Protein AF-A0A7C7JY50-F1 (afdb_monomer)

pLDDT: mean 88.73, std 8.67, range [44.34, 98.62]

Radius of gyration: 47.13 Å; Cα contacts (8 Å, |Δi|>4): 1187; chains: 1; bounding box: 114×63×137 Å

Nearest PDB structures (foldseek):
  8dgf-assembly1_D  TM=2.463E-01  e=2.086E-10  Escherichia coli
  5xoj-assembly1_C  TM=2.099E-01  e=2.415E-03  Saccharomyces cerevisiae S288C
  3wyg-assembly1_C  TM=1.915E-01  e=5.150E-03  Saccharomyces cerevisiae S288C
  3nc0-assembly2_D  TM=1.927E-01  e=1.395E-02  Mus musculus
  9b62-assembly1_A  TM=1.937E-01  e=1.341E-02  Homo sapiens

Foldseek 3Di:
DPLLVLLLVLLLVADQLLQLVLVVVVVCVVDVQFPDKDQQQDDPPDSDGDDAAQRMWTQGPVRAIEGEHGDADPPDPCVLLVSLVQNCDCVRHVDHPVRHAEYEYHYSADDDPVVVVVSLVSNCVSPVNYYYHYNYNSNVSVCCVQPNVVSCCPRSVDPQAPPQKAAPVVVLVCVCVVQVVQFDRLPDDDADPPVVLVVVLVCQVPFQAEEEEEAPQLCSVSSVSVSVVVNCVVPVQEGEIEGPDDPDDCLSNLVNPDDLAGAYEYEYEQLVPDPVSLSVVVSCPDHGNYGHHYYYYHYNQCCVVVVVSCVVGPYHYDYGYFADLVRLLVVCCDPPQNDDDVLLSVLLCVLCVRRNSSSSLSSVVCVVVVDSVVSLQVLVSVVCCCVNRFPDPCLCVDLLLLQLLLLQLLVQKDLLVPCVRNCVSQVLLVHHSVNSVVSQVVCVVRLQWDDHPSMIGGRDNSSSLNSNCVDCQVVNSGDPLSCCVPPCVPRVVSCLSNLVSNCVRRNVVSRLVRCLVSLVVVCVVCVVPLVVNLSSCQSQCVNVVVVLLVSLLVVLVPFDADPDDDADQDDDPCRPVPDHDSLLSSLLVCLQDLDPSLLSSLVSVLSSCSRVRVCNNVNLVSCLQRLADDPVCVVSLSSSLLSLQVQLLVCLVVVPPSSVLSLLSVLLVRLDQKRWDWAQDPPRDIDTDIGGDDPDPSSLVVVVSSLVSLQVCCVVPVPSSVVSLQSNLDDDPDDDLSSVVSCVVSNLVSLVPPAALVDLVSLVSLCSSLVNCVVVVDDDPVSVVSNVRNDDPLNVLLVLQDDDPVVCVVVDDDDDDVVVVVVSLVSLLVPQADDDDVSLVVSVVSLVVSCVVDPDNPCNLVSLLSNLLSNCVVPVVVSLSNVLVCVVVLVPVVHAHASNLLRQLADPVSLVSVVCSLPVDDGPCSVSNVVSNVVRHDPD

Sequence (940 aa):
MSRLQTIENRLKEINGTVFQELCDSYLTIRDNNYLAIYRSGSQTGKQKTTKGTPDTFFQLPNGNFLYSEITTDTSTKNKLANDIKACFDPDKTKIPVEKIQEIILCFNWNIDQDKITELNTLAQSYKADIRVRYLMLQELALELHLNHRDLAHHYLGLPLDTGQIVSIKNFIKEYDRASKGIATPLNNTFLHRETELKELSNAIDSQDFIILTGAPGVGKTKLALEAINNYLSKNNSFQAYCVSYKSHTLLDDLYQYFDVDKDYILFVDDANRIDAFEQITGFFKANRNGKLKIIITVRDYAFQEIGRKCQEFSTQRIDLFKLSDEQIIDIIKSEPFEILNPDYHKEIVRISDGNPRLAIMTSLLAKQEQNLYALHNVSDLFEKYFSTFIKDDGEFESPLNIKCLGLIAFFYTIPYKNREVSESILKEFDISYNDFIDTIDTLDKLELVEIQFEHVKVPEQNLATFFFYKAFIKDNLLSFSTLLNSYFENYKNRFTDSIIPANNTFGPQNVMDKIKPDLVNYWKHISSDSNKSFDFLNSFWFYLQDQTLEFTYQQIEAFPKVEDSTYDTSYETNQFNYDKDEIIELLGNFFRLNNKNLKDSIELLFEYVSRKPEKLPELIHKIRELLIFDKDDEYSNFYRQRTLFDILIKGVEKNDELLSTSFYELAKTFLSHKFQQFKGGRKNSFIHYQYPIPNNKTIQEFRTKIWNTLESSFDSRPILAFSLLKNYSRVHPDVNKEIMSFDIPFVLNIIDKHLTNENFEHCKYVQNQIRWFRRHDFDLPEFSNLTNRFVNETYLAFLKIDWDRFRDKEMYEFDDFREYERLKEAEIRSSFILTNEDEINDFYDTFILLKNSADNNWNYNNALDFVIDENCTKNLTIGLDLLTKIIENDNLVNYVPRVTFRNQLKSENAVNQIWELIQQSQFENKELWELSFYDHIDDT

Mean predicted aligned error: 14.88 Å

Solvent-accessible surface area (backbone atoms only — not comparable to full-atom values): 52620 Å² total; per-residue (Å²): 128,56,73,53,57,53,44,43,52,44,50,59,70,50,54,56,54,60,49,43,54,49,51,54,51,51,58,48,72,72,50,83,68,57,76,46,78,47,53,51,20,47,41,89,98,48,100,44,70,42,96,38,42,40,28,27,40,35,32,40,81,88,74,32,30,38,36,32,42,68,48,70,69,84,81,54,84,62,45,72,59,50,52,55,55,42,61,65,31,47,90,64,45,74,49,64,67,88,39,50,54,33,41,36,40,38,32,51,52,82,82,55,71,68,57,52,52,54,47,49,53,55,50,32,73,78,39,78,83,55,44,77,44,77,45,27,30,68,58,49,28,49,44,29,64,75,78,32,33,65,56,35,23,74,75,60,72,38,92,70,52,87,70,33,72,34,45,58,73,52,45,49,53,51,55,20,54,73,28,76,60,72,44,78,48,76,83,58,79,88,74,79,63,63,66,59,43,50,52,48,42,54,42,61,76,76,41,44,33,37,40,39,32,24,59,86,55,52,47,64,69,55,52,51,54,53,36,50,53,58,48,42,78,76,36,82,74,46,47,61,37,27,52,51,84,76,92,64,90,54,53,68,52,50,64,67,75,49,64,48,74,45,33,34,36,41,37,33,67,52,46,78,74,44,91,64,47,67,41,57,56,51,58,69,70,50,90,53,79,25,54,66,31,39,42,32,28,31,41,51,82,46,37,67,62,55,46,60,76,44,64,94,49,77,62,48,78,45,82,50,67,67,46,50,66,65,58,48,46,52,59,41,43,31,79,95,57,57,54,78,56,65,72,58,44,54,52,36,44,61,70,19,67,25,28,54,46,49,33,54,50,49,46,53,49,44,66,73,67,73,38,72,67,59,64,53,40,41,62,61,50,50,50,52,42,50,73,71,50,42,95,50,97,54,56,70,76,32,68,68,46,36,39,52,44,16,51,25,28,49,63,51,53,40,45,66,71,47,51,70,65,39,40,59,58,32,51,79,70,79,42,55,61,67,60,51,54,61,40,51,60,51,35,38,76,70,67,60,33,42,79,48,97,57,26,33,26,44,82,45,69,68,55,22,33,47,30,29,37,43,14,43,51,73,69,52,75,36,62,53,54,56,51,48,77,75,38,40,92,86,39,53,68,43,51,51,69,38,49,53,55,30,25,76,50,56,39,48,66,70,47,46,76,59,46,45,65,42,53,57,54,52,44,71,75,40,63,86,40,67,68,61,35,49,58,48,36,68,72,38,33,90,78,38,48,69,60,41,54,52,52,50,50,57,57,46,66,71,50,62,82,57,92,83,79,77,78,58,68,77,75,63,92,73,64,68,75,83,66,70,57,67,67,59,56,55,42,52,60,36,52,78,44,91,53,76,64,30,56,55,35,54,53,49,52,54,57,40,26,57,46,36,41,89,47,35,26,59,52,55,49,51,44,64,71,57,48,59,77,50,80,76,33,61,84,57,70,40,47,57,51,50,52,53,48,59,52,22,50,53,21,44,78,67,68,34,66,67,35,30,54,48,37,45,59,47,46,49,62,74,69,49,44,56,33,84,43,82,41,87,45,74,94,88,38,70,46,75,50,75,40,68,66,69,88,43,72,66,51,52,54,53,50,49,51,54,50,53,51,45,54,78,41,24,88,84,36,49,71,55,41,50,50,33,53,55,54,69,57,53,90,65,99,65,72,44,63,69,53,50,64,66,46,46,67,56,54,51,51,43,47,70,75,73,55,52,39,88,40,52,68,46,18,52,46,54,47,50,40,50,51,51,41,41,76,70,78,47,86,59,81,64,51,61,56,49,56,65,57,33,56,40,71,67,44,55,49,42,64,57,51,54,89,48,71,80,65,45,55,82,80,43,93,66,93,50,71,68,57,45,52,53,53,48,52,52,50,35,40,71,69,50,74,69,88,52,70,67,54,46,50,55,49,51,56,50,48,52,54,51,51,74,70,41,97,74,50,84,57,46,54,57,44,52,28,43,29,39,32,47,28,30,73,77,38,53,67,62,20,48,51,52,54,46,54,38,50,77,52,41,29,79,79,74,65,68,58,52,66,27,34,57,66,50,27,75,42,72,69,50,39,50,54,53,50,50,57,63,67,74,58,86,41,58,62,48,70,56,39,54,50,37,43,67,76,29,50,58,97,120

Secondary structure (DSSP, 8-state):
--HHHHHHHHHHH--HHHHHHHHHHHHHHH----SEEE-TTB-TTSS-B---SSSEEEE-TTS-EEEEEEE---SSTTHHHHHHHHHT-HHHH-S-GGGEEEEEEEESS---HHHHHHHHHHHHHH-TT-EEEEE-HHHHHHHHHHT-HHHHHHHH---S--S-EEEHHHHHHHHHHHTTTTS--TTSPP-S-HHHHHHHHHHHHH-SEEEEEESTTSSHHHHHHHHHHHHHHH-TTEEEEEE---SS--HHHHHHH--SSSEEEEEETTGGG-TTHHHHHHHHTS--SS-EEEEEEEETTTHHHHHHHTTTS-EEEEEEPPPPHHHHHHHHHSTTT----HHHHHHHHHHHTT-HHHHHHHHHHHHHH--HHHHH-HHHHHHHHHHHHS--SSSTT-HHHHHHHHHHHHHSEE-TT-HHHHHHHHHTTT--HHHHHHHHHHHHHTTSSEEETTEEE-SSHHHHHHHHIIIIIIS--S-HHHHHHHHHHHHHHHHHHHHHHHHHHH-HHHHHHHHHHHHHHHHHHHTT-HHHHHHHHHHHTTT-HHHHHHHHHHHHHTSPPPSS--------TTTTSS---HHHHHHHGGGG--SHHHHHHHHHHHHHHHH-GGGHHHHHHHHHHHSS--GGGGGGTSHHHHHHHHHHHHHHHTT-HHHHHHHHHHHHHHT-SEEEEEEE-STT-EEEEEEEPP--HHHHHHHHHHHHHHHHTTTTSHHHHHHHHHHHTS--TT--HHHHHHHHHHHHHHHHHH--TTSHHHHHHHHHHHHHHHHTT---HHHHHHHHHS--HHHHHHHHH---HHHHTTT---SSHHHHHHHHHHHHHHH----SHHHHHHHHHHHHHHHHT-S--TTHHHHHHHHHHHHHHH-HHHHHHHHHHHHHTTTTT----SHHHHHHTTSHHHHHHHHHHHHHS--TTHHHHHHHHHHH----

Structure (mmCIF, N/CA/C/O backbone):
data_AF-A0A7C7JY50-F1
#
_entry.id   AF-A0A7C7JY50-F1
#
loop_
_atom_site.group_PDB
_atom_site.id
_atom_site.type_symbol
_atom_site.label_atom_id
_atom_site.label_alt_id
_atom_site.label_comp_id
_atom_site.label_asym_id
_atom_site.label_entity_id
_atom_site.label_seq_id
_atom_site.pdbx_PDB_ins_code
_atom_site.Cartn_x
_atom_site.Cartn_y
_atom_site.Cartn_z
_atom_site.occupancy
_atom_site.B_iso_or_equiv
_atom_site.auth_seq_id
_atom_site.auth_comp_id
_atom_site.auth_asym_id
_atom_site.auth_atom_id
_atom_site.pdbx_PDB_model_num
ATOM 1 N N . MET A 1 1 ? -37.082 -15.231 57.485 1.00 50.19 1 MET A N 1
ATOM 2 C CA . MET A 1 1 ? -38.292 -14.426 57.199 1.00 50.19 1 MET A CA 1
ATOM 3 C C . MET A 1 1 ? -38.572 -14.518 55.717 1.00 50.19 1 MET A C 1
ATOM 5 O O . MET A 1 1 ? -37.617 -14.529 54.948 1.00 50.19 1 MET A O 1
ATOM 9 N N . SER A 1 2 ? -39.837 -14.632 55.319 1.00 69.25 2 SER A N 1
ATOM 10 C CA . SER A 1 2 ? -40.188 -14.520 53.900 1.00 69.25 2 SER A CA 1
ATOM 11 C C . SER A 1 2 ? -39.903 -13.093 53.404 1.00 69.25 2 SER A C 1
ATOM 13 O O . SER A 1 2 ? -39.938 -12.147 54.191 1.00 69.25 2 SER A O 1
ATOM 15 N N . ARG A 1 3 ? -39.626 -12.923 52.102 1.00 73.69 3 ARG A N 1
ATOM 16 C CA . ARG A 1 3 ? -39.381 -11.600 51.487 1.00 73.69 3 ARG A CA 1
ATOM 17 C C . ARG A 1 3 ? -40.526 -10.619 51.787 1.00 73.69 3 ARG A C 1
ATOM 19 O O . ARG A 1 3 ? -40.270 -9.468 52.126 1.00 73.69 3 ARG A O 1
ATOM 26 N N . LEU A 1 4 ? -41.767 -11.109 51.757 1.00 82.62 4 LEU A N 1
ATOM 27 C CA . LEU A 1 4 ? -42.960 -10.339 52.108 1.00 82.62 4 LEU A CA 1
ATOM 28 C C . LEU A 1 4 ? -42.932 -9.845 53.566 1.00 82.62 4 LEU A C 1
ATOM 30 O O . LEU A 1 4 ? -43.144 -8.662 53.803 1.00 82.62 4 LEU A O 1
ATOM 34 N N . GLN A 1 5 ? -42.583 -10.703 54.533 1.00 83.56 5 GLN A N 1
ATOM 35 C CA . GLN A 1 5 ? -42.472 -10.305 55.948 1.00 83.56 5 GLN A CA 1
ATOM 36 C C . GLN A 1 5 ? -41.402 -9.227 56.167 1.00 83.56 5 GLN A C 1
ATOM 38 O O . GLN A 1 5 ? -41.557 -8.342 57.006 1.00 83.56 5 GLN A O 1
ATOM 43 N N . THR A 1 6 ? -40.302 -9.286 55.414 1.00 84.00 6 THR A N 1
ATOM 44 C CA . THR A 1 6 ? -39.253 -8.264 55.477 1.00 84.00 6 THR A CA 1
ATOM 45 C C . THR A 1 6 ? -39.745 -6.917 54.944 1.00 84.00 6 THR A C 1
ATOM 47 O O . THR A 1 6 ? -39.468 -5.891 55.566 1.00 84.00 6 THR A O 1
ATOM 50 N N . ILE A 1 7 ? -40.511 -6.913 53.848 1.00 88.25 7 ILE A N 1
ATOM 51 C CA . ILE A 1 7 ? -41.154 -5.704 53.310 1.00 88.25 7 ILE A CA 1
ATOM 52 C C . ILE A 1 7 ? -42.150 -5.132 54.326 1.00 88.25 7 ILE A C 1
ATOM 54 O O . ILE A 1 7 ? -42.077 -3.946 54.638 1.00 88.25 7 ILE A O 1
ATOM 58 N N . GLU A 1 8 ? -43.021 -5.965 54.904 1.00 91.69 8 GLU A N 1
ATOM 59 C CA . GLU A 1 8 ? -43.984 -5.536 55.928 1.00 91.69 8 GLU A CA 1
ATOM 60 C C . GLU A 1 8 ? -43.294 -4.874 57.130 1.00 91.69 8 GLU A C 1
ATOM 62 O O . GLU A 1 8 ? -43.740 -3.830 57.604 1.00 91.69 8 GLU A O 1
ATOM 67 N N . ASN A 1 9 ? -42.193 -5.448 57.621 1.00 89.75 9 ASN A N 1
ATOM 68 C CA . ASN A 1 9 ? -41.458 -4.882 58.752 1.00 89.75 9 ASN A CA 1
ATOM 69 C C . ASN A 1 9 ? -40.796 -3.544 58.394 1.00 89.75 9 ASN A C 1
ATOM 71 O O . ASN A 1 9 ? -40.903 -2.591 59.163 1.00 89.75 9 ASN A O 1
ATOM 75 N N . ARG A 1 10 ? -40.191 -3.425 57.203 1.00 90.88 10 ARG A N 1
ATOM 76 C CA . ARG A 1 10 ? -39.610 -2.153 56.743 1.00 90.88 10 ARG A CA 1
ATOM 77 C C . ARG A 1 10 ? -40.661 -1.069 56.529 1.00 90.88 10 ARG A C 1
ATOM 79 O O . ARG A 1 10 ? -40.413 0.079 56.876 1.00 90.88 10 ARG A O 1
ATOM 86 N N . LEU A 1 11 ? -41.836 -1.423 56.012 1.00 93.38 11 LEU A N 1
ATOM 87 C CA . LEU A 1 11 ? -42.959 -0.494 55.876 1.00 93.38 11 LEU A CA 1
ATOM 88 C C . LEU A 1 11 ? -43.519 -0.049 57.233 1.00 93.38 11 LEU A C 1
ATOM 90 O O . LEU A 1 11 ? -43.979 1.080 57.348 1.00 93.38 11 LEU A O 1
ATOM 94 N N . LYS A 1 12 ? -43.473 -0.878 58.282 1.00 91.56 12 LYS A N 1
ATOM 95 C CA . LYS A 1 12 ? -43.858 -0.442 59.639 1.00 91.56 12 LYS A CA 1
ATOM 96 C C . LYS A 1 12 ? -42.871 0.567 60.232 1.00 91.56 12 LYS A C 1
ATOM 98 O O . LYS A 1 12 ? -43.286 1.467 60.953 1.00 91.56 12 LYS A O 1
ATOM 103 N N . GLU A 1 13 ? -41.584 0.417 59.927 1.00 89.69 13 GLU A N 1
ATOM 104 C CA . GLU A 1 13 ? -40.492 1.254 60.451 1.00 89.69 13 GLU A CA 1
ATOM 105 C C . GLU A 1 13 ? -40.192 2.495 59.591 1.00 89.69 13 GLU A C 1
ATOM 107 O O . GLU A 1 13 ? -39.375 3.336 59.972 1.00 89.69 13 GLU A O 1
ATOM 112 N N . ILE A 1 14 ? -40.826 2.615 58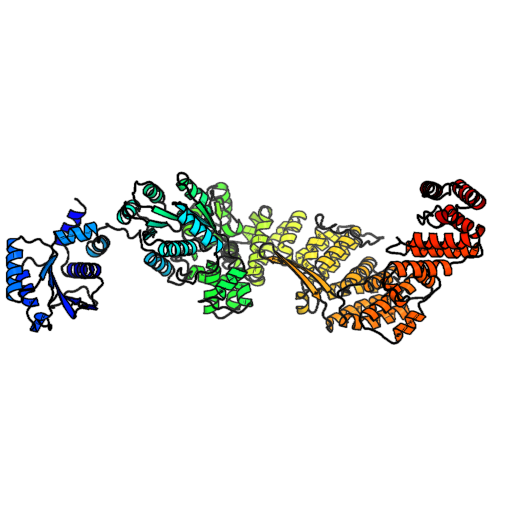.423 1.00 92.19 14 ILE A N 1
ATOM 113 C CA . ILE A 1 14 ? -40.552 3.678 57.455 1.00 92.19 14 ILE A CA 1
ATOM 114 C C . ILE A 1 14 ? -40.838 5.075 58.027 1.00 92.19 14 ILE A C 1
ATOM 116 O O . ILE A 1 14 ? -41.821 5.316 58.730 1.00 92.19 14 ILE A O 1
ATOM 120 N N . ASN A 1 15 ? -39.985 6.036 57.674 1.00 89.81 15 ASN A N 1
ATOM 121 C CA . ASN A 1 15 ? -40.213 7.443 57.986 1.00 89.81 15 ASN A CA 1
ATOM 122 C C . ASN A 1 15 ? -41.403 7.990 57.179 1.00 89.81 15 ASN A C 1
ATOM 124 O O . ASN A 1 15 ? -41.462 7.783 55.970 1.00 89.81 15 ASN A O 1
ATOM 128 N N . GLY A 1 16 ? -42.293 8.763 57.811 1.00 85.88 16 GLY A N 1
ATOM 129 C CA . GLY A 1 16 ? -43.494 9.300 57.155 1.00 85.88 16 GLY A CA 1
ATOM 130 C C . GLY A 1 16 ? -43.234 10.105 55.872 1.00 85.88 16 GLY A C 1
ATOM 131 O O . GLY A 1 16 ? -44.017 10.012 54.934 1.00 85.88 16 GLY A O 1
ATOM 132 N N . THR A 1 17 ? -42.105 10.815 55.771 1.00 86.38 17 THR A N 1
ATOM 133 C CA . THR A 1 17 ? -41.734 11.544 54.542 1.00 86.38 17 THR A CA 1
ATOM 134 C C . THR A 1 17 ? -41.375 10.588 53.405 1.00 86.38 17 THR A C 1
ATOM 136 O O . THR A 1 17 ? -41.824 10.760 52.275 1.00 86.38 17 THR A O 1
ATOM 139 N N . VAL A 1 18 ? -40.587 9.553 53.713 1.00 88.56 18 VAL A N 1
ATOM 140 C CA . VAL A 1 18 ? -40.176 8.517 52.751 1.00 88.56 18 VAL A CA 1
ATOM 141 C C . VAL A 1 18 ? -41.387 7.680 52.332 1.00 88.56 18 VAL A C 1
ATOM 143 O O . VAL A 1 18 ? -41.529 7.327 51.167 1.00 88.56 18 VAL A O 1
ATOM 146 N N . PHE A 1 19 ? -42.305 7.414 53.264 1.00 93.75 19 PHE A N 1
ATOM 147 C CA . PHE A 1 19 ? -43.562 6.724 52.983 1.00 93.75 19 PHE A CA 1
ATOM 148 C C . PHE A 1 19 ? -44.455 7.510 52.025 1.00 93.75 19 PHE A C 1
ATOM 150 O O . PHE A 1 19 ? -45.055 6.919 51.128 1.00 93.75 19 PHE A O 1
ATOM 157 N N . GLN A 1 20 ? -44.502 8.836 52.177 1.00 90.50 20 GLN A N 1
ATOM 158 C CA . GLN A 1 20 ? -45.214 9.710 51.251 1.00 90.50 20 GLN A CA 1
ATOM 159 C C . GLN A 1 20 ? -44.633 9.619 49.836 1.00 90.50 20 GLN A C 1
ATOM 161 O O . GLN A 1 20 ? -45.376 9.401 48.886 1.00 90.50 20 GLN A O 1
ATOM 166 N N . GLU A 1 21 ? -43.308 9.706 49.690 1.00 90.50 21 GLU A N 1
ATOM 167 C CA . GLU A 1 21 ? -42.631 9.566 48.391 1.00 90.50 21 GLU A CA 1
ATOM 168 C C . GLU A 1 21 ? -42.849 8.191 47.746 1.00 90.50 21 GLU A C 1
ATOM 170 O O . GLU A 1 21 ? -43.089 8.112 46.539 1.00 90.50 21 GLU A O 1
ATOM 175 N N . LEU A 1 22 ? -42.816 7.123 48.546 1.00 93.25 22 LEU A N 1
ATOM 176 C CA . LEU A 1 22 ? -43.109 5.763 48.100 1.00 93.25 22 LEU A CA 1
ATOM 177 C C . LEU A 1 22 ? -44.546 5.640 47.570 1.00 93.25 22 LEU A C 1
ATOM 179 O O . LEU A 1 22 ? -44.751 5.117 46.475 1.00 93.25 22 LEU A O 1
ATOM 183 N N . CYS A 1 23 ? -45.534 6.131 48.325 1.00 93.19 23 CYS A N 1
ATOM 184 C CA . CYS A 1 23 ? -46.942 6.060 47.934 1.00 93.19 23 CYS A CA 1
ATOM 185 C C . CYS A 1 23 ? -47.234 6.923 46.702 1.00 93.19 23 CYS A C 1
ATOM 187 O O . CYS A 1 23 ? -47.905 6.454 45.787 1.00 93.19 23 CYS A O 1
ATOM 189 N N . ASP A 1 24 ? -46.694 8.144 46.637 1.00 91.12 24 ASP A N 1
ATOM 190 C CA . ASP A 1 24 ? -46.835 9.023 45.471 1.00 91.12 24 ASP A CA 1
ATOM 191 C C . ASP A 1 24 ? -46.255 8.364 44.207 1.00 91.12 24 ASP A C 1
ATOM 193 O O . ASP A 1 24 ? -46.885 8.380 43.145 1.00 91.12 24 ASP A O 1
ATOM 197 N N . SER A 1 25 ? -45.077 7.740 44.323 1.00 89.31 25 SER A N 1
ATOM 198 C CA . SER A 1 25 ? -44.423 7.038 43.210 1.00 89.31 25 SER A CA 1
ATOM 199 C C . SER A 1 25 ? -45.228 5.824 42.763 1.00 89.31 25 SER A C 1
ATOM 201 O O . SER A 1 25 ? -45.499 5.671 41.573 1.00 89.31 25 SER A O 1
ATOM 203 N N . TYR A 1 26 ? -45.685 5.002 43.711 1.00 92.38 26 TYR A N 1
ATOM 204 C CA . TYR A 1 26 ? -46.540 3.854 43.423 1.00 92.38 26 TYR A CA 1
ATOM 205 C C . TYR A 1 26 ? -47.849 4.268 42.732 1.00 92.38 26 TYR A C 1
ATOM 207 O O . TYR A 1 26 ? -48.205 3.705 41.698 1.00 92.38 26 TYR A O 1
ATOM 215 N N . LEU A 1 27 ? -48.549 5.285 43.247 1.00 91.56 27 LEU A N 1
ATOM 216 C CA . LEU A 1 27 ? -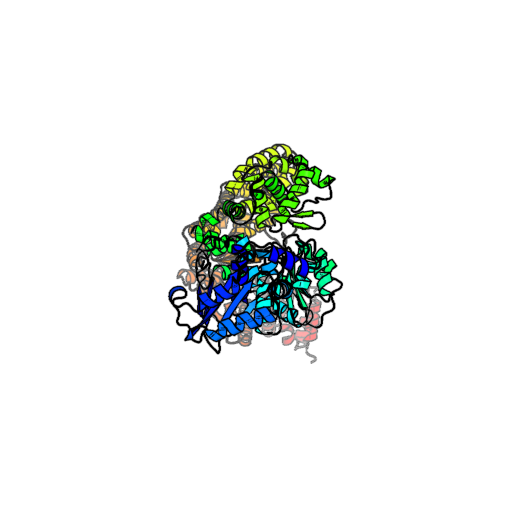49.810 5.763 42.669 1.00 91.56 27 LEU A CA 1
ATOM 217 C C . LEU A 1 27 ? -49.629 6.363 41.271 1.00 91.56 27 LEU A C 1
ATOM 219 O O . LEU A 1 27 ? -50.518 6.207 40.435 1.00 91.56 27 LEU A O 1
ATOM 223 N N . THR A 1 28 ? -48.486 7.000 41.010 1.00 88.00 28 THR A N 1
ATOM 224 C CA . THR A 1 28 ? -48.136 7.527 39.683 1.00 88.00 28 THR A CA 1
ATOM 225 C C . THR A 1 28 ? -47.846 6.402 38.689 1.00 88.00 28 THR A C 1
ATOM 227 O O . THR A 1 28 ? -48.298 6.465 37.555 1.00 88.00 28 THR A O 1
ATOM 230 N N . ILE A 1 29 ? -47.125 5.353 39.105 1.00 82.56 29 ILE A N 1
ATOM 231 C CA . ILE A 1 29 ? -46.816 4.194 38.246 1.00 82.56 29 ILE A CA 1
ATOM 232 C C . ILE A 1 29 ? -48.077 3.381 37.931 1.00 82.56 29 ILE A C 1
ATOM 234 O O . ILE A 1 29 ? -48.204 2.801 36.853 1.00 82.56 29 ILE A O 1
ATOM 238 N N . ARG A 1 30 ? -49.017 3.333 38.876 1.00 81.81 30 ARG A N 1
ATOM 239 C CA . ARG A 1 30 ? -50.251 2.561 38.756 1.00 81.81 30 ARG A CA 1
ATOM 240 C C . ARG A 1 30 ? -51.160 3.030 37.614 1.00 81.81 30 ARG A C 1
ATOM 242 O O . ARG A 1 30 ? -51.841 2.199 37.015 1.00 81.81 30 ARG A O 1
ATOM 249 N N . ASP A 1 31 ? -51.220 4.332 37.349 1.00 78.50 31 ASP A N 1
ATOM 250 C CA . ASP A 1 31 ? -52.041 4.900 36.278 1.00 78.50 31 ASP A CA 1
ATOM 251 C C . ASP A 1 31 ? -51.314 6.082 35.628 1.00 78.50 31 ASP A C 1
ATOM 253 O O . ASP A 1 31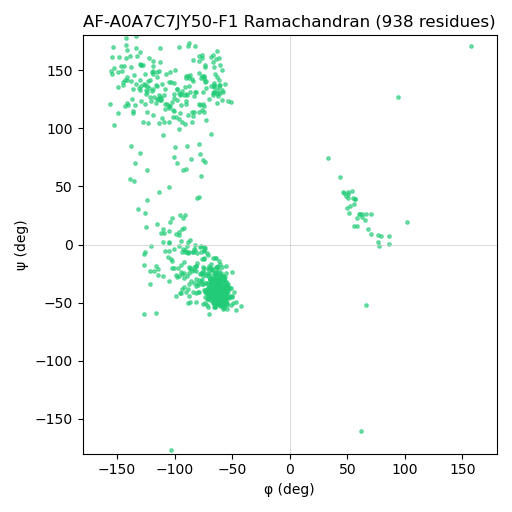 ? -51.025 7.092 36.264 1.00 78.50 31 ASP A O 1
ATOM 257 N N . ASN A 1 32 ? -51.036 5.955 34.332 1.00 71.25 32 ASN A N 1
ATOM 258 C CA . ASN A 1 32 ? -50.292 6.953 33.567 1.00 71.25 32 ASN A CA 1
ATOM 259 C C . ASN A 1 32 ? -51.192 8.044 32.955 1.00 71.25 32 ASN A C 1
ATOM 261 O O . ASN A 1 32 ? -50.689 8.908 32.239 1.00 71.25 32 ASN A O 1
ATOM 265 N N . ASN A 1 33 ? -52.508 8.016 33.193 1.00 82.38 33 ASN A N 1
ATOM 266 C CA . ASN A 1 33 ? -53.466 8.907 32.529 1.00 82.38 33 ASN A CA 1
ATOM 267 C C . ASN A 1 33 ? -53.787 10.197 33.305 1.00 82.38 33 ASN A C 1
ATOM 269 O O . ASN A 1 33 ? -54.750 10.889 32.970 1.00 82.38 33 ASN A O 1
ATOM 273 N N . TYR A 1 34 ? -53.017 10.554 34.333 1.00 89.19 34 TYR A N 1
ATOM 274 C CA . TYR A 1 34 ? -53.229 11.809 35.060 1.00 89.19 34 TYR A CA 1
ATOM 275 C C . TYR A 1 34 ? -52.797 13.030 34.230 1.00 89.19 34 TYR A C 1
ATOM 277 O O . TYR A 1 34 ? -51.705 13.059 33.668 1.00 89.19 34 TYR A O 1
ATOM 285 N N . LEU A 1 35 ? -53.632 14.075 34.196 1.00 88.56 35 LEU A N 1
ATOM 286 C CA . LEU A 1 35 ? -53.313 15.354 33.547 1.00 88.56 35 LEU A CA 1
ATOM 287 C C . LEU A 1 35 ? -52.341 16.205 34.375 1.00 88.56 35 LEU A C 1
ATOM 289 O O . LEU A 1 35 ? -51.536 16.948 33.817 1.00 88.56 35 LEU A O 1
ATOM 293 N N . ALA A 1 36 ? -52.441 16.132 35.703 1.00 87.81 36 ALA A N 1
ATOM 294 C CA . ALA A 1 36 ? -51.600 16.887 36.625 1.00 87.81 36 ALA A CA 1
ATOM 295 C C . ALA A 1 36 ? -51.496 16.184 37.983 1.00 87.81 36 ALA A C 1
ATOM 297 O O . ALA A 1 36 ? -52.445 15.534 38.424 1.00 87.81 36 ALA A O 1
ATOM 298 N N . ILE A 1 37 ? -50.357 16.367 38.655 1.00 89.56 37 ILE A N 1
ATOM 299 C CA . ILE A 1 37 ? -50.078 15.858 40.004 1.00 89.56 37 ILE A CA 1
ATOM 300 C C . ILE A 1 37 ? -49.555 17.018 40.850 1.00 89.56 37 ILE A C 1
ATOM 302 O O . ILE A 1 37 ? -48.664 17.751 40.414 1.00 89.56 37 ILE A O 1
ATOM 306 N N . TYR A 1 38 ? -50.082 17.183 42.062 1.00 87.44 38 TYR A N 1
ATOM 307 C CA . TYR A 1 38 ? -49.605 18.198 42.999 1.00 87.44 38 TYR A CA 1
ATOM 308 C C . TYR A 1 38 ? -49.498 17.642 44.417 1.00 87.44 38 TYR A C 1
ATOM 310 O O . TYR A 1 38 ? -50.471 17.135 44.969 1.00 87.44 38 TYR A O 1
ATOM 318 N N . ARG A 1 39 ? -48.306 17.770 45.006 1.00 86.19 39 ARG A N 1
ATOM 319 C CA . ARG A 1 39 ? -47.944 17.235 46.327 1.00 86.19 39 ARG A CA 1
ATOM 320 C C . ARG A 1 39 ? -48.068 18.321 47.402 1.00 86.19 39 ARG A C 1
ATOM 322 O O . ARG A 1 39 ? -47.061 18.831 47.890 1.00 86.19 39 ARG A O 1
ATOM 329 N N . SER A 1 40 ? -49.291 18.728 47.738 1.00 79.75 40 SER A N 1
ATOM 330 C CA . SER A 1 40 ? -49.582 19.801 48.711 1.00 79.75 40 SER A CA 1
ATOM 331 C C . SER A 1 40 ? -48.979 19.562 50.104 1.00 79.75 40 SER A C 1
ATOM 333 O O . SER A 1 40 ? -48.665 20.520 50.815 1.00 79.75 40 SER A O 1
ATOM 335 N N . GLY A 1 41 ? -48.802 18.300 50.491 1.00 73.06 41 GLY A N 1
ATOM 336 C CA . GLY A 1 41 ? -48.198 17.870 51.752 1.00 73.06 41 GLY A CA 1
ATOM 337 C C . GLY A 1 41 ? -46.668 17.747 51.726 1.00 73.06 41 GLY A C 1
ATOM 338 O O . GLY A 1 41 ? -46.088 17.313 52.718 1.00 73.06 41 GLY A O 1
ATOM 339 N N . SER A 1 42 ? -45.986 18.108 50.630 1.00 76.38 42 SER A N 1
ATOM 340 C CA . SER A 1 42 ? -44.529 17.958 50.478 1.00 76.38 42 SER A CA 1
ATOM 341 C C . SER A 1 42 ? -43.825 19.283 50.162 1.00 76.38 42 SER A C 1
ATOM 343 O O . SER A 1 42 ? -44.305 20.097 49.372 1.00 76.38 42 SER A O 1
ATOM 345 N N . GLN A 1 43 ? -42.644 19.507 50.749 1.00 76.56 43 GLN A N 1
ATOM 346 C CA . GLN A 1 43 ? -41.818 20.671 50.436 1.00 76.56 43 GLN A CA 1
ATOM 347 C C . GLN A 1 43 ? -41.060 20.478 49.113 1.00 76.56 43 GLN A C 1
ATOM 349 O O . GLN A 1 43 ? -40.194 19.614 49.002 1.00 76.56 43 GLN A O 1
ATOM 354 N N . THR A 1 44 ? -41.286 21.354 48.129 1.00 73.06 44 THR A N 1
ATOM 355 C CA . THR A 1 44 ? -40.543 21.325 46.859 1.00 73.06 44 THR A CA 1
ATOM 356 C C . THR A 1 44 ? -39.025 21.355 47.085 1.00 73.06 44 THR A C 1
ATOM 358 O O . THR A 1 44 ? -38.496 22.274 47.714 1.00 73.06 44 THR A O 1
ATOM 361 N N . GLY A 1 45 ? -38.320 20.352 46.551 1.00 60.62 45 GLY A N 1
ATOM 362 C CA . GLY A 1 45 ? -36.855 20.267 46.569 1.00 60.62 45 GLY A CA 1
ATOM 363 C C . GLY A 1 45 ? -36.221 19.853 47.904 1.00 60.62 45 GLY A C 1
ATOM 364 O O . GLY A 1 45 ? -34.999 19.920 48.022 1.00 60.62 45 GLY A O 1
ATOM 365 N N . LYS A 1 46 ? -37.004 19.443 48.915 1.00 65.81 46 LYS A N 1
ATOM 366 C CA . LYS A 1 46 ? -36.489 18.920 50.194 1.00 65.81 46 LYS A CA 1
ATOM 367 C C . LYS A 1 46 ? -37.304 17.711 50.646 1.00 65.81 46 LYS A C 1
ATOM 369 O O . LYS A 1 46 ? -38.524 17.739 50.572 1.00 65.81 46 LYS A O 1
ATOM 374 N N . GLN A 1 47 ? -36.645 16.698 51.208 1.00 69.38 47 GLN A N 1
ATOM 375 C CA . GLN A 1 47 ? -37.315 15.545 51.818 1.00 69.38 47 GLN A CA 1
ATOM 376 C C . GLN A 1 47 ? -37.914 15.945 53.180 1.00 69.38 47 GLN A C 1
ATOM 378 O O . GLN A 1 47 ? -37.374 15.634 54.242 1.00 69.38 47 GLN A O 1
ATOM 383 N N . LYS A 1 48 ? -39.005 16.723 53.154 1.00 68.38 48 LYS A N 1
ATOM 384 C CA . LYS A 1 48 ? -39.725 17.208 54.339 1.00 68.38 48 LYS A CA 1
ATOM 385 C C . LYS A 1 48 ? -41.219 17.372 54.049 1.00 68.38 48 LYS A C 1
ATOM 387 O O . LYS A 1 48 ? -41.590 17.969 53.040 1.00 68.38 48 LYS A O 1
ATOM 392 N N . THR A 1 49 ? -42.069 16.913 54.965 1.00 71.75 49 THR A N 1
ATOM 393 C CA . THR A 1 49 ? -43.526 17.106 54.891 1.00 71.75 49 THR A CA 1
ATOM 394 C C . THR A 1 49 ? -43.935 18.540 55.270 1.00 71.75 49 THR A C 1
ATOM 396 O O . THR A 1 49 ? -43.345 19.168 56.158 1.00 71.75 49 THR A O 1
ATOM 399 N N . THR A 1 50 ? -44.970 19.072 54.619 1.00 75.81 50 THR A N 1
ATOM 400 C CA . THR A 1 50 ? -45.608 20.371 54.902 1.00 75.81 50 THR A CA 1
ATOM 401 C C . THR A 1 50 ? -47.092 20.189 55.198 1.00 75.81 50 THR A C 1
ATOM 403 O O . THR A 1 50 ? -47.679 19.172 54.862 1.00 75.81 50 THR A O 1
ATOM 406 N N . LYS A 1 51 ? -47.731 21.172 55.846 1.00 72.12 51 LYS A N 1
ATOM 407 C CA . LYS A 1 51 ? -49.183 21.123 56.068 1.00 72.12 51 LYS A CA 1
ATOM 408 C C . LYS A 1 51 ? -49.913 21.391 54.749 1.00 72.12 51 LYS A C 1
ATOM 410 O O . LYS A 1 51 ? -49.949 22.540 54.314 1.00 72.12 51 LYS A O 1
ATOM 415 N N . GLY A 1 52 ? -50.502 20.356 54.163 1.00 74.06 52 GLY A N 1
ATOM 416 C CA . GLY A 1 52 ? -51.381 20.431 52.998 1.00 74.06 52 GLY A CA 1
ATOM 417 C C . GLY A 1 52 ? -52.472 19.368 53.093 1.00 74.06 52 GLY A C 1
ATOM 418 O O . GLY A 1 52 ? -52.260 18.338 53.715 1.00 74.06 52 GLY A O 1
ATOM 419 N N . THR A 1 53 ? -53.649 19.651 52.539 1.00 81.44 53 THR A N 1
ATOM 420 C CA . THR A 1 53 ? -54.774 18.707 52.466 1.00 81.44 53 THR A CA 1
ATOM 421 C C . THR A 1 53 ? -55.446 18.901 51.099 1.00 81.44 53 THR A C 1
ATOM 423 O O . THR A 1 53 ? -55.872 20.025 50.816 1.00 81.44 53 THR A O 1
ATOM 426 N N . PRO A 1 54 ? -55.543 17.866 50.247 1.00 86.44 54 PRO A N 1
ATOM 427 C CA . PRO A 1 54 ? -54.969 16.532 50.449 1.00 86.44 54 PRO A CA 1
ATOM 428 C C . PRO A 1 54 ? -53.433 16.553 50.514 1.00 86.44 54 PRO A C 1
ATOM 430 O O . PRO A 1 54 ? -52.823 17.556 50.134 1.00 86.44 54 PRO A O 1
ATOM 433 N N . ASP A 1 55 ? -52.787 15.476 50.960 1.00 86.94 55 ASP A N 1
ATOM 434 C CA . ASP A 1 55 ? -51.320 15.375 50.882 1.00 86.94 55 ASP A CA 1
ATOM 435 C C . ASP A 1 55 ? -50.842 15.405 49.423 1.00 86.94 55 ASP A C 1
ATOM 437 O O . ASP A 1 55 ? -49.886 16.114 49.096 1.00 86.94 55 ASP A O 1
ATOM 441 N N . THR A 1 56 ? -51.561 14.715 48.534 1.00 90.88 56 THR A N 1
ATOM 442 C CA . THR A 1 56 ? -51.356 14.762 47.080 1.00 90.88 56 THR A CA 1
ATOM 443 C C . THR A 1 56 ? -52.709 14.736 46.360 1.00 90.88 56 THR A C 1
ATOM 445 O O . THR A 1 56 ? -53.614 14.012 46.773 1.00 90.88 56 THR A O 1
ATOM 448 N N . PHE A 1 57 ? -52.867 15.491 45.268 1.00 92.31 57 PHE A N 1
ATOM 449 C CA . PHE A 1 57 ? -53.996 15.319 44.345 1.00 92.31 57 PHE A CA 1
ATOM 450 C C . PHE A 1 57 ? -53.538 14.969 42.929 1.00 92.31 57 PHE A C 1
ATOM 452 O O . PHE A 1 57 ? -52.499 15.441 42.461 1.00 92.31 57 PHE A O 1
ATOM 459 N N . PHE A 1 58 ? -54.371 14.196 42.235 1.00 93.12 58 PHE A N 1
ATOM 460 C CA . PHE A 1 58 ? -54.209 13.821 40.833 1.00 93.12 58 PHE A CA 1
ATOM 461 C C . PHE A 1 58 ? -55.430 14.297 40.044 1.00 93.12 58 PHE A C 1
ATOM 463 O O . PHE A 1 58 ? -56.568 14.006 40.421 1.00 93.12 58 PHE A O 1
ATOM 470 N N . GLN A 1 59 ? -55.213 15.038 38.958 1.00 92.88 59 GLN A N 1
ATOM 471 C CA . GLN A 1 59 ? -56.284 15.476 38.064 1.00 92.88 59 GLN A CA 1
ATOM 472 C C . GLN A 1 59 ? -56.503 14.443 36.955 1.00 92.88 59 GLN A C 1
ATOM 474 O O . GLN A 1 59 ? -55.581 14.123 36.206 1.00 92.88 59 GLN A O 1
ATOM 479 N N . LEU A 1 60 ? -57.731 13.948 36.830 1.00 91.44 60 LEU A N 1
ATOM 480 C CA . LEU A 1 60 ? -58.132 12.973 35.818 1.00 91.44 60 LEU A CA 1
ATOM 481 C C . LEU A 1 60 ? -58.491 13.650 34.479 1.00 91.44 60 LEU A C 1
ATOM 483 O O . LEU A 1 60 ? -58.885 14.821 34.474 1.00 91.44 60 LEU A O 1
ATOM 487 N N . PRO A 1 61 ? -58.462 12.923 33.340 1.00 89.00 61 PRO A N 1
ATOM 488 C CA . PRO A 1 61 ? -58.844 13.457 32.025 1.00 89.00 61 PRO A CA 1
ATOM 489 C C . PRO A 1 61 ? -60.271 14.008 31.943 1.00 89.00 61 PRO A C 1
ATOM 491 O O . PRO A 1 61 ? -60.551 14.902 31.150 1.00 89.00 61 PRO A O 1
ATOM 494 N N . ASN A 1 62 ? -61.176 13.496 32.781 1.00 90.12 62 ASN A N 1
ATOM 495 C CA . ASN A 1 62 ? -62.559 13.967 32.881 1.00 90.12 62 ASN A CA 1
ATOM 496 C C . ASN A 1 62 ? -62.710 15.276 33.691 1.00 90.12 62 ASN A C 1
ATOM 498 O O . ASN A 1 62 ? -63.821 15.784 33.820 1.00 90.12 62 ASN A O 1
ATOM 502 N N . GLY A 1 63 ? -61.618 15.822 34.240 1.00 88.69 63 GLY A N 1
ATOM 503 C CA . GLY A 1 63 ? -61.603 17.060 35.020 1.00 88.69 63 GLY A CA 1
ATOM 504 C C . GLY A 1 63 ? -61.910 16.902 36.515 1.00 88.69 63 GLY A C 1
ATOM 505 O O . GLY A 1 63 ? -61.904 17.913 37.224 1.00 88.69 63 GLY A O 1
ATOM 506 N N . ASN A 1 64 ? -62.153 15.676 36.993 1.00 93.69 64 ASN A N 1
ATOM 507 C CA . ASN A 1 64 ? -62.309 15.356 38.415 1.00 93.69 64 ASN A CA 1
ATOM 508 C C . ASN A 1 64 ? -60.959 15.034 39.080 1.00 93.69 64 ASN A C 1
ATOM 510 O O . ASN A 1 64 ? -59.935 14.897 38.407 1.00 93.69 64 ASN A O 1
ATOM 514 N N . PHE A 1 65 ? -60.959 14.910 40.409 1.00 93.44 65 PHE A N 1
ATOM 515 C CA . PHE A 1 65 ? -59.750 14.737 41.213 1.00 93.44 65 PHE A CA 1
ATOM 516 C C . PHE A 1 65 ? -59.763 13.446 42.034 1.00 93.44 65 PHE A C 1
ATOM 518 O O . PHE A 1 65 ? -60.789 13.074 42.610 1.00 93.44 65 PHE A O 1
ATOM 525 N N . LEU A 1 66 ? -58.593 12.810 42.120 1.00 93.25 66 LEU A N 1
ATOM 526 C CA . LEU A 1 66 ? -58.270 11.800 43.125 1.00 93.25 66 LEU A CA 1
ATOM 527 C C . LEU A 1 66 ? -57.440 12.448 44.224 1.00 93.25 66 LEU A C 1
ATOM 529 O O . LEU A 1 66 ? -56.437 13.104 43.933 1.00 93.25 66 LEU A O 1
ATOM 533 N N . TYR A 1 67 ? -57.836 12.254 45.473 1.00 94.88 67 TYR A N 1
ATOM 534 C CA . TYR A 1 67 ? -57.076 12.723 46.629 1.00 94.88 67 TYR A CA 1
ATOM 535 C C . TYR A 1 67 ? -56.335 11.570 47.271 1.00 94.88 67 TYR A C 1
ATOM 537 O O . TYR A 1 67 ? -56.887 10.485 47.398 1.00 94.88 67 TYR A O 1
ATOM 545 N N . SER A 1 68 ? -55.103 11.815 47.696 1.00 93.69 68 SER A N 1
ATOM 546 C CA . SER A 1 68 ? -54.309 10.883 48.482 1.00 93.69 68 SER A CA 1
ATOM 547 C C . SER A 1 68 ? -53.950 11.536 49.811 1.00 93.69 68 SER A C 1
ATOM 549 O O . SER A 1 68 ? -53.348 12.608 49.827 1.00 93.69 68 SER A O 1
ATOM 551 N N . GLU A 1 69 ? -54.314 10.881 50.909 1.00 94.31 69 GLU A N 1
ATOM 552 C CA . GLU A 1 69 ? -53.912 11.218 52.280 1.00 94.31 69 GLU A CA 1
ATOM 553 C C . GLU A 1 69 ? -53.000 10.105 52.789 1.00 94.31 69 GLU A C 1
ATOM 555 O O . GLU A 1 69 ? -53.349 8.921 52.708 1.00 94.31 69 GLU A O 1
ATOM 560 N N . ILE A 1 70 ? -51.810 10.468 53.262 1.00 92.75 70 ILE A N 1
ATOM 561 C CA . ILE A 1 70 ? -50.728 9.528 53.536 1.00 92.75 70 ILE A CA 1
ATOM 562 C C . ILE A 1 70 ? -50.268 9.700 54.981 1.00 92.75 70 ILE A C 1
ATOM 564 O O . ILE A 1 70 ? -49.812 10.761 55.400 1.00 92.75 70 ILE A O 1
ATOM 568 N N . THR A 1 71 ? -50.353 8.636 55.778 1.00 90.38 71 THR A N 1
ATOM 569 C CA . THR A 1 71 ? -50.005 8.729 57.197 1.00 90.38 71 THR A CA 1
ATOM 570 C C . THR A 1 71 ? -49.315 7.485 57.742 1.00 90.38 71 THR A C 1
ATOM 572 O O . THR A 1 71 ? -49.667 6.350 57.437 1.00 90.38 71 THR A O 1
ATOM 575 N N . THR A 1 72 ? -48.329 7.716 58.607 1.00 89.81 72 THR A N 1
ATOM 576 C CA . THR A 1 72 ? -47.711 6.698 59.469 1.00 89.81 72 THR A CA 1
ATOM 577 C C . THR A 1 72 ? -48.040 6.941 60.949 1.00 89.81 72 THR A C 1
ATOM 579 O O . THR A 1 72 ? -47.423 6.346 61.828 1.00 89.81 72 THR A O 1
ATOM 582 N N . ASP A 1 73 ? -48.965 7.866 61.252 1.00 86.12 73 ASP A N 1
ATOM 583 C CA . ASP A 1 73 ? -49.300 8.274 62.619 1.00 86.12 73 ASP A CA 1
ATOM 584 C C . ASP A 1 73 ? -50.437 7.425 63.198 1.00 86.12 73 ASP A C 1
ATOM 586 O O . ASP A 1 73 ? -51.617 7.643 62.919 1.00 86.12 73 ASP A O 1
ATOM 590 N N . THR A 1 74 ? -50.073 6.490 64.072 1.00 82.56 74 THR A N 1
ATOM 591 C CA . THR A 1 74 ? -51.021 5.677 64.846 1.00 82.56 74 THR A CA 1
ATOM 592 C C . THR A 1 74 ? -51.357 6.274 66.217 1.00 82.56 74 THR A C 1
ATOM 594 O O . THR A 1 74 ? -52.163 5.703 66.950 1.00 82.56 74 THR A O 1
ATOM 597 N N . SER A 1 75 ? -50.733 7.391 66.607 1.00 82.38 75 SER A N 1
ATOM 598 C CA . SER A 1 75 ? -50.904 8.009 67.929 1.00 82.38 75 SER A CA 1
ATOM 599 C C . SER A 1 75 ? -52.113 8.948 67.992 1.00 82.38 75 SER A C 1
ATOM 601 O O . SER A 1 75 ? -52.777 9.048 69.029 1.00 82.38 75 SER A O 1
ATOM 603 N N . THR A 1 76 ? -52.454 9.598 66.875 1.00 84.25 76 THR A N 1
ATOM 604 C CA . THR A 1 76 ? -53.610 10.495 66.790 1.00 84.25 76 THR A CA 1
ATOM 605 C C . THR A 1 76 ? -54.919 9.707 66.705 1.00 84.25 76 THR A C 1
ATOM 607 O O . THR A 1 76 ? -55.218 9.027 65.720 1.00 84.25 76 THR A O 1
ATOM 610 N N . LYS A 1 77 ? -55.773 9.849 67.726 1.00 80.19 77 LYS A N 1
ATOM 611 C CA . LYS A 1 77 ? -57.102 9.220 67.741 1.00 80.19 77 LYS A CA 1
ATOM 612 C C . LYS A 1 77 ? -57.949 9.721 66.563 1.00 80.19 77 LYS A C 1
ATOM 614 O O . LYS A 1 77 ? -58.097 10.924 66.367 1.00 80.19 77 LYS A O 1
ATOM 619 N N . ASN A 1 78 ? -58.555 8.790 65.823 1.00 85.94 78 ASN A N 1
ATOM 620 C CA . ASN A 1 78 ? -59.401 9.062 64.652 1.00 85.94 78 ASN A CA 1
ATOM 621 C C . ASN A 1 78 ? -58.695 9.798 63.494 1.00 85.94 78 ASN A C 1
ATOM 623 O O . ASN A 1 78 ? -59.373 10.451 62.705 1.00 85.94 78 ASN A O 1
ATOM 627 N N . LYS A 1 79 ? -57.366 9.672 63.359 1.00 90.44 79 LYS A N 1
ATOM 628 C CA . LYS A 1 79 ? -56.576 10.298 62.282 1.00 90.44 79 LYS A CA 1
ATOM 629 C C . LYS A 1 79 ? -57.192 10.116 60.887 1.00 90.44 79 LYS A C 1
ATOM 631 O O . LYS A 1 79 ? -57.576 11.109 60.284 1.00 90.44 79 LYS A O 1
ATOM 636 N N . LEU A 1 80 ? -57.430 8.872 60.454 1.00 92.38 80 LEU A N 1
ATOM 637 C CA . LEU A 1 80 ? -58.027 8.574 59.139 1.00 92.38 80 LEU A CA 1
ATOM 638 C C . LEU A 1 80 ? -59.395 9.250 58.927 1.00 92.38 80 LEU A C 1
ATOM 640 O O . LEU A 1 80 ? -59.682 9.762 57.852 1.00 92.38 80 LEU A O 1
ATOM 644 N N . ALA A 1 81 ? -60.241 9.296 59.961 1.00 91.38 81 ALA A N 1
ATOM 645 C CA . ALA A 1 81 ? -61.539 9.967 59.881 1.00 91.38 81 ALA A CA 1
ATOM 646 C C . ALA A 1 81 ? -61.391 11.494 59.778 1.00 91.38 81 ALA A C 1
ATOM 648 O O . ALA A 1 81 ? -62.182 12.147 59.101 1.00 91.38 81 ALA A O 1
ATOM 649 N N . ASN A 1 82 ? -60.391 12.074 60.447 1.00 91.25 82 ASN A N 1
ATOM 650 C CA . ASN A 1 82 ? -60.093 13.501 60.350 1.00 91.25 82 ASN A CA 1
ATOM 651 C C . ASN A 1 82 ? -59.546 13.870 58.965 1.00 91.25 82 ASN A C 1
ATOM 653 O O . ASN A 1 82 ? -59.918 14.922 58.450 1.00 91.25 82 ASN A O 1
ATOM 657 N N . ASP A 1 83 ? -58.737 13.001 58.358 1.00 91.88 83 ASP A N 1
ATOM 658 C CA . ASP A 1 83 ? -58.174 13.204 57.017 1.00 91.88 83 ASP A CA 1
ATOM 659 C C . ASP A 1 83 ? -59.272 13.140 55.942 1.00 91.88 83 ASP A C 1
ATOM 661 O O . ASP A 1 83 ? -59.375 14.045 55.113 1.00 91.88 83 ASP A O 1
ATOM 665 N N . ILE A 1 84 ? -60.208 12.181 56.042 1.00 93.50 84 ILE A N 1
ATOM 666 C CA . ILE A 1 84 ? -61.419 12.157 55.196 1.00 93.50 84 ILE A CA 1
ATOM 667 C C . ILE A 1 84 ? -62.214 13.460 55.342 1.00 93.50 84 ILE A C 1
ATOM 669 O O . ILE A 1 84 ? -62.588 14.071 54.346 1.00 93.50 84 ILE A O 1
ATOM 673 N N . LYS A 1 85 ? -62.479 13.917 56.574 1.00 92.25 85 LYS A N 1
ATOM 674 C CA . LYS A 1 85 ? -63.226 15.169 56.798 1.00 92.25 85 LYS A CA 1
ATOM 675 C C . LYS A 1 85 ? -62.515 16.371 56.185 1.00 92.25 85 LYS A C 1
ATOM 677 O O . LYS A 1 85 ? -63.170 17.246 55.630 1.00 92.25 85 LYS A O 1
ATOM 682 N N . ALA A 1 86 ? -61.189 16.418 56.291 1.00 90.44 86 ALA A N 1
ATOM 683 C CA . ALA A 1 86 ? -60.387 17.500 55.743 1.00 90.44 86 ALA A CA 1
ATOM 684 C C . ALA A 1 86 ? -60.404 17.505 54.203 1.00 90.44 86 ALA A C 1
ATOM 686 O O . ALA A 1 86 ? -60.431 18.582 53.614 1.00 90.44 86 ALA A O 1
ATOM 687 N N . CYS A 1 87 ? -60.484 16.338 53.556 1.00 92.25 87 CYS A N 1
ATOM 688 C CA . CYS A 1 87 ? -60.668 16.229 52.104 1.00 92.25 87 CYS A CA 1
ATOM 689 C C . CYS A 1 87 ? -61.980 16.862 51.606 1.00 92.25 87 CYS A C 1
ATOM 691 O O . CYS A 1 87 ? -62.051 17.295 50.460 1.00 92.25 87 CYS A O 1
ATOM 693 N N . PHE A 1 88 ? -63.009 16.945 52.451 1.00 91.88 88 PHE A N 1
ATOM 694 C CA . PHE A 1 88 ? -64.293 17.568 52.112 1.00 91.88 88 PHE A CA 1
ATOM 695 C C . PHE A 1 88 ? -64.412 19.030 52.557 1.00 91.88 88 PHE A C 1
ATOM 697 O O . PHE A 1 88 ? -65.490 19.607 52.448 1.00 91.88 88 PHE A O 1
ATOM 704 N N . ASP A 1 89 ? -63.326 19.634 53.045 1.00 89.81 89 ASP A N 1
ATOM 705 C CA . ASP A 1 89 ? -63.265 21.034 53.461 1.00 89.81 89 ASP A CA 1
ATOM 706 C C . ASP A 1 89 ? -62.771 21.910 52.285 1.00 89.81 89 ASP A C 1
ATOM 708 O O . ASP A 1 89 ? -61.578 21.869 51.943 1.00 89.81 89 ASP A O 1
ATOM 712 N N . PRO A 1 90 ? -63.648 22.694 51.622 1.00 84.44 90 PRO A N 1
ATOM 713 C CA . PRO A 1 90 ? -63.260 23.502 50.466 1.00 84.44 90 PRO A CA 1
ATOM 714 C C . PRO A 1 90 ? -62.258 24.606 50.815 1.00 84.44 90 PRO A C 1
ATOM 716 O O . PRO A 1 90 ? -61.481 25.005 49.947 1.00 84.44 90 PRO A O 1
ATOM 719 N N . ASP A 1 91 ? -62.220 25.065 52.072 1.00 84.44 91 ASP A N 1
ATOM 720 C CA . ASP A 1 91 ? -61.271 26.091 52.518 1.00 84.44 91 ASP A CA 1
ATOM 721 C C . ASP A 1 91 ? -59.839 25.540 52.580 1.00 84.44 91 ASP A C 1
ATOM 723 O O . ASP A 1 91 ? -58.866 26.276 52.387 1.00 84.44 91 ASP A O 1
ATOM 727 N N . LYS A 1 92 ? -59.696 24.226 52.799 1.00 83.62 92 LYS A N 1
ATOM 728 C CA . LYS A 1 92 ? -58.401 23.530 52.787 1.00 83.62 92 LYS A CA 1
ATOM 729 C C . LYS A 1 92 ? -57.996 23.078 51.392 1.00 83.62 92 LYS A C 1
ATOM 731 O O . LYS A 1 92 ? -56.875 23.350 50.967 1.00 83.62 92 LYS A O 1
ATOM 736 N N . THR A 1 93 ? -58.906 22.409 50.687 1.00 85.88 93 THR A N 1
ATOM 737 C CA . THR A 1 93 ? -58.607 21.746 49.407 1.00 85.88 93 THR A CA 1
ATOM 738 C C . THR A 1 93 ? -58.661 22.687 48.209 1.00 85.88 93 THR A C 1
ATOM 740 O O . THR A 1 93 ? -58.049 22.408 47.181 1.00 85.88 93 THR A O 1
ATOM 743 N N . LYS A 1 94 ? -59.372 23.818 48.334 1.00 85.44 94 LYS A N 1
ATOM 744 C CA . LYS A 1 94 ? -59.607 24.810 47.268 1.00 85.44 94 LYS A CA 1
ATOM 745 C C . LYS A 1 94 ? -60.304 24.243 46.023 1.00 85.44 94 LYS A C 1
ATOM 747 O O . LYS A 1 94 ? -60.305 24.885 44.973 1.00 85.44 94 LYS A O 1
ATOM 752 N N . ILE A 1 95 ? -60.906 23.060 46.127 1.00 85.44 95 ILE A N 1
ATOM 753 C CA . ILE A 1 95 ? -61.590 22.354 45.039 1.00 85.44 95 ILE A CA 1
ATOM 754 C C . ILE A 1 95 ? -63.016 22.018 45.509 1.00 85.44 95 ILE A C 1
ATOM 756 O O . ILE A 1 95 ? -63.196 21.582 46.647 1.00 85.44 95 ILE A O 1
ATOM 760 N N . PRO A 1 96 ? -64.050 22.199 44.663 1.00 88.75 96 PRO A N 1
ATOM 761 C CA . PRO A 1 96 ? -65.421 21.838 45.018 1.00 88.75 96 PRO A CA 1
ATOM 762 C C . PRO A 1 96 ? -65.580 20.339 45.301 1.00 88.75 96 PRO A C 1
ATOM 764 O O . PRO A 1 96 ? -65.111 19.516 44.513 1.00 88.75 96 PRO A O 1
ATOM 767 N N . VAL A 1 97 ? -66.329 19.996 46.355 1.00 89.75 97 VAL A N 1
ATOM 768 C CA . VAL A 1 97 ? -66.615 18.605 46.766 1.00 89.75 97 VAL A CA 1
ATOM 769 C C . VAL A 1 97 ? -67.162 17.751 45.615 1.00 89.75 97 VAL A C 1
ATOM 771 O O . VAL A 1 97 ? -66.775 16.596 45.455 1.00 89.75 97 VAL A O 1
ATOM 774 N N . GLU A 1 98 ? -67.988 18.345 44.751 1.00 89.81 98 GLU A N 1
ATOM 775 C CA . GLU A 1 98 ? -68.579 17.694 43.574 1.00 89.81 98 GLU A CA 1
ATOM 776 C C . GLU A 1 98 ? -67.523 17.061 42.651 1.00 89.81 98 GLU A C 1
ATOM 778 O O . GLU A 1 98 ? -67.754 15.995 42.078 1.00 89.81 98 GLU A O 1
ATOM 783 N N . LYS A 1 99 ? -66.342 17.690 42.540 1.00 92.62 99 LYS A N 1
ATOM 784 C CA . LYS A 1 99 ? -65.247 17.262 41.656 1.00 92.62 99 LYS A CA 1
ATOM 785 C C . LYS A 1 99 ? -64.347 16.184 42.258 1.00 92.62 99 LYS A C 1
ATOM 787 O O . LYS A 1 99 ? -63.466 15.682 41.560 1.00 92.62 99 LYS A O 1
ATOM 792 N N . ILE A 1 100 ? -64.533 15.829 43.527 1.00 93.19 100 ILE A N 1
ATOM 793 C CA . ILE A 1 100 ? -63.761 14.769 44.180 1.00 93.19 100 ILE A CA 1
ATOM 794 C C . ILE A 1 100 ? -64.348 13.428 43.742 1.00 93.19 100 ILE A C 1
ATOM 796 O O . ILE A 1 100 ? -65.498 13.125 44.055 1.00 93.19 100 ILE A O 1
ATOM 800 N N . GLN A 1 101 ? -63.592 12.633 42.991 1.00 93.62 101 GLN A N 1
ATOM 801 C CA . GLN A 1 101 ? -64.061 11.342 42.482 1.00 93.62 101 GLN A CA 1
ATOM 802 C C . GLN A 1 101 ? -63.748 10.196 43.448 1.00 93.62 101 GLN A C 1
ATOM 804 O O . GLN A 1 101 ? -64.584 9.319 43.655 1.00 93.62 101 GLN A O 1
ATOM 809 N N . GLU A 1 102 ? -62.559 10.201 44.047 1.00 94.62 102 GLU A N 1
ATOM 810 C CA . GLU A 1 102 ? -62.124 9.150 44.965 1.00 94.62 102 GLU A CA 1
ATOM 811 C C . GLU A 1 102 ? -61.068 9.682 45.941 1.00 94.62 102 GLU A C 1
ATOM 813 O O . GLU A 1 102 ? -60.272 10.564 45.608 1.00 94.62 102 GLU A O 1
ATOM 818 N N . ILE A 1 103 ? -61.095 9.149 47.164 1.00 95.56 103 ILE A N 1
ATOM 819 C CA . ILE A 1 103 ? -60.114 9.418 48.218 1.00 95.56 103 ILE A CA 1
ATOM 820 C C . ILE A 1 103 ? -59.332 8.131 48.470 1.00 95.56 103 ILE A C 1
ATOM 822 O O . ILE A 1 103 ? -59.911 7.094 48.786 1.00 95.56 103 ILE A O 1
ATOM 826 N N . ILE A 1 104 ? -58.015 8.200 48.361 1.00 95.19 104 ILE A N 1
ATOM 827 C CA . ILE A 1 104 ? -57.079 7.117 48.626 1.00 95.19 104 ILE A CA 1
ATOM 828 C C . ILE A 1 104 ? -56.416 7.402 49.971 1.00 95.19 104 ILE A C 1
ATOM 830 O O . ILE A 1 104 ? -55.759 8.423 50.155 1.00 95.19 104 ILE A O 1
ATOM 834 N N . LEU A 1 105 ? -56.598 6.500 50.926 1.00 95.56 105 LEU A N 1
ATOM 835 C CA . LEU A 1 105 ? -55.932 6.549 52.219 1.00 95.56 105 LEU A CA 1
ATOM 836 C C . LEU A 1 105 ? -54.765 5.570 52.209 1.00 95.56 105 LEU A C 1
ATOM 838 O O . LEU A 1 105 ? -54.980 4.359 52.138 1.00 95.56 105 LEU A O 1
ATOM 842 N N . CYS A 1 106 ? -53.547 6.089 52.311 1.00 95.06 106 CYS A N 1
ATOM 843 C CA . CYS A 1 106 ? -52.323 5.299 52.370 1.00 95.06 106 CYS A CA 1
ATOM 844 C C . CYS A 1 106 ? -51.793 5.287 53.803 1.00 95.06 106 CYS A C 1
ATOM 846 O O . CYS A 1 106 ? -51.460 6.335 54.360 1.00 95.06 106 CYS A O 1
ATOM 848 N N . PHE A 1 107 ? -51.697 4.108 54.414 1.00 94.94 107 PHE A N 1
ATOM 849 C CA . PHE A 1 107 ? -51.202 3.983 55.784 1.00 94.94 107 PHE A CA 1
ATOM 850 C C . PHE A 1 107 ? -50.485 2.657 56.023 1.00 94.94 107 PHE A C 1
ATOM 852 O O . PHE A 1 107 ? -50.810 1.630 55.432 1.00 94.94 107 PHE A O 1
ATOM 859 N N . ASN A 1 108 ? -49.485 2.672 56.906 1.00 93.69 108 ASN A N 1
ATOM 860 C CA . ASN A 1 108 ? -48.567 1.547 57.109 1.00 93.69 108 ASN A CA 1
ATOM 861 C C . ASN A 1 108 ? -49.011 0.544 58.195 1.00 93.69 108 ASN A C 1
ATOM 863 O O . ASN A 1 108 ? -48.194 -0.189 58.755 1.00 93.69 108 ASN A O 1
ATOM 867 N N . TRP A 1 109 ? -50.316 0.460 58.459 1.00 93.38 109 TRP A N 1
ATOM 868 C CA . TRP A 1 109 ? -50.950 -0.578 59.282 1.00 93.38 109 TRP A CA 1
ATOM 869 C C . TRP A 1 109 ? -52.198 -1.133 58.577 1.00 93.38 109 TRP A C 1
ATOM 871 O O . TRP A 1 109 ? -52.519 -0.717 57.467 1.00 93.38 109 TRP A O 1
ATOM 881 N N . ASN A 1 110 ? -52.895 -2.093 59.191 1.00 93.12 110 ASN A N 1
ATOM 882 C CA . ASN A 1 110 ? -54.152 -2.640 58.664 1.00 93.12 110 ASN A CA 1
ATOM 883 C C . ASN A 1 110 ? -55.321 -2.281 59.589 1.00 93.12 110 ASN A C 1
ATOM 885 O O . ASN A 1 110 ? -55.141 -2.173 60.803 1.00 93.12 110 ASN A O 1
ATOM 889 N N . ILE A 1 111 ? -56.511 -2.120 59.014 1.00 92.75 111 ILE A N 1
ATOM 890 C CA . ILE A 1 111 ? -57.771 -1.892 59.736 1.00 92.75 111 ILE A CA 1
ATOM 891 C C . ILE A 1 111 ? -58.761 -3.024 59.440 1.00 92.75 111 ILE A C 1
ATOM 893 O O . ILE A 1 111 ? -58.626 -3.720 58.436 1.00 92.75 111 ILE A O 1
ATOM 897 N N . ASP A 1 112 ? -59.740 -3.220 60.321 1.00 92.19 112 ASP A N 1
ATOM 898 C CA . ASP A 1 112 ? -60.775 -4.242 60.166 1.00 92.19 112 ASP A CA 1
ATOM 899 C C . ASP A 1 112 ? -61.988 -3.748 59.355 1.00 92.19 112 ASP A C 1
ATOM 901 O O . ASP A 1 112 ? -62.105 -2.578 58.975 1.00 92.19 112 ASP A O 1
ATOM 905 N N . GLN A 1 113 ? -62.904 -4.676 59.071 1.00 91.62 113 GLN A N 1
ATOM 906 C CA . GLN A 1 113 ? -64.113 -4.409 58.293 1.00 91.62 113 GLN A CA 1
ATOM 907 C C . GLN A 1 113 ? -65.035 -3.378 58.963 1.00 91.62 113 GLN A C 1
ATOM 909 O O . GLN A 1 113 ? -65.648 -2.563 58.267 1.00 91.62 113 GLN A O 1
ATOM 914 N N . ASP A 1 114 ? -65.115 -3.378 60.294 1.00 91.38 114 ASP A N 1
ATOM 915 C CA . ASP A 1 114 ? -65.945 -2.435 61.044 1.00 91.38 114 ASP A CA 1
ATOM 916 C C . ASP A 1 114 ? -65.426 -1.005 60.863 1.00 91.38 114 ASP A C 1
ATOM 918 O O . ASP A 1 114 ? -66.198 -0.096 60.542 1.00 91.38 114 ASP A O 1
ATOM 922 N N . LYS A 1 115 ? -64.105 -0.802 60.953 1.00 92.00 115 LYS A N 1
ATOM 923 C CA . LYS A 1 115 ? -63.495 0.513 60.738 1.00 92.00 115 LYS A CA 1
ATOM 924 C C . LYS A 1 115 ? -63.604 0.987 59.291 1.00 92.00 115 LYS A C 1
ATOM 926 O O . LYS A 1 115 ? -63.836 2.174 59.060 1.00 92.00 115 LYS A O 1
ATOM 931 N N . ILE A 1 116 ? -63.477 0.087 58.315 1.00 92.56 116 ILE A N 1
ATOM 932 C CA . ILE A 1 116 ? -63.721 0.405 56.896 1.00 92.56 116 ILE A CA 1
ATOM 933 C C . ILE A 1 116 ? -65.165 0.879 56.703 1.00 92.56 116 ILE A C 1
ATOM 935 O O . ILE A 1 116 ? -65.401 1.902 56.063 1.00 92.56 116 ILE A O 1
ATOM 939 N N . THR A 1 117 ? -66.131 0.173 57.295 1.00 92.50 117 THR A N 1
ATOM 940 C CA . THR A 1 117 ? -67.555 0.530 57.214 1.00 92.50 117 THR A CA 1
ATOM 941 C C . THR A 1 117 ? -67.824 1.892 57.858 1.00 92.50 117 THR A C 1
ATOM 943 O O . THR A 1 117 ? -68.526 2.718 57.272 1.00 92.50 117 THR A O 1
ATOM 946 N N . GLU A 1 118 ? -67.212 2.172 59.013 1.00 94.62 118 GLU A N 1
ATOM 947 C CA . GLU A 1 118 ? -67.272 3.476 59.686 1.00 94.62 118 GLU A CA 1
ATOM 948 C C . GLU A 1 118 ? -66.746 4.611 58.786 1.00 94.62 118 GLU A C 1
ATOM 950 O O . GLU A 1 118 ? -67.417 5.628 58.609 1.00 94.62 118 GLU A O 1
ATOM 955 N N . LEU A 1 119 ? -65.561 4.437 58.188 1.00 95.38 119 LEU A N 1
ATOM 956 C CA . LEU A 1 119 ? -64.918 5.450 57.344 1.00 95.38 119 LEU A CA 1
ATOM 957 C C . LEU A 1 119 ? -65.662 5.672 56.018 1.00 95.38 119 LEU A C 1
ATOM 959 O O . LEU A 1 119 ? -65.809 6.818 55.592 1.00 95.38 119 LEU A O 1
ATOM 963 N N . ASN A 1 120 ? -66.174 4.607 55.396 1.00 94.38 120 ASN A N 1
ATOM 964 C CA . ASN A 1 120 ? -67.010 4.705 54.197 1.00 94.38 120 ASN A CA 1
ATOM 965 C C . ASN A 1 120 ? -68.314 5.452 54.488 1.00 94.38 120 ASN A C 1
ATOM 967 O O . ASN A 1 120 ? -68.655 6.385 53.764 1.00 94.38 120 ASN A O 1
ATOM 971 N N . THR A 1 121 ? -69.003 5.103 55.581 1.00 93.50 121 THR A N 1
ATOM 972 C CA . THR A 1 121 ? -70.236 5.790 56.002 1.00 93.50 121 THR A CA 1
ATOM 973 C C . THR A 1 121 ? -69.967 7.273 56.275 1.00 93.50 121 THR A C 1
ATOM 975 O O . THR A 1 121 ? -70.756 8.135 55.888 1.00 93.50 121 THR A O 1
ATOM 978 N N . LEU A 1 122 ? -68.826 7.592 56.898 1.00 94.56 122 LEU A N 1
ATOM 979 C CA . LEU A 1 122 ? -68.406 8.972 57.127 1.00 94.56 122 LEU A CA 1
ATOM 980 C C . LEU A 1 122 ? -68.197 9.726 55.807 1.00 94.56 122 LEU A C 1
ATOM 982 O O . LEU A 1 122 ? -68.737 10.818 55.656 1.00 94.56 122 LEU A O 1
ATOM 986 N N . ALA A 1 123 ? -67.447 9.170 54.854 1.00 93.44 123 ALA A N 1
ATOM 987 C CA . ALA A 1 123 ? -67.215 9.806 53.555 1.00 93.44 123 ALA A CA 1
ATOM 988 C C . ALA A 1 123 ? -68.532 10.007 52.779 1.00 93.44 123 ALA A C 1
ATOM 990 O O . ALA A 1 123 ? -68.798 11.096 52.272 1.00 93.44 123 ALA A O 1
ATOM 991 N N . GLN A 1 124 ? -69.402 8.994 52.779 1.00 93.00 124 GLN A N 1
ATOM 992 C CA . GLN A 1 124 ? -70.714 9.028 52.124 1.00 93.00 124 GLN A CA 1
ATOM 993 C C . GLN A 1 124 ? -71.677 10.055 52.732 1.00 93.00 124 GLN A C 1
ATOM 995 O O . GLN A 1 124 ? -72.571 10.540 52.041 1.00 93.00 124 GLN A O 1
ATOM 1000 N N . SER A 1 125 ? -71.471 10.438 53.998 1.00 93.25 125 SER A N 1
ATOM 1001 C CA . SER A 1 125 ? -72.225 11.527 54.633 1.00 93.25 125 SER A CA 1
ATOM 1002 C C . SER A 1 125 ? -71.906 12.908 54.041 1.00 93.25 125 SER A C 1
ATOM 1004 O O . SER A 1 125 ? -72.742 13.805 54.127 1.00 93.25 125 SER A O 1
ATOM 1006 N N . TYR A 1 126 ? -70.739 13.067 53.401 1.00 92.50 126 TYR A N 1
ATOM 1007 C CA . TYR A 1 126 ? -70.353 14.283 52.677 1.00 92.50 126 TYR A CA 1
ATOM 1008 C C . TYR A 1 126 ? -70.690 14.212 51.184 1.00 92.50 126 TYR A C 1
ATOM 1010 O O . TYR A 1 126 ? -71.099 15.217 50.606 1.00 92.50 126 TYR A O 1
ATOM 1018 N N . LYS A 1 127 ? -70.527 13.041 50.556 1.00 91.56 127 LYS A N 1
ATOM 1019 C CA . LYS A 1 127 ? -70.840 12.814 49.139 1.00 91.56 127 LYS A CA 1
ATOM 1020 C C . LYS A 1 127 ? -71.281 11.365 48.921 1.00 91.56 127 LYS A C 1
ATOM 1022 O O . LYS A 1 127 ? -70.474 10.454 49.062 1.00 91.56 127 LYS A O 1
ATOM 1027 N N . ALA A 1 128 ? -72.547 11.150 48.564 1.00 88.19 128 ALA A N 1
ATOM 1028 C CA . ALA A 1 128 ? -73.168 9.819 48.566 1.00 88.19 128 ALA A CA 1
ATOM 1029 C C . ALA A 1 128 ? -72.490 8.790 47.636 1.00 88.19 128 ALA A C 1
ATOM 1031 O O . ALA A 1 128 ? -72.467 7.604 47.952 1.00 88.19 128 ALA A O 1
ATOM 1032 N N . ASP A 1 129 ? -71.932 9.233 46.509 1.00 90.12 129 ASP A N 1
ATOM 1033 C CA . ASP A 1 129 ? -71.279 8.411 45.483 1.00 90.12 129 ASP A CA 1
ATOM 1034 C C . ASP A 1 129 ? -69.741 8.386 45.593 1.00 90.12 129 ASP A C 1
ATOM 1036 O O . ASP A 1 129 ? -69.073 7.863 44.700 1.00 90.12 129 ASP A O 1
ATOM 1040 N N . ILE A 1 130 ? -69.151 8.932 46.668 1.00 94.94 130 ILE A N 1
ATOM 1041 C CA . ILE A 1 130 ? -67.692 8.921 46.835 1.00 94.94 130 ILE A CA 1
ATOM 1042 C C . ILE A 1 130 ? -67.156 7.498 47.021 1.00 94.94 130 ILE A C 1
ATOM 1044 O O . ILE A 1 130 ? -67.671 6.704 47.814 1.00 94.94 130 ILE A O 1
ATOM 1048 N N . ARG A 1 131 ? -66.049 7.196 46.338 1.00 93.50 131 ARG A N 1
ATOM 1049 C CA . ARG A 1 131 ? -65.257 5.990 46.578 1.00 93.50 131 ARG A CA 1
ATOM 1050 C C . ARG A 1 131 ? -64.089 6.294 47.515 1.00 93.50 131 ARG A C 1
ATOM 1052 O O . ARG A 1 131 ? -63.327 7.226 47.268 1.00 93.50 131 ARG A O 1
ATOM 1059 N N . VAL A 1 132 ? -63.917 5.479 48.555 1.00 95.25 132 VAL A N 1
ATOM 1060 C CA . VAL A 1 132 ? -62.707 5.485 49.388 1.00 95.25 132 VAL A CA 1
ATOM 1061 C C . VAL A 1 132 ? -61.914 4.211 49.126 1.00 95.25 132 VAL A C 1
ATOM 1063 O O . VAL A 1 132 ? -62.460 3.106 49.172 1.00 95.25 132 VAL A O 1
ATOM 1066 N N . ARG A 1 133 ? -60.623 4.361 48.841 1.00 94.25 133 ARG A N 1
ATOM 1067 C CA . ARG A 1 133 ? -59.674 3.263 48.674 1.00 94.25 133 ARG A CA 1
ATOM 1068 C C . ARG A 1 133 ? -58.686 3.250 49.828 1.00 94.25 133 ARG A C 1
ATOM 1070 O O . ARG A 1 133 ? -58.174 4.291 50.219 1.00 94.25 133 ARG A O 1
ATOM 1077 N N . TYR A 1 134 ? -58.380 2.062 50.331 1.00 94.44 134 TYR A N 1
ATOM 1078 C CA . TYR A 1 134 ? -57.474 1.874 51.458 1.00 94.44 134 TYR A CA 1
ATOM 1079 C C . TYR A 1 134 ? -56.227 1.147 50.980 1.00 94.44 134 TYR A C 1
ATOM 1081 O O . TYR A 1 134 ? -56.283 -0.053 50.758 1.00 94.44 134 TYR A O 1
ATOM 1089 N N . LEU A 1 135 ? -55.114 1.857 50.833 1.00 94.19 135 LEU A N 1
ATOM 1090 C CA . LEU A 1 135 ? -53.817 1.246 50.572 1.00 94.19 135 LEU A CA 1
ATOM 1091 C C . LEU A 1 135 ? -53.152 0.938 51.919 1.00 94.19 135 LEU A C 1
ATOM 1093 O O . LEU A 1 135 ? -52.409 1.752 52.471 1.00 94.19 135 LEU A O 1
ATOM 1097 N N . MET A 1 136 ? -53.506 -0.220 52.473 1.00 94.88 136 MET A N 1
ATOM 1098 C CA . MET A 1 136 ? -53.031 -0.679 53.782 1.00 94.88 136 MET A CA 1
ATOM 1099 C C . MET A 1 136 ? -51.648 -1.329 53.686 1.00 94.88 136 MET A C 1
ATOM 1101 O O . MET A 1 136 ? -51.173 -1.654 52.595 1.00 94.88 136 MET A O 1
ATOM 1105 N N . LEU A 1 137 ? -51.043 -1.614 54.843 1.00 94.31 137 LEU A N 1
ATOM 1106 C CA . LEU A 1 137 ? -49.747 -2.288 54.931 1.00 94.31 137 LEU A CA 1
ATOM 1107 C C . LEU A 1 137 ? -49.670 -3.559 54.077 1.00 94.31 137 LEU A C 1
ATOM 1109 O O . LEU A 1 137 ? -48.707 -3.728 53.337 1.00 94.31 137 LEU A O 1
ATOM 1113 N N . GLN A 1 138 ? -50.650 -4.460 54.199 1.00 92.19 138 GLN A N 1
ATOM 1114 C CA . GLN A 1 138 ? -50.607 -5.752 53.505 1.00 92.19 138 GLN A CA 1
ATOM 1115 C C . GLN A 1 138 ? -50.777 -5.611 51.989 1.00 92.19 138 GLN A C 1
ATOM 1117 O O . GLN A 1 138 ? -50.061 -6.276 51.244 1.00 92.19 138 GLN A O 1
ATOM 1122 N N . GLU A 1 139 ? -51.673 -4.730 51.528 1.00 92.06 139 GLU A N 1
ATOM 1123 C CA . GLU A 1 139 ? -51.857 -4.463 50.092 1.00 92.06 139 GLU A CA 1
ATOM 1124 C C . GLU A 1 139 ? -50.575 -3.877 49.497 1.00 92.06 139 GLU A C 1
ATOM 1126 O O . GLU A 1 139 ? -50.052 -4.406 48.519 1.00 92.06 139 GLU A O 1
ATOM 1131 N N . LEU A 1 140 ? -50.009 -2.847 50.133 1.00 93.50 140 LEU A N 1
ATOM 1132 C CA . LEU A 1 140 ? -48.779 -2.223 49.656 1.00 93.50 140 LEU A CA 1
ATOM 1133 C C . LEU A 1 140 ? -47.585 -3.186 49.718 1.00 93.50 140 LEU A C 1
ATOM 1135 O O . LEU A 1 140 ? -46.791 -3.234 48.784 1.00 93.50 140 LEU A O 1
ATOM 1139 N N . ALA A 1 141 ? -47.457 -3.989 50.778 1.00 92.00 141 ALA A N 1
ATOM 1140 C CA . ALA A 1 141 ? -46.382 -4.971 50.887 1.00 92.00 141 ALA A CA 1
ATOM 1141 C C . ALA A 1 141 ? -46.446 -6.026 49.774 1.00 92.00 141 ALA A C 1
ATOM 1143 O O . ALA A 1 141 ? -45.407 -6.392 49.223 1.00 92.00 141 ALA A O 1
ATOM 1144 N N . LEU A 1 142 ? -47.647 -6.491 49.419 1.00 89.44 142 LEU A N 1
ATOM 1145 C CA . LEU A 1 142 ? -47.848 -7.427 48.313 1.00 89.44 142 LEU A CA 1
ATOM 1146 C C . LEU A 1 142 ? -47.522 -6.787 46.962 1.00 89.44 142 LEU A C 1
ATOM 1148 O O . LEU A 1 142 ? -46.824 -7.404 46.163 1.00 89.44 142 LEU A O 1
ATOM 1152 N N . GLU A 1 143 ? -47.948 -5.547 46.729 1.00 88.75 143 GLU A N 1
ATOM 1153 C CA . GLU A 1 143 ? -47.652 -4.824 45.485 1.00 88.75 143 GLU A CA 1
ATOM 1154 C C . GLU A 1 143 ? -46.148 -4.584 45.302 1.00 88.75 143 GLU A C 1
ATOM 1156 O O . GLU A 1 143 ? -45.589 -4.874 44.244 1.00 88.75 143 GLU A O 1
ATOM 1161 N N . LEU A 1 144 ? -45.448 -4.156 46.355 1.00 87.19 144 LEU A N 1
ATOM 1162 C CA . LEU A 1 144 ? -43.988 -4.010 46.335 1.00 87.19 144 LEU A CA 1
ATOM 1163 C C . LEU A 1 144 ? -43.272 -5.355 46.169 1.00 87.19 144 LEU A C 1
ATOM 1165 O O . LEU A 1 144 ? -42.228 -5.436 45.525 1.00 87.19 144 LEU A O 1
ATOM 1169 N N . HIS A 1 145 ? -43.824 -6.428 46.737 1.00 82.75 145 HIS A N 1
ATOM 1170 C CA . HIS A 1 145 ? -43.241 -7.758 46.622 1.00 82.75 145 HIS A CA 1
ATOM 1171 C C . HIS A 1 145 ? -43.405 -8.358 45.222 1.00 82.75 145 HIS A C 1
ATOM 1173 O O . HIS A 1 145 ? -42.496 -9.034 44.737 1.00 82.75 145 HIS A O 1
ATOM 1179 N N . LEU A 1 146 ? -44.558 -8.155 44.588 1.00 76.81 146 LEU A N 1
ATOM 1180 C CA . LEU A 1 146 ? -44.915 -8.821 43.338 1.00 76.81 146 LEU A CA 1
ATOM 1181 C C . LEU A 1 146 ? -44.576 -7.976 42.110 1.00 76.81 146 LEU A C 1
ATOM 1183 O O . LEU A 1 146 ? -44.024 -8.520 41.159 1.00 76.81 146 LEU A O 1
ATOM 1187 N N . ASN A 1 147 ? -44.845 -6.670 42.161 1.00 75.94 147 ASN A N 1
ATOM 1188 C CA . ASN A 1 147 ? -44.900 -5.814 40.974 1.00 75.94 147 ASN A CA 1
ATOM 1189 C C . ASN A 1 147 ? -43.914 -4.634 41.007 1.00 75.94 147 ASN A C 1
ATOM 1191 O O . ASN A 1 147 ? -43.548 -4.128 39.950 1.00 75.94 147 ASN A O 1
ATOM 1195 N N . HIS A 1 148 ? -43.467 -4.204 42.193 1.00 81.19 148 HIS A N 1
ATOM 1196 C CA . HIS A 1 148 ? -42.680 -2.973 42.366 1.00 81.19 148 HIS A CA 1
ATOM 1197 C C . HIS A 1 148 ? -41.469 -3.161 43.295 1.00 81.19 148 HIS A C 1
ATOM 1199 O O . HIS A 1 148 ? -41.293 -2.468 44.304 1.00 81.19 148 HIS A O 1
ATOM 1205 N N . ARG A 1 149 ? -40.630 -4.150 42.971 1.00 75.19 149 ARG A N 1
ATOM 1206 C CA . ARG A 1 149 ? -39.423 -4.482 43.752 1.00 75.19 149 ARG A CA 1
ATOM 1207 C C . ARG A 1 149 ? -38.335 -3.412 43.639 1.00 75.19 149 ARG A C 1
ATOM 1209 O O . ARG A 1 149 ? -37.557 -3.249 44.574 1.00 75.19 149 ARG A O 1
ATOM 1216 N N . ASP A 1 150 ? -38.337 -2.650 42.550 1.00 68.25 150 ASP A N 1
ATOM 1217 C CA . ASP A 1 150 ? -37.547 -1.435 42.351 1.00 68.25 150 ASP A CA 1
ATOM 1218 C C . ASP A 1 150 ? -37.860 -0.383 43.429 1.00 68.25 150 ASP A C 1
ATOM 1220 O O . ASP A 1 150 ? -36.947 0.158 44.056 1.00 68.25 150 ASP A O 1
ATOM 1224 N N . LEU A 1 151 ? -39.146 -0.164 43.736 1.00 83.50 151 LEU A N 1
ATOM 1225 C CA . LEU A 1 151 ? -39.571 0.723 44.821 1.00 83.50 151 LEU A CA 1
ATOM 1226 C C . LEU A 1 151 ? -39.179 0.157 46.193 1.00 83.50 151 LEU A C 1
ATOM 1228 O O . LEU A 1 151 ? -38.762 0.911 47.074 1.00 83.50 151 LEU A O 1
ATOM 1232 N N . ALA A 1 152 ? -39.257 -1.166 46.381 1.00 83.69 152 ALA A N 1
ATOM 1233 C CA . ALA A 1 152 ? -38.785 -1.815 47.606 1.00 83.69 152 ALA A CA 1
ATOM 1234 C C . ALA A 1 152 ? -37.266 -1.644 47.797 1.00 83.69 152 ALA A C 1
ATOM 1236 O O . ALA A 1 152 ? -36.805 -1.413 48.916 1.00 83.69 152 ALA A O 1
ATOM 1237 N N . HIS A 1 153 ? -36.484 -1.706 46.720 1.00 77.69 153 HIS A N 1
ATOM 1238 C CA . HIS A 1 153 ? -35.058 -1.413 46.768 1.00 77.69 153 HIS A CA 1
ATOM 1239 C C . HIS A 1 153 ? -34.797 0.056 47.102 1.00 77.69 153 HIS A C 1
ATOM 1241 O O . HIS A 1 153 ? -34.116 0.352 48.085 1.00 77.69 153 HIS A O 1
ATOM 1247 N N . HIS A 1 154 ? -35.403 0.971 46.342 1.00 77.62 154 HIS A N 1
ATOM 1248 C CA . HIS A 1 154 ? -35.154 2.404 46.457 1.00 77.62 154 HIS A CA 1
ATOM 1249 C C . HIS A 1 154 ? -35.591 2.989 47.808 1.00 77.62 154 HIS A C 1
ATOM 1251 O O . HIS A 1 154 ? -34.833 3.729 48.432 1.00 77.62 154 HIS A O 1
ATOM 1257 N N . TYR A 1 155 ? -36.792 2.645 48.284 1.00 85.62 155 TYR A N 1
ATOM 1258 C CA . TYR A 1 155 ? -37.382 3.258 49.479 1.00 85.62 155 TYR A CA 1
ATOM 1259 C C . TYR A 1 155 ? -37.213 2.432 50.759 1.00 85.62 155 TYR A C 1
ATOM 1261 O O . TYR A 1 155 ? -37.209 3.008 51.847 1.00 85.62 155 TYR A O 1
ATOM 1269 N N . LEU A 1 156 ? -37.078 1.101 50.668 1.00 86.06 156 LEU A N 1
ATOM 1270 C CA . LEU A 1 156 ? -36.930 0.226 51.846 1.00 86.06 156 LEU A CA 1
ATOM 1271 C C . LEU A 1 156 ? -35.496 -0.285 52.045 1.00 86.06 156 LEU A C 1
ATOM 1273 O O . LEU A 1 156 ? -35.221 -0.934 53.059 1.00 86.06 156 LEU A O 1
ATOM 1277 N N . GLY A 1 157 ? -34.583 -0.002 51.107 1.00 71.69 157 GLY A N 1
ATOM 1278 C CA . GLY A 1 157 ? -33.190 -0.451 51.162 1.00 71.69 157 GLY A CA 1
ATOM 1279 C C . GLY A 1 157 ? -33.055 -1.973 51.120 1.00 71.69 157 GLY A C 1
ATOM 1280 O O . GLY A 1 157 ? -32.114 -2.530 51.687 1.00 71.69 157 GLY A O 1
ATOM 1281 N N . LEU A 1 158 ? -34.031 -2.663 50.526 1.00 77.38 158 LEU A N 1
ATOM 1282 C CA . LEU A 1 158 ? -34.020 -4.116 50.416 1.00 77.38 158 LEU A CA 1
ATOM 1283 C C . LEU A 1 158 ? -33.301 -4.520 49.118 1.00 77.38 158 LEU A C 1
ATOM 1285 O O . LEU A 1 158 ? -33.657 -4.014 48.057 1.00 77.38 158 LEU A O 1
ATOM 1289 N N . PRO A 1 159 ? -32.303 -5.421 49.149 1.00 63.09 159 PRO A N 1
ATOM 1290 C CA . PRO A 1 159 ? -31.574 -5.860 47.956 1.00 63.09 159 PRO A CA 1
ATOM 1291 C C . PRO A 1 159 ? -32.421 -6.865 47.159 1.00 63.09 159 PRO A C 1
ATOM 1293 O O . PRO A 1 159 ? -32.073 -8.031 47.022 1.00 63.09 159 PRO A O 1
ATOM 1296 N N . LEU A 1 160 ? -33.605 -6.432 46.731 1.00 66.00 160 LEU A N 1
ATOM 1297 C CA . LEU A 1 160 ? -34.564 -7.234 45.978 1.00 66.00 160 LEU A CA 1
ATOM 1298 C C . LEU A 1 160 ? -34.439 -7.011 44.469 1.00 66.00 160 LEU A C 1
ATOM 1300 O O . LEU A 1 160 ? -35.186 -7.631 43.731 1.00 66.00 160 LEU A O 1
ATOM 1304 N N . ASP A 1 161 ? -33.541 -6.135 44.025 1.00 67.88 161 ASP A N 1
ATOM 1305 C CA . ASP A 1 161 ? -33.168 -5.901 42.630 1.00 67.88 161 ASP A CA 1
ATOM 1306 C C . ASP A 1 161 ? -31.757 -5.296 42.634 1.00 67.88 161 ASP A C 1
ATOM 1308 O O . ASP A 1 161 ? -31.540 -4.271 43.286 1.00 67.88 161 ASP A O 1
ATOM 1312 N N . THR A 1 162 ? -30.778 -5.935 41.984 1.00 73.31 162 THR A N 1
ATOM 1313 C CA . THR A 1 162 ? -29.408 -5.385 41.920 1.00 73.31 162 THR A CA 1
ATOM 1314 C C . THR A 1 162 ? -29.248 -4.346 40.804 1.00 73.31 162 THR A C 1
ATOM 1316 O O . THR A 1 162 ? -28.197 -3.711 40.666 1.00 73.31 162 THR A O 1
ATOM 1319 N N . GLY A 1 163 ? -30.301 -4.133 40.008 1.00 75.88 163 GLY A N 1
ATOM 1320 C CA . GLY A 1 163 ? -30.314 -3.222 38.873 1.00 75.88 163 GLY A CA 1
ATOM 1321 C C . GLY A 1 163 ? -29.380 -3.675 37.755 1.00 75.88 163 GLY A C 1
ATOM 1322 O O . GLY A 1 163 ? -28.842 -2.822 37.047 1.00 75.88 163 GLY A O 1
ATOM 1323 N N . GLN A 1 164 ? -29.114 -4.981 37.646 1.00 85.62 164 GLN A N 1
ATOM 1324 C CA . GLN A 1 164 ? -28.269 -5.558 36.596 1.00 85.62 164 GLN A CA 1
ATOM 1325 C C . GLN A 1 164 ? -29.053 -5.895 35.325 1.00 85.62 164 GLN A C 1
ATOM 1327 O O . GLN A 1 164 ? -28.457 -6.012 34.258 1.00 85.62 164 GLN A O 1
ATOM 1332 N N . ILE A 1 165 ? -30.378 -6.018 35.418 1.00 88.81 165 ILE A N 1
ATOM 1333 C CA . ILE A 1 165 ? -31.265 -6.213 34.271 1.00 88.81 165 ILE A CA 1
ATOM 1334 C C . ILE A 1 165 ? -31.988 -4.900 33.997 1.00 88.81 165 ILE A C 1
ATOM 1336 O O . ILE A 1 165 ? -32.720 -4.385 34.838 1.00 88.81 165 ILE A O 1
ATOM 1340 N N . VAL A 1 166 ? -31.764 -4.332 32.815 1.00 88.88 166 VAL A N 1
ATOM 1341 C CA . VAL A 1 166 ? -32.277 -3.008 32.446 1.00 88.88 166 VAL A CA 1
ATOM 1342 C C . VAL A 1 166 ? -32.980 -3.053 31.092 1.00 88.88 166 VAL A C 1
ATOM 1344 O O . VAL A 1 166 ? -32.711 -3.910 30.255 1.00 88.88 166 VAL A O 1
ATOM 1347 N N . SER A 1 167 ? -33.901 -2.120 30.845 1.00 88.69 167 SER A N 1
ATOM 1348 C CA . SER A 1 167 ? -34.490 -1.955 29.507 1.00 88.69 167 SER A CA 1
ATOM 1349 C C . SER A 1 167 ? -33.446 -1.468 28.494 1.00 88.69 167 SER A C 1
ATOM 1351 O O . SER A 1 167 ? -32.498 -0.783 28.877 1.00 88.69 167 SER A O 1
ATOM 1353 N N . ILE A 1 168 ? -33.668 -1.705 27.194 1.00 88.75 168 ILE A N 1
ATOM 1354 C CA . ILE A 1 168 ? -32.802 -1.189 26.108 1.00 88.75 168 ILE A CA 1
ATOM 1355 C C . ILE A 1 168 ? -32.549 0.320 26.250 1.00 88.75 168 ILE A C 1
ATOM 1357 O O . ILE A 1 168 ? -31.419 0.792 26.140 1.00 88.75 168 ILE A O 1
ATOM 1361 N N . LYS A 1 169 ? -33.599 1.096 26.541 1.00 85.88 169 LYS A N 1
ATOM 1362 C CA . LYS A 1 169 ? -33.496 2.553 26.695 1.00 85.88 169 LYS A CA 1
ATOM 1363 C C . LYS A 1 169 ? -32.608 2.947 27.876 1.00 85.88 169 LYS A C 1
ATOM 1365 O O . LYS A 1 169 ? -31.882 3.935 27.781 1.00 85.88 169 LYS A O 1
ATOM 1370 N N . ASN A 1 170 ? -32.687 2.218 28.988 1.00 84.62 170 ASN A N 1
ATOM 1371 C CA . ASN A 1 170 ? -31.836 2.473 30.148 1.00 84.62 170 ASN A CA 1
ATOM 1372 C C . ASN A 1 170 ? -30.402 2.007 29.894 1.00 84.62 170 ASN A C 1
ATOM 1374 O O . ASN A 1 170 ? -29.493 2.760 30.216 1.00 84.62 170 ASN A O 1
ATOM 1378 N N . PHE A 1 171 ? -30.205 0.869 29.225 1.00 87.88 171 PHE A N 1
ATOM 1379 C CA . PHE A 1 171 ? -28.888 0.395 28.801 1.00 87.88 171 PHE A CA 1
ATOM 1380 C C . PHE A 1 171 ? -28.155 1.436 27.945 1.00 87.88 171 PHE A C 1
ATOM 1382 O O . PHE A 1 171 ? -27.038 1.818 28.273 1.00 87.88 171 PHE A O 1
ATOM 1389 N N . ILE A 1 172 ? -28.810 1.982 26.910 1.00 85.12 172 ILE A N 1
ATOM 1390 C CA . ILE A 1 172 ? -28.232 3.043 26.063 1.00 85.12 172 ILE A CA 1
ATOM 1391 C C . ILE A 1 172 ? -27.884 4.281 26.899 1.00 85.12 172 ILE A C 1
ATOM 1393 O O . ILE A 1 172 ? -26.795 4.829 26.766 1.00 85.12 172 ILE A O 1
ATOM 1397 N N . LYS A 1 173 ? -28.771 4.711 27.809 1.00 82.31 173 LYS A N 1
ATOM 1398 C CA . LYS A 1 173 ? -28.499 5.855 28.697 1.00 82.31 173 LYS A CA 1
ATOM 1399 C C . LYS A 1 173 ? -27.324 5.607 29.639 1.00 82.31 173 LYS A C 1
ATOM 1401 O O . LYS A 1 173 ? -26.578 6.541 29.911 1.00 82.31 173 LYS A O 1
ATOM 1406 N N . GLU A 1 174 ? -27.206 4.408 30.200 1.00 78.62 174 GLU A N 1
ATOM 1407 C CA . GLU A 1 174 ? -26.111 4.037 31.098 1.00 78.62 174 GLU A CA 1
ATOM 1408 C C . GLU A 1 174 ? -24.790 3.952 30.338 1.00 78.62 174 GLU A C 1
ATOM 1410 O O . GLU A 1 174 ? -23.809 4.522 30.806 1.00 78.62 174 GLU A O 1
ATOM 1415 N N . TYR A 1 175 ? -24.791 3.359 29.142 1.00 76.88 175 TYR A N 1
ATOM 1416 C CA . TYR A 1 175 ? -23.636 3.302 28.246 1.00 76.88 175 TYR A CA 1
ATOM 1417 C C . TYR A 1 175 ? -23.162 4.707 27.848 1.00 76.88 175 TYR A C 1
ATOM 1419 O O . TYR A 1 175 ? -22.007 5.065 28.079 1.00 76.88 175 TYR A O 1
ATOM 1427 N N . ASP A 1 176 ? -24.078 5.548 27.354 1.00 71.81 176 ASP A N 1
ATOM 1428 C CA . ASP A 1 176 ? -23.780 6.928 26.961 1.00 71.81 176 ASP A CA 1
ATOM 1429 C C . ASP A 1 176 ? -23.318 7.761 28.174 1.00 71.81 176 ASP A C 1
ATOM 1431 O O . ASP A 1 176 ? -22.401 8.567 28.067 1.00 71.81 176 ASP A O 1
ATOM 1435 N N . ARG A 1 177 ? -23.893 7.576 29.372 1.00 69.25 177 ARG A N 1
ATOM 1436 C CA . ARG A 1 177 ? -23.413 8.254 30.597 1.00 69.25 177 ARG A CA 1
ATOM 1437 C C . ARG A 1 177 ? -22.055 7.743 31.059 1.00 69.25 177 ARG A C 1
ATOM 1439 O O . ARG A 1 177 ? -21.256 8.534 31.566 1.00 69.25 177 ARG A O 1
ATOM 1446 N N . ALA A 1 178 ? -21.793 6.444 30.932 1.00 59.88 178 ALA A N 1
ATOM 1447 C CA . ALA A 1 178 ? -20.531 5.844 31.337 1.00 59.88 178 ALA A CA 1
ATOM 1448 C C . ALA A 1 178 ? -19.358 6.421 30.536 1.00 59.88 178 ALA A C 1
ATOM 1450 O O . ALA A 1 178 ? -18.282 6.574 31.106 1.00 59.88 178 ALA A O 1
ATOM 1451 N N . SER A 1 179 ? -19.595 6.851 29.296 1.00 50.47 179 SER A N 1
ATOM 1452 C CA . SER A 1 179 ? -18.638 7.571 28.450 1.00 50.47 179 SER A CA 1
ATOM 1453 C C . SER A 1 179 ? -18.708 9.108 28.555 1.00 50.47 179 SER A C 1
ATOM 1455 O O . SER A 1 179 ? -18.178 9.807 27.688 1.00 50.47 179 SER A O 1
ATOM 1457 N N . LYS A 1 180 ? -19.393 9.664 29.574 1.00 49.16 180 LYS A N 1
ATOM 1458 C CA . LYS A 1 180 ? -19.721 11.106 29.718 1.00 49.16 180 LYS A CA 1
ATOM 1459 C C . LYS A 1 180 ? -20.482 11.703 28.514 1.00 49.16 180 LYS A C 1
ATOM 1461 O O . LYS A 1 180 ? -20.562 12.920 28.384 1.00 49.16 180 LYS A O 1
ATOM 1466 N N . GLY A 1 181 ? -21.048 10.869 27.644 1.00 44.34 181 GLY A N 1
ATOM 1467 C CA . GLY A 1 181 ? -21.705 11.256 26.397 1.00 44.34 181 GLY A CA 1
ATOM 1468 C C . GLY A 1 181 ? -20.740 11.562 25.249 1.00 44.34 181 GLY A C 1
ATOM 1469 O O . GLY A 1 181 ? -21.191 12.058 24.221 1.00 44.34 181 GLY A O 1
ATOM 1470 N N . ILE A 1 182 ? -19.433 11.312 25.417 1.00 45.12 182 ILE A N 1
ATOM 1471 C CA . ILE A 1 182 ? -18.390 11.805 24.500 1.00 45.12 182 ILE A CA 1
ATOM 1472 C C . ILE A 1 182 ? -17.680 10.667 23.743 1.00 45.12 182 ILE A C 1
ATOM 1474 O O . ILE A 1 182 ? -17.241 10.880 22.615 1.00 45.12 182 ILE A O 1
ATOM 1478 N N . ALA A 1 183 ? -17.621 9.442 24.288 1.00 52.88 183 ALA A N 1
ATOM 1479 C CA . ALA A 1 183 ? -17.106 8.275 23.557 1.00 52.88 183 ALA A CA 1
ATOM 1480 C C . ALA A 1 183 ? -18.262 7.490 22.909 1.00 52.88 183 ALA A C 1
ATOM 1482 O O . ALA A 1 183 ? -19.111 6.946 23.615 1.00 52.88 183 ALA A O 1
ATOM 1483 N N . THR A 1 184 ? -18.298 7.485 21.570 1.00 62.84 184 THR A N 1
ATOM 1484 C CA . THR A 1 184 ? -19.206 6.712 20.691 1.00 62.84 184 THR A CA 1
ATOM 1485 C C . THR A 1 184 ? -20.618 6.483 21.245 1.00 62.84 184 THR A C 1
ATOM 1487 O O . THR A 1 184 ? -20.924 5.364 21.669 1.00 62.84 184 THR A O 1
ATOM 1490 N N . PRO A 1 185 ? -21.486 7.509 21.256 1.00 67.94 185 PRO A N 1
ATOM 1491 C CA . PRO A 1 185 ? -22.844 7.337 21.749 1.00 67.94 185 PRO A CA 1
ATOM 1492 C C . PRO A 1 185 ? -23.587 6.297 20.905 1.00 67.94 185 PRO A C 1
ATOM 1494 O O . PRO A 1 185 ? -23.539 6.336 19.675 1.00 67.94 185 PRO A O 1
ATOM 1497 N N . LEU A 1 186 ? -24.306 5.382 21.555 1.00 76.25 186 LEU A N 1
ATOM 1498 C CA . LEU A 1 186 ? -25.068 4.331 20.865 1.00 76.25 186 LEU A CA 1
ATOM 1499 C C . LEU A 1 186 ? -26.346 4.871 20.208 1.00 76.25 186 LEU A C 1
ATOM 1501 O O . LEU A 1 186 ? -27.037 4.139 19.499 1.00 76.25 186 LEU A O 1
ATOM 1505 N N . ASN A 1 187 ? -26.670 6.145 20.431 1.00 71.31 187 ASN A N 1
ATOM 1506 C CA . ASN A 1 187 ? -27.833 6.830 19.875 1.00 71.31 187 ASN A CA 1
ATOM 1507 C C . ASN A 1 187 ? -27.588 7.497 18.505 1.00 71.31 187 ASN A C 1
ATOM 1509 O O . ASN A 1 187 ? -28.525 8.057 17.941 1.00 71.31 187 ASN A O 1
ATOM 1513 N N . ASN A 1 188 ? -26.367 7.429 17.964 1.00 73.06 188 ASN A N 1
ATOM 1514 C CA . ASN A 1 188 ? -26.046 7.964 16.641 1.00 73.06 188 ASN A CA 1
ATOM 1515 C C . ASN A 1 188 ? -26.755 7.197 15.507 1.00 73.06 188 ASN A C 1
ATOM 1517 O O . ASN A 1 188 ? -27.231 6.071 15.693 1.00 73.06 188 ASN A O 1
ATOM 1521 N N . THR A 1 189 ? -26.809 7.797 14.317 1.00 80.88 189 THR A N 1
ATOM 1522 C CA . THR A 1 189 ? -27.376 7.163 13.119 1.00 80.88 189 THR A CA 1
ATOM 1523 C C . THR A 1 189 ? -26.645 5.858 12.804 1.00 80.88 189 THR A C 1
ATOM 1525 O O . THR A 1 189 ? -25.415 5.811 12.787 1.00 80.88 189 THR A O 1
ATOM 1528 N N . PHE A 1 190 ? -27.402 4.784 12.570 1.00 86.25 190 PHE A N 1
ATOM 1529 C CA . PHE A 1 190 ? -26.851 3.513 12.110 1.00 86.25 190 PHE A CA 1
ATOM 1530 C C . PHE A 1 190 ? -26.569 3.595 10.606 1.00 86.25 190 PHE A C 1
ATOM 1532 O O . PHE A 1 190 ? -27.480 3.870 9.828 1.00 86.25 190 PHE A O 1
ATOM 1539 N N . LEU A 1 191 ? -25.314 3.385 10.203 1.00 85.44 191 LEU A N 1
ATOM 1540 C CA . LEU A 1 191 ? -24.870 3.461 8.810 1.00 85.44 191 LEU A CA 1
ATOM 1541 C C . LEU A 1 191 ? -24.070 2.213 8.440 1.00 85.44 191 LEU A C 1
ATOM 1543 O O . LEU A 1 191 ? -23.255 1.740 9.238 1.00 85.44 191 LEU A O 1
ATOM 1547 N N . HIS A 1 192 ? -24.267 1.742 7.208 1.00 89.25 192 HIS A N 1
ATOM 1548 C CA . HIS A 1 192 ? -23.679 0.517 6.663 1.00 89.25 192 HIS A CA 1
ATOM 1549 C C . HIS A 1 192 ? -24.108 -0.751 7.423 1.00 89.25 192 HIS A C 1
ATOM 1551 O O . HIS A 1 192 ? -25.117 -0.755 8.130 1.00 89.25 192 HIS A O 1
ATOM 1557 N N . ARG A 1 193 ? -23.344 -1.846 7.274 1.00 90.81 193 ARG A N 1
ATOM 1558 C CA . ARG A 1 193 ? -23.584 -3.155 7.915 1.00 90.81 193 ARG A CA 1
ATOM 1559 C C . ARG A 1 193 ? -24.919 -3.801 7.529 1.00 90.81 193 ARG A C 1
ATOM 1561 O O . ARG A 1 193 ? -25.479 -4.575 8.300 1.00 90.81 193 ARG A O 1
ATOM 1568 N N . GLU A 1 194 ? -25.460 -3.488 6.354 1.00 91.19 194 GLU A N 1
ATOM 1569 C CA . GLU A 1 194 ? -26.762 -3.989 5.902 1.00 91.19 194 GLU A CA 1
ATOM 1570 C C . GLU A 1 194 ? -26.760 -5.516 5.761 1.00 91.19 194 GLU A C 1
ATOM 1572 O O . GLU A 1 194 ? -27.750 -6.176 6.086 1.00 91.19 194 GLU A O 1
ATOM 1577 N N . THR A 1 195 ? -25.635 -6.079 5.312 1.00 92.38 195 THR A N 1
ATOM 1578 C CA . THR A 1 195 ? -25.436 -7.527 5.199 1.00 92.38 195 THR A CA 1
ATOM 1579 C C . THR A 1 195 ? -25.451 -8.177 6.579 1.00 92.38 195 THR A C 1
ATOM 1581 O O . THR A 1 195 ? -26.276 -9.056 6.823 1.00 92.38 195 THR A O 1
ATOM 1584 N N . GLU A 1 196 ? -24.624 -7.697 7.510 1.00 95.00 196 GLU A N 1
ATOM 1585 C CA . GLU A 1 196 ? -24.536 -8.236 8.870 1.00 95.00 196 GLU A CA 1
ATOM 1586 C C . GLU A 1 196 ? -25.845 -8.043 9.651 1.00 95.00 196 GLU A C 1
ATOM 1588 O O . GLU A 1 196 ? -26.260 -8.924 10.403 1.00 95.00 196 GLU A O 1
ATOM 1593 N N . LEU A 1 197 ? -26.549 -6.923 9.448 1.00 95.12 197 LEU A N 1
ATOM 1594 C CA . LEU A 1 197 ? -27.858 -6.665 10.053 1.00 95.12 197 LEU A CA 1
ATOM 1595 C C . LEU A 1 197 ? -28.910 -7.653 9.545 1.00 95.12 197 LEU A C 1
ATOM 1597 O O . LEU A 1 197 ? -29.734 -8.139 10.326 1.00 95.12 197 LEU A O 1
ATOM 1601 N N . LYS A 1 198 ? -28.886 -7.973 8.248 1.00 94.19 198 LYS A N 1
ATOM 1602 C CA . LYS A 1 198 ? -29.772 -8.974 7.649 1.00 94.19 198 LYS A CA 1
ATOM 1603 C C . LYS A 1 198 ? -29.448 -10.379 8.155 1.00 94.19 198 LYS A C 1
ATOM 1605 O O . LYS A 1 198 ? -30.367 -11.118 8.497 1.00 94.19 198 LYS A O 1
ATOM 1610 N N . GLU A 1 199 ? -28.170 -10.737 8.236 1.00 95.81 199 GLU A N 1
ATOM 1611 C CA . GLU A 1 199 ? -27.721 -12.017 8.794 1.00 95.81 199 GLU A CA 1
ATOM 1612 C C . GLU A 1 199 ? -28.147 -12.180 10.252 1.00 95.81 199 GLU A C 1
ATOM 1614 O O . GLU A 1 199 ? -28.734 -13.203 10.604 1.00 95.81 199 GLU A O 1
ATOM 1619 N N . LEU A 1 200 ? -27.935 -11.153 11.080 1.00 96.19 200 LEU A N 1
ATOM 1620 C CA . LEU A 1 200 ? -28.359 -11.157 12.476 1.00 96.19 200 LEU A CA 1
ATOM 1621 C C . LEU A 1 200 ? -29.880 -11.211 12.607 1.00 96.19 200 LEU A C 1
ATOM 1623 O O . LEU A 1 200 ? -30.385 -11.969 13.425 1.00 96.19 200 LEU A O 1
ATOM 1627 N N . SER A 1 201 ? -30.625 -10.485 11.774 1.00 94.38 201 SER A N 1
ATOM 1628 C CA . SER A 1 201 ? -32.092 -10.563 11.779 1.00 94.38 201 SER A CA 1
ATOM 1629 C C . SER A 1 201 ? -32.579 -11.987 11.483 1.00 94.38 201 SER A C 1
ATOM 1631 O O . SER A 1 201 ? -33.382 -12.530 12.239 1.00 94.38 201 SER A O 1
ATOM 1633 N N . ASN A 1 202 ? -32.024 -12.634 10.452 1.00 94.31 202 ASN A N 1
ATOM 1634 C CA . ASN A 1 202 ? -32.348 -14.025 10.115 1.00 94.31 202 ASN A CA 1
ATOM 1635 C C . ASN A 1 202 ? -31.938 -15.007 11.229 1.00 94.31 202 ASN A C 1
ATOM 1637 O O . ASN A 1 202 ? -32.611 -16.015 11.462 1.00 94.31 202 ASN A O 1
ATOM 1641 N N . ALA A 1 203 ? -30.829 -14.730 11.919 1.00 95.31 203 ALA A N 1
ATOM 1642 C CA . ALA A 1 203 ? -30.384 -15.517 13.062 1.00 95.31 203 ALA A CA 1
ATOM 1643 C C . ALA A 1 203 ? -31.377 -15.421 14.223 1.00 95.31 203 ALA A C 1
ATOM 1645 O O . ALA A 1 203 ? -31.743 -16.444 14.794 1.00 95.31 203 ALA A O 1
ATOM 1646 N N . ILE A 1 204 ? -31.867 -14.214 14.533 1.00 95.06 204 ILE A N 1
ATOM 1647 C CA . ILE A 1 204 ? -32.869 -13.996 15.589 1.00 95.06 204 ILE A CA 1
ATOM 1648 C C . ILE A 1 204 ? -34.159 -14.756 15.267 1.00 95.06 204 ILE A C 1
ATOM 1650 O O . ILE A 1 204 ? -34.748 -15.345 16.170 1.00 95.06 204 ILE A O 1
ATOM 1654 N N . ASP A 1 205 ? -34.570 -14.827 14.001 1.00 92.12 205 ASP A N 1
ATOM 1655 C CA . ASP A 1 205 ? -35.758 -15.591 13.601 1.00 92.12 205 ASP A CA 1
ATOM 1656 C C . ASP A 1 205 ? -35.579 -17.113 13.767 1.00 92.12 205 ASP A C 1
ATOM 1658 O O . ASP A 1 205 ? -36.521 -17.813 14.147 1.00 92.12 205 ASP A O 1
ATOM 1662 N N . SER A 1 206 ? -34.380 -17.638 13.497 1.00 91.56 206 SER A N 1
ATOM 1663 C CA . SER A 1 206 ? -34.132 -19.085 13.371 1.00 91.56 206 SER A CA 1
ATOM 1664 C C . SER A 1 206 ? -33.466 -19.748 14.579 1.00 91.56 206 SER A C 1
ATOM 1666 O O . SER A 1 206 ? -33.573 -20.964 14.728 1.00 91.56 206 SER A O 1
ATOM 1668 N N . GLN A 1 207 ? -32.796 -18.981 15.438 1.00 94.06 207 GLN A N 1
ATOM 1669 C CA . GLN A 1 207 ? -32.028 -19.479 16.579 1.00 94.06 207 GLN A CA 1
ATOM 1670 C C . GLN A 1 207 ? -32.411 -18.749 17.865 1.00 94.06 207 GLN A C 1
ATOM 1672 O O . GLN A 1 207 ? -32.873 -17.605 17.854 1.00 94.06 207 GLN A O 1
ATOM 1677 N N . ASP A 1 208 ? -32.196 -19.425 18.991 1.00 93.94 208 ASP A N 1
ATOM 1678 C CA . ASP A 1 208 ? -32.476 -18.885 20.323 1.00 93.94 208 ASP A CA 1
ATOM 1679 C C . ASP A 1 208 ? -31.210 -18.425 21.053 1.00 93.94 208 ASP A C 1
ATOM 1681 O O . ASP A 1 208 ? -31.308 -17.712 22.045 1.00 93.94 208 ASP A O 1
ATOM 1685 N N . PHE A 1 209 ? -30.018 -18.769 20.556 1.00 95.31 209 PHE A N 1
ATOM 1686 C CA . PHE A 1 209 ? -28.752 -18.301 21.117 1.00 95.31 209 PHE A CA 1
ATOM 1687 C C . PHE A 1 209 ? -27.807 -17.840 20.002 1.00 95.31 209 PHE A C 1
ATOM 1689 O O . PHE A 1 209 ? -27.450 -18.609 19.110 1.00 95.31 209 PHE A O 1
ATOM 1696 N N . ILE A 1 210 ? -27.394 -16.574 20.034 1.00 96.94 210 ILE A N 1
ATOM 1697 C CA . ILE A 1 210 ? -26.615 -15.940 18.962 1.00 96.94 210 ILE A CA 1
ATOM 1698 C C . ILE A 1 210 ? -25.383 -15.271 19.556 1.00 96.94 210 ILE A C 1
ATOM 1700 O O . ILE A 1 210 ? -25.466 -14.592 20.579 1.00 96.94 210 ILE A O 1
ATOM 1704 N N . ILE A 1 211 ? -24.241 -15.453 18.896 1.00 96.56 211 ILE A N 1
ATOM 1705 C CA . ILE A 1 211 ? -22.945 -14.925 19.314 1.00 96.56 211 ILE A CA 1
ATOM 1706 C C . ILE A 1 211 ? -22.422 -13.984 18.229 1.00 96.56 211 ILE A C 1
ATOM 1708 O O . ILE A 1 211 ? -22.035 -14.423 17.147 1.00 96.56 211 ILE A O 1
ATOM 1712 N N . LEU A 1 212 ? -22.373 -12.691 18.537 1.00 96.94 212 LEU A N 1
ATOM 1713 C CA . LEU A 1 212 ? -21.719 -11.677 17.714 1.00 96.94 212 LEU A CA 1
ATOM 1714 C C . LEU A 1 212 ? -20.266 -11.544 18.150 1.00 96.94 212 LEU A C 1
ATOM 1716 O O . LEU A 1 212 ? -20.001 -11.207 19.302 1.00 96.94 212 LEU A O 1
ATOM 1720 N N . THR A 1 213 ? -19.324 -11.770 17.243 1.00 94.25 213 THR A N 1
ATOM 1721 C CA . THR A 1 213 ? -17.894 -11.719 17.559 1.00 94.25 213 THR A CA 1
ATOM 1722 C C . THR A 1 213 ? -17.121 -10.798 16.622 1.00 94.25 213 THR A C 1
ATOM 1724 O O . THR A 1 213 ? -17.562 -10.519 15.513 1.00 94.25 213 THR A O 1
ATOM 1727 N N . GLY A 1 214 ? -15.994 -10.258 17.083 1.00 89.44 214 GLY A N 1
ATOM 1728 C CA . GLY A 1 214 ? -15.162 -9.317 16.327 1.00 89.44 214 GLY A CA 1
ATOM 1729 C C . GLY A 1 214 ? -14.287 -8.451 17.229 1.00 89.44 214 GLY A C 1
ATOM 1730 O O . GLY A 1 214 ? -14.481 -8.424 18.452 1.00 89.44 214 GLY A O 1
ATOM 1731 N N . ALA A 1 215 ? -13.360 -7.707 16.627 1.00 83.56 215 ALA A N 1
ATOM 1732 C CA . ALA A 1 215 ? -12.378 -6.902 17.353 1.00 83.56 215 ALA A CA 1
ATOM 1733 C C . ALA A 1 215 ? -13.028 -5.805 18.238 1.00 83.56 215 ALA A C 1
ATOM 1735 O O . ALA A 1 215 ? -14.205 -5.444 18.057 1.00 83.56 215 ALA A O 1
ATOM 1736 N N . PRO A 1 216 ? -12.318 -5.260 19.240 1.00 78.81 216 PRO A N 1
ATOM 1737 C CA . PRO A 1 216 ? -12.809 -4.134 20.036 1.00 78.81 216 PRO A CA 1
ATOM 1738 C C . PRO A 1 216 ? -13.167 -2.912 19.169 1.00 78.81 216 PRO A C 1
ATOM 1740 O O . PRO A 1 216 ? -12.465 -2.560 18.229 1.00 78.81 216 PRO A O 1
ATOM 1743 N N . GLY A 1 217 ? -14.286 -2.244 19.464 1.00 80.19 217 GLY A N 1
ATOM 1744 C CA . GLY A 1 217 ? -14.676 -1.008 18.766 1.00 80.19 217 GLY A CA 1
ATOM 1745 C C . GLY A 1 217 ? -15.287 -1.159 17.364 1.00 80.19 217 GLY A C 1
ATOM 1746 O O . GLY A 1 217 ? -15.730 -0.156 16.819 1.00 80.19 217 GLY A O 1
ATOM 1747 N N . VAL A 1 218 ? -15.421 -2.370 16.800 1.00 88.31 218 VAL A N 1
ATOM 1748 C CA . VAL A 1 218 ? -15.987 -2.587 15.439 1.00 88.31 218 VAL A CA 1
ATOM 1749 C C . VAL A 1 218 ? -17.503 -2.361 15.301 1.00 88.31 218 VAL A C 1
ATOM 1751 O O . VAL A 1 218 ? -18.023 -2.386 14.185 1.00 88.31 218 VAL A O 1
ATOM 1754 N N . GLY A 1 219 ? -18.220 -2.136 16.410 1.00 89.19 219 GLY A N 1
ATOM 1755 C CA . GLY A 1 219 ? -19.656 -1.811 16.406 1.00 89.19 219 GLY A CA 1
ATOM 1756 C C . GLY A 1 219 ? -20.623 -2.952 16.759 1.00 89.19 219 GLY A C 1
ATOM 1757 O O . GLY A 1 219 ? -21.809 -2.836 16.463 1.00 89.19 219 GLY A O 1
ATOM 1758 N N . LYS A 1 220 ? -20.157 -4.028 17.416 1.00 93.00 220 LYS A N 1
ATOM 1759 C CA . LYS A 1 220 ? -20.985 -5.189 17.823 1.00 93.00 220 LYS A CA 1
ATOM 1760 C C . LYS A 1 220 ? -22.252 -4.794 18.594 1.00 93.00 220 LYS A C 1
ATOM 1762 O O . LYS A 1 220 ? -23.351 -5.178 18.207 1.00 93.00 220 LYS A O 1
ATOM 1767 N N . THR A 1 221 ? -22.100 -3.989 19.647 1.00 92.00 221 THR A N 1
ATOM 1768 C CA . THR A 1 221 ? -23.200 -3.530 20.512 1.00 92.00 221 THR A CA 1
ATOM 1769 C C . THR A 1 221 ? -24.256 -2.764 19.720 1.00 92.00 221 THR A C 1
ATOM 1771 O O . THR A 1 221 ? -25.449 -3.027 19.843 1.00 92.00 221 THR A O 1
ATOM 1774 N N . LYS A 1 222 ? -23.821 -1.848 18.847 1.00 91.56 222 LYS A N 1
ATOM 1775 C CA . LYS A 1 222 ? -24.715 -1.032 18.021 1.00 91.56 222 LYS A CA 1
ATOM 1776 C C . LYS A 1 222 ? -25.501 -1.891 17.023 1.00 91.56 222 LYS A C 1
ATOM 1778 O O . LYS A 1 222 ? -26.710 -1.711 16.918 1.00 91.56 222 LYS A O 1
ATOM 1783 N N . LEU A 1 223 ? -24.850 -2.854 16.361 1.00 95.06 223 LEU A N 1
ATOM 1784 C CA . LEU A 1 223 ? -25.518 -3.806 15.463 1.00 95.06 223 LEU A CA 1
ATOM 1785 C C . LEU A 1 223 ? -26.569 -4.650 16.203 1.00 95.06 223 LEU A C 1
ATOM 1787 O O . LEU A 1 223 ? -27.682 -4.815 15.706 1.00 95.06 223 LEU A O 1
ATOM 1791 N N . ALA A 1 224 ? -26.233 -5.156 17.394 1.00 96.00 224 ALA A N 1
ATOM 1792 C CA . ALA A 1 224 ? -27.145 -5.965 18.198 1.00 96.00 224 ALA A CA 1
ATOM 1793 C C . ALA A 1 224 ? -28.409 -5.189 18.586 1.00 96.00 224 ALA A C 1
ATOM 1795 O O . ALA A 1 224 ? -29.520 -5.670 18.376 1.00 96.00 224 ALA A O 1
ATOM 1796 N N . LEU A 1 225 ? -28.245 -3.969 19.103 1.00 94.94 225 LEU A N 1
ATOM 1797 C CA . LEU A 1 225 ? -29.367 -3.119 19.498 1.00 94.94 225 LEU A CA 1
ATOM 1798 C C . LEU A 1 225 ? -30.262 -2.757 18.304 1.00 94.94 225 LEU A C 1
ATOM 1800 O O . LEU A 1 225 ? -31.485 -2.789 18.435 1.00 94.94 225 LEU A O 1
ATOM 1804 N N . GLU A 1 226 ? -29.672 -2.465 17.142 1.00 94.56 226 GLU A N 1
ATOM 1805 C CA . GLU A 1 226 ? -30.421 -2.169 15.917 1.00 94.56 226 GLU A CA 1
ATOM 1806 C C . GLU A 1 226 ? -31.252 -3.379 15.459 1.00 94.56 226 GLU A C 1
ATOM 1808 O O . GLU A 1 226 ? -32.448 -3.259 15.187 1.00 94.56 226 GLU A O 1
ATOM 1813 N N . ALA A 1 227 ? -30.655 -4.575 15.452 1.00 95.44 227 ALA A N 1
ATOM 1814 C CA . ALA A 1 227 ? -31.351 -5.807 15.092 1.00 95.44 227 ALA A CA 1
ATOM 1815 C C . ALA A 1 227 ? -32.480 -6.155 16.073 1.00 95.44 227 ALA A C 1
ATOM 1817 O O . ALA A 1 227 ? -33.572 -6.532 15.643 1.00 95.44 227 ALA A O 1
ATOM 1818 N N . ILE A 1 228 ? -32.251 -5.984 17.380 1.00 95.94 228 ILE A N 1
ATOM 1819 C CA . ILE A 1 228 ? -33.270 -6.224 18.409 1.00 95.94 228 ILE A CA 1
ATOM 1820 C C . ILE A 1 228 ? -34.446 -5.263 18.226 1.00 95.94 228 ILE A C 1
ATOM 1822 O O . ILE A 1 228 ? -35.591 -5.709 18.195 1.00 95.94 228 ILE A O 1
ATOM 1826 N N . ASN A 1 229 ? -34.192 -3.964 18.048 1.00 93.81 229 ASN A N 1
ATOM 1827 C CA . ASN A 1 229 ? -35.255 -2.983 17.817 1.00 93.81 229 ASN A CA 1
ATOM 1828 C C . ASN A 1 229 ? -36.061 -3.313 16.548 1.00 93.81 229 ASN A C 1
ATOM 1830 O O . ASN A 1 229 ? -37.295 -3.294 16.577 1.00 93.81 229 ASN A O 1
ATOM 1834 N N . ASN A 1 230 ? -35.380 -3.698 15.463 1.00 93.19 230 ASN A N 1
ATOM 1835 C CA . ASN A 1 230 ? -36.028 -4.135 14.227 1.00 93.19 230 ASN A CA 1
ATOM 1836 C C . ASN A 1 230 ? -36.902 -5.376 14.438 1.00 93.19 230 ASN A C 1
ATOM 1838 O O . ASN A 1 230 ? -38.021 -5.429 13.924 1.00 93.19 230 ASN A O 1
ATOM 1842 N N . TYR A 1 231 ? -36.434 -6.352 15.214 1.00 94.62 231 TYR A N 1
ATOM 1843 C CA . TYR A 1 231 ? -37.197 -7.557 15.526 1.00 94.62 231 TYR A CA 1
ATOM 1844 C C . TYR A 1 231 ? -38.428 -7.256 16.393 1.00 94.62 231 TYR A C 1
ATOM 1846 O O . TYR A 1 231 ? -39.523 -7.719 16.072 1.00 94.62 231 TYR A O 1
ATOM 1854 N N . LEU A 1 232 ? -38.280 -6.442 17.445 1.00 93.12 232 LEU A N 1
ATOM 1855 C CA . LEU A 1 232 ? -39.384 -6.048 18.332 1.00 93.12 232 LEU A CA 1
ATOM 1856 C C . LEU A 1 232 ? -40.474 -5.275 17.583 1.00 93.12 232 LEU A C 1
ATOM 1858 O O . LEU A 1 232 ? -41.653 -5.477 17.852 1.00 93.12 232 LEU A O 1
ATOM 1862 N N . SER A 1 233 ? -40.099 -4.446 16.600 1.00 92.06 233 SER A N 1
ATOM 1863 C CA . SER A 1 233 ? -41.062 -3.704 15.771 1.00 92.06 233 SER A CA 1
ATOM 1864 C C . SER A 1 233 ? -41.972 -4.607 14.924 1.00 92.06 233 SER A C 1
ATOM 1866 O O . SER A 1 233 ? -43.068 -4.201 14.539 1.00 92.06 233 SER A O 1
ATOM 1868 N N . LYS A 1 234 ? -41.523 -5.838 14.645 1.00 91.75 234 LYS A N 1
ATOM 1869 C CA . LYS A 1 234 ? -42.247 -6.852 13.866 1.00 91.75 234 LYS A CA 1
ATOM 1870 C C . LYS A 1 234 ? -42.926 -7.906 14.749 1.00 91.75 234 LYS A C 1
ATOM 1872 O O . LYS A 1 234 ? -43.853 -8.564 14.286 1.00 91.75 234 LYS A O 1
ATOM 1877 N N . ASN A 1 235 ? -42.488 -8.060 16.001 1.00 90.69 235 ASN A N 1
ATOM 1878 C CA . ASN A 1 235 ? -42.896 -9.131 16.912 1.00 90.69 235 ASN A CA 1
ATOM 1879 C C . ASN A 1 235 ? -43.334 -8.577 18.277 1.00 90.69 235 ASN A C 1
ATOM 1881 O O . ASN A 1 235 ? -42.610 -8.668 19.266 1.00 90.69 235 ASN A O 1
ATOM 1885 N N . ASN A 1 236 ? -44.562 -8.058 18.346 1.00 86.12 236 ASN A N 1
ATOM 1886 C CA . ASN A 1 236 ? -45.109 -7.405 19.545 1.00 86.12 236 ASN A CA 1
ATOM 1887 C C . ASN A 1 236 ? -45.266 -8.325 20.777 1.00 86.12 236 ASN A C 1
ATOM 1889 O O . ASN A 1 236 ? -45.553 -7.820 21.861 1.00 86.12 236 ASN A O 1
ATOM 1893 N N . SER A 1 237 ? -45.135 -9.653 20.633 1.00 89.19 237 SER A N 1
ATOM 1894 C CA . SER A 1 237 ? -45.173 -10.583 21.776 1.00 89.19 237 SER A CA 1
ATOM 1895 C C . SER A 1 237 ? -43.886 -10.565 22.599 1.00 89.19 237 SER A C 1
ATOM 1897 O O . SER A 1 237 ? -43.922 -10.916 23.776 1.00 89.19 237 SER A O 1
ATOM 1899 N N . PHE A 1 238 ? -42.769 -10.140 22.000 1.00 93.38 238 PHE A N 1
ATOM 1900 C CA . PHE A 1 238 ? -41.463 -10.139 22.643 1.00 93.38 238 PHE A CA 1
ATOM 1901 C C . PHE A 1 238 ? -41.210 -8.854 23.433 1.00 93.38 238 PHE A C 1
ATOM 1903 O O . PHE A 1 238 ? -41.544 -7.749 23.004 1.00 93.38 238 PHE A O 1
ATOM 1910 N N . GLN A 1 239 ? -40.529 -9.000 24.566 1.00 92.50 239 GLN A N 1
ATOM 1911 C CA . GLN A 1 239 ? -39.929 -7.897 25.319 1.00 92.50 239 GLN A CA 1
ATOM 1912 C C . GLN A 1 239 ? -38.414 -8.083 25.397 1.00 92.50 239 GLN A C 1
ATOM 1914 O O . GLN A 1 239 ? -37.934 -9.212 25.418 1.00 92.50 239 GLN A O 1
ATOM 1919 N N . ALA A 1 240 ? -37.644 -6.996 25.452 1.00 94.38 240 ALA A N 1
ATOM 1920 C CA . ALA A 1 240 ? -36.188 -7.083 25.488 1.00 94.38 240 ALA A CA 1
ATOM 1921 C C . ALA A 1 240 ? -35.570 -6.375 26.692 1.00 94.38 240 ALA A C 1
ATOM 1923 O O . ALA A 1 240 ? -35.915 -5.232 27.008 1.00 94.38 240 ALA A O 1
ATOM 1924 N N . TYR A 1 241 ? -34.596 -7.048 27.296 1.00 94.94 241 TYR A N 1
ATOM 1925 C CA . TYR A 1 241 ? -33.781 -6.535 28.389 1.00 94.94 241 TYR A CA 1
ATOM 1926 C C . TYR A 1 241 ? -32.299 -6.731 28.086 1.00 94.94 241 TYR A C 1
ATOM 1928 O O . TYR A 1 241 ? -31.914 -7.641 27.352 1.00 94.94 241 TYR A O 1
ATOM 1936 N N . CYS A 1 242 ? -31.470 -5.882 28.680 1.00 94.75 242 CYS A N 1
ATOM 1937 C CA . CYS A 1 242 ? -30.021 -5.941 28.584 1.00 94.75 242 CYS A CA 1
ATOM 1938 C C . CYS A 1 242 ? -29.412 -6.229 29.958 1.00 94.75 242 CYS A C 1
ATOM 1940 O O . CYS A 1 242 ? -29.932 -5.772 30.980 1.00 94.75 242 CYS A O 1
ATOM 1942 N N . VAL A 1 243 ? -28.276 -6.923 29.973 1.00 92.19 243 VAL A N 1
ATOM 1943 C CA . VAL A 1 243 ? -27.441 -7.064 31.169 1.00 92.19 243 VAL A CA 1
ATOM 1944 C C . VAL A 1 243 ? -26.508 -5.859 31.277 1.00 92.19 243 VAL A C 1
ATOM 1946 O O . VAL A 1 243 ? -25.607 -5.692 30.459 1.00 92.19 243 VAL A O 1
ATOM 1949 N N . SER A 1 244 ? -26.697 -5.037 32.307 1.00 87.00 244 SER A N 1
ATOM 1950 C CA . SER A 1 244 ? -25.706 -4.066 32.774 1.00 87.00 244 SER A CA 1
ATOM 1951 C C . SER A 1 244 ? -24.984 -4.660 33.982 1.00 87.00 244 SER A C 1
ATOM 1953 O O . SER A 1 244 ? -25.369 -4.413 35.127 1.00 87.00 244 SER A O 1
ATOM 1955 N N . TYR A 1 245 ? -23.960 -5.475 33.730 1.00 83.38 245 TYR A N 1
ATOM 1956 C CA . TYR A 1 245 ? -23.277 -6.232 34.778 1.00 83.38 245 TYR A CA 1
ATOM 1957 C C . TYR A 1 245 ? -22.585 -5.318 35.803 1.00 83.38 245 TYR A C 1
ATOM 1959 O O . TYR A 1 245 ? -21.891 -4.372 35.432 1.00 83.38 245 TYR A O 1
ATOM 1967 N N . LYS A 1 246 ? -22.776 -5.600 37.098 1.00 78.94 246 LYS A N 1
ATOM 1968 C CA . LYS A 1 246 ? -22.253 -4.804 38.229 1.00 78.94 246 LYS A CA 1
ATOM 1969 C C . LYS A 1 246 ? -21.438 -5.659 39.207 1.00 78.94 246 LYS A C 1
ATOM 1971 O O . LYS A 1 246 ? -21.385 -5.348 40.394 1.00 78.94 246 LYS A O 1
ATOM 1976 N N . SER A 1 247 ? -20.833 -6.746 38.717 1.00 78.00 247 SER A N 1
ATOM 1977 C CA . SER A 1 247 ? -20.023 -7.680 39.519 1.00 78.00 247 SER A CA 1
ATOM 1978 C C . SER A 1 247 ? -20.780 -8.276 40.717 1.00 78.00 247 SER A C 1
ATOM 1980 O O . SER A 1 247 ? -20.226 -8.418 41.806 1.00 78.00 247 SER A O 1
ATOM 1982 N N . HIS A 1 248 ? -22.065 -8.601 40.536 1.00 77.00 248 HIS A N 1
ATOM 1983 C CA . HIS A 1 248 ? -22.917 -9.199 41.567 1.00 77.00 248 HIS A CA 1
ATOM 1984 C C . HIS A 1 248 ? -23.685 -10.404 41.001 1.00 77.00 248 HIS A C 1
ATOM 1986 O O . HIS A 1 248 ? -23.834 -10.551 39.790 1.00 77.00 248 HIS A O 1
ATOM 1992 N N . THR A 1 249 ? -24.217 -11.271 41.867 1.00 79.06 249 THR A N 1
ATOM 1993 C CA . THR A 1 249 ? -25.025 -12.441 41.469 1.00 79.06 249 THR A CA 1
ATOM 1994 C C . THR A 1 249 ? -26.158 -12.060 40.508 1.00 79.06 249 THR A C 1
ATOM 1996 O O . THR A 1 249 ? -27.001 -11.237 40.859 1.00 79.06 249 THR A O 1
ATOM 1999 N N . LEU A 1 250 ? -26.190 -12.669 39.318 1.00 85.75 250 LEU A N 1
ATOM 2000 C CA . LEU A 1 250 ? -27.101 -12.324 38.219 1.00 85.75 250 LEU A CA 1
ATOM 2001 C C . LEU A 1 250 ? -28.340 -13.234 38.161 1.00 85.75 250 LEU A C 1
ATOM 2003 O O . LEU A 1 250 ? -29.400 -12.817 37.701 1.00 85.75 250 LEU A O 1
ATOM 2007 N N . LEU A 1 251 ? -28.216 -14.479 38.629 1.00 85.75 251 LEU A N 1
ATOM 2008 C CA . LEU A 1 251 ? -29.244 -15.510 38.473 1.00 85.75 251 LEU A CA 1
ATOM 2009 C C . LEU A 1 251 ? -30.599 -15.123 39.092 1.00 85.75 251 LEU A C 1
ATOM 2011 O O . LEU A 1 251 ? -31.637 -15.328 38.465 1.00 85.75 251 LEU A O 1
ATOM 2015 N N . ASP A 1 252 ? -30.590 -14.545 40.296 1.00 79.31 252 ASP A N 1
ATOM 2016 C CA . ASP A 1 252 ? -31.814 -14.126 40.993 1.00 79.31 252 ASP A CA 1
ATOM 2017 C C . ASP A 1 252 ? -32.548 -13.002 40.245 1.00 79.31 252 ASP A C 1
ATOM 2019 O O . ASP A 1 252 ? -33.775 -13.040 40.126 1.00 79.31 252 ASP A O 1
ATOM 2023 N N . ASP A 1 253 ? -31.803 -12.041 39.692 1.00 82.12 253 ASP A N 1
ATOM 2024 C CA . ASP A 1 253 ? -32.363 -10.942 38.902 1.00 82.12 253 ASP A CA 1
ATOM 2025 C C . ASP A 1 253 ? -32.952 -11.452 37.576 1.00 82.12 253 ASP A C 1
ATOM 2027 O O . ASP A 1 253 ? -34.031 -11.018 37.169 1.00 82.12 253 ASP A O 1
ATOM 2031 N N . LEU A 1 254 ? -32.304 -12.429 36.925 1.00 88.69 254 LEU A N 1
ATOM 2032 C CA . LEU A 1 254 ? -32.828 -13.063 35.708 1.00 88.69 254 LEU A CA 1
ATOM 2033 C C . LEU A 1 254 ? -34.183 -13.740 35.958 1.00 88.69 254 LEU A C 1
ATOM 2035 O O . LEU A 1 254 ? -35.140 -13.490 35.230 1.00 88.69 254 LEU A O 1
ATOM 2039 N N . TYR A 1 255 ? -34.319 -14.546 37.013 1.00 85.12 255 TYR A N 1
ATOM 2040 C CA . TYR A 1 255 ? -35.612 -15.166 37.343 1.00 85.12 255 TYR A CA 1
ATOM 2041 C C . TYR A 1 255 ? -36.670 -14.167 37.817 1.00 85.12 255 TYR A C 1
ATOM 2043 O O . TYR A 1 255 ? -37.862 -14.464 37.786 1.00 85.12 255 TYR A O 1
ATOM 2051 N N . GLN A 1 256 ? -36.255 -12.989 38.274 1.00 77.62 256 GLN A N 1
ATOM 2052 C CA . GLN A 1 256 ? -37.164 -11.941 38.709 1.00 77.62 256 GLN A CA 1
ATOM 2053 C C . GLN A 1 256 ? -37.771 -11.152 37.548 1.00 77.62 256 GLN A C 1
ATOM 2055 O O . GLN A 1 256 ? -38.954 -10.823 37.605 1.00 77.62 256 GLN A O 1
ATOM 2060 N N . TYR A 1 257 ? -36.975 -10.830 36.531 1.00 82.25 257 TYR A N 1
ATOM 2061 C CA . TYR A 1 257 ? -37.408 -9.989 35.413 1.00 82.25 257 TYR A CA 1
ATOM 2062 C C . TYR A 1 257 ? -38.120 -10.764 34.299 1.00 82.25 257 TYR A C 1
ATOM 2064 O O . TYR A 1 257 ? -38.893 -10.181 33.537 1.00 82.25 257 TYR A O 1
ATOM 2072 N N . PHE A 1 258 ? -37.872 -12.068 34.196 1.00 86.00 258 PHE A N 1
ATOM 2073 C CA . PHE A 1 258 ? -38.349 -12.888 33.091 1.00 86.00 258 PHE A CA 1
ATOM 2074 C C . PHE A 1 258 ? -39.424 -13.868 33.555 1.00 86.00 258 PHE A C 1
ATOM 2076 O O . PHE A 1 258 ? -39.136 -14.868 34.214 1.00 86.00 258 PHE A O 1
ATOM 2083 N N . ASP A 1 259 ? -40.659 -13.604 33.140 1.00 81.94 259 ASP A N 1
ATOM 2084 C CA . ASP A 1 259 ? -41.783 -14.523 33.298 1.00 81.94 259 ASP A CA 1
ATOM 2085 C C . ASP A 1 259 ? -41.530 -15.825 32.506 1.00 81.94 259 ASP A C 1
ATOM 2087 O O . ASP A 1 259 ? -40.918 -15.826 31.433 1.00 81.94 259 ASP A O 1
ATOM 2091 N N . VAL A 1 260 ? -41.976 -16.962 33.036 1.00 84.81 260 VAL A N 1
ATOM 2092 C CA . VAL A 1 260 ? -41.824 -18.261 32.365 1.00 84.81 260 VAL A CA 1
ATOM 2093 C C . VAL A 1 260 ? -42.792 -18.424 31.193 1.00 84.81 260 VAL A C 1
ATOM 2095 O O . VAL A 1 260 ? -42.525 -19.234 30.307 1.00 84.81 260 VAL A O 1
ATOM 2098 N N . ASP A 1 261 ? -43.877 -17.647 31.154 1.00 86.38 261 ASP A N 1
ATOM 2099 C CA . ASP A 1 261 ? -44.947 -17.774 30.158 1.00 86.38 261 ASP A CA 1
ATOM 2100 C C . ASP A 1 261 ? -44.867 -16.752 29.012 1.00 86.38 261 ASP A C 1
ATOM 2102 O O . ASP A 1 261 ? -45.668 -16.812 28.079 1.00 86.38 261 ASP A O 1
ATOM 2106 N N . LYS A 1 262 ? -43.917 -15.810 29.054 1.00 89.81 262 LYS A N 1
ATOM 2107 C CA . LYS A 1 262 ? -43.792 -14.726 28.064 1.00 89.81 262 LYS A CA 1
ATOM 2108 C C . LYS A 1 262 ? -42.538 -14.855 27.205 1.00 89.81 262 LYS A C 1
ATOM 2110 O O . LYS A 1 262 ? -41.554 -15.478 27.602 1.00 89.81 262 LYS A O 1
ATOM 2115 N N . ASP A 1 263 ? -42.591 -14.229 26.033 1.00 94.81 263 ASP A N 1
ATOM 2116 C CA . ASP A 1 263 ? -41.492 -14.212 25.075 1.00 94.81 263 ASP A CA 1
ATOM 2117 C C . ASP A 1 263 ? -40.514 -13.066 25.374 1.00 94.81 263 ASP A C 1
ATOM 2119 O O . ASP A 1 263 ? -40.916 -11.907 25.526 1.00 94.81 263 ASP A O 1
ATOM 2123 N N . TYR A 1 264 ? -39.216 -13.369 25.407 1.00 96.12 264 TYR A N 1
ATOM 2124 C CA . TYR A 1 264 ? -38.182 -12.390 25.725 1.00 96.12 264 TYR A CA 1
ATOM 2125 C C . TYR A 1 264 ? -36.934 -12.484 24.846 1.00 96.12 264 TYR A C 1
ATOM 2127 O O . TYR A 1 264 ? -36.551 -13.556 24.378 1.00 96.12 264 TYR A O 1
ATOM 2135 N N . ILE A 1 265 ? -36.259 -11.344 24.692 1.00 97.56 265 ILE A N 1
ATOM 2136 C CA . ILE A 1 265 ? -34.876 -11.235 24.224 1.00 97.56 265 ILE A CA 1
ATOM 2137 C C . ILE A 1 265 ? -34.007 -10.735 25.381 1.00 97.56 265 ILE A C 1
ATOM 2139 O O . ILE A 1 265 ? -34.289 -9.696 25.977 1.00 97.56 265 ILE A O 1
ATOM 2143 N N . LEU A 1 266 ? -32.930 -11.452 25.682 1.00 97.31 266 LEU A N 1
ATOM 2144 C CA . LEU A 1 266 ? -31.889 -11.022 26.608 1.00 97.31 266 LEU A CA 1
ATOM 2145 C C . LEU A 1 266 ? -30.627 -10.672 25.821 1.00 97.31 266 LEU A C 1
ATOM 2147 O O . LEU A 1 266 ? -30.022 -11.531 25.180 1.00 97.31 266 LEU A O 1
ATOM 2151 N N . PHE A 1 267 ? -30.227 -9.408 25.883 1.00 97.81 267 PHE A N 1
ATOM 2152 C CA . PHE A 1 267 ? -28.975 -8.935 25.313 1.00 97.81 267 PHE A CA 1
ATOM 2153 C C . PHE A 1 267 ? -27.869 -8.898 26.371 1.00 97.81 267 PHE A C 1
ATOM 2155 O O . PHE A 1 267 ? -28.041 -8.315 27.443 1.00 97.81 267 PHE A O 1
ATOM 2162 N N . VAL A 1 268 ? -26.724 -9.503 26.064 1.00 95.75 268 VAL A N 1
ATOM 2163 C CA . VAL A 1 268 ? -25.553 -9.557 26.947 1.00 95.75 268 VAL A CA 1
ATOM 2164 C C . VAL A 1 268 ? -24.358 -8.966 26.206 1.00 95.75 268 VAL A C 1
ATOM 2166 O O . VAL A 1 268 ? -23.799 -9.596 25.309 1.00 95.75 268 VAL A O 1
ATOM 2169 N N . ASP A 1 269 ? -23.977 -7.742 26.555 1.00 91.56 269 ASP A N 1
ATOM 2170 C CA . ASP A 1 269 ? -22.844 -7.068 25.918 1.00 91.56 269 ASP A CA 1
ATOM 2171 C C . ASP A 1 269 ? -21.512 -7.458 26.579 1.00 91.56 269 ASP A C 1
ATOM 2173 O O . ASP A 1 269 ? -21.456 -7.620 27.797 1.00 91.56 269 ASP A O 1
ATOM 2177 N N . ASP A 1 270 ? -20.456 -7.613 25.775 1.00 87.06 270 ASP A N 1
ATOM 2178 C CA . ASP A 1 270 ? -19.103 -8.022 26.167 1.00 87.06 270 ASP A CA 1
ATOM 2179 C C . ASP A 1 270 ? -19.124 -9.193 27.171 1.00 87.06 270 ASP A C 1
ATOM 2181 O O . ASP A 1 270 ? -18.588 -9.117 28.277 1.00 87.06 270 ASP A O 1
ATOM 2185 N N . ALA A 1 271 ? -19.737 -10.317 26.786 1.00 90.31 271 ALA A N 1
ATOM 2186 C CA . ALA A 1 271 ? -19.940 -11.478 27.659 1.00 90.31 271 ALA A CA 1
ATOM 2187 C C . ALA A 1 271 ? -18.640 -12.026 28.277 1.00 90.31 271 ALA A C 1
ATOM 2189 O O . ALA A 1 271 ? -18.668 -12.613 29.356 1.00 90.31 271 ALA A O 1
ATOM 2190 N N . ASN A 1 272 ? -17.492 -11.789 27.636 1.00 85.12 272 ASN A N 1
ATOM 2191 C CA . ASN A 1 272 ? -16.172 -12.116 28.173 1.00 85.12 272 ASN A CA 1
ATOM 2192 C C . ASN A 1 272 ? -15.784 -11.337 29.444 1.00 85.12 272 ASN A C 1
ATOM 2194 O O . ASN A 1 272 ? -14.800 -11.693 30.079 1.00 85.12 272 ASN A O 1
ATOM 2198 N N . ARG A 1 273 ? -16.527 -10.292 29.824 1.00 79.62 273 ARG A N 1
ATOM 2199 C CA . ARG A 1 273 ? -16.325 -9.525 31.066 1.00 79.62 273 ARG A CA 1
ATOM 2200 C C . ARG A 1 273 ? -17.175 -10.011 32.237 1.00 79.62 273 ARG A C 1
ATOM 2202 O O . ARG A 1 273 ? -17.035 -9.498 33.344 1.00 79.62 273 ARG A O 1
ATOM 2209 N N . ILE A 1 274 ? -18.077 -10.957 31.997 1.00 85.06 274 ILE A N 1
ATOM 2210 C CA . ILE A 1 274 ? -18.991 -11.469 33.015 1.00 85.06 274 ILE A CA 1
ATOM 2211 C C . ILE A 1 274 ? -18.378 -12.746 33.588 1.00 85.06 274 ILE A C 1
ATOM 2213 O O . ILE A 1 274 ? -18.495 -13.826 33.013 1.00 85.06 274 ILE A O 1
ATOM 2217 N N . ASP A 1 275 ? -17.740 -12.632 34.748 1.00 80.88 275 ASP A N 1
ATOM 2218 C CA . ASP A 1 275 ? -17.199 -13.766 35.508 1.00 80.88 275 ASP A CA 1
ATOM 2219 C C . ASP A 1 275 ? -18.291 -14.768 35.923 1.00 80.88 275 ASP A C 1
ATOM 2221 O O . ASP A 1 275 ? -18.022 -15.957 36.051 1.00 80.88 275 ASP A O 1
ATOM 2225 N N . ALA A 1 276 ? -19.539 -14.312 36.046 1.00 83.56 276 ALA A N 1
ATOM 2226 C CA . ALA A 1 276 ? -20.714 -15.136 36.323 1.00 83.56 276 ALA A CA 1
ATOM 2227 C C . ALA A 1 276 ? -21.469 -15.625 35.063 1.00 83.56 276 ALA A C 1
ATOM 2229 O O . ALA A 1 276 ? -22.665 -15.920 35.146 1.00 83.56 276 ALA A O 1
ATOM 2230 N N . PHE A 1 277 ? -20.828 -15.694 33.887 1.00 89.56 277 PHE A N 1
ATOM 2231 C CA . PHE A 1 277 ? -21.503 -16.033 32.622 1.00 89.56 277 PHE A CA 1
ATOM 2232 C C . PHE A 1 277 ? -22.225 -17.395 32.657 1.00 89.56 277 PHE A C 1
ATOM 2234 O O . PHE A 1 277 ? -23.272 -17.551 32.025 1.00 89.56 277 PHE A O 1
ATOM 2241 N N . GLU A 1 278 ? -21.749 -18.366 33.448 1.00 89.19 278 GLU A N 1
ATOM 2242 C CA . GLU A 1 278 ? -22.433 -19.657 33.622 1.00 89.19 278 GLU A CA 1
ATOM 2243 C C . GLU A 1 278 ? -23.845 -19.520 34.225 1.00 89.19 278 GLU A C 1
ATOM 2245 O O . GLU A 1 278 ? -24.692 -20.391 34.031 1.00 89.19 278 GLU A O 1
ATOM 2250 N N . GLN A 1 279 ? -24.148 -18.422 34.925 1.00 91.81 279 GLN A N 1
ATOM 2251 C CA . GLN A 1 279 ? -25.502 -18.150 35.419 1.00 91.81 279 GLN A CA 1
ATOM 2252 C C . GLN A 1 279 ? -26.469 -17.835 34.269 1.00 91.81 279 GLN A C 1
ATOM 2254 O O . GLN A 1 279 ? -27.634 -18.225 34.327 1.00 91.81 279 GLN A O 1
ATOM 2259 N N . ILE A 1 280 ? -25.990 -17.194 33.197 1.00 93.31 280 ILE A N 1
ATOM 2260 C CA . ILE A 1 280 ? -26.786 -16.893 31.997 1.00 93.31 280 ILE A CA 1
ATOM 2261 C C . ILE A 1 280 ? -27.074 -18.183 31.229 1.00 93.31 280 ILE A C 1
ATOM 2263 O O . ILE A 1 280 ? -28.218 -18.445 30.857 1.00 93.31 280 ILE A O 1
ATOM 2267 N N . THR A 1 281 ? -26.055 -19.023 31.035 1.00 92.06 281 THR A N 1
ATOM 2268 C CA . THR A 1 281 ? -26.222 -20.317 30.360 1.00 92.06 281 THR A CA 1
ATOM 2269 C C . THR A 1 281 ? -27.099 -21.265 31.182 1.00 92.06 281 THR A C 1
ATOM 2271 O O . THR A 1 281 ? -27.939 -21.969 30.622 1.00 92.06 281 THR A O 1
ATOM 2274 N N . GLY A 1 282 ? -26.980 -21.241 32.513 1.00 90.31 282 GLY A N 1
ATOM 2275 C CA . GLY A 1 282 ? -27.867 -21.958 33.429 1.00 90.31 282 GLY A CA 1
ATOM 2276 C C . GLY A 1 282 ? -29.320 -21.480 33.356 1.00 90.31 282 GLY A C 1
ATOM 2277 O O . GLY A 1 282 ? -30.230 -22.303 33.288 1.00 90.31 282 GLY A O 1
ATOM 2278 N N . PHE A 1 283 ? -29.547 -20.166 33.308 1.00 92.69 283 PHE A N 1
ATOM 2279 C CA . PHE A 1 283 ? -30.880 -19.580 33.150 1.00 92.69 283 PHE A CA 1
ATOM 2280 C C . PHE A 1 283 ? -31.518 -19.911 31.792 1.00 92.69 283 PHE A C 1
ATOM 2282 O O . PHE A 1 283 ? -32.714 -20.188 31.723 1.00 92.69 283 PHE A O 1
ATOM 2289 N N . PHE A 1 284 ? -30.727 -19.939 30.716 1.00 93.12 284 PHE A N 1
ATOM 2290 C CA . PHE A 1 284 ? -31.207 -20.313 29.383 1.00 93.12 284 PHE A CA 1
ATOM 2291 C C . PHE A 1 284 ? -31.753 -21.748 29.329 1.00 93.12 284 PHE A C 1
ATOM 2293 O O . PHE A 1 284 ? -32.736 -22.008 28.643 1.00 93.12 284 PHE A O 1
ATOM 2300 N N . LYS A 1 285 ? -31.157 -22.667 30.100 1.00 89.62 285 LYS A N 1
ATOM 2301 C CA . LYS A 1 285 ? -31.583 -24.075 30.206 1.00 89.62 285 LYS A CA 1
ATOM 2302 C C . LYS A 1 285 ? -32.859 -24.282 31.022 1.00 89.62 285 LYS A C 1
ATOM 2304 O O . LYS A 1 285 ? -33.385 -25.394 31.044 1.00 89.62 285 LYS A O 1
ATOM 2309 N N . ALA A 1 286 ? -33.319 -23.270 31.754 1.00 88.44 286 ALA A N 1
ATOM 2310 C CA . ALA A 1 286 ? -34.474 -23.409 32.625 1.00 88.44 286 ALA A CA 1
ATOM 2311 C C . ALA A 1 286 ? -35.750 -23.675 31.811 1.00 88.44 286 ALA A C 1
ATOM 2313 O O . ALA A 1 286 ? -35.979 -23.051 30.775 1.00 88.44 286 ALA A O 1
ATOM 2314 N N . ASN A 1 287 ? -36.604 -24.576 32.303 1.00 87.25 287 ASN A N 1
ATOM 2315 C CA . ASN A 1 287 ? -37.889 -24.855 31.665 1.00 87.25 287 ASN A CA 1
ATOM 2316 C C . ASN A 1 287 ? -38.772 -23.601 31.667 1.00 87.25 287 ASN A C 1
ATOM 2318 O O . ASN A 1 287 ? -39.015 -23.007 32.719 1.00 87.25 287 ASN A O 1
ATOM 2322 N N . ARG A 1 288 ? -39.288 -23.243 30.491 1.00 91.69 288 ARG A N 1
ATOM 2323 C CA . ARG A 1 288 ? -40.222 -22.135 30.275 1.00 91.69 288 ARG A CA 1
ATOM 2324 C C . ARG A 1 288 ? -41.195 -22.465 29.148 1.00 91.69 288 ARG A C 1
ATOM 2326 O O . ARG A 1 288 ? -40.871 -23.260 28.269 1.00 91.69 288 ARG A O 1
ATOM 2333 N N . ASN A 1 289 ? -42.376 -21.856 29.198 1.00 89.75 289 ASN A N 1
ATOM 2334 C CA . ASN A 1 289 ? -43.405 -21.989 28.168 1.00 89.75 289 ASN A CA 1
ATOM 2335 C C . ASN A 1 289 ? -43.226 -20.940 27.060 1.00 89.75 289 ASN A C 1
ATOM 2337 O O . ASN A 1 289 ? -43.427 -21.247 25.886 1.00 89.75 289 ASN A O 1
ATOM 2341 N N . GLY A 1 290 ? -42.840 -19.715 27.430 1.00 89.81 290 GLY A N 1
ATOM 2342 C CA . GLY A 1 290 ? -42.491 -18.650 26.489 1.00 89.81 290 GLY A CA 1
ATOM 2343 C C . GLY A 1 290 ? -41.107 -18.844 25.864 1.00 89.81 290 GLY A C 1
ATOM 2344 O O . GLY A 1 290 ? -40.263 -19.572 26.394 1.00 89.81 290 GLY A O 1
ATOM 2345 N N . LYS A 1 291 ? -40.852 -18.187 24.730 1.00 93.44 291 LYS A N 1
ATOM 2346 C CA . LYS A 1 291 ? -39.568 -18.253 24.017 1.00 93.44 291 LYS A CA 1
ATOM 2347 C C . LYS A 1 291 ? -38.552 -17.295 24.631 1.00 93.44 291 LYS A C 1
ATOM 2349 O O . LYS A 1 291 ? -38.833 -16.112 24.789 1.00 93.44 291 LYS A O 1
ATOM 2354 N N . LEU A 1 292 ? -37.340 -17.773 24.904 1.00 95.44 292 LEU A N 1
ATOM 2355 C CA . LEU A 1 292 ? -36.214 -16.918 25.282 1.00 95.44 292 LEU A CA 1
ATOM 2356 C C . LEU A 1 292 ? -35.168 -16.934 24.174 1.00 95.44 292 LEU A C 1
ATOM 2358 O O . LEU A 1 292 ? -34.656 -17.995 23.837 1.00 95.44 292 LEU A O 1
ATOM 2362 N N . LYS A 1 293 ? -34.813 -15.752 23.673 1.00 96.19 293 LYS A N 1
ATOM 2363 C CA . LYS A 1 293 ? -33.669 -15.559 22.780 1.00 96.19 293 LYS A CA 1
ATOM 2364 C C . LYS A 1 293 ? -32.554 -14.827 23.515 1.00 96.19 293 LYS A C 1
ATOM 2366 O O . LYS A 1 293 ? -32.815 -13.822 24.170 1.00 96.19 293 LYS A O 1
ATOM 2371 N N . ILE A 1 294 ? -31.319 -15.301 23.404 1.00 96.75 294 ILE A N 1
ATOM 2372 C CA . ILE A 1 294 ? -30.133 -14.660 23.971 1.00 96.75 294 ILE A CA 1
ATOM 2373 C C . ILE A 1 294 ? -29.214 -14.225 22.836 1.00 96.75 294 ILE A C 1
ATOM 2375 O O . ILE A 1 294 ? -28.814 -15.030 21.997 1.00 96.75 294 ILE A O 1
ATOM 2379 N N . ILE A 1 295 ? -28.862 -12.944 22.830 1.00 97.81 295 ILE A N 1
ATOM 2380 C CA . ILE A 1 295 ? -27.874 -12.381 21.911 1.00 97.81 295 ILE A CA 1
ATOM 2381 C C . ILE A 1 295 ? -26.713 -11.899 22.762 1.00 97.81 295 ILE A C 1
ATOM 2383 O O . ILE A 1 295 ? -26.901 -11.054 23.637 1.00 97.81 295 ILE A O 1
ATOM 2387 N N . ILE A 1 296 ? -25.521 -12.424 22.503 1.00 97.00 296 ILE A N 1
ATOM 2388 C CA . ILE A 1 296 ? -24.312 -12.009 23.206 1.00 97.00 296 ILE A CA 1
ATOM 2389 C C . ILE A 1 296 ? -23.333 -11.342 22.245 1.00 97.00 296 ILE A C 1
ATOM 2391 O O . ILE A 1 296 ? -23.207 -11.769 21.095 1.00 97.00 296 ILE A O 1
ATOM 2395 N N . THR A 1 297 ? -22.610 -10.324 22.709 1.00 95.50 297 THR A N 1
ATOM 2396 C CA . THR A 1 297 ? -21.396 -9.860 22.027 1.00 95.50 297 THR A CA 1
ATOM 2397 C C . THR A 1 297 ? -20.171 -10.419 22.739 1.00 95.50 297 THR A C 1
ATOM 2399 O O . THR A 1 297 ? -20.117 -10.512 23.964 1.00 95.50 297 THR A O 1
ATOM 2402 N N . VAL A 1 298 ? -19.185 -10.847 21.959 1.00 91.12 298 VAL A N 1
ATOM 2403 C CA . VAL A 1 298 ? -17.926 -11.406 22.448 1.00 91.12 298 VAL A CA 1
ATOM 2404 C C . VAL A 1 298 ? -16.800 -10.786 21.639 1.00 91.12 298 VAL A C 1
ATOM 2406 O O . VAL A 1 298 ? -16.956 -10.465 20.460 1.00 91.12 298 VAL A O 1
ATOM 2409 N N . ARG A 1 299 ? -15.650 -10.567 22.260 1.00 86.69 299 ARG A N 1
ATOM 2410 C CA . ARG A 1 299 ? -14.451 -10.195 21.509 1.00 86.69 299 ARG A CA 1
ATOM 2411 C C . ARG A 1 299 ? -13.900 -11.419 20.791 1.00 86.69 299 ARG A C 1
ATOM 2413 O O . ARG A 1 299 ? -13.959 -12.529 21.315 1.00 86.69 299 ARG A O 1
ATOM 2420 N N . ASP A 1 300 ? -13.368 -11.216 19.596 1.00 83.62 300 ASP A N 1
ATOM 2421 C CA . ASP A 1 300 ? -12.768 -12.273 18.774 1.00 83.62 300 ASP A CA 1
ATOM 2422 C C . ASP A 1 300 ? -11.776 -13.148 19.550 1.00 83.62 300 ASP A C 1
ATOM 2424 O O . ASP A 1 300 ? -11.829 -14.376 19.456 1.00 83.62 300 ASP A O 1
ATOM 2428 N N . TYR A 1 301 ? -10.953 -12.541 20.400 1.00 76.38 301 TYR A N 1
ATOM 2429 C CA . TYR A 1 301 ? -9.993 -13.269 21.219 1.00 76.38 301 TYR A CA 1
ATOM 2430 C C . TYR A 1 301 ? -10.607 -14.160 22.301 1.00 76.38 301 TYR A C 1
ATOM 2432 O O . TYR A 1 301 ? -10.102 -15.253 22.573 1.00 76.38 301 TYR A O 1
ATOM 2440 N N . ALA A 1 302 ? -11.717 -13.716 22.893 1.00 81.81 302 ALA A N 1
ATOM 2441 C CA . ALA A 1 302 ? -12.422 -14.414 23.964 1.00 81.81 302 ALA A CA 1
ATOM 2442 C C . ALA A 1 302 ? -13.462 -15.413 23.432 1.00 81.81 302 ALA A C 1
ATOM 2444 O O . ALA A 1 302 ? -14.024 -16.203 24.195 1.00 81.81 302 ALA A O 1
ATOM 2445 N N . PHE A 1 303 ? -13.709 -15.415 22.117 1.00 88.12 303 PHE A N 1
ATOM 2446 C CA . PHE A 1 303 ? -14.693 -16.286 21.482 1.00 88.12 303 PHE A CA 1
ATOM 2447 C C . PHE A 1 303 ? -14.445 -17.766 21.777 1.00 88.12 303 PHE A C 1
ATOM 2449 O O . PHE A 1 303 ? -15.400 -18.501 22.005 1.00 88.12 303 PHE A O 1
ATOM 2456 N N . GLN A 1 304 ? -13.189 -18.224 21.808 1.00 84.31 304 GLN A N 1
ATOM 2457 C CA . GLN A 1 304 ? -12.916 -19.633 22.104 1.00 84.31 304 GLN A CA 1
ATOM 2458 C C . GLN A 1 304 ? -13.353 -20.033 23.517 1.00 84.31 304 GLN A C 1
ATOM 2460 O O . GLN A 1 304 ? -13.889 -21.126 23.698 1.00 84.31 304 GLN A O 1
ATOM 2465 N N . GLU A 1 305 ? -13.139 -19.173 24.512 1.00 84.44 305 GLU A N 1
ATOM 2466 C CA . GLU A 1 305 ? -13.518 -19.456 25.895 1.00 84.44 305 GLU A CA 1
ATOM 2467 C C . GLU A 1 305 ? -15.039 -19.424 26.063 1.00 84.44 305 GLU A C 1
ATOM 2469 O O . GLU A 1 305 ? -15.640 -20.406 26.499 1.00 84.44 305 GLU A O 1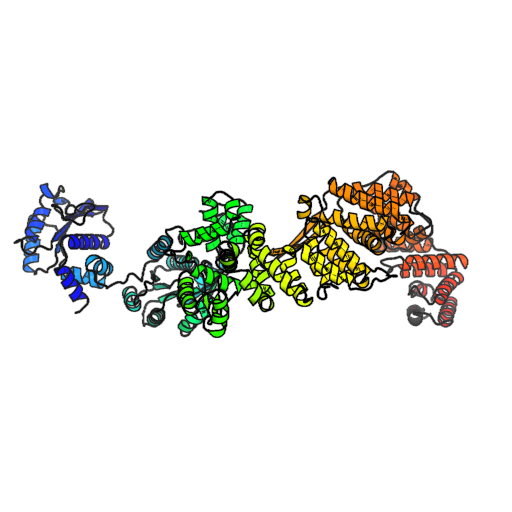
ATOM 2474 N N . ILE A 1 306 ? -15.679 -18.328 25.651 1.00 88.88 306 ILE A N 1
ATOM 2475 C CA . ILE A 1 306 ? -17.133 -18.167 25.774 1.00 88.88 306 ILE A CA 1
ATOM 2476 C C . ILE A 1 306 ? -17.877 -19.172 24.892 1.00 88.88 306 ILE A C 1
ATOM 2478 O O . ILE A 1 306 ? -18.870 -19.760 25.319 1.00 88.88 306 ILE A O 1
ATOM 2482 N N . GLY A 1 307 ? -17.360 -19.447 23.695 1.00 87.12 307 GLY A N 1
ATOM 2483 C CA . GLY A 1 307 ? -17.886 -20.464 22.793 1.00 87.12 307 GLY A CA 1
ATOM 2484 C C . GLY A 1 307 ? -17.903 -21.849 23.435 1.00 87.12 307 GLY A C 1
ATOM 2485 O O . GLY A 1 307 ? -18.914 -22.536 23.331 1.00 87.12 307 GLY A O 1
ATOM 2486 N N . ARG A 1 308 ? -16.852 -22.237 24.181 1.00 87.56 308 ARG A N 1
ATOM 2487 C CA . ARG A 1 308 ? -16.839 -23.490 24.967 1.00 87.56 308 ARG A CA 1
ATOM 2488 C C . ARG A 1 308 ? -17.958 -23.526 26.004 1.00 87.56 308 ARG A C 1
ATOM 2490 O O . ARG A 1 308 ? -18.645 -24.537 26.103 1.00 87.56 308 ARG A O 1
ATOM 2497 N N . LYS A 1 309 ? -18.195 -22.418 26.714 1.00 89.06 309 LYS A N 1
ATOM 2498 C CA . LYS A 1 309 ? -19.301 -22.300 27.685 1.00 89.06 309 LYS A CA 1
ATOM 2499 C C . LYS A 1 309 ? -20.690 -22.397 27.030 1.00 89.06 309 LYS A C 1
ATOM 2501 O O . LYS A 1 309 ? -21.662 -22.694 27.720 1.00 89.06 309 LYS A O 1
ATOM 2506 N N . CYS A 1 310 ? -20.784 -22.175 25.716 1.00 89.88 310 CYS A N 1
ATOM 2507 C CA . CYS A 1 310 ? -22.025 -22.230 24.939 1.00 89.88 310 CYS A CA 1
ATOM 2508 C C . CYS A 1 310 ? -22.167 -23.488 24.059 1.00 89.88 310 CYS A C 1
ATOM 2510 O O . CYS A 1 310 ? -23.162 -23.601 23.348 1.00 89.88 310 CYS A O 1
ATOM 2512 N N . GLN A 1 311 ? -21.209 -24.426 24.080 1.00 84.38 311 GLN A N 1
ATOM 2513 C CA . GLN A 1 311 ? -21.168 -25.578 23.157 1.00 84.38 311 GLN A CA 1
ATOM 2514 C C . GLN A 1 311 ? -22.407 -26.476 23.205 1.00 84.38 311 GLN A C 1
ATOM 2516 O O . GLN A 1 311 ? -22.731 -27.132 22.221 1.00 84.38 311 GLN A O 1
ATOM 2521 N N . GLU A 1 312 ? -23.092 -26.516 24.345 1.00 85.25 312 GLU A N 1
ATOM 2522 C CA . GLU A 1 312 ? -24.289 -27.334 24.543 1.00 85.25 312 GLU A CA 1
ATOM 2523 C C . GLU A 1 312 ? -25.547 -26.738 23.883 1.00 85.25 312 GLU A C 1
ATOM 2525 O O . GLU A 1 312 ? -26.598 -27.378 23.874 1.00 85.25 312 GLU A O 1
ATOM 2530 N N . PHE A 1 313 ? -25.462 -25.523 23.332 1.00 88.06 313 PHE A N 1
ATOM 2531 C CA . PHE A 1 313 ? -26.572 -24.823 22.691 1.00 88.06 313 PHE A CA 1
ATOM 2532 C C . PHE A 1 313 ? -26.412 -24.791 21.169 1.00 88.06 313 PHE A C 1
ATOM 2534 O O . PHE A 1 313 ? -25.304 -24.653 20.647 1.00 88.06 313 PHE A O 1
ATOM 2541 N N . SER A 1 314 ? -27.538 -24.836 20.446 1.00 86.50 314 SER A N 1
ATOM 2542 C CA . SER A 1 314 ? -27.564 -24.495 19.018 1.00 86.50 314 SER A CA 1
ATOM 2543 C C . SER A 1 314 ? -27.294 -22.999 18.876 1.00 86.50 314 SER A C 1
ATOM 2545 O O . SER A 1 314 ? -28.193 -22.178 19.053 1.00 86.50 314 SER A O 1
ATOM 2547 N N . THR A 1 315 ? -26.028 -22.653 18.648 1.00 89.88 315 THR A N 1
ATOM 2548 C CA . THR A 1 315 ? -25.556 -21.269 18.576 1.00 89.88 315 THR A CA 1
ATOM 2549 C C . THR A 1 315 ? -25.283 -20.868 17.139 1.00 89.88 315 THR A C 1
ATOM 2551 O O . THR A 1 315 ? -24.699 -21.631 16.369 1.00 89.88 315 THR A O 1
ATOM 2554 N N . GLN A 1 316 ? -25.655 -19.641 16.782 1.00 92.94 316 GLN A N 1
ATOM 2555 C CA . GLN A 1 316 ? -25.223 -19.030 15.528 1.00 92.94 316 GLN A CA 1
ATOM 2556 C C . GLN A 1 316 ? -24.173 -17.959 15.795 1.00 92.94 316 GLN A C 1
ATOM 2558 O O . GLN A 1 316 ? -24.422 -16.991 16.512 1.00 92.94 316 GLN A O 1
ATOM 2563 N N . ARG A 1 317 ? -22.989 -18.147 15.207 1.00 93.81 317 ARG A N 1
ATOM 2564 C CA . ARG A 1 317 ? -21.897 -17.172 15.215 1.00 93.81 317 ARG A CA 1
ATOM 2565 C C . ARG A 1 317 ? -22.059 -16.209 14.043 1.00 93.81 317 ARG A C 1
ATOM 2567 O O . ARG A 1 317 ? -22.308 -16.653 12.925 1.00 93.81 317 ARG A O 1
ATOM 2574 N N . ILE A 1 318 ? -21.859 -14.922 14.300 1.00 95.06 318 ILE A N 1
ATOM 2575 C CA . ILE A 1 318 ? -21.763 -13.878 13.278 1.00 95.06 318 ILE A CA 1
ATOM 2576 C C . ILE A 1 318 ? -20.494 -13.069 13.548 1.00 95.06 318 ILE A C 1
ATOM 2578 O O . ILE A 1 318 ? -20.307 -12.547 14.649 1.00 95.06 318 ILE A O 1
ATOM 2582 N N . ASP A 1 319 ? -19.620 -12.994 12.549 1.00 93.69 319 ASP A N 1
ATOM 2583 C CA . ASP A 1 319 ? -18.337 -12.296 12.615 1.00 93.69 319 ASP A CA 1
ATOM 2584 C C . ASP A 1 319 ? -18.458 -10.868 12.068 1.00 93.69 319 ASP A C 1
ATOM 2586 O O . ASP A 1 319 ? -18.950 -10.652 10.963 1.00 93.69 319 ASP A O 1
ATOM 2590 N N . LEU A 1 320 ? -17.980 -9.882 12.829 1.00 93.94 320 LEU A N 1
ATOM 2591 C CA . LEU A 1 320 ? -17.905 -8.483 12.414 1.00 93.94 320 LEU A CA 1
ATOM 2592 C C . LEU A 1 320 ? -16.452 -8.091 12.152 1.00 93.94 320 LEU A C 1
ATOM 2594 O O . LEU A 1 320 ? -15.613 -8.092 13.056 1.00 93.94 320 LEU A O 1
ATOM 2598 N N . PHE A 1 321 ? -16.186 -7.661 10.922 1.00 91.12 321 PHE A N 1
ATOM 2599 C CA . PHE A 1 321 ? -14.870 -7.193 10.481 1.00 91.12 321 PHE A CA 1
ATOM 2600 C C . PHE A 1 321 ? -14.741 -5.668 10.546 1.00 91.12 321 PHE A C 1
ATOM 2602 O O . PHE A 1 321 ? -15.732 -4.969 10.754 1.00 91.12 321 PHE A O 1
ATOM 2609 N N . LYS A 1 322 ? -13.528 -5.132 10.370 1.00 90.25 322 LYS A N 1
ATOM 2610 C CA . LYS A 1 322 ? -13.280 -3.685 10.232 1.00 90.25 322 LYS A CA 1
ATOM 2611 C C . LYS A 1 322 ? -14.047 -3.104 9.033 1.00 90.25 322 LYS A C 1
ATOM 2613 O O . LYS A 1 322 ? -14.282 -3.802 8.050 1.00 90.25 322 LYS A O 1
ATOM 2618 N N . LEU A 1 323 ? -14.419 -1.829 9.115 1.00 91.62 323 LEU A N 1
ATOM 2619 C CA . LEU A 1 323 ? -15.045 -1.110 8.005 1.00 91.62 323 LEU A CA 1
ATOM 2620 C C . LEU A 1 323 ? -14.017 -0.783 6.909 1.00 91.62 323 LEU A C 1
ATOM 2622 O O . LEU A 1 323 ? -12.817 -0.628 7.170 1.00 91.62 323 LEU A O 1
ATOM 2626 N N . SER A 1 324 ? -14.502 -0.671 5.674 1.00 90.81 324 SER A N 1
ATOM 2627 C CA . SER A 1 324 ? -13.727 -0.145 4.545 1.00 90.81 324 SER A CA 1
ATOM 2628 C C . SER A 1 324 ? -13.439 1.348 4.706 1.00 90.81 324 SER A C 1
ATOM 2630 O O . SER A 1 324 ? -14.094 2.048 5.483 1.00 90.81 324 SER A O 1
ATOM 2632 N N . ASP A 1 325 ? -12.444 1.835 3.967 1.00 90.50 325 ASP A N 1
ATOM 2633 C CA . ASP A 1 325 ? -12.045 3.240 4.001 1.00 90.50 325 ASP A CA 1
ATOM 2634 C C . ASP A 1 325 ? -13.210 4.131 3.513 1.00 90.50 325 ASP A C 1
ATOM 2636 O O . ASP A 1 325 ? -13.484 5.165 4.119 1.00 90.50 325 ASP A O 1
ATOM 2640 N N . GLU A 1 326 ? -13.982 3.680 2.519 1.00 91.12 326 GLU A N 1
ATOM 2641 C CA . GLU A 1 326 ? -15.184 4.350 2.009 1.00 91.12 326 GLU A CA 1
ATOM 2642 C C . GLU A 1 326 ? -16.302 4.427 3.057 1.00 91.12 326 GLU A C 1
ATOM 2644 O O . GLU A 1 326 ? -16.863 5.498 3.281 1.00 91.12 326 GLU A O 1
ATOM 2649 N N . GLN A 1 327 ? -16.583 3.324 3.759 1.00 92.75 327 GLN A N 1
ATOM 2650 C CA . GLN A 1 327 ? -17.596 3.300 4.823 1.00 92.75 327 GLN A CA 1
ATOM 2651 C C . GLN A 1 327 ? -17.227 4.226 5.987 1.00 92.75 327 GLN A C 1
ATOM 2653 O O . GLN A 1 327 ? -18.089 4.879 6.574 1.00 92.75 327 GLN A O 1
ATOM 2658 N N . ILE A 1 328 ? -15.939 4.307 6.334 1.00 92.44 328 ILE A N 1
ATOM 2659 C CA . ILE A 1 328 ? -15.465 5.266 7.334 1.00 92.44 328 ILE A CA 1
ATOM 2660 C C . ILE A 1 328 ? -15.701 6.702 6.848 1.00 92.44 328 ILE A C 1
ATOM 2662 O O . ILE A 1 328 ? -16.213 7.518 7.611 1.00 92.44 328 ILE A O 1
ATOM 2666 N N . ILE A 1 329 ? -15.391 7.012 5.586 1.00 92.19 329 ILE A N 1
ATOM 2667 C CA . ILE A 1 329 ? -15.633 8.340 4.998 1.00 92.19 329 ILE A CA 1
ATOM 2668 C C . ILE A 1 329 ? -17.119 8.708 5.040 1.00 92.19 329 ILE A C 1
ATOM 2670 O O . ILE A 1 329 ? -17.455 9.837 5.396 1.00 92.19 329 ILE A O 1
ATOM 2674 N N . ASP A 1 330 ? -18.008 7.776 4.715 1.00 91.50 330 ASP A N 1
ATOM 2675 C CA . ASP A 1 330 ? -19.453 8.006 4.729 1.00 91.50 330 ASP A CA 1
ATOM 2676 C C . ASP A 1 330 ? -19.980 8.281 6.147 1.00 91.50 330 ASP A C 1
ATOM 2678 O O . ASP A 1 330 ? -20.737 9.236 6.346 1.00 91.50 330 ASP A O 1
ATOM 2682 N N . ILE A 1 331 ? -19.496 7.547 7.160 1.00 89.06 331 ILE A N 1
ATOM 2683 C CA . ILE A 1 331 ? -19.785 7.843 8.575 1.00 89.06 331 ILE A CA 1
ATOM 2684 C C . ILE A 1 331 ? -19.344 9.268 8.927 1.00 89.06 331 ILE A C 1
ATOM 2686 O O . ILE A 1 331 ? -20.101 10.020 9.536 1.00 89.06 331 ILE A O 1
ATOM 2690 N N . ILE A 1 332 ? -18.141 9.669 8.520 1.00 90.19 332 ILE A N 1
ATOM 2691 C CA . ILE A 1 332 ? -17.558 10.982 8.838 1.00 90.19 332 ILE A CA 1
ATOM 2692 C C . ILE A 1 332 ? -18.288 12.139 8.128 1.00 90.19 332 ILE A C 1
ATOM 2694 O O . ILE A 1 332 ? -18.333 13.261 8.639 1.00 90.19 332 ILE A O 1
ATOM 2698 N N . LYS A 1 333 ? -18.869 11.883 6.953 1.00 90.75 333 LYS A N 1
ATOM 2699 C CA . LYS A 1 333 ? -19.685 12.860 6.215 1.00 90.75 333 LYS A CA 1
ATOM 2700 C C . LYS A 1 333 ? -21.091 13.016 6.794 1.00 90.75 333 LYS A C 1
ATOM 2702 O O . LYS A 1 333 ? -21.712 14.052 6.579 1.00 90.75 333 LYS A O 1
ATOM 2707 N N . SER A 1 334 ? -21.598 12.003 7.488 1.00 86.62 334 SER A N 1
ATOM 2708 C CA . SER A 1 334 ? -22.951 12.002 8.046 1.00 86.62 334 SER A CA 1
ATOM 2709 C C . SER A 1 334 ? -23.089 12.858 9.315 1.00 86.62 334 SER A C 1
ATOM 2711 O O . SER A 1 334 ? -22.096 13.206 9.964 1.00 86.62 334 SER A O 1
ATOM 2713 N N . GLU A 1 335 ? -24.328 13.193 9.693 1.00 80.38 335 GLU A N 1
ATOM 2714 C CA . GLU A 1 335 ? -24.613 13.779 11.007 1.00 80.38 335 GLU A CA 1
ATOM 2715 C C . GLU A 1 335 ? -24.199 12.808 12.135 1.00 80.38 335 GLU A C 1
ATOM 2717 O O . GLU A 1 335 ? -24.481 11.610 12.050 1.00 80.38 335 GLU A O 1
ATOM 2722 N N . PRO A 1 336 ? -23.566 13.294 13.220 1.00 77.25 336 PRO A N 1
ATOM 2723 C CA . PRO A 1 336 ? -23.371 14.700 13.587 1.00 77.25 336 PRO A CA 1
ATOM 2724 C C . PRO A 1 336 ? -22.012 15.283 13.154 1.00 77.25 336 PRO A C 1
ATOM 2726 O O . PRO A 1 336 ? -21.629 16.347 13.647 1.00 77.25 336 PRO A O 1
ATOM 2729 N N . PHE A 1 337 ? -21.226 14.597 12.315 1.00 84.44 337 PHE A N 1
ATOM 2730 C CA . PHE A 1 337 ? -19.844 14.993 12.022 1.00 84.44 337 PHE A CA 1
ATOM 2731 C C . PHE A 1 337 ? -19.737 15.976 10.852 1.00 84.44 337 PHE A C 1
ATOM 2733 O O . PHE A 1 337 ? -19.132 17.036 11.013 1.00 84.44 337 PHE A O 1
ATOM 2740 N N . GLU A 1 338 ? -20.367 15.678 9.716 1.00 88.56 338 GLU A N 1
ATOM 2741 C CA . GLU A 1 338 ? -20.437 16.568 8.542 1.00 88.56 338 GLU A CA 1
ATOM 2742 C C . GLU A 1 338 ? -19.064 17.081 8.055 1.00 88.56 338 GLU A C 1
ATOM 2744 O O . GLU A 1 338 ? -18.925 18.205 7.567 1.00 88.56 338 GLU A O 1
ATOM 2749 N N . ILE A 1 339 ? -18.009 16.272 8.192 1.00 88.56 339 ILE A N 1
ATOM 2750 C CA . ILE A 1 339 ? -16.674 16.640 7.712 1.00 88.56 339 ILE A CA 1
ATOM 2751 C C . ILE A 1 339 ? -16.621 16.305 6.223 1.00 88.56 339 ILE A C 1
ATOM 2753 O O . ILE A 1 339 ? -16.673 15.138 5.846 1.00 88.56 339 ILE A O 1
ATOM 2757 N N . LEU A 1 340 ? -16.511 17.321 5.363 1.00 90.00 340 LEU A N 1
ATOM 2758 C CA . LEU A 1 340 ? -16.525 17.158 3.899 1.00 90.00 340 LEU A CA 1
ATOM 2759 C C . LEU A 1 340 ? -15.147 17.322 3.237 1.00 90.00 340 LEU A C 1
ATOM 2761 O O . LEU A 1 340 ? -15.005 17.019 2.056 1.00 90.00 340 LEU A O 1
ATOM 2765 N N . ASN A 1 341 ? -14.140 17.797 3.976 1.00 85.69 341 ASN A N 1
ATOM 2766 C CA . ASN A 1 341 ? -12.804 18.052 3.440 1.00 85.69 341 ASN A CA 1
ATOM 2767 C C . ASN A 1 341 ? -12.022 16.728 3.218 1.00 85.69 341 ASN A C 1
ATOM 2769 O O . ASN A 1 341 ? -11.775 16.018 4.198 1.00 85.69 341 ASN A O 1
ATOM 2773 N N . PRO A 1 342 ? -11.575 16.422 1.979 1.00 85.50 342 PRO A N 1
ATOM 2774 C CA . PRO A 1 342 ? -10.826 15.200 1.660 1.00 85.50 342 PRO A CA 1
ATOM 2775 C C . PRO A 1 342 ? -9.516 15.006 2.435 1.00 85.50 342 PRO A C 1
ATOM 2777 O O . PRO A 1 342 ? -9.137 13.868 2.715 1.00 85.50 342 PRO A O 1
ATOM 2780 N N . ASP A 1 343 ? -8.830 16.083 2.822 1.00 80.25 343 ASP A N 1
ATOM 2781 C CA . ASP A 1 343 ? -7.576 15.977 3.577 1.00 80.25 343 ASP A CA 1
ATOM 2782 C C . ASP A 1 343 ? -7.827 15.432 4.990 1.00 80.25 343 ASP A C 1
ATOM 2784 O O . ASP A 1 343 ? -7.087 14.581 5.486 1.00 80.25 343 ASP A O 1
ATOM 2788 N N . TYR A 1 344 ? -8.938 15.848 5.607 1.00 84.12 344 TYR A N 1
ATOM 2789 C CA . TYR A 1 344 ? -9.390 15.286 6.879 1.00 84.12 344 TYR A CA 1
ATOM 2790 C C . TYR A 1 344 ? -9.825 13.832 6.717 1.00 84.12 344 TYR A C 1
ATOM 2792 O O . TYR A 1 344 ? -9.513 13.011 7.577 1.00 84.12 344 TYR A O 1
ATOM 2800 N N . HIS A 1 345 ? -10.511 13.490 5.619 1.00 89.12 345 HIS A N 1
ATOM 2801 C CA . HIS A 1 345 ? -10.899 12.104 5.335 1.00 89.12 345 HIS A CA 1
ATOM 2802 C C . HIS A 1 345 ? -9.681 11.191 5.316 1.00 89.12 345 HIS A C 1
ATOM 2804 O O . HIS A 1 345 ? -9.675 10.180 6.014 1.00 89.12 345 HIS A O 1
ATOM 2810 N N . LYS A 1 346 ? -8.631 11.579 4.584 1.00 83.50 346 LYS A N 1
ATOM 2811 C CA . LYS A 1 346 ? -7.393 10.803 4.470 1.00 83.50 346 LYS A CA 1
ATOM 2812 C C . LYS A 1 346 ? -6.757 10.540 5.836 1.00 83.50 346 LYS A C 1
ATOM 2814 O O . LYS A 1 346 ? -6.411 9.398 6.135 1.00 83.50 346 LYS A O 1
ATOM 2819 N N . GLU A 1 347 ? -6.636 11.566 6.677 1.00 80.12 347 GLU A N 1
ATOM 2820 C CA . GLU A 1 347 ? -6.015 11.429 7.999 1.00 80.12 347 GLU A CA 1
ATOM 2821 C C . GLU A 1 347 ? -6.891 10.636 8.983 1.00 80.12 347 GLU A C 1
ATOM 2823 O O . GLU A 1 347 ? -6.379 9.758 9.678 1.00 80.12 347 GLU A O 1
ATOM 2828 N N . ILE A 1 348 ? -8.211 10.858 9.013 1.00 86.00 348 ILE A N 1
ATOM 2829 C CA . ILE A 1 348 ? -9.118 10.100 9.893 1.00 86.00 348 ILE A CA 1
ATOM 2830 C C . ILE A 1 348 ? -9.159 8.623 9.487 1.00 86.00 348 ILE A C 1
ATOM 2832 O O . ILE A 1 348 ? -9.089 7.737 10.339 1.00 86.00 348 ILE A O 1
ATOM 2836 N N . VAL A 1 349 ? -9.231 8.332 8.189 1.00 88.50 349 VAL A N 1
ATOM 2837 C CA . VAL A 1 349 ? -9.170 6.965 7.657 1.00 88.50 349 VAL A CA 1
ATOM 2838 C C . VAL A 1 349 ? -7.834 6.310 8.014 1.00 88.50 349 VAL A C 1
ATOM 2840 O O . VAL A 1 349 ? -7.806 5.140 8.416 1.00 88.50 349 VAL A O 1
ATOM 2843 N N . ARG A 1 350 ? -6.720 7.056 7.945 1.00 81.44 350 ARG A N 1
ATOM 2844 C CA . ARG A 1 350 ? -5.398 6.579 8.377 1.00 81.44 350 ARG A CA 1
ATOM 2845 C C . ARG A 1 350 ? -5.391 6.172 9.850 1.00 81.44 350 ARG A C 1
ATOM 2847 O O . ARG A 1 350 ? -5.016 5.044 10.161 1.00 81.44 350 ARG A O 1
ATOM 2854 N N . ILE A 1 351 ? -5.835 7.067 10.730 1.00 78.88 351 ILE A N 1
ATOM 2855 C CA . ILE A 1 351 ? -5.809 6.883 12.190 1.00 78.88 351 ILE A CA 1
ATOM 2856 C C . ILE A 1 351 ? -6.793 5.799 12.646 1.00 78.88 351 ILE A C 1
ATOM 2858 O O . ILE A 1 351 ? -6.486 5.028 13.553 1.00 78.88 351 ILE A O 1
ATOM 2862 N N . SER A 1 352 ? -7.966 5.717 12.022 1.00 82.81 352 SER A N 1
ATOM 2863 C CA . SER A 1 352 ? -9.000 4.761 12.421 1.00 82.81 352 SER A CA 1
ATOM 2864 C C . SER A 1 352 ? -8.754 3.340 11.936 1.00 82.81 352 SER A C 1
ATOM 2866 O O . SER A 1 352 ? -9.185 2.407 12.602 1.00 82.81 352 SER A O 1
ATOM 2868 N N . ASP A 1 353 ? -8.095 3.165 10.786 1.00 84.19 353 ASP A N 1
ATOM 2869 C CA . ASP A 1 353 ? -7.845 1.852 10.175 1.00 84.19 353 ASP A CA 1
ATOM 2870 C C . ASP A 1 353 ? -9.101 0.952 10.138 1.00 84.19 353 ASP A C 1
ATOM 2872 O O . ASP A 1 353 ? -9.078 -0.227 10.480 1.00 84.19 353 ASP A O 1
ATOM 2876 N N . GLY A 1 354 ? -10.248 1.525 9.762 1.00 86.50 354 GLY A N 1
ATOM 2877 C CA . GLY A 1 354 ? -11.520 0.796 9.698 1.00 86.50 354 GLY A CA 1
ATOM 2878 C C . GLY A 1 354 ? -12.198 0.541 11.051 1.00 86.50 354 GLY A C 1
ATOM 2879 O O . GLY A 1 354 ? -13.260 -0.081 11.081 1.00 86.50 354 GLY A O 1
ATOM 2880 N N . ASN A 1 355 ? -11.633 1.014 12.166 1.00 85.06 355 ASN A N 1
ATOM 2881 C CA . ASN A 1 355 ? -12.270 0.979 13.480 1.00 85.06 355 ASN A CA 1
ATOM 2882 C C . ASN A 1 355 ? -13.216 2.195 13.648 1.00 85.06 355 ASN A C 1
ATOM 2884 O O . ASN A 1 355 ? -12.741 3.330 13.777 1.00 85.06 355 ASN A O 1
ATOM 2888 N N . PRO A 1 356 ? -14.553 2.002 13.674 1.00 86.56 356 PRO A N 1
ATOM 2889 C CA . PRO A 1 356 ? -15.507 3.107 13.754 1.00 86.56 356 PRO A CA 1
ATOM 2890 C C . PRO A 1 356 ? -15.409 3.881 15.069 1.00 86.56 356 PRO A C 1
ATOM 2892 O O . PRO A 1 356 ? -15.670 5.084 15.074 1.00 86.56 356 PRO A O 1
ATOM 2895 N N . ARG A 1 357 ? -14.990 3.242 16.172 1.00 81.06 357 ARG A N 1
ATOM 2896 C CA . ARG A 1 357 ? -14.758 3.947 17.438 1.00 81.06 357 ARG A CA 1
ATOM 2897 C C . ARG A 1 357 ? -13.663 4.992 17.276 1.00 81.06 357 ARG A C 1
ATOM 2899 O O . ARG A 1 357 ? -13.897 6.158 17.585 1.00 81.06 357 ARG A O 1
ATOM 2906 N N . LEU A 1 358 ? -12.508 4.599 16.734 1.00 80.56 358 LEU A N 1
ATOM 2907 C CA . LEU A 1 358 ? -11.409 5.527 16.450 1.00 80.56 358 LEU A CA 1
ATOM 2908 C C . LEU A 1 358 ? -11.843 6.621 15.462 1.00 80.56 358 LEU A C 1
ATOM 2910 O O . LEU A 1 358 ? -11.601 7.793 15.728 1.00 80.56 358 LEU A O 1
ATOM 2914 N N . ALA A 1 359 ? -12.557 6.273 14.386 1.00 86.62 359 ALA A N 1
ATOM 2915 C CA . ALA A 1 359 ? -13.016 7.248 13.390 1.00 86.62 359 ALA A CA 1
ATOM 2916 C C . ALA A 1 359 ? -13.944 8.324 13.972 1.00 86.62 359 ALA A C 1
ATOM 2918 O O . ALA A 1 359 ? -13.740 9.515 13.729 1.00 86.62 359 ALA A O 1
ATOM 2919 N N . ILE A 1 360 ? -14.939 7.919 14.767 1.00 81.88 360 ILE A N 1
ATOM 2920 C CA . ILE A 1 360 ? -15.862 8.837 15.446 1.00 81.88 360 ILE A CA 1
ATOM 2921 C C . ILE A 1 360 ? -15.083 9.784 16.365 1.00 81.88 360 ILE A C 1
ATOM 2923 O O . ILE A 1 360 ? -15.307 10.993 16.345 1.00 81.88 360 ILE A O 1
ATOM 2927 N N . MET A 1 361 ? -14.128 9.259 17.131 1.00 75.56 361 MET A N 1
ATOM 2928 C CA . MET A 1 361 ? -13.341 10.062 18.069 1.00 75.56 361 MET A CA 1
ATOM 2929 C C . MET A 1 361 ? -12.429 11.063 17.360 1.00 75.56 361 MET A C 1
ATOM 2931 O O . MET A 1 361 ? -12.425 12.243 17.712 1.00 75.56 361 MET A O 1
ATOM 2935 N N . THR A 1 362 ? -11.710 10.632 16.320 1.00 79.69 362 THR A N 1
ATOM 2936 C CA . THR A 1 362 ? -10.886 11.538 15.510 1.00 79.69 362 THR A CA 1
ATOM 2937 C C . THR A 1 362 ? -11.745 12.616 14.843 1.00 79.69 362 THR A C 1
ATOM 2939 O O . THR A 1 362 ? -11.325 13.768 14.767 1.00 79.69 362 THR A O 1
ATOM 2942 N N . SER A 1 363 ? -12.973 12.285 14.433 1.00 83.62 363 SER A N 1
ATOM 2943 C CA . SER A 1 363 ? -13.921 13.245 13.849 1.00 83.62 363 SER A CA 1
ATOM 2944 C C . SER A 1 363 ? -14.411 14.281 14.858 1.00 83.62 363 SER A C 1
ATOM 2946 O O . SER A 1 363 ? -14.470 15.469 14.544 1.00 83.62 363 SER A O 1
ATOM 2948 N N . LEU A 1 364 ? -14.720 13.865 16.090 1.00 77.81 364 LEU A N 1
ATOM 2949 C CA . LEU A 1 364 ? -15.078 14.788 17.170 1.00 77.81 364 LEU A CA 1
ATOM 2950 C C . LEU A 1 364 ? -13.930 15.753 17.480 1.00 77.81 364 LEU A C 1
ATOM 2952 O O . LEU A 1 364 ? -14.169 16.956 17.596 1.00 77.81 364 LEU A O 1
ATOM 2956 N N . LEU A 1 365 ? -12.688 15.254 17.550 1.00 74.69 365 LEU A N 1
ATOM 2957 C CA . LEU A 1 365 ? -11.528 16.122 17.749 1.00 74.69 365 LEU A CA 1
ATOM 2958 C C . LEU A 1 365 ? -11.354 17.097 16.582 1.00 74.69 365 LEU A C 1
ATOM 2960 O O . LEU A 1 365 ? -11.178 18.293 16.805 1.00 74.69 365 LEU A O 1
ATOM 2964 N N . ALA A 1 366 ? -11.442 16.603 15.346 1.00 79.50 366 ALA A N 1
ATOM 2965 C CA . ALA A 1 366 ? -11.334 17.430 14.152 1.00 79.50 366 ALA A CA 1
ATOM 2966 C C . ALA A 1 366 ? -12.360 18.575 14.159 1.00 79.50 366 ALA A C 1
ATOM 2968 O O . ALA A 1 366 ? -12.009 19.714 13.841 1.00 79.50 366 ALA A O 1
ATOM 2969 N N . LYS A 1 367 ? -13.603 18.303 14.588 1.00 79.94 367 LYS A N 1
ATOM 2970 C CA . LYS A 1 367 ? -14.632 19.339 14.760 1.00 79.94 367 LYS A CA 1
ATOM 2971 C C . LYS A 1 367 ? -14.321 20.316 15.885 1.00 79.94 367 LYS A C 1
ATOM 2973 O O . LYS A 1 367 ? -14.642 21.492 15.736 1.00 79.94 367 LYS A O 1
ATOM 2978 N N . GLN A 1 368 ? -13.748 19.857 16.995 1.00 74.94 368 GLN A N 1
ATOM 2979 C CA . GLN A 1 368 ? -13.427 20.725 18.126 1.00 74.94 368 GLN A CA 1
ATOM 2980 C C . GLN A 1 368 ? -12.290 21.700 17.795 1.00 74.94 368 GLN A C 1
ATOM 2982 O O . GLN A 1 368 ? -12.406 22.886 18.087 1.00 74.94 368 GLN A O 1
ATOM 2987 N N . GLU A 1 369 ? -11.209 21.208 17.187 1.00 73.56 369 GLU A N 1
ATOM 2988 C CA . GLU A 1 369 ? -9.992 21.997 16.947 1.00 73.56 369 GLU A CA 1
ATOM 2989 C C . GLU A 1 369 ? -10.045 22.795 15.632 1.00 73.56 369 GLU A C 1
ATOM 2991 O O . GLU A 1 369 ? -9.292 23.751 15.468 1.00 73.56 369 GLU A O 1
ATOM 2996 N N . GLN A 1 370 ? -10.909 22.406 14.679 1.00 73.56 370 GLN A N 1
ATOM 2997 C CA . GLN A 1 370 ? -11.038 23.027 13.345 1.00 73.56 370 GLN A CA 1
ATOM 2998 C C . GLN A 1 370 ? -9.692 23.195 12.610 1.00 73.56 370 GLN A C 1
ATOM 3000 O O . GLN A 1 370 ? -9.498 24.125 11.830 1.00 73.56 370 GLN A O 1
ATOM 3005 N N . ASN A 1 371 ? -8.741 22.288 12.854 1.00 69.62 371 ASN A N 1
ATOM 3006 C CA . ASN A 1 371 ? -7.371 22.401 12.362 1.00 69.62 371 ASN A CA 1
ATOM 3007 C C . ASN A 1 371 ? -6.824 21.037 11.915 1.00 69.62 371 ASN A C 1
ATOM 3009 O O . ASN A 1 371 ? -6.714 20.118 12.723 1.00 69.62 371 ASN A O 1
ATOM 3013 N N . LEU A 1 372 ? -6.450 20.911 10.636 1.00 67.44 372 LEU A N 1
ATOM 3014 C CA . LEU A 1 372 ? -5.880 19.680 10.079 1.00 67.44 372 LEU A CA 1
ATOM 3015 C C . LEU A 1 372 ? -4.533 19.348 10.737 1.00 67.44 372 LEU A C 1
ATOM 3017 O O . LEU A 1 372 ? -4.240 18.186 10.992 1.00 67.44 372 LEU A O 1
ATOM 3021 N N . TYR A 1 373 ? -3.750 20.366 11.110 1.00 65.62 373 TYR A N 1
ATOM 3022 C CA . TYR A 1 373 ? -2.481 20.177 11.813 1.00 65.62 373 TYR A CA 1
ATOM 3023 C C . TYR A 1 373 ? -2.658 19.575 13.210 1.00 65.62 373 TYR A C 1
ATOM 3025 O O . TYR A 1 373 ? -1.755 18.890 13.686 1.00 65.62 373 TYR A O 1
ATOM 3033 N N . ALA A 1 374 ? -3.828 19.739 13.839 1.00 60.69 374 ALA A N 1
ATOM 3034 C CA . ALA A 1 374 ? -4.139 19.037 15.084 1.00 60.69 374 ALA A CA 1
ATOM 3035 C C . ALA A 1 374 ? -4.259 17.515 14.871 1.00 60.69 374 ALA A C 1
ATOM 3037 O O . ALA A 1 374 ? -3.984 16.750 15.788 1.00 60.69 374 ALA A O 1
ATOM 3038 N N . LEU A 1 375 ? -4.600 17.065 13.655 1.00 61.38 375 LEU A N 1
ATOM 3039 C CA . LEU A 1 375 ? -4.578 15.648 13.278 1.00 61.38 375 LEU A CA 1
ATOM 3040 C C . LEU A 1 375 ? -3.183 15.162 12.865 1.00 61.38 375 LEU A C 1
ATOM 3042 O O . LEU A 1 375 ? -2.933 13.963 12.903 1.00 61.38 375 LEU A O 1
ATOM 3046 N N . HIS A 1 376 ? -2.265 16.065 12.508 1.00 60.31 376 HIS A N 1
ATOM 3047 C CA . HIS A 1 376 ? -0.862 15.716 12.262 1.00 60.31 376 HIS A CA 1
ATOM 3048 C C . HIS A 1 376 ? -0.077 15.488 13.558 1.00 60.31 376 HIS A C 1
ATOM 3050 O O . HIS A 1 376 ? 0.881 14.718 13.557 1.00 60.31 376 HIS A O 1
ATOM 3056 N N . ASN A 1 377 ? -0.508 16.073 14.681 1.00 63.25 377 ASN A N 1
ATOM 3057 C CA . ASN A 1 377 ? -0.025 15.689 16.005 1.00 63.25 377 ASN A CA 1
ATOM 3058 C C . ASN A 1 377 ? -0.899 14.571 16.597 1.00 63.25 377 ASN A C 1
ATOM 3060 O O . ASN A 1 377 ? -1.601 14.729 17.595 1.00 63.25 377 ASN A O 1
ATOM 3064 N N . VAL A 1 378 ? -0.849 13.411 15.938 1.00 66.00 378 VAL A N 1
ATOM 3065 C CA . VAL A 1 378 ? -1.608 12.205 16.306 1.00 66.00 378 VAL A CA 1
ATOM 3066 C C . VAL A 1 378 ? -1.330 11.775 17.757 1.00 66.00 378 VAL A C 1
ATOM 3068 O O . VAL A 1 378 ? -2.188 11.174 18.400 1.00 66.00 378 VAL A O 1
ATOM 3071 N N . SER A 1 379 ? -0.146 12.092 18.293 1.00 69.62 379 SER A N 1
ATOM 3072 C CA . SER A 1 379 ? 0.225 11.766 19.673 1.00 69.62 379 SER A CA 1
ATOM 3073 C C . SER A 1 379 ? -0.659 12.497 20.681 1.00 69.62 379 SER A C 1
ATOM 3075 O O . SER A 1 379 ? -1.213 11.854 21.570 1.00 69.62 379 SER A O 1
ATOM 3077 N N . ASP A 1 380 ? -0.851 13.805 20.510 1.00 68.75 380 ASP A N 1
ATOM 3078 C CA . ASP A 1 380 ? -1.684 14.602 21.413 1.00 68.75 380 ASP A CA 1
ATOM 3079 C C . ASP A 1 380 ? -3.171 14.218 21.292 1.00 68.75 380 ASP A C 1
ATOM 3081 O O . ASP A 1 380 ? -3.901 14.226 22.283 1.00 68.75 380 ASP A O 1
ATOM 3085 N N . LEU A 1 381 ? -3.622 13.793 20.101 1.00 68.25 381 LEU A N 1
ATOM 3086 C CA . LEU A 1 381 ? -4.954 13.202 19.908 1.00 68.25 381 LEU A CA 1
ATOM 3087 C C . LEU A 1 381 ? -5.131 11.934 20.751 1.00 68.25 381 LEU A C 1
ATOM 3089 O O . LEU A 1 381 ? -6.142 11.802 21.441 1.00 68.25 381 LEU A O 1
ATOM 3093 N N . PHE A 1 382 ? -4.175 11.004 20.700 1.00 73.81 382 PHE A N 1
ATOM 3094 C CA . PHE A 1 382 ? -4.242 9.790 21.510 1.00 73.81 382 PHE A CA 1
ATOM 3095 C C . PHE A 1 382 ? -4.174 10.113 23.007 1.00 73.81 382 PHE A C 1
ATOM 3097 O O . PHE A 1 382 ? -4.949 9.564 23.779 1.00 73.81 382 PHE A O 1
ATOM 3104 N N . GLU A 1 383 ? -3.335 11.054 23.435 1.00 73.50 383 GLU A N 1
ATOM 3105 C CA . GLU A 1 383 ? -3.283 11.483 24.841 1.00 73.50 383 GLU A CA 1
ATOM 3106 C C . GLU A 1 383 ? -4.595 12.103 25.323 1.00 73.50 383 GLU A C 1
ATOM 3108 O O . GLU A 1 383 ? -5.080 11.772 26.406 1.00 73.50 383 GLU A O 1
ATOM 3113 N N . LYS A 1 384 ? -5.222 12.947 24.501 1.00 68.06 384 LYS A N 1
ATOM 3114 C CA . LYS A 1 384 ? -6.555 13.486 24.782 1.00 68.06 384 LYS A CA 1
ATOM 3115 C C . LYS A 1 384 ? -7.611 12.378 24.795 1.00 68.06 384 LYS A C 1
ATOM 3117 O O . LYS A 1 384 ? -8.512 12.417 25.628 1.00 68.06 384 LYS A O 1
ATOM 3122 N N . TYR A 1 385 ? -7.485 11.375 23.921 1.00 70.31 385 TYR A N 1
ATOM 3123 C CA . TYR A 1 385 ? -8.324 10.175 23.929 1.00 70.31 385 TYR A CA 1
ATOM 3124 C C . TYR A 1 385 ? -8.243 9.439 25.274 1.00 70.31 385 TYR A C 1
ATOM 3126 O O . TYR A 1 385 ? -9.271 9.265 25.926 1.00 70.31 385 TYR A O 1
ATOM 3134 N N . PHE A 1 386 ? -7.042 9.071 25.720 1.00 70.75 386 PHE A N 1
ATOM 3135 C CA . PHE A 1 386 ? -6.868 8.340 26.974 1.00 70.75 386 PHE A CA 1
ATOM 3136 C C . PHE A 1 386 ? -7.336 9.166 28.182 1.00 70.75 386 PHE A C 1
ATOM 3138 O O . PHE A 1 386 ? -8.212 8.719 28.909 1.00 70.75 386 PHE A O 1
ATOM 3145 N N . SER A 1 387 ? -6.894 10.421 28.305 1.00 64.12 387 SER A N 1
ATOM 3146 C CA . SER A 1 387 ? -7.235 11.288 29.451 1.00 64.12 387 SER A CA 1
ATOM 3147 C C . SER A 1 387 ? -8.713 11.696 29.546 1.00 64.12 387 SER A C 1
ATOM 3149 O O . SER A 1 387 ? -9.222 11.975 30.632 1.00 64.12 387 SER A O 1
ATOM 3151 N N . THR A 1 388 ? -9.423 11.805 28.417 1.00 57.34 388 THR A N 1
ATOM 3152 C CA . THR A 1 388 ? -10.800 12.336 28.397 1.00 57.34 388 THR A CA 1
ATOM 3153 C C . THR A 1 388 ? -11.859 11.246 28.218 1.00 57.34 388 THR A C 1
ATOM 3155 O O . THR A 1 388 ? -12.974 11.396 28.729 1.00 57.34 388 THR A O 1
ATOM 3158 N N . PHE A 1 389 ? -11.540 10.169 27.496 1.00 55.56 389 PHE A N 1
ATOM 3159 C CA . PHE A 1 389 ? -12.527 9.201 27.002 1.00 55.56 389 PHE A CA 1
ATOM 3160 C C . PHE A 1 389 ? -12.371 7.797 27.578 1.00 55.56 389 PHE A C 1
ATOM 3162 O O . PHE A 1 389 ? -13.339 7.035 27.545 1.00 55.56 389 PHE A O 1
ATOM 3169 N N . ILE A 1 390 ? -11.209 7.459 28.136 1.00 62.25 390 ILE A N 1
ATOM 3170 C CA . ILE A 1 390 ? -11.068 6.278 28.980 1.00 62.25 390 ILE A CA 1
ATOM 3171 C C . ILE A 1 390 ? -11.303 6.725 30.421 1.00 62.25 390 ILE A C 1
ATOM 3173 O O . ILE A 1 390 ? -10.767 7.726 30.886 1.00 62.25 390 ILE A O 1
ATOM 3177 N N . LYS A 1 391 ? -12.203 6.027 31.121 1.00 53.66 391 LYS A N 1
ATOM 3178 C CA . LYS A 1 391 ? -12.379 6.193 32.567 1.00 53.66 391 LYS A CA 1
ATOM 3179 C C . LYS A 1 391 ? -11.197 5.527 33.265 1.00 53.66 391 LYS A C 1
ATOM 3181 O O . LYS A 1 391 ? -11.354 4.461 33.848 1.00 53.66 391 LYS A O 1
ATOM 3186 N N . ASP A 1 392 ? -10.025 6.129 33.148 1.00 61.69 392 ASP A N 1
ATOM 3187 C CA . ASP A 1 392 ? -8.923 5.836 34.042 1.00 61.69 392 ASP A CA 1
ATOM 3188 C C . ASP A 1 392 ? -8.897 6.914 35.128 1.00 61.69 392 ASP A C 1
ATOM 3190 O O . ASP A 1 392 ? -9.055 8.104 34.859 1.00 61.69 392 ASP A O 1
ATOM 3194 N N . ASP A 1 393 ? -8.762 6.507 36.386 1.00 60.44 393 ASP A N 1
ATOM 3195 C CA . ASP A 1 393 ? -8.570 7.436 37.504 1.00 60.44 393 ASP A CA 1
ATOM 3196 C C . ASP A 1 393 ? -7.094 7.909 37.547 1.00 60.44 393 ASP A C 1
ATOM 3198 O O . ASP A 1 393 ? -6.477 7.971 38.610 1.00 60.44 393 ASP A O 1
ATOM 3202 N N . GLY A 1 394 ? -6.496 8.193 36.378 1.00 65.38 394 GLY A N 1
ATOM 3203 C CA . GLY A 1 394 ? -5.064 8.451 36.193 1.00 65.38 394 GLY A CA 1
ATOM 3204 C C . GLY A 1 394 ? -4.215 7.189 35.990 1.00 65.38 394 GLY A C 1
ATOM 3205 O O . GLY A 1 394 ? -2.986 7.271 35.962 1.00 65.38 394 GLY A O 1
ATOM 3206 N N . GLU A 1 395 ? -4.831 6.009 35.846 1.00 70.19 395 GLU A N 1
ATOM 3207 C CA . GLU A 1 395 ? -4.099 4.751 35.651 1.00 70.19 395 GLU A CA 1
ATOM 3208 C C . GLU A 1 395 ? -3.336 4.727 34.321 1.00 70.19 395 GLU A C 1
ATOM 3210 O O . GLU A 1 395 ? -2.211 4.235 34.281 1.00 70.19 395 GLU A O 1
ATOM 3215 N N . PHE A 1 396 ? -3.875 5.284 33.233 1.00 73.75 396 PHE A N 1
ATOM 3216 C CA . PHE A 1 396 ? -3.130 5.358 31.970 1.00 73.75 396 PHE A CA 1
ATOM 3217 C C . PHE A 1 396 ? -1.877 6.234 32.090 1.00 73.75 396 PHE A C 1
ATOM 3219 O O . PHE A 1 396 ? -0.834 5.904 31.531 1.00 73.75 396 PHE A O 1
ATOM 3226 N N . GLU A 1 397 ? -1.967 7.336 32.838 1.00 75.38 397 GLU A N 1
ATOM 3227 C CA . GLU A 1 397 ? -0.864 8.281 33.036 1.00 75.38 397 GLU A CA 1
ATOM 3228 C C . GLU A 1 397 ? 0.257 7.713 33.926 1.00 75.38 397 GLU A C 1
ATOM 3230 O O . GLU A 1 397 ? 1.337 8.301 34.014 1.00 75.38 397 GLU A O 1
ATOM 3235 N N . SER A 1 398 ? 0.044 6.548 34.553 1.00 87.62 398 SER A N 1
ATOM 3236 C CA . SER A 1 398 ? 1.069 5.845 35.326 1.00 87.62 398 SER A CA 1
ATOM 3237 C C . SER A 1 398 ? 2.293 5.515 34.455 1.00 87.62 398 SER A C 1
ATOM 3239 O O . SER A 1 398 ? 2.170 4.790 33.459 1.00 87.62 398 SER A O 1
ATOM 3241 N N . PRO A 1 399 ? 3.512 5.943 34.848 1.00 91.19 399 PRO A N 1
ATOM 3242 C CA . PRO A 1 399 ? 4.730 5.620 34.110 1.00 91.19 399 PRO A CA 1
ATOM 3243 C C . PRO A 1 399 ? 4.950 4.115 33.924 1.00 91.19 399 PRO A C 1
ATOM 3245 O O . PRO A 1 399 ? 5.438 3.694 32.878 1.00 91.19 399 PRO A O 1
ATOM 3248 N N . LEU A 1 400 ? 4.576 3.291 34.910 1.00 94.12 400 LEU A N 1
ATOM 3249 C CA . LEU A 1 400 ? 4.691 1.832 34.821 1.00 94.12 400 LEU A CA 1
ATOM 3250 C C . LEU A 1 400 ? 3.773 1.259 33.732 1.00 94.12 400 LEU A C 1
ATOM 3252 O O . LEU A 1 400 ? 4.195 0.397 32.961 1.00 94.12 400 LEU A O 1
ATOM 3256 N N . ASN A 1 401 ? 2.552 1.781 33.619 1.00 92.69 401 ASN A N 1
ATOM 3257 C CA . ASN A 1 401 ? 1.574 1.327 32.635 1.00 92.69 401 ASN A CA 1
ATOM 3258 C C . ASN A 1 401 ? 2.041 1.656 31.215 1.00 92.69 401 ASN A C 1
ATOM 3260 O O . ASN A 1 401 ? 2.033 0.786 30.344 1.00 92.69 401 ASN A O 1
ATOM 3264 N N . ILE A 1 402 ? 2.550 2.874 31.001 1.00 92.75 402 ILE A N 1
ATOM 3265 C CA . ILE A 1 402 ? 3.116 3.293 29.711 1.00 92.75 402 ILE A CA 1
ATOM 3266 C C . ILE A 1 402 ? 4.346 2.447 29.352 1.00 92.75 402 ILE A C 1
ATOM 3268 O O . ILE A 1 402 ? 4.474 2.017 28.205 1.00 92.75 402 ILE A O 1
ATOM 3272 N N . LYS A 1 403 ? 5.226 2.150 30.320 1.00 96.31 403 LYS A N 1
ATOM 3273 C CA . LYS A 1 403 ? 6.360 1.235 30.115 1.00 96.31 403 LYS A CA 1
ATOM 3274 C C . LYS A 1 403 ? 5.893 -0.155 29.664 1.00 96.31 403 LYS A C 1
ATOM 3276 O O . LYS A 1 403 ? 6.387 -0.675 28.666 1.00 96.31 403 LYS A O 1
ATOM 3281 N N . CYS A 1 404 ? 4.919 -0.749 30.352 1.00 96.25 404 CYS A N 1
ATOM 3282 C CA . CYS A 1 404 ? 4.401 -2.070 29.991 1.00 96.25 404 CYS A CA 1
ATOM 3283 C C . CYS A 1 404 ? 3.778 -2.063 28.586 1.00 96.25 404 CYS A C 1
ATOM 3285 O O . CYS A 1 404 ? 4.111 -2.918 27.766 1.00 96.25 404 CYS A O 1
ATOM 3287 N N . LEU A 1 405 ? 2.952 -1.060 28.267 1.00 94.75 405 LEU A N 1
ATOM 3288 C CA . LEU A 1 405 ? 2.358 -0.888 26.936 1.00 94.75 405 LEU A CA 1
ATOM 3289 C C . LEU A 1 405 ? 3.419 -0.727 25.839 1.00 94.75 405 LEU A C 1
ATOM 3291 O O . LEU A 1 405 ? 3.289 -1.327 24.773 1.00 94.75 405 LEU A O 1
ATOM 3295 N N . GLY A 1 406 ? 4.480 0.041 26.101 1.00 95.81 406 GLY A N 1
ATOM 3296 C CA . GLY A 1 406 ? 5.597 0.230 25.176 1.00 95.81 406 GLY A CA 1
ATOM 3297 C C . GLY A 1 406 ? 6.329 -1.072 24.849 1.00 95.81 406 GLY A C 1
ATOM 3298 O O . GLY A 1 406 ? 6.596 -1.347 23.677 1.00 95.81 406 GLY A O 1
ATOM 3299 N N . LEU A 1 407 ? 6.608 -1.903 25.860 1.00 96.88 407 LEU A N 1
ATOM 3300 C CA . LEU A 1 407 ? 7.243 -3.209 25.656 1.00 96.88 407 LEU A CA 1
ATOM 3301 C C . LEU A 1 407 ? 6.336 -4.163 24.879 1.00 96.88 407 LEU A C 1
ATOM 3303 O O . LEU A 1 407 ? 6.780 -4.761 23.900 1.00 96.88 407 LEU A O 1
ATOM 3307 N N . ILE A 1 408 ? 5.062 -4.270 25.268 1.00 96.06 408 ILE A N 1
ATOM 3308 C CA . ILE A 1 408 ? 4.089 -5.127 24.576 1.00 96.06 408 ILE A CA 1
ATOM 3309 C C . ILE A 1 408 ? 3.957 -4.697 23.108 1.00 96.06 408 ILE A C 1
ATOM 3311 O O . ILE A 1 408 ? 3.959 -5.542 22.214 1.00 96.06 408 ILE A O 1
ATOM 3315 N N . ALA A 1 409 ? 3.909 -3.388 22.840 1.00 95.31 409 ALA A N 1
ATOM 3316 C CA . ALA A 1 409 ? 3.840 -2.849 21.487 1.00 95.31 409 ALA A CA 1
ATOM 3317 C C . ALA A 1 409 ? 5.058 -3.232 20.629 1.00 95.31 409 ALA A C 1
ATOM 3319 O O . ALA A 1 409 ? 4.890 -3.697 19.498 1.00 95.31 409 ALA A O 1
ATOM 3320 N N . PHE A 1 410 ? 6.278 -3.084 21.159 1.00 96.06 410 PHE A N 1
ATOM 3321 C CA . PHE A 1 410 ? 7.491 -3.452 20.426 1.00 96.06 410 PHE A CA 1
ATOM 3322 C C . PHE A 1 410 ? 7.560 -4.961 20.163 1.00 96.06 410 PHE A C 1
ATOM 3324 O O . PHE A 1 410 ? 7.703 -5.376 19.012 1.00 96.06 410 PHE A O 1
ATOM 3331 N N . PHE A 1 411 ? 7.393 -5.793 21.196 1.00 93.62 411 PHE A N 1
ATOM 3332 C CA . PHE A 1 411 ? 7.503 -7.252 21.075 1.00 93.62 411 PHE A CA 1
ATOM 3333 C C . PHE A 1 411 ? 6.312 -7.910 20.372 1.00 93.62 411 PHE A C 1
ATOM 3335 O O . PHE A 1 411 ? 6.354 -9.113 20.128 1.00 93.62 411 PHE A O 1
ATOM 3342 N N . TYR A 1 412 ? 5.282 -7.135 20.008 1.00 89.75 412 TYR A N 1
ATOM 3343 C CA . TYR A 1 412 ? 3.987 -7.579 19.480 1.00 89.75 412 TYR A CA 1
ATOM 3344 C C . TYR A 1 412 ? 3.153 -8.353 20.505 1.00 89.75 412 TYR A C 1
ATOM 3346 O O . TYR A 1 412 ? 2.000 -8.000 20.754 1.00 89.75 412 TYR A O 1
ATOM 3354 N N . THR A 1 413 ? 3.745 -9.373 21.125 1.00 90.56 413 THR A N 1
ATOM 3355 C CA . THR A 1 413 ? 3.152 -10.162 22.203 1.00 90.56 413 THR A CA 1
ATOM 3356 C C . THR A 1 413 ? 4.193 -10.506 23.265 1.00 90.56 413 THR A C 1
ATOM 3358 O O . THR A 1 413 ? 5.328 -10.824 22.913 1.00 90.56 413 THR A O 1
ATOM 3361 N N . ILE A 1 414 ? 3.805 -10.542 24.541 1.00 93.50 414 ILE A N 1
ATOM 3362 C CA . ILE A 1 414 ? 4.659 -11.030 25.639 1.00 93.50 414 ILE A CA 1
ATOM 3363 C C . ILE A 1 414 ? 4.006 -12.262 26.292 1.00 93.50 414 ILE A C 1
ATOM 3365 O O . ILE A 1 414 ? 2.839 -12.177 26.680 1.00 93.50 414 ILE A O 1
ATOM 3369 N N . PRO A 1 415 ? 4.713 -13.404 26.432 1.00 92.50 415 PRO A N 1
ATOM 3370 C CA . PRO A 1 415 ? 4.169 -14.626 27.029 1.00 92.50 415 PRO A CA 1
ATOM 3371 C C . PRO A 1 415 ? 4.129 -14.530 28.562 1.00 92.50 415 PRO A C 1
ATOM 3373 O O . PRO A 1 415 ? 4.985 -15.090 29.250 1.00 92.50 415 PRO A O 1
ATOM 3376 N N . TYR A 1 416 ? 3.141 -13.822 29.114 1.00 89.88 416 TYR A N 1
ATOM 3377 C CA . TYR A 1 416 ? 3.112 -13.450 30.533 1.00 89.88 416 TYR A CA 1
ATOM 3378 C C . TYR A 1 416 ? 3.162 -14.640 31.503 1.00 89.88 416 TYR A C 1
ATOM 3380 O O . TYR A 1 416 ? 3.684 -14.475 32.595 1.00 89.88 416 TYR A O 1
ATOM 3388 N N . LYS A 1 417 ? 2.681 -15.842 31.138 1.00 88.06 417 LYS A N 1
ATOM 3389 C CA . LYS A 1 417 ? 2.821 -17.033 32.006 1.00 88.06 417 LYS A CA 1
ATOM 3390 C C . LYS A 1 417 ? 4.178 -17.725 31.905 1.00 88.06 417 LYS A C 1
ATOM 3392 O O . LYS A 1 417 ? 4.564 -18.441 32.831 1.00 88.06 417 LYS A O 1
ATOM 3397 N N . ASN A 1 418 ? 4.907 -17.538 30.804 1.00 90.75 418 ASN A N 1
ATOM 3398 C CA . ASN A 1 418 ? 6.285 -17.999 30.712 1.00 90.75 418 ASN A CA 1
ATOM 3399 C C . ASN A 1 418 ? 7.172 -17.002 31.461 1.00 90.75 418 ASN A C 1
ATOM 3401 O O . ASN A 1 418 ? 7.702 -16.046 30.888 1.00 90.75 418 ASN A O 1
ATOM 3405 N N . ARG A 1 419 ? 7.290 -17.232 32.771 1.00 92.25 419 ARG A N 1
ATOM 3406 C CA . ARG A 1 419 ? 8.022 -16.350 33.675 1.00 92.25 419 ARG A CA 1
ATOM 3407 C C . ARG A 1 419 ? 9.469 -16.144 33.241 1.00 92.25 419 ARG A C 1
ATOM 3409 O O . ARG A 1 419 ? 9.927 -15.017 33.295 1.00 92.25 419 ARG A O 1
ATOM 3416 N N . GLU A 1 420 ? 10.164 -17.181 32.776 1.00 92.31 420 GLU A N 1
ATOM 3417 C CA . GLU A 1 420 ? 11.570 -17.073 32.364 1.00 92.31 420 GLU A CA 1
ATOM 3418 C C . GLU A 1 420 ? 11.748 -16.072 31.214 1.00 92.31 420 GLU A C 1
ATOM 3420 O O . GLU A 1 420 ? 12.550 -15.144 31.315 1.00 92.31 420 GLU A O 1
ATOM 3425 N N . VAL A 1 421 ? 10.938 -16.203 30.159 1.00 90.81 421 VAL A N 1
ATOM 3426 C CA . VAL A 1 421 ? 10.990 -15.298 29.001 1.00 90.81 421 VAL A CA 1
ATOM 3427 C C . VAL A 1 421 ? 10.543 -13.891 29.389 1.00 90.81 421 VAL A C 1
ATOM 3429 O O . VAL A 1 421 ? 11.255 -12.926 29.114 1.00 90.81 421 VAL A O 1
ATOM 3432 N N . SER A 1 422 ? 9.400 -13.755 30.064 1.00 93.44 422 SER A N 1
ATOM 3433 C CA . SER A 1 422 ? 8.874 -12.440 30.448 1.00 93.44 422 SER A CA 1
ATOM 3434 C C . SER A 1 422 ? 9.811 -11.704 31.408 1.00 93.44 422 SER A C 1
ATOM 3436 O O . SER A 1 422 ? 10.119 -10.539 31.191 1.00 93.44 422 SER A O 1
ATOM 3438 N N . GLU A 1 423 ? 10.327 -12.377 32.436 1.00 93.44 423 GLU A N 1
ATOM 3439 C CA . GLU A 1 423 ? 11.246 -11.785 33.413 1.00 93.44 423 GLU A CA 1
ATOM 3440 C C . GLU A 1 423 ? 12.588 -11.403 32.767 1.00 93.44 423 GLU A C 1
ATOM 3442 O O . GLU A 1 423 ? 13.144 -10.367 33.125 1.00 93.44 423 GLU A O 1
ATOM 3447 N N . SER A 1 424 ? 13.066 -12.156 31.762 1.00 92.88 424 SER A N 1
ATOM 3448 C CA . SER A 1 424 ? 14.260 -11.774 30.990 1.00 92.88 424 SER A CA 1
ATOM 3449 C C . SER A 1 424 ? 14.081 -10.455 30.232 1.00 92.88 424 SER A C 1
ATOM 3451 O O . SER A 1 424 ? 14.986 -9.627 30.236 1.00 92.88 424 SER A O 1
ATOM 3453 N N . ILE A 1 425 ? 12.893 -10.215 29.662 1.00 93.56 425 ILE A N 1
ATOM 3454 C CA . ILE A 1 425 ? 12.578 -8.963 28.964 1.00 93.56 425 ILE A CA 1
ATOM 3455 C C . ILE A 1 425 ? 12.431 -7.818 29.961 1.00 93.56 425 ILE A C 1
ATOM 3457 O O . ILE A 1 425 ? 13.063 -6.776 29.815 1.00 93.56 425 ILE A O 1
ATOM 3461 N N . LEU A 1 426 ? 11.596 -8.009 30.981 1.00 95.00 426 LEU A N 1
ATOM 3462 C CA . LEU A 1 426 ? 11.199 -6.956 31.916 1.00 95.00 426 LEU A CA 1
ATOM 3463 C C . LEU A 1 426 ? 12.374 -6.441 32.756 1.00 95.00 426 LEU A C 1
ATOM 3465 O O . LEU A 1 426 ? 12.462 -5.240 33.022 1.00 95.00 426 LEU A O 1
ATOM 3469 N N . LYS A 1 427 ? 13.300 -7.330 33.135 1.00 93.88 427 LYS A N 1
ATOM 3470 C CA . LYS A 1 427 ? 14.456 -6.983 33.966 1.00 93.88 427 LYS A CA 1
ATOM 3471 C C . LYS A 1 427 ? 15.415 -6.010 33.278 1.00 93.88 427 LYS A C 1
ATOM 3473 O O . LYS A 1 427 ? 15.965 -5.155 33.961 1.00 93.88 427 LYS A O 1
ATOM 3478 N N . GLU A 1 428 ? 15.567 -6.089 31.955 1.00 93.94 428 GLU A N 1
ATOM 3479 C CA . GLU A 1 428 ? 16.376 -5.132 31.178 1.00 93.94 428 GLU A CA 1
ATOM 3480 C C . GLU A 1 428 ? 15.816 -3.698 31.240 1.00 93.94 428 GLU A C 1
ATOM 3482 O O . GLU A 1 428 ? 16.532 -2.735 30.979 1.00 93.94 428 GLU A O 1
ATOM 3487 N N . PHE A 1 429 ? 14.540 -3.535 31.607 1.00 95.19 429 PHE A N 1
ATOM 3488 C CA . PHE A 1 429 ? 13.850 -2.243 31.671 1.00 95.19 429 PHE A CA 1
ATOM 3489 C C . PHE A 1 429 ? 13.421 -1.842 33.091 1.00 95.19 429 PHE A C 1
ATOM 3491 O O . PHE A 1 429 ? 12.578 -0.953 33.253 1.00 95.19 429 PHE A O 1
ATOM 3498 N N . ASP A 1 430 ? 14.003 -2.481 34.112 1.00 93.75 430 ASP A N 1
ATOM 3499 C CA . ASP A 1 430 ? 13.721 -2.242 35.532 1.00 93.75 430 ASP A CA 1
ATOM 3500 C C . ASP A 1 430 ? 12.237 -2.426 35.907 1.00 93.75 430 ASP A C 1
ATOM 3502 O O . ASP A 1 430 ? 11.676 -1.661 36.695 1.00 93.75 430 ASP A O 1
ATOM 3506 N N . ILE A 1 431 ? 11.580 -3.439 35.332 1.00 95.94 431 ILE A N 1
ATOM 3507 C CA . ILE A 1 431 ? 10.195 -3.810 35.656 1.00 95.94 431 ILE A CA 1
ATOM 3508 C C . ILE A 1 431 ? 10.200 -5.182 36.328 1.00 95.94 431 ILE A C 1
ATOM 3510 O O . ILE A 1 431 ? 10.787 -6.136 35.813 1.00 95.94 431 ILE A O 1
ATOM 3514 N N . SER A 1 432 ? 9.551 -5.303 37.489 1.00 96.00 432 SER A N 1
ATOM 3515 C CA . SER A 1 432 ? 9.408 -6.605 38.141 1.00 96.00 432 SER A CA 1
ATOM 3516 C C . SER A 1 432 ? 8.297 -7.421 37.478 1.00 96.00 432 SER A C 1
ATOM 3518 O O . SER A 1 432 ? 7.297 -6.878 37.008 1.00 96.00 432 SER A O 1
ATOM 3520 N N . TYR A 1 433 ? 8.451 -8.747 37.459 1.00 94.12 433 TYR A N 1
ATOM 3521 C CA . TYR A 1 433 ? 7.432 -9.638 36.902 1.00 94.12 433 TYR A CA 1
ATOM 3522 C C . TYR A 1 433 ? 6.070 -9.457 37.591 1.00 94.12 433 TYR A C 1
ATOM 3524 O O . TYR A 1 433 ? 5.050 -9.418 36.916 1.00 94.12 433 TYR A O 1
ATOM 3532 N N . ASN A 1 434 ? 6.046 -9.305 38.919 1.00 93.88 434 ASN A N 1
ATOM 3533 C CA . ASN A 1 434 ? 4.792 -9.145 39.659 1.00 93.88 434 ASN A CA 1
ATOM 3534 C C . ASN A 1 434 ? 4.094 -7.825 39.301 1.00 93.88 434 ASN A C 1
ATOM 3536 O O . ASN A 1 434 ? 2.904 -7.842 39.005 1.00 93.88 434 ASN A O 1
ATOM 3540 N N . ASP A 1 435 ? 4.845 -6.720 39.236 1.00 94.88 435 ASP A N 1
ATOM 3541 C CA . ASP A 1 435 ? 4.291 -5.419 38.840 1.00 94.88 435 ASP A CA 1
ATOM 3542 C C . ASP A 1 435 ? 3.728 -5.470 37.414 1.00 94.88 435 ASP A C 1
ATOM 3544 O O . ASP A 1 435 ? 2.685 -4.884 37.132 1.00 94.88 435 ASP A O 1
ATOM 3548 N N . PHE A 1 436 ? 4.392 -6.198 36.509 1.00 95.50 436 PHE A N 1
ATOM 3549 C CA . PHE A 1 436 ? 3.896 -6.411 35.153 1.00 95.50 436 PHE A CA 1
ATOM 3550 C C . PHE A 1 436 ? 2.571 -7.182 35.135 1.00 95.50 436 PHE A C 1
ATOM 3552 O O . PHE A 1 436 ? 1.667 -6.774 34.412 1.00 95.50 436 PHE A O 1
ATOM 3559 N N . ILE A 1 437 ? 2.428 -8.248 35.933 1.00 93.69 437 ILE A N 1
ATOM 3560 C CA . ILE A 1 437 ? 1.174 -9.018 36.027 1.00 93.69 437 ILE A CA 1
ATOM 3561 C C . ILE A 1 437 ? 0.019 -8.141 36.522 1.00 93.69 437 ILE A C 1
ATOM 3563 O O . ILE A 1 437 ? -1.022 -8.074 35.868 1.00 93.69 437 ILE A O 1
ATOM 3567 N N . ASP A 1 438 ? 0.224 -7.403 37.612 1.00 91.00 438 ASP A N 1
ATOM 3568 C CA . ASP A 1 438 ? -0.801 -6.501 38.153 1.00 91.00 438 ASP A CA 1
ATOM 3569 C C . ASP A 1 438 ? -1.164 -5.391 37.141 1.00 91.00 438 ASP A C 1
ATOM 3571 O O . ASP A 1 438 ? -2.324 -4.979 37.006 1.00 91.00 438 ASP A O 1
ATOM 3575 N N . THR A 1 439 ? -0.170 -4.934 36.372 1.00 92.50 439 THR A N 1
ATOM 3576 C CA . THR A 1 439 ? -0.350 -3.924 35.326 1.00 92.50 439 THR A 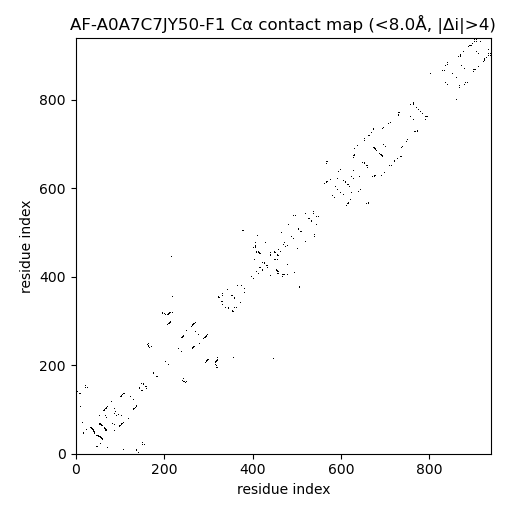CA 1
ATOM 3577 C C . THR A 1 439 ? -1.159 -4.455 34.146 1.00 92.50 439 THR A C 1
ATOM 3579 O O . THR A 1 439 ? -2.093 -3.782 33.716 1.00 92.50 439 THR A O 1
ATOM 3582 N N . ILE A 1 440 ? -0.861 -5.645 33.610 1.00 91.62 440 ILE A N 1
ATOM 3583 C CA . ILE A 1 440 ? -1.600 -6.174 32.448 1.00 91.62 440 ILE A CA 1
ATOM 3584 C C . ILE A 1 440 ? -3.066 -6.463 32.783 1.00 91.62 440 ILE A C 1
ATOM 3586 O O . ILE A 1 440 ? -3.924 -6.207 31.941 1.00 91.62 440 ILE A O 1
ATOM 3590 N N . ASP A 1 441 ? -3.370 -6.886 34.013 1.00 84.25 441 ASP A N 1
ATOM 3591 C CA . ASP A 1 441 ? -4.748 -7.069 34.486 1.00 84.25 441 ASP A CA 1
ATOM 3592 C C . ASP A 1 441 ? -5.512 -5.737 34.537 1.00 84.25 441 ASP A C 1
ATOM 3594 O O . ASP A 1 441 ? -6.712 -5.670 34.261 1.00 84.25 441 ASP A O 1
ATOM 3598 N N . THR A 1 442 ? -4.817 -4.655 34.887 1.00 83.31 442 THR A N 1
ATOM 3599 C CA . THR A 1 442 ? -5.372 -3.296 34.893 1.00 83.31 442 THR A CA 1
ATOM 3600 C C . THR A 1 442 ? -5.586 -2.790 33.464 1.00 83.31 442 THR A C 1
ATOM 3602 O O . THR A 1 442 ? -6.666 -2.315 33.111 1.00 83.31 442 THR A O 1
ATOM 3605 N N . LEU A 1 443 ? -4.589 -2.967 32.596 1.00 86.38 443 LEU A N 1
ATOM 3606 C CA . LEU A 1 443 ? -4.641 -2.550 31.195 1.00 86.38 443 LEU A CA 1
ATOM 3607 C C . LEU A 1 443 ? -5.703 -3.310 30.378 1.00 86.38 443 LEU A C 1
ATOM 3609 O O . LEU A 1 443 ? -6.303 -2.720 29.477 1.00 86.38 443 LEU A O 1
ATOM 3613 N N . ASP A 1 444 ? -5.956 -4.588 30.679 1.00 81.62 444 ASP A N 1
ATOM 3614 C CA . ASP A 1 444 ? -7.000 -5.391 30.022 1.00 81.62 444 ASP A CA 1
ATOM 3615 C C . ASP A 1 444 ? -8.402 -4.861 30.369 1.00 81.62 444 ASP A C 1
ATOM 3617 O O . ASP A 1 444 ? -9.249 -4.674 29.486 1.00 81.62 444 ASP A O 1
ATOM 3621 N N . LYS A 1 445 ? -8.625 -4.476 31.637 1.00 74.88 445 LYS A N 1
ATOM 3622 C CA . LYS A 1 445 ? -9.874 -3.820 32.070 1.00 74.88 445 LYS A CA 1
ATOM 3623 C C . LYS A 1 445 ? -10.124 -2.520 31.304 1.00 74.88 445 LYS A C 1
ATOM 3625 O O . LYS A 1 445 ? -11.263 -2.277 30.894 1.00 74.88 445 LYS A O 1
ATOM 3630 N N . LEU A 1 446 ? -9.066 -1.742 31.057 1.00 75.12 446 LEU A N 1
ATOM 3631 C CA . LEU A 1 446 ? -9.095 -0.490 30.290 1.00 75.12 446 LEU A CA 1
ATOM 3632 C C . LEU A 1 446 ? -9.172 -0.680 28.759 1.00 75.12 446 LEU A C 1
ATOM 3634 O O . LEU A 1 446 ? -9.257 0.308 28.035 1.00 75.12 446 LEU A O 1
ATOM 3638 N N . GLU A 1 447 ? -9.180 -1.918 28.245 1.00 75.38 447 GLU A N 1
ATOM 3639 C CA . GLU A 1 447 ? -9.157 -2.241 26.801 1.00 75.38 447 GLU A CA 1
ATOM 3640 C C . GLU A 1 447 ? -7.893 -1.778 26.059 1.00 75.38 447 GLU A C 1
ATOM 3642 O O . GLU A 1 447 ? -7.921 -1.569 24.843 1.00 75.38 447 GLU A O 1
ATOM 3647 N N . LEU A 1 448 ? -6.781 -1.603 26.776 1.00 80.75 448 LEU A N 1
ATOM 3648 C CA . LEU A 1 448 ? -5.508 -1.166 26.191 1.00 80.75 448 LEU A CA 1
ATOM 3649 C C . LEU A 1 448 ? -4.649 -2.335 25.724 1.00 80.75 448 LEU A C 1
ATOM 3651 O O . LEU A 1 448 ? -3.851 -2.194 24.795 1.00 80.75 448 LEU A O 1
ATOM 3655 N N . VAL A 1 449 ? -4.837 -3.486 26.360 1.00 85.81 449 VAL A N 1
ATOM 3656 C CA . VAL A 1 449 ? -4.230 -4.757 25.983 1.00 85.81 449 VAL A CA 1
ATOM 3657 C C . VAL A 1 449 ? -5.300 -5.833 25.916 1.00 85.81 449 VAL A C 1
ATOM 3659 O O . VAL A 1 449 ? -6.424 -5.658 26.378 1.00 85.81 449 VAL A O 1
ATOM 3662 N N . GLU A 1 450 ? -4.925 -6.944 25.311 1.00 83.62 450 GLU A N 1
ATOM 3663 C CA . GLU A 1 450 ? -5.694 -8.169 25.240 1.00 83.62 450 GLU A CA 1
ATOM 3664 C C . GLU A 1 450 ? -4.838 -9.303 25.797 1.00 83.62 450 GLU A C 1
ATOM 3666 O O . GLU A 1 450 ? -3.692 -9.480 25.369 1.00 83.62 450 GLU A O 1
ATOM 3671 N N . ILE A 1 451 ? -5.413 -10.093 26.704 1.00 84.06 451 ILE A N 1
ATOM 3672 C CA . ILE A 1 451 ? -4.796 -11.313 27.228 1.00 84.06 451 ILE A CA 1
ATOM 3673 C C . ILE A 1 451 ? -5.410 -12.534 26.528 1.00 84.06 451 ILE A C 1
ATOM 3675 O O . ILE A 1 451 ? -6.597 -12.826 26.675 1.00 84.06 451 ILE A O 1
ATOM 3679 N N . GLN A 1 452 ? -4.599 -13.276 25.770 1.00 72.50 452 GLN A N 1
ATOM 3680 C CA . GLN A 1 452 ? -5.035 -14.459 25.024 1.00 72.50 452 GLN A CA 1
ATOM 3681 C C . GLN A 1 452 ? -3.943 -15.532 24.981 1.00 72.50 452 GLN A C 1
ATOM 3683 O O . GLN A 1 452 ? -2.778 -15.229 24.750 1.00 72.50 452 GLN A O 1
ATOM 3688 N N . PHE A 1 453 ? -4.316 -16.805 25.168 1.00 71.38 453 PHE A N 1
ATOM 3689 C CA . PHE A 1 453 ? -3.398 -17.956 25.092 1.00 71.38 453 PHE A CA 1
ATOM 3690 C C . PHE A 1 453 ? -2.085 -17.748 25.856 1.00 71.38 453 PHE A C 1
ATOM 3692 O O . PHE A 1 453 ? -1.009 -18.047 25.347 1.00 71.38 453 PHE A O 1
ATOM 3699 N N . GLU A 1 454 ? -2.171 -17.223 27.079 1.00 84.62 454 GLU A N 1
ATOM 3700 C CA . GLU A 1 454 ? -0.998 -16.989 27.938 1.00 84.62 454 GLU A CA 1
ATOM 3701 C C . GLU A 1 454 ? -0.044 -15.889 27.439 1.00 84.62 454 GLU A C 1
ATOM 3703 O O . GLU A 1 454 ? 1.062 -15.743 27.958 1.00 84.62 454 GLU A O 1
ATOM 3708 N N . HIS A 1 455 ? -0.492 -15.094 26.466 1.00 87.94 455 HIS A N 1
ATOM 3709 C CA . HIS A 1 455 ? 0.200 -13.934 25.924 1.00 87.94 455 HIS A CA 1
ATOM 3710 C C . HIS A 1 455 ? -0.623 -12.666 26.146 1.00 87.94 455 HIS A C 1
ATOM 3712 O O . HIS A 1 455 ? -1.849 -12.712 26.232 1.00 87.94 455 HIS A O 1
ATOM 3718 N N . VAL A 1 456 ? 0.061 -11.529 26.210 1.00 91.38 456 VAL A N 1
ATOM 3719 C CA . VAL A 1 456 ? -0.551 -10.200 26.204 1.00 91.38 456 VAL A CA 1
ATOM 3720 C C . VAL A 1 456 ? -0.120 -9.443 24.951 1.00 91.38 456 VAL A C 1
ATOM 3722 O O . VAL A 1 456 ? 1.051 -9.515 24.571 1.00 91.38 456 VAL A O 1
ATOM 3725 N N . LYS A 1 457 ? -1.048 -8.738 24.299 1.00 91.94 457 LYS A N 1
ATOM 3726 C CA . LYS A 1 457 ? -0.790 -7.935 23.092 1.00 91.94 457 LYS A CA 1
ATOM 3727 C C . LYS A 1 457 ? -1.595 -6.637 23.090 1.00 91.94 457 LYS A C 1
ATOM 3729 O O . LYS A 1 457 ? -2.617 -6.545 23.761 1.00 91.94 457 LYS A O 1
ATOM 3734 N N . VAL A 1 458 ? -1.178 -5.652 22.296 1.00 88.69 458 VAL A N 1
ATOM 3735 C CA . VAL A 1 458 ? -2.011 -4.468 22.015 1.00 88.69 458 VAL A CA 1
ATOM 3736 C C . VAL A 1 458 ? -2.982 -4.818 20.876 1.00 88.69 458 VAL A C 1
ATOM 3738 O O . VAL A 1 458 ? -2.524 -5.291 19.834 1.00 88.69 458 VAL A O 1
ATOM 3741 N N . PRO A 1 459 ? -4.303 -4.608 21.032 1.00 77.38 459 PRO A N 1
ATOM 3742 C CA . PRO A 1 459 ? -5.300 -5.109 20.081 1.00 77.38 459 PRO A CA 1
ATOM 3743 C C . PRO A 1 459 ? -5.270 -4.402 18.717 1.00 77.38 459 PRO A C 1
ATOM 3745 O O . PRO A 1 459 ? -5.584 -5.018 17.702 1.00 77.38 459 PRO A O 1
ATOM 3748 N N . GLU A 1 460 ? -4.881 -3.124 18.668 1.00 77.62 460 GLU A N 1
ATOM 3749 C CA . GLU A 1 460 ? -4.874 -2.318 17.439 1.00 77.62 460 GLU A CA 1
ATOM 3750 C C . GLU A 1 460 ? -3.465 -1.836 17.086 1.00 77.62 460 GLU A C 1
ATOM 3752 O O . GLU A 1 460 ? -2.752 -1.281 17.924 1.00 77.62 460 GLU A O 1
ATOM 3757 N N . GLN A 1 461 ? -3.077 -1.971 15.814 1.00 79.12 461 GLN A N 1
ATOM 3758 C CA . GLN A 1 461 ? -1.731 -1.617 15.351 1.00 79.12 461 GLN A CA 1
ATOM 3759 C C . GLN A 1 461 ? -1.415 -0.126 15.540 1.00 79.12 461 GLN A C 1
ATOM 3761 O O . GLN A 1 461 ? -0.339 0.209 16.026 1.00 79.12 461 GLN A O 1
ATOM 3766 N N . ASN A 1 462 ? -2.358 0.771 15.233 1.00 79.50 462 ASN A N 1
ATOM 3767 C CA . ASN A 1 462 ? -2.162 2.214 15.425 1.00 79.50 462 ASN A CA 1
ATOM 3768 C C . ASN A 1 462 ? -1.966 2.578 16.909 1.00 79.50 462 ASN A C 1
ATOM 3770 O O . ASN A 1 462 ? -1.192 3.485 17.221 1.00 79.50 462 ASN A O 1
ATOM 3774 N N . LEU A 1 463 ? -2.614 1.844 17.824 1.00 82.38 463 LEU A N 1
ATOM 3775 C CA . LEU A 1 463 ? -2.397 1.994 19.265 1.00 82.38 463 LEU A CA 1
ATOM 3776 C C . LEU A 1 463 ? -1.026 1.463 19.681 1.00 82.38 463 LEU A C 1
ATOM 3778 O O . LEU A 1 463 ? -0.332 2.124 20.447 1.00 82.38 463 LEU A O 1
ATOM 3782 N N . ALA A 1 464 ? -0.597 0.321 19.138 1.00 89.25 464 ALA A N 1
ATOM 3783 C CA . ALA A 1 464 ? 0.740 -0.211 19.391 1.00 89.25 464 ALA A CA 1
ATOM 3784 C C . ALA A 1 464 ? 1.821 0.789 18.945 1.00 89.25 464 ALA A C 1
ATOM 3786 O O . ALA A 1 464 ? 2.722 1.116 19.716 1.00 89.25 464 ALA A O 1
ATOM 3787 N N . THR A 1 465 ? 1.689 1.357 17.742 1.00 89.62 465 THR A N 1
ATOM 3788 C CA . THR A 1 465 ? 2.585 2.411 17.241 1.00 89.62 465 THR A CA 1
ATOM 3789 C C . THR A 1 465 ? 2.614 3.622 18.177 1.00 89.62 465 THR A C 1
ATOM 3791 O O . THR A 1 465 ? 3.692 4.143 18.465 1.00 89.62 465 THR A O 1
ATOM 3794 N N . PHE A 1 466 ? 1.461 4.044 18.704 1.00 88.81 466 PHE A N 1
ATOM 3795 C CA . PHE A 1 466 ? 1.389 5.121 19.690 1.00 88.81 466 PHE A CA 1
ATOM 3796 C C . PHE A 1 466 ? 2.078 4.776 21.013 1.00 88.81 466 PHE A C 1
ATOM 3798 O O . PHE A 1 466 ? 2.870 5.582 21.495 1.00 88.81 466 PHE A O 1
ATOM 3805 N N . PHE A 1 467 ? 1.830 3.603 21.597 1.00 91.94 467 PHE A N 1
ATOM 3806 C CA . PHE A 1 467 ? 2.438 3.227 22.875 1.00 91.94 467 PHE A CA 1
ATOM 3807 C C . PHE A 1 467 ? 3.951 3.038 22.772 1.00 91.94 467 PHE A C 1
ATOM 3809 O O . PHE A 1 467 ? 4.676 3.485 23.661 1.00 91.94 467 PHE A O 1
ATOM 3816 N N . PHE A 1 468 ? 4.440 2.467 21.667 1.00 95.06 468 PHE A N 1
ATOM 3817 C CA . PHE A 1 468 ? 5.872 2.425 21.370 1.00 95.06 468 PHE A CA 1
ATOM 3818 C C . PHE A 1 468 ? 6.465 3.839 21.325 1.00 95.06 468 PHE A C 1
ATOM 3820 O O . PHE A 1 468 ? 7.433 4.130 22.031 1.00 95.06 468 PHE A O 1
ATOM 3827 N N . TYR A 1 469 ? 5.850 4.737 20.546 1.00 92.88 469 TYR A N 1
ATOM 3828 C CA . TYR A 1 469 ? 6.297 6.124 20.434 1.00 92.88 469 TYR A CA 1
ATOM 3829 C C . TYR A 1 469 ? 6.276 6.846 21.784 1.00 92.88 469 TYR A C 1
ATOM 3831 O O . TYR A 1 469 ? 7.255 7.492 22.152 1.00 92.88 469 TYR A O 1
ATOM 3839 N N . LYS A 1 470 ? 5.199 6.709 22.558 1.00 91.25 470 LYS A N 1
ATOM 3840 C CA . LYS A 1 470 ? 5.066 7.361 23.860 1.00 91.25 470 LYS A CA 1
ATOM 3841 C C . LYS A 1 470 ? 6.151 6.887 24.833 1.00 91.25 470 LYS A C 1
ATOM 3843 O O . LYS A 1 470 ? 6.861 7.717 25.394 1.00 91.25 470 LYS A O 1
ATOM 3848 N N . ALA A 1 471 ? 6.335 5.573 24.971 1.00 95.12 471 ALA A N 1
ATOM 3849 C CA . ALA A 1 471 ? 7.239 4.994 25.962 1.00 95.12 471 ALA A CA 1
ATOM 3850 C C . ALA A 1 471 ? 8.731 5.165 25.624 1.00 95.12 471 ALA A C 1
ATOM 3852 O O . ALA A 1 471 ? 9.509 5.528 26.506 1.00 95.12 471 ALA A O 1
ATOM 3853 N N . PHE A 1 472 ? 9.136 4.914 24.372 1.00 95.19 472 PHE A N 1
ATOM 3854 C CA . PHE A 1 472 ? 10.549 4.926 23.965 1.00 95.19 472 PHE A CA 1
ATOM 3855 C C . PHE A 1 472 ? 11.026 6.270 23.399 1.00 95.19 472 PHE A C 1
ATOM 3857 O O . PHE A 1 472 ? 12.220 6.546 23.437 1.00 95.19 472 PHE A O 1
ATOM 3864 N N . ILE A 1 473 ? 10.132 7.095 22.840 1.00 93.00 473 ILE A N 1
ATOM 3865 C CA . ILE A 1 473 ? 10.526 8.264 22.031 1.00 93.00 473 ILE A CA 1
ATOM 3866 C C . ILE A 1 473 ? 10.087 9.581 22.686 1.00 93.00 473 ILE A C 1
ATOM 3868 O O . ILE A 1 473 ? 10.935 10.434 22.964 1.00 93.00 473 ILE A O 1
ATOM 3872 N N . LYS A 1 474 ? 8.781 9.767 22.928 1.00 90.06 474 LYS A N 1
ATOM 3873 C CA . LYS A 1 474 ? 8.219 11.025 23.458 1.00 90.06 474 LYS A CA 1
ATOM 3874 C C . LYS A 1 474 ? 8.621 11.241 24.915 1.00 90.06 474 LYS A C 1
ATOM 3876 O O . LYS A 1 474 ? 9.314 12.215 25.214 1.00 90.06 474 LYS A O 1
ATOM 3881 N N . ASP A 1 475 ? 8.234 10.307 25.783 1.00 90.81 475 ASP A N 1
ATOM 3882 C CA . ASP A 1 475 ? 8.401 10.432 27.235 1.00 90.81 475 ASP A CA 1
ATOM 3883 C C . ASP A 1 475 ? 9.731 9.822 27.709 1.00 90.81 475 ASP A C 1
ATOM 3885 O O . ASP A 1 475 ? 10.181 10.106 28.819 1.00 90.81 475 ASP A O 1
ATOM 3889 N N . ASN A 1 476 ? 10.384 9.017 26.855 1.00 91.81 476 ASN A N 1
ATOM 3890 C CA . ASN A 1 476 ? 11.674 8.366 27.117 1.00 91.81 476 ASN A CA 1
ATOM 3891 C C . ASN A 1 476 ? 11.696 7.605 28.461 1.00 91.81 476 ASN A C 1
ATOM 3893 O O . ASN A 1 476 ? 12.665 7.656 29.219 1.00 91.81 476 ASN A O 1
ATOM 3897 N N . LEU A 1 477 ? 10.590 6.924 28.773 1.00 94.75 477 LEU A N 1
ATOM 3898 C CA . LEU A 1 477 ? 10.440 6.099 29.974 1.00 94.75 477 LEU A CA 1
ATOM 3899 C C . LEU A 1 477 ? 11.189 4.769 29.843 1.00 94.75 477 LEU A C 1
ATOM 3901 O O . LEU A 1 477 ? 11.591 4.187 30.851 1.00 94.75 477 LEU A O 1
ATOM 3905 N N . LEU A 1 478 ? 11.358 4.287 28.611 1.00 96.12 478 LEU A N 1
ATOM 3906 C CA . LEU A 1 478 ? 12.145 3.110 28.265 1.00 96.12 478 LEU A CA 1
ATOM 3907 C C . LEU A 1 478 ? 13.338 3.518 27.401 1.00 96.12 478 LEU A C 1
ATOM 3909 O O . LEU A 1 478 ? 13.199 4.294 26.460 1.00 96.12 478 LEU A O 1
ATOM 3913 N N . SER A 1 479 ? 14.505 2.949 27.698 1.00 95.44 479 SER A N 1
ATOM 3914 C CA . SER A 1 479 ? 15.746 3.219 26.969 1.00 95.44 479 SER A CA 1
ATOM 3915 C C . SER A 1 479 ? 15.741 2.532 25.602 1.00 95.44 479 SER A C 1
ATOM 3917 O O . SER A 1 479 ? 15.795 1.301 25.514 1.00 95.44 479 SER A O 1
ATOM 3919 N N . PHE A 1 480 ? 15.724 3.322 24.525 1.00 95.31 480 PHE A N 1
ATOM 3920 C CA . PHE A 1 480 ? 15.871 2.791 23.168 1.00 95.31 480 PHE A CA 1
ATOM 3921 C C . PHE A 1 480 ? 17.253 2.150 22.957 1.00 95.31 480 PHE A C 1
ATOM 3923 O O . PHE A 1 480 ? 17.345 1.077 22.367 1.00 95.31 480 PHE A O 1
ATOM 3930 N N . SER A 1 481 ? 18.314 2.729 23.526 1.00 94.75 481 SER A N 1
ATOM 3931 C CA . SER A 1 481 ? 19.650 2.120 23.568 1.00 94.75 481 SER A CA 1
ATOM 3932 C C . SER A 1 481 ? 19.647 0.712 24.177 1.00 94.75 481 SER A C 1
ATOM 3934 O O . SER A 1 481 ? 20.233 -0.210 23.611 1.00 94.75 481 SER A O 1
ATOM 3936 N N . THR A 1 482 ? 18.953 0.502 25.300 1.00 95.12 482 THR A N 1
ATOM 3937 C CA . THR A 1 482 ? 18.857 -0.825 25.939 1.00 95.12 482 THR A CA 1
ATOM 3938 C C . THR A 1 482 ? 18.119 -1.815 25.046 1.00 95.12 482 THR A C 1
ATOM 3940 O O . THR A 1 482 ? 18.568 -2.951 24.879 1.00 95.12 482 THR A O 1
ATOM 3943 N N . LEU A 1 483 ? 17.023 -1.368 24.424 1.00 95.38 483 LEU A N 1
ATOM 3944 C CA . LEU A 1 483 ? 16.260 -2.168 23.472 1.00 95.38 483 LEU A CA 1
ATOM 3945 C C . LEU A 1 483 ? 17.131 -2.610 22.291 1.00 95.38 483 LEU A C 1
ATOM 3947 O O . LEU A 1 483 ? 17.162 -3.791 21.948 1.00 95.38 483 LEU A O 1
ATOM 3951 N N . LEU A 1 484 ? 17.866 -1.669 21.701 1.00 94.12 484 LEU A N 1
ATOM 3952 C CA . LEU A 1 484 ? 18.721 -1.906 20.547 1.00 94.12 484 LEU A CA 1
ATOM 3953 C C . LEU A 1 484 ? 19.859 -2.881 20.866 1.00 94.12 484 LEU A C 1
ATOM 3955 O O . LEU A 1 484 ? 20.015 -3.883 20.171 1.00 94.12 484 LEU A O 1
ATOM 3959 N N . ASN A 1 485 ? 20.601 -2.628 21.947 1.00 92.69 485 ASN A N 1
ATOM 3960 C CA . ASN A 1 485 ? 21.740 -3.457 22.348 1.00 92.69 485 ASN A CA 1
ATOM 3961 C C . ASN A 1 485 ? 21.345 -4.904 22.662 1.00 92.69 485 ASN A C 1
ATOM 3963 O O . ASN A 1 485 ? 22.103 -5.822 22.360 1.00 92.69 485 ASN A O 1
ATOM 3967 N N . SER A 1 486 ? 20.168 -5.102 23.255 1.00 92.88 486 SER A N 1
ATOM 3968 C CA . SER A 1 486 ? 19.756 -6.411 23.768 1.00 92.88 486 SER A CA 1
ATOM 3969 C C . SER A 1 486 ? 18.977 -7.241 22.745 1.00 92.88 486 SER A C 1
ATOM 3971 O O . SER A 1 486 ? 19.022 -8.469 22.795 1.00 92.88 486 SER A O 1
ATOM 3973 N N . TYR A 1 487 ? 18.261 -6.598 21.812 1.00 93.50 487 TYR A N 1
ATOM 3974 C CA . TYR A 1 487 ? 17.262 -7.286 20.984 1.00 93.50 487 TYR A CA 1
ATOM 3975 C C . TYR A 1 487 ? 17.420 -7.115 19.472 1.00 93.50 487 TYR A C 1
ATOM 3977 O O . TYR A 1 487 ? 16.725 -7.822 18.742 1.00 93.50 487 TYR A O 1
ATOM 3985 N N . PHE A 1 488 ? 18.311 -6.254 18.962 1.00 91.81 488 PHE A N 1
ATOM 3986 C CA . PHE A 1 488 ? 18.416 -6.037 17.510 1.00 91.81 488 PHE A CA 1
ATOM 3987 C C . PHE A 1 488 ? 18.680 -7.327 16.725 1.00 91.81 488 PHE A C 1
ATOM 3989 O O . PHE A 1 488 ? 17.965 -7.604 15.768 1.00 91.81 488 PHE A O 1
ATOM 3996 N N . GLU A 1 489 ? 19.627 -8.161 17.163 1.00 88.25 489 GLU A N 1
ATOM 3997 C CA . GLU A 1 489 ? 20.017 -9.376 16.430 1.00 88.25 489 GLU A CA 1
ATOM 3998 C C . GLU A 1 489 ? 18.863 -10.378 16.262 1.00 88.25 489 GLU A C 1
ATOM 4000 O O . GLU A 1 489 ? 18.713 -10.966 15.191 1.00 88.25 489 GLU A O 1
ATOM 4005 N N . ASN A 1 490 ? 18.013 -10.522 17.284 1.00 88.69 490 ASN A N 1
ATOM 4006 C CA . ASN A 1 490 ? 16.918 -11.498 17.304 1.00 88.69 490 ASN A CA 1
ATOM 4007 C C . ASN A 1 490 ? 15.571 -10.920 16.833 1.00 88.69 490 ASN A C 1
ATOM 4009 O O . ASN A 1 490 ? 14.666 -11.679 16.494 1.00 88.69 490 ASN A O 1
ATOM 4013 N N . TYR A 1 491 ? 15.423 -9.589 16.806 1.00 89.94 491 TYR A N 1
ATOM 4014 C CA . TYR A 1 491 ? 14.151 -8.905 16.539 1.00 89.94 491 TYR A CA 1
ATOM 4015 C C . TYR A 1 491 ? 14.268 -7.786 15.489 1.00 89.94 491 TYR A C 1
ATOM 4017 O O . TYR A 1 491 ? 13.496 -6.830 15.534 1.00 89.94 491 TYR A O 1
ATOM 4025 N N . LYS A 1 492 ? 15.186 -7.898 14.516 1.00 89.06 492 LYS A N 1
ATOM 4026 C CA . LYS A 1 492 ? 15.436 -6.888 13.459 1.00 89.06 492 LYS A CA 1
ATOM 4027 C C . LYS A 1 492 ? 14.152 -6.294 12.859 1.00 89.06 492 LYS A C 1
ATOM 4029 O O . LYS A 1 492 ? 13.954 -5.082 12.899 1.00 89.06 492 LYS A O 1
ATOM 4034 N N . ASN A 1 493 ? 13.234 -7.152 12.405 1.00 87.62 493 ASN A N 1
ATOM 4035 C CA . ASN A 1 493 ? 11.970 -6.729 11.785 1.00 87.62 493 ASN A CA 1
ATOM 4036 C C . ASN A 1 493 ? 11.073 -5.926 12.740 1.00 87.62 493 ASN A C 1
ATOM 4038 O O . ASN A 1 493 ? 10.343 -5.043 12.310 1.00 87.62 493 ASN A O 1
ATOM 4042 N N . ARG A 1 494 ? 11.141 -6.169 14.055 1.00 90.75 494 ARG A N 1
ATOM 4043 C CA . ARG A 1 494 ? 10.340 -5.413 15.031 1.00 90.75 494 ARG A CA 1
ATOM 4044 C C . ARG A 1 494 ? 10.783 -3.959 15.144 1.00 90.75 494 ARG A C 1
ATOM 4046 O O . ARG A 1 494 ? 9.944 -3.102 15.418 1.00 90.75 494 ARG A O 1
ATOM 4053 N N . PHE A 1 495 ? 12.060 -3.659 14.899 1.00 92.62 495 PHE A N 1
ATOM 4054 C CA . PHE A 1 495 ? 12.539 -2.278 14.847 1.00 92.62 495 PHE A CA 1
ATOM 4055 C C . PHE A 1 495 ? 11.943 -1.538 13.655 1.00 92.62 495 PHE A C 1
ATOM 4057 O O . PHE A 1 495 ? 11.367 -0.466 13.840 1.00 92.62 495 PHE A O 1
ATOM 4064 N N . THR A 1 496 ? 12.020 -2.112 12.453 1.00 86.75 496 THR A N 1
ATOM 4065 C CA . THR A 1 496 ? 11.440 -1.499 11.250 1.00 86.75 496 THR A CA 1
ATOM 4066 C C . THR A 1 496 ? 9.916 -1.388 11.367 1.00 86.75 496 THR A C 1
ATOM 4068 O O . THR A 1 496 ? 9.376 -0.303 11.139 1.00 86.75 496 THR A O 1
ATOM 4071 N N . ASP A 1 497 ? 9.238 -2.433 11.854 1.00 86.12 497 ASP A N 1
ATOM 4072 C CA . ASP A 1 497 ? 7.784 -2.471 12.084 1.00 86.12 497 ASP A CA 1
ATOM 4073 C C . ASP A 1 497 ? 7.290 -1.485 13.156 1.00 86.12 497 ASP A C 1
ATOM 4075 O O . ASP A 1 497 ? 6.104 -1.161 13.187 1.00 86.12 497 ASP A O 1
ATOM 4079 N N . SER A 1 498 ? 8.164 -1.005 14.046 1.00 89.38 498 SER A N 1
ATOM 4080 C CA . SER A 1 498 ? 7.797 -0.035 15.090 1.00 89.38 498 SER A CA 1
ATOM 4081 C C . SER A 1 498 ? 8.175 1.394 14.695 1.00 89.38 498 SER A C 1
ATOM 4083 O O . SER A 1 498 ? 7.380 2.325 14.839 1.00 89.38 498 SER A O 1
ATOM 4085 N N . ILE A 1 499 ? 9.379 1.578 14.150 1.00 90.38 499 ILE A N 1
ATOM 4086 C CA . ILE A 1 499 ? 9.959 2.894 13.862 1.00 90.38 499 ILE A CA 1
ATOM 4087 C C . ILE A 1 499 ? 9.389 3.493 12.576 1.00 90.38 499 ILE A C 1
ATOM 4089 O O . ILE A 1 499 ? 9.095 4.688 12.554 1.00 90.38 499 ILE A O 1
ATOM 4093 N N . ILE A 1 500 ? 9.188 2.700 11.516 1.00 85.81 500 ILE A N 1
ATOM 4094 C CA . ILE A 1 500 ? 8.632 3.217 10.255 1.00 85.81 500 ILE A CA 1
ATOM 4095 C C . ILE A 1 500 ? 7.204 3.742 10.473 1.00 85.81 500 ILE A C 1
ATOM 4097 O O . ILE A 1 500 ? 6.944 4.894 10.111 1.00 85.81 500 ILE A O 1
ATOM 4101 N N . PRO A 1 501 ? 6.280 2.998 11.120 1.00 84.50 501 PRO A N 1
ATOM 4102 C CA . PRO A 1 501 ? 4.971 3.548 11.460 1.00 84.50 501 PRO A CA 1
ATOM 4103 C C . PRO A 1 501 ? 5.051 4.763 12.385 1.00 84.50 501 PRO A C 1
ATOM 4105 O O . PRO A 1 501 ? 4.282 5.705 12.193 1.00 84.50 501 PRO A O 1
ATOM 4108 N N . ALA A 1 502 ? 5.991 4.795 13.338 1.00 86.81 502 ALA A N 1
ATOM 4109 C CA . ALA A 1 502 ? 6.182 5.957 14.203 1.00 86.81 502 ALA A CA 1
ATOM 4110 C C . ALA A 1 502 ? 6.617 7.205 13.411 1.00 86.81 502 ALA A C 1
ATOM 4112 O O . ALA A 1 502 ? 6.033 8.269 13.606 1.00 86.81 502 ALA A O 1
ATOM 4113 N N . ASN A 1 503 ? 7.560 7.081 12.467 1.00 84.31 503 ASN A N 1
ATOM 4114 C CA . ASN A 1 503 ? 7.944 8.169 11.557 1.00 84.31 503 ASN A CA 1
ATOM 4115 C C . ASN A 1 503 ? 6.748 8.669 10.747 1.00 84.31 503 ASN A C 1
ATOM 4117 O O . ASN A 1 503 ? 6.500 9.871 10.675 1.00 84.31 503 ASN A O 1
ATOM 4121 N N . ASN A 1 504 ? 6.007 7.735 10.146 1.00 77.69 504 ASN A N 1
ATOM 4122 C CA . ASN A 1 504 ? 4.880 8.047 9.273 1.00 77.69 504 ASN A CA 1
ATOM 4123 C C . ASN A 1 504 ? 3.716 8.699 10.038 1.00 77.69 504 ASN A C 1
ATOM 4125 O O . ASN A 1 504 ? 2.972 9.486 9.457 1.00 77.69 504 ASN A O 1
ATOM 4129 N N . THR A 1 505 ? 3.557 8.376 11.327 1.00 75.69 505 THR A N 1
ATOM 4130 C CA . THR A 1 505 ? 2.423 8.824 12.151 1.00 75.69 505 THR A CA 1
ATOM 4131 C C . THR A 1 505 ? 2.729 10.086 12.956 1.00 75.69 505 THR A C 1
ATOM 4133 O O . THR A 1 505 ? 1.877 10.965 13.041 1.00 75.69 505 THR A O 1
ATOM 4136 N N . PHE A 1 506 ? 3.924 10.191 13.546 1.00 79.75 506 PHE A N 1
ATOM 4137 C CA . PHE A 1 506 ? 4.285 11.260 14.492 1.00 79.75 506 PHE A CA 1
ATOM 4138 C C . PHE A 1 506 ? 5.312 12.254 13.939 1.00 79.75 506 PHE A C 1
ATOM 4140 O O . PHE A 1 506 ? 5.714 13.184 14.641 1.00 79.75 506 PHE A O 1
ATOM 4147 N N . GLY A 1 507 ? 5.723 12.079 12.683 1.00 77.50 507 GLY A N 1
ATOM 4148 C CA . GLY A 1 507 ? 6.694 12.932 12.011 1.00 77.50 507 GLY A CA 1
ATOM 4149 C C . GLY A 1 507 ? 8.120 12.378 12.125 1.00 77.50 507 GLY A C 1
ATOM 4150 O O . GLY A 1 507 ? 8.600 12.172 13.243 1.00 77.50 507 GLY A O 1
ATOM 4151 N N . PRO A 1 508 ? 8.846 12.199 11.001 1.00 82.69 508 PRO A N 1
ATOM 4152 C CA . PRO A 1 508 ? 10.188 11.617 11.013 1.00 82.69 508 PRO A CA 1
ATOM 4153 C C . PRO A 1 508 ? 11.168 12.376 11.909 1.00 82.69 508 PRO A C 1
ATOM 4155 O O . PRO A 1 508 ? 11.922 11.754 12.644 1.00 82.69 508 PRO A O 1
ATOM 4158 N N . GLN A 1 509 ? 11.118 13.712 11.918 1.00 83.75 509 GLN A N 1
ATOM 4159 C CA . GLN A 1 509 ? 12.042 14.535 12.703 1.00 83.75 509 GLN A CA 1
ATOM 4160 C C . GLN A 1 509 ? 11.929 14.266 14.214 1.00 83.75 509 GLN A C 1
ATOM 4162 O O . GLN A 1 509 ? 12.940 14.053 14.880 1.00 83.75 509 GLN A O 1
ATOM 4167 N N . ASN A 1 510 ? 10.699 14.177 14.734 1.00 85.12 510 ASN A N 1
ATOM 4168 C CA . ASN A 1 510 ? 10.429 13.938 16.157 1.00 85.12 510 ASN A CA 1
ATOM 4169 C C . ASN A 1 510 ? 10.977 12.588 16.639 1.00 85.12 510 ASN A C 1
ATOM 4171 O O . ASN A 1 510 ? 11.374 12.449 17.794 1.00 85.12 510 ASN A O 1
ATOM 4175 N N . VAL A 1 511 ? 10.983 11.590 15.755 1.00 89.69 511 VAL A N 1
ATOM 4176 C CA . VAL A 1 511 ? 11.528 10.259 16.029 1.00 89.69 511 VAL A CA 1
ATOM 4177 C C . VAL A 1 511 ? 13.047 10.255 15.855 1.00 89.69 511 VAL A C 1
ATOM 4179 O O . VAL A 1 511 ? 13.772 9.816 16.748 1.00 89.69 511 VAL A O 1
ATOM 4182 N N . MET A 1 512 ? 13.539 10.777 14.726 1.00 88.69 512 MET A N 1
ATOM 4183 C CA . MET A 1 512 ? 14.961 10.827 14.372 1.00 88.69 512 MET A CA 1
ATOM 4184 C C . MET A 1 512 ? 15.808 11.508 15.437 1.00 88.69 512 MET A C 1
ATOM 4186 O O . MET A 1 512 ? 16.835 10.951 15.823 1.00 88.69 512 MET A O 1
ATOM 4190 N N . ASP A 1 513 ? 15.371 12.659 15.942 1.00 88.44 513 ASP A N 1
ATOM 4191 C CA . ASP A 1 513 ? 16.139 13.430 16.922 1.00 88.44 513 ASP A CA 1
ATOM 4192 C C . ASP A 1 513 ? 16.351 12.675 18.240 1.00 88.44 513 ASP A C 1
ATOM 4194 O O . ASP A 1 513 ? 17.339 12.909 18.936 1.00 88.44 513 ASP A O 1
ATOM 4198 N N . LYS A 1 514 ? 15.455 11.739 18.571 1.00 91.25 514 LYS A N 1
ATOM 4199 C CA . LYS A 1 514 ? 15.526 10.936 19.795 1.00 91.25 514 LYS A CA 1
ATOM 4200 C C . LYS A 1 514 ? 16.364 9.677 19.627 1.00 91.25 514 LYS A C 1
ATOM 4202 O O . LYS A 1 514 ? 17.180 9.390 20.494 1.00 91.25 514 LYS A O 1
ATOM 4207 N N . ILE A 1 515 ? 16.194 8.947 18.524 1.00 92.88 515 ILE A N 1
ATOM 4208 C CA . ILE A 1 515 ? 16.811 7.617 18.374 1.00 92.88 515 ILE A CA 1
ATOM 4209 C C . ILE A 1 515 ? 18.159 7.637 17.647 1.00 92.88 515 ILE A C 1
ATOM 4211 O O . ILE A 1 515 ? 18.972 6.733 17.829 1.00 92.88 515 ILE A O 1
ATOM 4215 N N . LYS A 1 516 ? 18.441 8.658 16.824 1.00 93.44 516 LYS A N 1
ATOM 4216 C CA . LYS A 1 516 ? 19.683 8.723 16.035 1.00 93.44 516 LYS A CA 1
ATOM 4217 C C . LYS A 1 516 ? 20.963 8.644 16.887 1.00 93.44 516 LYS A C 1
ATOM 4219 O O . LYS A 1 516 ? 21.875 7.936 16.458 1.00 93.44 516 LYS A O 1
ATOM 4224 N N . PRO A 1 517 ? 21.077 9.304 18.059 1.00 94.25 517 PRO A N 1
ATOM 4225 C CA . PRO A 1 517 ? 22.264 9.174 18.907 1.00 94.25 517 PRO A CA 1
ATOM 4226 C C . PRO A 1 517 ? 22.548 7.727 19.333 1.00 94.25 517 PRO A C 1
ATOM 4228 O O . PRO A 1 517 ? 23.698 7.289 19.270 1.00 94.25 517 PRO A O 1
ATOM 4231 N N . ASP A 1 518 ? 21.505 6.974 19.688 1.00 95.00 518 ASP A N 1
ATOM 4232 C CA . ASP A 1 518 ? 21.614 5.571 20.096 1.00 95.00 518 ASP A CA 1
ATOM 4233 C C . ASP A 1 518 ? 22.030 4.677 18.922 1.00 95.00 518 ASP A C 1
ATOM 4235 O O . ASP A 1 518 ? 22.920 3.839 19.072 1.00 95.00 518 ASP A O 1
ATOM 4239 N N . LEU A 1 519 ? 21.467 4.912 17.730 1.00 95.38 519 LEU A N 1
ATOM 4240 C CA . LEU A 1 519 ? 21.851 4.207 16.501 1.00 95.38 519 LEU A CA 1
ATOM 4241 C C . LEU A 1 519 ? 23.327 4.442 16.143 1.00 95.38 519 LEU A C 1
ATOM 4243 O O . LEU A 1 519 ? 24.048 3.498 15.825 1.00 95.38 519 LEU A O 1
ATOM 4247 N N . VAL A 1 520 ? 23.797 5.693 16.228 1.00 95.06 520 VAL A N 1
ATOM 4248 C CA . VAL A 1 520 ? 25.209 6.042 15.986 1.00 95.06 520 VAL A CA 1
ATOM 4249 C C . VAL A 1 520 ? 26.121 5.386 17.020 1.00 95.06 520 VAL A C 1
ATOM 4251 O O . VAL A 1 520 ? 27.231 4.973 16.685 1.00 95.06 520 VAL A O 1
ATOM 4254 N N . ASN A 1 521 ? 25.690 5.297 18.280 1.00 94.38 521 ASN A N 1
ATOM 4255 C CA . ASN A 1 521 ? 26.480 4.640 19.312 1.00 94.38 521 ASN A CA 1
ATOM 4256 C C . ASN A 1 521 ? 26.576 3.127 19.074 1.00 94.38 521 ASN A C 1
ATOM 4258 O O . ASN A 1 521 ? 27.672 2.576 19.110 1.00 94.38 521 ASN A O 1
ATOM 4262 N N . TYR A 1 522 ? 25.458 2.474 18.752 1.00 94.31 522 TYR A N 1
ATOM 4263 C CA . TYR A 1 522 ? 25.433 1.049 18.424 1.00 94.31 522 TYR A CA 1
ATOM 4264 C C . TYR A 1 522 ? 26.314 0.720 17.217 1.00 94.31 522 TYR A C 1
ATOM 4266 O O . TYR A 1 522 ? 27.129 -0.199 17.286 1.00 94.31 522 TYR A O 1
ATOM 4274 N N . TRP A 1 523 ? 26.245 1.538 16.158 1.00 94.75 523 TRP A N 1
ATOM 4275 C CA . TRP A 1 523 ? 27.103 1.412 14.977 1.00 94.75 523 TRP A CA 1
ATOM 4276 C C . TRP A 1 523 ? 28.591 1.301 15.334 1.00 94.75 523 TRP A C 1
ATOM 4278 O O . TRP A 1 523 ? 29.284 0.415 14.838 1.00 94.75 523 TRP A O 1
ATOM 4288 N N . LYS A 1 524 ? 29.088 2.143 16.252 1.00 92.25 524 LYS A N 1
ATOM 4289 C CA . LYS A 1 524 ? 30.503 2.125 16.669 1.00 92.25 524 LYS A CA 1
ATOM 4290 C C . LYS A 1 524 ? 30.934 0.778 17.248 1.00 92.25 524 LYS A C 1
ATOM 4292 O O . LYS A 1 524 ? 32.095 0.410 17.098 1.00 92.25 524 LYS A O 1
ATOM 4297 N N . HIS A 1 525 ? 30.026 0.054 17.896 1.00 89.50 525 HIS A N 1
ATOM 4298 C CA . HIS A 1 525 ? 30.321 -1.239 18.510 1.00 89.50 525 HIS A CA 1
ATOM 4299 C C . HIS A 1 525 ? 30.301 -2.400 17.515 1.00 89.50 525 HIS A C 1
ATOM 4301 O O . HIS A 1 525 ? 31.035 -3.365 17.716 1.00 89.50 525 HIS A O 1
ATOM 4307 N N . ILE A 1 526 ? 29.492 -2.309 16.456 1.00 91.94 526 ILE A N 1
ATOM 4308 C CA . ILE A 1 526 ? 29.315 -3.400 15.486 1.00 91.94 526 ILE A CA 1
ATOM 4309 C C . ILE A 1 526 ? 30.082 -3.204 14.174 1.00 91.94 526 ILE A C 1
ATOM 4311 O O . ILE A 1 526 ? 30.236 -4.167 13.433 1.00 91.94 526 ILE A O 1
ATOM 4315 N N . SER A 1 527 ? 30.584 -1.992 13.904 1.00 87.88 527 SER A N 1
ATOM 4316 C CA . SER A 1 527 ? 31.217 -1.604 12.628 1.00 87.88 527 SER A CA 1
ATOM 4317 C C . SER A 1 527 ? 32.391 -2.483 12.171 1.00 87.88 527 SER A C 1
ATOM 4319 O O . SER A 1 527 ? 32.758 -2.455 11.001 1.00 87.88 527 SER A O 1
ATOM 4321 N N . SER A 1 528 ? 32.993 -3.267 13.069 1.00 87.19 528 SER A N 1
ATOM 4322 C CA . SER A 1 528 ? 34.067 -4.212 12.742 1.00 87.19 528 SER A CA 1
ATOM 4323 C C . SER A 1 528 ? 33.578 -5.548 12.168 1.00 87.19 528 SER A C 1
ATOM 4325 O O . SER A 1 528 ? 34.371 -6.267 11.563 1.00 87.19 528 SER A O 1
ATOM 4327 N N . ASP A 1 529 ? 32.303 -5.898 12.350 1.00 90.12 529 ASP A N 1
ATOM 4328 C CA . ASP A 1 529 ? 31.680 -7.110 11.814 1.00 90.12 529 ASP A CA 1
ATOM 4329 C C . ASP A 1 529 ? 30.863 -6.749 10.568 1.00 90.12 529 ASP A C 1
ATOM 4331 O O . ASP A 1 529 ? 29.829 -6.084 10.663 1.00 90.12 529 ASP A O 1
ATOM 4335 N N . SER A 1 530 ? 31.336 -7.180 9.395 1.00 85.25 530 SER A N 1
ATOM 4336 C CA . SER A 1 530 ? 30.743 -6.814 8.101 1.00 85.25 530 SER A CA 1
ATOM 4337 C C . SER A 1 530 ? 29.283 -7.255 7.972 1.00 85.25 530 SER A C 1
ATOM 4339 O O . SER A 1 530 ? 28.445 -6.476 7.521 1.00 85.25 530 SER A O 1
ATOM 4341 N N . ASN A 1 531 ? 28.949 -8.468 8.429 1.00 87.06 531 ASN A N 1
ATOM 4342 C CA . ASN A 1 531 ? 27.599 -9.017 8.285 1.00 87.06 531 ASN A CA 1
ATOM 4343 C C . ASN A 1 531 ? 26.616 -8.280 9.198 1.00 87.06 531 ASN A C 1
ATOM 4345 O O . ASN A 1 531 ? 25.564 -7.826 8.748 1.00 87.06 531 ASN A O 1
ATOM 4349 N N . LYS A 1 532 ? 26.988 -8.082 10.471 1.00 89.88 532 LYS A N 1
ATOM 4350 C CA . LYS A 1 532 ? 26.155 -7.314 11.414 1.00 89.88 532 LYS A CA 1
ATOM 4351 C C . LYS A 1 532 ? 25.990 -5.865 10.971 1.00 89.88 532 LYS A C 1
ATOM 4353 O O . LYS A 1 532 ? 24.907 -5.299 11.113 1.00 89.88 532 LYS A O 1
ATOM 4358 N N . SER A 1 533 ? 27.055 -5.279 10.428 1.00 92.06 533 SER A N 1
ATOM 4359 C CA . SER A 1 533 ? 27.052 -3.918 9.901 1.00 92.06 533 SER A CA 1
ATOM 4360 C C . SER A 1 533 ? 26.091 -3.771 8.729 1.00 92.06 533 SER A C 1
ATOM 4362 O O . SER A 1 533 ? 25.271 -2.853 8.736 1.00 92.06 533 SER A O 1
ATOM 4364 N N . PHE A 1 534 ? 26.144 -4.694 7.766 1.00 91.31 534 PHE A N 1
ATOM 4365 C CA . PHE A 1 534 ? 25.248 -4.684 6.617 1.00 91.31 534 PHE A CA 1
ATOM 4366 C C . PHE A 1 534 ? 23.782 -4.812 7.049 1.00 91.31 534 PHE A C 1
ATOM 4368 O O . PHE A 1 534 ? 22.966 -3.959 6.708 1.00 91.31 534 PHE A O 1
ATOM 4375 N N . ASP A 1 535 ? 23.457 -5.806 7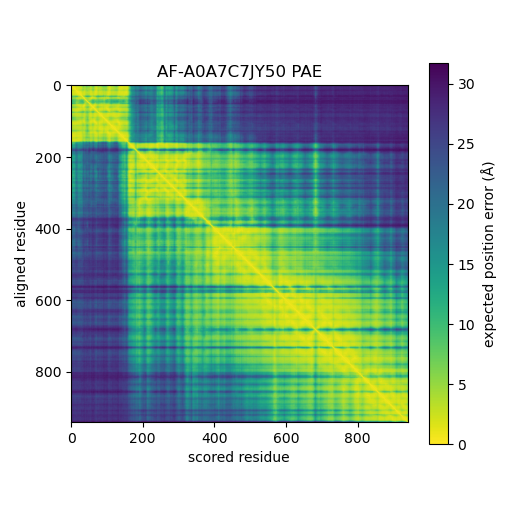.882 1.00 90.00 535 ASP A N 1
ATOM 4376 C CA . ASP A 1 535 ? 22.106 -6.019 8.419 1.00 90.00 535 ASP A CA 1
ATOM 4377 C C . ASP A 1 535 ? 21.540 -4.780 9.135 1.00 90.00 535 ASP A C 1
ATOM 4379 O O . ASP A 1 535 ? 20.368 -4.407 8.982 1.00 90.00 535 ASP A O 1
ATOM 4383 N N . PHE A 1 536 ? 22.383 -4.136 9.943 1.00 94.25 536 PHE A N 1
ATOM 4384 C CA . PHE A 1 536 ? 22.018 -2.944 10.694 1.00 94.25 536 PHE A CA 1
ATOM 4385 C C . PHE A 1 536 ? 21.793 -1.739 9.781 1.00 94.25 536 PHE A C 1
ATOM 4387 O O . PHE A 1 536 ? 20.765 -1.067 9.893 1.00 94.25 536 PHE A O 1
ATOM 4394 N N . LEU A 1 537 ? 22.702 -1.485 8.838 1.00 94.69 537 LEU A N 1
ATOM 4395 C CA . LEU A 1 537 ? 22.546 -0.395 7.878 1.00 94.69 537 LEU A CA 1
ATOM 4396 C C . LEU A 1 537 ? 21.369 -0.638 6.934 1.00 94.69 537 LEU A C 1
ATOM 4398 O O . LEU A 1 537 ? 20.641 0.303 6.649 1.00 94.69 537 LEU A O 1
ATOM 4402 N N . ASN A 1 538 ? 21.084 -1.876 6.535 1.00 91.44 538 ASN A N 1
ATOM 4403 C CA . ASN A 1 538 ? 19.900 -2.183 5.734 1.00 91.44 538 ASN A CA 1
ATOM 4404 C C . ASN A 1 538 ? 18.594 -1.786 6.450 1.00 91.44 538 ASN A C 1
ATOM 4406 O O . ASN A 1 538 ? 17.656 -1.292 5.827 1.00 91.44 538 ASN A O 1
ATOM 4410 N N . SER A 1 539 ? 18.563 -1.901 7.782 1.00 91.44 539 SER A N 1
ATOM 4411 C CA . SER A 1 539 ? 17.420 -1.475 8.601 1.00 91.44 539 SER A CA 1
ATOM 4412 C C . SER A 1 539 ? 17.381 0.042 8.850 1.00 91.44 539 SER A C 1
ATOM 4414 O O . SER A 1 539 ? 16.301 0.626 8.948 1.00 91.44 539 SER A O 1
ATOM 4416 N N . PHE A 1 540 ? 18.545 0.696 8.961 1.00 93.69 540 PHE A N 1
ATOM 4417 C CA . PHE A 1 540 ? 18.669 2.073 9.465 1.00 93.69 540 PHE A CA 1
ATOM 4418 C C . PHE A 1 540 ? 19.383 3.061 8.531 1.00 93.69 540 PHE A C 1
ATOM 4420 O O . PHE A 1 540 ? 19.715 4.170 8.964 1.00 93.69 540 PHE A O 1
ATOM 4427 N N . TRP A 1 541 ? 19.572 2.727 7.252 1.00 93.12 541 TRP A N 1
ATOM 4428 C CA . TRP A 1 541 ? 20.281 3.557 6.264 1.00 93.12 541 TRP A CA 1
ATOM 4429 C C . TRP A 1 541 ? 19.756 4.998 6.230 1.00 93.12 541 TRP A C 1
ATOM 4431 O O . TRP A 1 541 ? 20.526 5.951 6.138 1.00 93.12 541 TRP A O 1
ATOM 4441 N N . PHE A 1 542 ? 18.438 5.176 6.388 1.00 91.44 542 PHE A N 1
ATOM 4442 C CA . PHE A 1 542 ? 17.789 6.486 6.374 1.00 91.44 542 PHE A CA 1
ATOM 4443 C C . PHE A 1 542 ? 18.293 7.411 7.496 1.00 91.44 542 PHE A C 1
ATOM 4445 O O . PHE A 1 542 ? 18.387 8.626 7.305 1.00 91.44 542 PHE A O 1
ATOM 4452 N N . TYR A 1 543 ? 18.657 6.844 8.650 1.00 91.94 543 TYR A N 1
ATOM 4453 C CA . TYR A 1 543 ? 19.191 7.561 9.813 1.00 91.94 543 TYR A CA 1
ATOM 4454 C C . TYR A 1 543 ? 20.708 7.738 9.743 1.00 91.94 543 TYR A C 1
ATOM 4456 O O . TYR A 1 543 ? 21.236 8.754 10.208 1.00 91.94 543 TYR A O 1
ATOM 4464 N N . LEU A 1 544 ? 21.389 6.746 9.168 1.00 94.38 544 LEU A N 1
ATOM 4465 C CA . LEU A 1 544 ? 22.842 6.589 9.147 1.00 94.38 544 LEU A CA 1
ATOM 4466 C C . LEU A 1 544 ? 23.396 6.729 7.727 1.00 94.38 544 LEU A C 1
ATOM 4468 O O . LEU A 1 544 ? 24.202 5.920 7.274 1.00 94.38 544 LEU A O 1
ATOM 4472 N N . GLN A 1 545 ? 22.930 7.749 7.005 1.00 94.81 545 GLN A N 1
ATOM 4473 C CA . GLN A 1 545 ? 23.238 7.933 5.586 1.00 94.81 545 GLN A CA 1
ATOM 4474 C C . GLN A 1 545 ? 24.748 8.017 5.328 1.00 94.81 545 GLN A C 1
ATOM 4476 O O . GLN A 1 545 ? 25.258 7.281 4.490 1.00 94.81 545 GLN A O 1
ATOM 4481 N N . ASP A 1 546 ? 25.467 8.843 6.095 1.00 94.12 546 ASP A N 1
ATOM 4482 C CA . ASP A 1 546 ? 26.916 9.019 5.935 1.00 94.12 546 ASP A CA 1
ATOM 4483 C C . ASP A 1 546 ? 27.678 7.717 6.250 1.00 94.12 546 ASP A C 1
ATOM 4485 O O . ASP A 1 546 ? 28.552 7.316 5.489 1.00 94.12 546 ASP A O 1
ATOM 4489 N N . GLN A 1 547 ? 27.299 7.008 7.324 1.00 95.69 547 GLN A N 1
ATOM 4490 C CA . GLN A 1 547 ? 27.899 5.717 7.691 1.00 95.69 547 GLN A CA 1
ATOM 4491 C C . GLN A 1 547 ? 27.616 4.639 6.642 1.00 95.69 547 GLN A C 1
ATOM 4493 O O . GLN A 1 547 ? 28.465 3.793 6.389 1.00 95.69 547 GLN A O 1
ATOM 4498 N N . THR A 1 548 ? 26.431 4.669 6.027 1.00 96.69 548 THR A N 1
ATOM 4499 C CA . THR A 1 548 ? 26.050 3.719 4.977 1.00 96.69 548 THR A CA 1
ATOM 4500 C C . THR A 1 548 ? 26.905 3.921 3.730 1.00 96.69 548 THR A C 1
ATOM 4502 O O . THR A 1 548 ? 27.425 2.952 3.178 1.00 96.69 548 THR A O 1
ATOM 4505 N N . LEU A 1 549 ? 27.092 5.175 3.308 1.00 96.88 549 LEU A N 1
ATOM 4506 C CA . LEU A 1 549 ? 27.948 5.520 2.171 1.00 96.88 549 LEU A CA 1
ATOM 4507 C C . LEU A 1 549 ? 29.419 5.176 2.451 1.00 96.88 549 LEU A C 1
ATOM 4509 O O . LEU A 1 549 ? 30.081 4.594 1.600 1.00 96.88 549 LEU A O 1
ATOM 4513 N N . GLU A 1 550 ? 29.923 5.467 3.653 1.00 95.62 550 GLU A N 1
ATOM 4514 C CA . GLU A 1 550 ? 31.294 5.119 4.051 1.00 95.62 550 GLU A CA 1
ATOM 4515 C C . GLU A 1 550 ? 31.517 3.599 4.090 1.00 95.62 550 GLU A C 1
ATOM 4517 O O . GLU A 1 550 ? 32.500 3.101 3.541 1.00 95.62 550 GLU A O 1
ATOM 4522 N N . PHE A 1 551 ? 30.591 2.849 4.695 1.00 95.62 551 PHE A N 1
ATOM 4523 C CA . PHE A 1 551 ? 30.668 1.390 4.765 1.00 95.62 551 PHE A CA 1
ATOM 4524 C C . PHE A 1 551 ? 30.658 0.762 3.370 1.00 95.62 551 PHE A C 1
ATOM 4526 O O . PHE A 1 551 ? 31.523 -0.049 3.048 1.00 95.62 551 PHE A O 1
ATOM 4533 N N . THR A 1 552 ? 29.710 1.159 2.520 1.00 95.94 552 THR A N 1
ATOM 4534 C CA . THR A 1 552 ? 29.613 0.632 1.150 1.00 95.94 552 THR A CA 1
ATOM 4535 C C . THR A 1 552 ? 30.828 1.010 0.309 1.00 95.94 552 THR A C 1
ATOM 4537 O O . THR A 1 552 ? 31.337 0.151 -0.403 1.00 95.94 552 THR A O 1
ATOM 4540 N N . TYR A 1 553 ? 31.370 2.225 0.449 1.00 96.38 553 TYR A N 1
ATOM 4541 C CA . TYR A 1 553 ? 32.636 2.608 -0.183 1.00 96.38 553 TYR A CA 1
ATOM 4542 C C . TYR A 1 553 ? 33.780 1.655 0.194 1.00 96.38 553 TYR A C 1
ATOM 4544 O O . TYR A 1 553 ? 34.467 1.151 -0.691 1.00 96.38 553 TYR A O 1
ATOM 4552 N N . GLN A 1 554 ? 33.952 1.349 1.485 1.00 94.12 554 GLN A N 1
ATOM 4553 C CA . GLN A 1 554 ? 34.994 0.425 1.953 1.00 94.12 554 GLN A CA 1
ATOM 4554 C C . GLN A 1 554 ? 34.805 -0.998 1.402 1.00 94.12 554 GLN A C 1
ATOM 4556 O O . GLN A 1 554 ? 35.784 -1.640 1.021 1.00 94.12 554 GLN A O 1
ATOM 4561 N N . GLN A 1 555 ? 33.560 -1.486 1.321 1.00 93.38 555 GLN A N 1
ATOM 4562 C CA . GLN A 1 555 ? 33.259 -2.787 0.706 1.00 93.38 555 GLN A CA 1
ATOM 4563 C C . GLN A 1 555 ? 33.591 -2.789 -0.791 1.00 93.38 555 GLN A C 1
ATOM 4565 O O . GLN A 1 555 ? 34.214 -3.723 -1.290 1.00 93.38 555 GLN A O 1
ATOM 4570 N N . ILE A 1 556 ? 33.219 -1.723 -1.503 1.00 95.25 556 ILE A N 1
ATOM 4571 C CA . ILE A 1 556 ? 33.473 -1.585 -2.938 1.00 95.25 556 ILE A CA 1
ATOM 4572 C C . ILE A 1 556 ? 34.981 -1.509 -3.216 1.00 95.25 556 ILE A C 1
ATOM 4574 O O . ILE A 1 556 ? 35.476 -2.169 -4.133 1.00 95.25 556 ILE A O 1
ATOM 4578 N N . GLU A 1 557 ? 35.738 -0.766 -2.402 1.00 94.31 557 GLU A N 1
ATOM 4579 C CA . GLU A 1 557 ? 37.191 -0.643 -2.545 1.00 94.31 557 GLU A CA 1
ATOM 4580 C C . GLU A 1 557 ? 37.939 -1.973 -2.418 1.00 94.31 557 GLU A C 1
ATOM 4582 O O . GLU A 1 557 ? 39.005 -2.118 -3.025 1.00 94.31 557 GLU A O 1
ATOM 4587 N N . ALA A 1 558 ? 37.386 -2.936 -1.677 1.00 92.06 558 ALA A N 1
ATOM 4588 C CA . ALA A 1 558 ? 37.978 -4.256 -1.499 1.00 92.06 558 ALA A CA 1
ATOM 4589 C C . ALA A 1 558 ? 37.910 -5.131 -2.766 1.00 92.06 558 ALA A C 1
ATOM 4591 O O . ALA A 1 558 ? 38.703 -6.068 -2.898 1.00 92.06 558 ALA A O 1
ATOM 4592 N N . PHE A 1 559 ? 37.006 -4.842 -3.712 1.00 92.38 559 PHE A N 1
ATOM 4593 C CA . PHE A 1 559 ? 36.960 -5.564 -4.985 1.00 92.38 559 PHE A CA 1
ATOM 4594 C C . PHE A 1 559 ? 38.109 -5.140 -5.911 1.00 92.38 559 PHE A C 1
ATOM 4596 O O . PHE A 1 559 ? 38.452 -3.955 -5.968 1.00 92.38 559 PHE A O 1
ATOM 4603 N N . PRO A 1 560 ? 38.706 -6.070 -6.678 1.00 90.06 560 PRO A N 1
ATOM 4604 C CA . PRO A 1 560 ? 39.746 -5.726 -7.641 1.00 90.06 560 PRO A CA 1
ATOM 4605 C C . PRO A 1 560 ? 39.186 -4.832 -8.756 1.00 90.06 560 PRO A C 1
ATOM 4607 O O . PRO A 1 560 ? 38.036 -4.979 -9.163 1.00 90.06 560 PRO A O 1
ATOM 4610 N N . LYS A 1 561 ? 40.013 -3.917 -9.271 1.00 86.38 561 LYS A N 1
ATOM 4611 C CA . LYS A 1 561 ? 39.676 -3.146 -10.475 1.00 86.38 561 LYS A CA 1
ATOM 4612 C C . LYS A 1 561 ? 39.787 -4.038 -11.710 1.00 86.38 561 LYS A C 1
ATOM 4614 O O . LYS A 1 561 ? 40.733 -4.819 -11.809 1.00 86.38 561 LYS A O 1
ATOM 4619 N N . VAL A 1 562 ? 38.851 -3.895 -12.643 1.00 86.25 562 VAL A N 1
ATOM 4620 C CA . VAL A 1 562 ? 38.855 -4.609 -13.926 1.00 86.25 562 VAL A CA 1
ATOM 4621 C C . VAL A 1 562 ? 39.343 -3.644 -15.009 1.00 86.25 562 VAL A C 1
ATOM 4623 O O . VAL A 1 562 ? 38.782 -2.563 -15.155 1.00 86.25 562 VAL A O 1
ATOM 4626 N N . GLU A 1 563 ? 40.416 -3.992 -15.728 1.00 72.25 563 GLU A N 1
ATOM 4627 C CA . GLU A 1 563 ? 41.048 -3.086 -16.709 1.00 72.25 563 GLU A CA 1
ATOM 4628 C C . GLU A 1 563 ? 40.331 -3.076 -18.069 1.00 72.25 563 GLU A C 1
ATOM 4630 O O . GLU A 1 563 ? 40.192 -2.011 -18.661 1.00 72.25 563 GLU A O 1
ATOM 4635 N N . ASP A 1 564 ? 39.794 -4.219 -18.513 1.00 71.31 564 ASP A N 1
ATOM 4636 C CA . ASP A 1 564 ? 39.064 -4.356 -19.779 1.00 71.31 564 ASP A CA 1
ATOM 4637 C C . ASP A 1 564 ? 37.703 -5.010 -19.529 1.00 71.31 564 ASP A C 1
ATOM 4639 O O . ASP A 1 564 ? 37.606 -6.213 -19.281 1.00 71.31 564 ASP A O 1
ATOM 4643 N N . SER A 1 565 ? 36.639 -4.207 -19.576 1.00 77.75 565 SER A N 1
ATOM 4644 C CA . SER A 1 565 ? 35.269 -4.667 -19.334 1.00 77.75 565 SER A CA 1
ATOM 4645 C C . SER A 1 565 ? 34.376 -4.372 -20.526 1.00 77.75 565 SER A C 1
ATOM 4647 O O . SER A 1 565 ? 34.374 -3.262 -21.054 1.00 77.75 565 SER A O 1
ATOM 4649 N N . THR A 1 566 ? 33.577 -5.362 -20.918 1.00 84.38 566 THR A N 1
ATOM 4650 C CA . THR A 1 566 ? 32.418 -5.137 -21.784 1.00 84.38 566 THR A CA 1
ATOM 4651 C C . THR A 1 566 ? 31.197 -4.940 -20.897 1.00 84.38 566 THR A C 1
ATOM 4653 O O . THR A 1 566 ? 30.985 -5.687 -19.943 1.00 84.38 566 THR A O 1
ATOM 4656 N N . TYR A 1 567 ? 30.427 -3.895 -21.179 1.00 91.00 567 TYR A N 1
ATOM 4657 C CA . TYR A 1 567 ? 29.274 -3.510 -20.378 1.00 91.00 567 TYR A CA 1
ATOM 4658 C C . TYR A 1 567 ? 27.995 -3.908 -21.103 1.00 91.00 567 TYR A C 1
ATOM 4660 O O . TYR A 1 567 ? 27.609 -3.278 -22.087 1.00 91.00 567 TYR A O 1
ATOM 4668 N N . ASP A 1 568 ? 27.346 -4.962 -20.615 1.00 91.25 568 ASP A N 1
ATOM 4669 C CA . ASP A 1 568 ? 26.013 -5.342 -21.070 1.00 91.25 568 ASP A CA 1
ATOM 4670 C C . ASP A 1 568 ? 24.941 -4.659 -20.213 1.00 91.25 568 ASP A C 1
ATOM 4672 O O . ASP A 1 568 ? 25.099 -4.455 -19.011 1.00 91.25 568 ASP A O 1
ATOM 4676 N N . THR A 1 569 ? 23.835 -4.298 -20.849 1.00 92.00 569 THR A N 1
ATOM 4677 C CA . THR A 1 569 ? 22.658 -3.709 -20.202 1.00 92.00 569 THR A CA 1
ATOM 4678 C C . THR A 1 569 ? 21.397 -4.542 -20.409 1.00 92.00 569 THR A C 1
ATOM 4680 O O . THR A 1 569 ? 20.329 -4.175 -19.910 1.00 92.00 569 THR A O 1
ATOM 4683 N N . SER A 1 570 ? 21.505 -5.650 -21.146 1.00 90.12 570 SER A N 1
ATOM 4684 C CA . SER A 1 570 ? 20.397 -6.542 -21.442 1.00 90.12 570 SER A CA 1
ATOM 4685 C C . SER A 1 570 ? 19.995 -7.360 -20.214 1.00 90.12 570 SER A C 1
ATOM 4687 O O . SER A 1 570 ? 20.831 -7.790 -19.421 1.00 90.12 570 SER A O 1
ATOM 4689 N N . TYR A 1 571 ? 18.689 -7.542 -20.033 1.00 90.56 571 TYR A N 1
ATOM 4690 C CA . TYR A 1 571 ? 18.131 -8.417 -19.008 1.00 90.56 571 TYR A CA 1
ATOM 4691 C C . TYR A 1 571 ? 16.768 -8.951 -19.440 1.00 90.56 571 TYR A C 1
ATOM 4693 O O . TYR A 1 571 ? 16.030 -8.305 -20.193 1.00 90.56 571 TYR A O 1
ATOM 4701 N N . GLU A 1 572 ? 16.423 -10.130 -18.937 1.00 86.88 572 GLU A N 1
ATOM 4702 C CA . GLU A 1 572 ? 15.122 -10.747 -19.163 1.00 86.88 572 GLU A CA 1
ATOM 4703 C C . GLU A 1 572 ? 14.044 -10.143 -18.255 1.00 86.88 572 GLU A C 1
ATOM 4705 O O . GLU A 1 572 ? 14.301 -9.584 -17.183 1.00 86.88 572 GLU A O 1
ATOM 4710 N N . THR A 1 573 ? 12.784 -10.275 -18.671 1.00 77.19 573 THR A N 1
ATOM 4711 C CA . THR A 1 573 ? 11.660 -9.829 -17.839 1.00 77.19 573 THR A CA 1
ATOM 4712 C C . THR A 1 573 ? 11.641 -10.636 -16.538 1.00 77.19 573 THR A C 1
ATOM 4714 O O . THR A 1 573 ? 11.665 -11.861 -16.583 1.00 77.19 573 THR A O 1
ATOM 4717 N N . ASN A 1 574 ? 11.543 -9.959 -15.388 1.00 78.62 574 ASN A N 1
ATOM 4718 C CA . ASN A 1 574 ? 11.541 -10.546 -14.035 1.00 78.62 574 ASN A CA 1
ATOM 4719 C C . ASN A 1 574 ? 12.873 -11.139 -13.537 1.00 78.62 574 ASN A C 1
ATOM 4721 O O . ASN A 1 574 ? 12.876 -11.753 -12.468 1.00 78.62 574 ASN A O 1
ATOM 4725 N N . GLN A 1 575 ? 13.994 -10.939 -14.242 1.00 83.94 575 GLN A N 1
ATOM 4726 C CA . GLN A 1 575 ? 15.295 -11.510 -13.861 1.00 83.94 575 GLN A CA 1
ATOM 4727 C C . GLN A 1 575 ? 15.728 -11.152 -12.424 1.00 83.94 575 GLN A C 1
ATOM 4729 O O . GLN A 1 575 ? 16.236 -12.009 -11.709 1.00 83.94 575 GLN A O 1
ATOM 4734 N N . PHE A 1 576 ? 15.463 -9.923 -11.968 1.00 85.12 576 PHE A N 1
ATOM 4735 C CA . PHE A 1 576 ? 15.921 -9.404 -10.667 1.00 85.12 576 PHE A CA 1
ATOM 4736 C C . PHE A 1 576 ? 14.833 -9.389 -9.579 1.00 85.12 576 PHE A C 1
ATOM 4738 O O . PHE A 1 576 ? 14.904 -8.621 -8.620 1.00 85.12 576 PHE A O 1
ATOM 4745 N N . ASN A 1 577 ? 13.791 -10.218 -9.707 1.00 75.19 577 ASN A N 1
ATOM 4746 C CA . ASN A 1 577 ? 12.704 -10.245 -8.719 1.00 75.19 577 ASN A CA 1
ATOM 4747 C C . ASN A 1 577 ? 13.079 -10.974 -7.415 1.00 75.19 577 ASN A C 1
ATOM 4749 O O . ASN A 1 577 ? 12.543 -10.621 -6.364 1.00 75.19 577 ASN A O 1
ATOM 4753 N N . TYR A 1 578 ? 13.964 -11.978 -7.473 1.00 69.25 578 TYR A N 1
ATOM 4754 C CA . TYR A 1 578 ? 14.255 -12.877 -6.342 1.00 69.25 578 TYR A CA 1
ATOM 4755 C C . TYR A 1 578 ? 15.719 -12.884 -5.898 1.00 69.25 578 TYR A C 1
ATOM 4757 O O . TYR A 1 578 ? 15.972 -13.037 -4.707 1.00 69.25 578 TYR A O 1
ATOM 4765 N N . ASP A 1 579 ? 16.658 -12.723 -6.830 1.00 79.38 579 ASP A N 1
ATOM 4766 C CA . ASP A 1 579 ? 18.092 -12.664 -6.546 1.00 79.38 579 ASP A CA 1
ATOM 4767 C C . ASP A 1 579 ? 18.562 -11.229 -6.780 1.00 79.38 579 ASP A C 1
ATOM 4769 O O . ASP A 1 579 ? 18.583 -10.756 -7.918 1.00 79.38 579 ASP A O 1
ATOM 4773 N N . LYS A 1 580 ? 18.803 -10.513 -5.680 1.00 87.56 580 LYS A N 1
ATOM 4774 C CA . LYS A 1 580 ? 19.098 -9.081 -5.663 1.00 87.56 580 LYS A CA 1
ATOM 4775 C C . LYS A 1 580 ? 20.412 -8.845 -4.946 1.00 87.56 580 LYS A C 1
ATOM 4777 O O . LYS A 1 580 ? 20.637 -9.369 -3.856 1.00 87.56 580 LYS A O 1
ATOM 4782 N N . ASP A 1 581 ? 21.258 -8.033 -5.548 1.00 94.44 581 ASP A N 1
ATOM 4783 C CA . ASP A 1 581 ? 22.542 -7.644 -5.011 1.00 94.44 581 ASP A CA 1
ATOM 4784 C C . ASP A 1 581 ? 22.373 -6.718 -3.805 1.00 94.44 581 ASP A C 1
ATOM 4786 O O . ASP A 1 581 ? 21.729 -5.668 -3.852 1.00 94.44 581 ASP A O 1
ATOM 4790 N N . GLU A 1 582 ? 22.990 -7.127 -2.705 1.00 92.94 582 GLU A N 1
ATOM 4791 C CA . GLU A 1 582 ? 22.930 -6.455 -1.415 1.00 92.94 582 GLU A CA 1
ATOM 4792 C C . GLU A 1 582 ? 23.413 -4.993 -1.476 1.00 92.94 582 GLU A C 1
ATOM 4794 O O . GLU A 1 582 ? 22.787 -4.107 -0.884 1.00 92.94 582 GLU A O 1
ATOM 4799 N N . ILE A 1 583 ? 24.484 -4.706 -2.228 1.00 95.31 583 ILE A N 1
ATOM 4800 C CA . ILE A 1 583 ? 25.026 -3.346 -2.364 1.00 95.31 583 ILE A CA 1
ATOM 4801 C C . ILE A 1 583 ? 24.081 -2.491 -3.216 1.00 95.31 583 ILE A C 1
ATOM 4803 O O . ILE A 1 583 ? 23.802 -1.343 -2.851 1.00 95.31 583 ILE A O 1
ATOM 4807 N N . ILE A 1 584 ? 23.549 -3.050 -4.312 1.00 96.62 584 ILE A N 1
ATOM 4808 C CA . ILE A 1 584 ? 22.587 -2.355 -5.182 1.00 96.62 584 ILE A CA 1
ATOM 4809 C C . ILE A 1 584 ? 21.294 -2.029 -4.436 1.00 96.62 584 ILE A C 1
ATOM 4811 O O . ILE A 1 584 ? 20.796 -0.908 -4.546 1.00 96.62 584 ILE A O 1
ATOM 4815 N N . GLU A 1 585 ? 20.757 -2.958 -3.647 1.00 94.94 585 GLU A N 1
ATOM 4816 C CA . GLU A 1 585 ? 19.550 -2.710 -2.856 1.00 94.94 585 GLU A CA 1
ATOM 4817 C C . GLU A 1 585 ? 19.785 -1.642 -1.780 1.00 94.94 585 GLU A C 1
ATOM 4819 O O . GLU A 1 585 ? 18.990 -0.702 -1.662 1.00 94.94 585 GLU A O 1
ATOM 4824 N N . LEU A 1 586 ? 20.899 -1.725 -1.045 1.00 95.62 586 LEU A N 1
ATOM 4825 C CA . LEU A 1 586 ? 21.211 -0.784 0.029 1.00 95.62 586 LEU A CA 1
ATOM 4826 C C . LEU A 1 586 ? 21.413 0.645 -0.494 1.00 95.62 586 LEU A C 1
ATOM 4828 O O . LEU A 1 586 ? 20.786 1.579 0.013 1.00 95.62 586 LEU A O 1
ATOM 4832 N N . LEU A 1 587 ? 22.249 0.827 -1.520 1.00 97.12 587 LEU A N 1
ATOM 4833 C CA . LEU A 1 587 ? 22.501 2.139 -2.128 1.00 97.12 587 LEU A CA 1
ATOM 4834 C C . LEU A 1 587 ? 21.307 2.629 -2.958 1.00 97.12 587 LEU A C 1
ATOM 4836 O O . LEU A 1 587 ? 21.001 3.825 -2.949 1.00 97.12 587 LEU A O 1
ATOM 4840 N N . GLY A 1 588 ? 20.567 1.719 -3.595 1.00 96.12 588 GLY A N 1
ATOM 4841 C CA . GLY A 1 588 ? 19.346 2.019 -4.340 1.00 96.12 588 GLY A CA 1
ATOM 4842 C C . GLY A 1 588 ? 18.253 2.659 -3.481 1.00 96.12 588 GLY A C 1
ATOM 4843 O O . GLY A 1 588 ? 17.442 3.427 -3.992 1.00 96.12 588 GLY A O 1
ATOM 4844 N N . ASN A 1 589 ? 18.253 2.456 -2.161 1.00 94.25 589 ASN A N 1
ATOM 4845 C CA . ASN A 1 589 ? 17.338 3.163 -1.261 1.00 94.25 589 ASN A CA 1
ATOM 4846 C C . ASN A 1 589 ? 17.495 4.699 -1.305 1.00 94.25 589 ASN A C 1
ATOM 4848 O O . ASN A 1 589 ? 16.509 5.434 -1.171 1.00 94.25 589 ASN A O 1
ATOM 4852 N N . PHE A 1 590 ? 18.711 5.199 -1.557 1.00 96.38 590 PHE A N 1
ATOM 4853 C CA . PHE A 1 590 ? 19.000 6.635 -1.653 1.00 96.38 590 PHE A CA 1
ATOM 4854 C C . PHE A 1 590 ? 18.369 7.280 -2.885 1.00 96.38 590 PHE A C 1
ATOM 4856 O O . PHE A 1 590 ? 18.193 8.497 -2.910 1.00 96.38 590 PHE A O 1
ATOM 4863 N N . PHE A 1 591 ? 17.949 6.483 -3.871 1.00 95.62 591 PHE A N 1
ATOM 4864 C CA . PHE A 1 591 ? 17.272 6.963 -5.071 1.00 95.62 591 PHE A CA 1
ATOM 4865 C C . PHE A 1 591 ? 15.962 7.682 -4.779 1.00 95.62 591 PHE A C 1
ATOM 4867 O O . PHE A 1 591 ? 15.466 8.400 -5.635 1.00 95.62 591 PHE A O 1
ATOM 4874 N N . ARG A 1 592 ? 15.387 7.524 -3.585 1.00 89.50 592 ARG A N 1
ATOM 4875 C CA . ARG A 1 592 ? 14.169 8.228 -3.163 1.00 89.50 592 ARG A CA 1
ATOM 4876 C C . ARG A 1 592 ? 14.453 9.593 -2.521 1.00 89.50 592 ARG A C 1
ATOM 4878 O O . ARG A 1 592 ? 13.515 10.324 -2.216 1.00 89.50 592 ARG A O 1
ATOM 4885 N N . LEU A 1 593 ? 15.720 9.941 -2.288 1.00 90.19 593 LEU A N 1
ATOM 4886 C CA . LEU A 1 593 ? 16.109 11.171 -1.602 1.00 90.19 593 LEU A CA 1
ATOM 4887 C C . LEU A 1 593 ? 16.312 12.339 -2.574 1.00 90.19 593 LEU A C 1
ATOM 4889 O O . LEU A 1 593 ? 16.873 12.191 -3.654 1.00 90.19 593 LEU A O 1
ATOM 4893 N N . ASN A 1 594 ? 15.923 13.535 -2.131 1.00 87.88 594 ASN A N 1
ATOM 4894 C CA . ASN A 1 594 ? 16.154 14.804 -2.828 1.00 87.88 594 ASN A CA 1
ATOM 4895 C C . ASN A 1 594 ? 17.274 15.614 -2.145 1.00 87.88 594 ASN A C 1
ATOM 4897 O O . ASN A 1 594 ? 17.082 16.774 -1.783 1.00 87.88 594 ASN A O 1
ATOM 4901 N N . ASN A 1 595 ? 18.423 14.987 -1.874 1.00 89.62 595 ASN A N 1
ATOM 4902 C CA . ASN A 1 595 ? 19.551 15.627 -1.188 1.00 89.62 595 ASN A CA 1
ATOM 4903 C C . ASN A 1 595 ? 20.907 15.182 -1.772 1.00 89.62 595 ASN A C 1
ATOM 4905 O O . ASN A 1 595 ? 20.959 14.335 -2.660 1.00 89.62 595 ASN A O 1
ATOM 4909 N N . LYS A 1 596 ? 22.010 15.741 -1.252 1.00 89.38 596 LYS A N 1
ATOM 4910 C CA . LYS A 1 596 ? 23.376 15.474 -1.744 1.00 89.38 596 LYS A CA 1
ATOM 4911 C C . LYS A 1 596 ? 23.762 13.984 -1.755 1.00 89.38 596 LYS A C 1
ATOM 4913 O O . LYS A 1 596 ? 24.479 13.567 -2.656 1.00 89.38 596 LYS A O 1
ATOM 4918 N N . ASN A 1 597 ? 23.237 13.191 -0.818 1.00 94.56 597 ASN A N 1
ATOM 4919 C CA . ASN A 1 597 ? 23.608 11.786 -0.643 1.00 94.56 597 ASN A CA 1
ATOM 4920 C C . ASN A 1 597 ? 23.092 10.910 -1.796 1.00 94.56 597 ASN A C 1
ATOM 4922 O O . ASN A 1 597 ? 23.617 9.824 -2.024 1.00 94.56 597 ASN A O 1
ATOM 4926 N N . LEU A 1 598 ? 22.103 11.393 -2.563 1.00 96.50 598 LEU A N 1
ATOM 4927 C CA . LEU A 1 598 ? 21.695 10.762 -3.818 1.00 96.50 598 LEU A CA 1
ATOM 4928 C C . LEU A 1 598 ? 22.868 10.670 -4.801 1.00 96.50 598 LEU A C 1
ATOM 4930 O O . LEU A 1 598 ? 23.095 9.617 -5.389 1.00 96.50 598 LEU A O 1
ATOM 4934 N N . LYS A 1 599 ? 23.591 11.780 -4.991 1.00 96.62 599 LYS A N 1
ATOM 4935 C CA . LYS A 1 599 ? 24.697 11.856 -5.948 1.00 96.62 599 LYS A CA 1
ATOM 4936 C C . LYS A 1 599 ? 25.796 10.868 -5.566 1.00 96.62 599 LYS A C 1
ATOM 4938 O O . LYS A 1 599 ? 26.227 10.096 -6.414 1.00 96.62 599 LYS A O 1
ATOM 4943 N N . ASP A 1 600 ? 26.184 10.883 -4.294 1.00 97.12 600 ASP A N 1
ATOM 4944 C CA . ASP A 1 600 ? 27.243 10.025 -3.765 1.00 97.12 600 ASP A CA 1
ATOM 4945 C C . ASP A 1 600 ? 26.864 8.541 -3.904 1.00 97.12 600 ASP A C 1
ATOM 4947 O O . ASP A 1 600 ? 27.681 7.740 -4.344 1.00 97.12 600 ASP A O 1
ATOM 4951 N N . SER A 1 601 ? 25.601 8.179 -3.639 1.00 97.88 601 SER A N 1
ATOM 4952 C CA . SER A 1 601 ? 25.103 6.812 -3.856 1.00 97.88 601 SER A CA 1
ATOM 4953 C C . SER A 1 601 ? 25.171 6.376 -5.327 1.00 97.88 601 SER A C 1
ATOM 4955 O O . SER A 1 601 ? 25.642 5.278 -5.621 1.00 97.88 601 SER A O 1
ATOM 4957 N N . ILE A 1 602 ? 24.754 7.232 -6.270 1.00 98.25 602 ILE A N 1
ATOM 4958 C CA . ILE A 1 602 ? 24.822 6.912 -7.707 1.00 98.25 602 ILE A CA 1
ATOM 4959 C C . ILE A 1 602 ? 26.279 6.724 -8.150 1.00 98.25 602 ILE A C 1
ATOM 4961 O O . ILE A 1 602 ? 26.583 5.773 -8.866 1.00 98.25 602 ILE A O 1
ATOM 4965 N N . GLU A 1 603 ? 27.185 7.610 -7.727 1.00 97.56 603 GLU A N 1
ATOM 4966 C CA . GLU A 1 603 ? 28.612 7.507 -8.058 1.00 97.56 603 GLU A CA 1
ATOM 4967 C C . GLU A 1 603 ? 29.241 6.236 -7.467 1.00 97.56 603 GLU A C 1
ATOM 4969 O O . GLU A 1 603 ? 29.980 5.548 -8.171 1.00 97.56 603 GLU A O 1
ATOM 4974 N N . LEU A 1 604 ? 28.892 5.865 -6.229 1.00 97.94 604 LEU A N 1
ATOM 4975 C CA . LEU A 1 604 ? 29.324 4.603 -5.623 1.00 97.94 604 LEU A CA 1
ATOM 4976 C C . LEU A 1 604 ? 28.784 3.380 -6.368 1.00 97.94 604 LEU A C 1
ATOM 4978 O O . LEU A 1 604 ? 29.523 2.421 -6.556 1.00 97.94 604 LEU A O 1
ATOM 4982 N N . LEU A 1 605 ? 27.531 3.399 -6.826 1.00 98.25 605 LEU A N 1
ATOM 4983 C CA . LEU A 1 605 ? 26.960 2.291 -7.599 1.00 98.25 605 LEU A CA 1
ATOM 4984 C C . LEU A 1 605 ? 27.673 2.091 -8.938 1.00 98.25 605 LEU A C 1
ATOM 4986 O O . LEU A 1 605 ? 27.931 0.954 -9.328 1.00 98.25 605 LEU A O 1
ATOM 4990 N N . PHE A 1 606 ? 28.042 3.171 -9.627 1.00 97.44 606 PHE A N 1
ATOM 4991 C CA . PHE A 1 606 ? 28.851 3.052 -10.840 1.00 97.44 606 PHE A CA 1
ATOM 4992 C C . PHE A 1 606 ? 30.298 2.637 -10.544 1.00 97.44 606 PHE A C 1
ATOM 4994 O O . PHE A 1 606 ? 30.860 1.860 -11.309 1.00 97.44 606 PHE A O 1
ATOM 5001 N N . GLU A 1 607 ? 30.889 3.053 -9.420 1.00 96.44 607 GLU A N 1
ATOM 5002 C CA . GLU A 1 607 ? 32.189 2.525 -8.973 1.00 96.44 607 GLU A CA 1
ATOM 5003 C C . GLU A 1 607 ? 32.108 1.040 -8.580 1.00 96.44 607 GLU A C 1
ATOM 5005 O O . GLU A 1 607 ? 33.057 0.287 -8.782 1.00 96.44 607 GLU A O 1
ATOM 5010 N N . TYR A 1 608 ? 30.969 0.578 -8.064 1.00 97.19 608 TYR A N 1
ATOM 5011 C CA . TYR A 1 608 ? 30.740 -0.844 -7.825 1.00 97.19 608 TYR A CA 1
ATOM 5012 C C . TYR A 1 608 ? 30.692 -1.621 -9.143 1.00 97.19 608 TYR A C 1
ATOM 5014 O O . TYR A 1 608 ? 31.413 -2.605 -9.304 1.00 97.19 608 TYR A O 1
ATOM 5022 N N . VAL A 1 609 ? 29.912 -1.147 -10.118 1.00 96.12 609 VAL A N 1
ATOM 5023 C CA . VAL A 1 609 ? 29.808 -1.780 -11.440 1.00 96.12 609 VAL A CA 1
ATOM 5024 C C . VAL A 1 609 ? 31.127 -1.720 -12.219 1.00 96.12 609 VAL A C 1
ATOM 5026 O O . VAL A 1 609 ? 31.432 -2.658 -12.946 1.00 96.12 609 VAL A O 1
ATOM 5029 N N . SER A 1 610 ? 31.964 -0.695 -12.034 1.00 94.44 610 SER A N 1
ATOM 5030 C CA . SER A 1 610 ? 33.295 -0.648 -12.667 1.00 94.44 610 SER A CA 1
ATOM 5031 C C . SER A 1 610 ? 34.219 -1.784 -12.192 1.00 94.44 610 SER A C 1
ATOM 5033 O O . SER A 1 610 ? 35.126 -2.204 -12.911 1.00 94.44 610 SER A O 1
ATOM 5035 N N . ARG A 1 611 ? 33.970 -2.324 -10.991 1.00 94.62 611 ARG A N 1
ATOM 5036 C CA . ARG A 1 611 ? 34.674 -3.482 -10.410 1.00 94.62 611 ARG A CA 1
ATOM 5037 C C . ARG A 1 611 ? 33.930 -4.802 -10.620 1.00 94.62 611 ARG A C 1
ATOM 5039 O O . ARG A 1 611 ? 34.535 -5.870 -10.521 1.00 94.62 611 ARG A O 1
ATOM 5046 N N . LYS A 1 612 ? 32.627 -4.727 -10.896 1.00 94.44 612 LYS A N 1
ATOM 5047 C CA . LYS A 1 612 ? 31.701 -5.843 -11.131 1.00 94.44 612 LYS A CA 1
ATOM 5048 C C . LYS A 1 612 ? 30.825 -5.579 -12.366 1.00 94.44 612 LYS A C 1
ATOM 5050 O O . LYS A 1 612 ? 29.626 -5.325 -12.215 1.00 94.44 612 LYS A O 1
ATOM 5055 N N . PRO A 1 613 ? 31.392 -5.608 -13.588 1.00 94.25 613 PRO A N 1
ATOM 5056 C CA . PRO A 1 613 ? 30.669 -5.239 -14.810 1.00 94.25 613 PRO A CA 1
ATOM 5057 C C . PRO A 1 613 ? 29.394 -6.053 -15.046 1.00 94.25 613 PRO A C 1
ATOM 5059 O O . PRO A 1 613 ? 28.414 -5.526 -15.571 1.00 94.25 613 PRO A O 1
ATOM 5062 N N . GLU A 1 614 ? 29.366 -7.311 -14.592 1.00 93.06 614 GLU A N 1
ATOM 5063 C CA . GLU A 1 614 ? 28.210 -8.207 -14.675 1.00 93.06 614 GLU A CA 1
ATOM 5064 C C . GLU A 1 614 ? 26.968 -7.693 -13.923 1.00 93.06 614 GLU A C 1
ATOM 5066 O O . GLU A 1 614 ? 25.865 -8.192 -14.137 1.00 93.06 614 GLU A O 1
ATOM 5071 N N . LYS A 1 615 ? 27.128 -6.687 -13.052 1.00 94.81 615 LYS A N 1
ATOM 5072 C CA . LYS A 1 615 ? 26.052 -6.070 -12.264 1.00 94.81 615 LYS A CA 1
ATOM 5073 C C . LYS A 1 615 ? 25.388 -4.872 -12.938 1.00 94.81 615 LYS A C 1
ATOM 5075 O O . LYS A 1 615 ? 24.390 -4.363 -12.424 1.00 94.81 615 LYS A O 1
ATOM 5080 N N . LEU A 1 616 ? 25.881 -4.430 -14.098 1.00 96.38 616 LEU A N 1
ATOM 5081 C CA . LEU A 1 616 ? 25.277 -3.310 -14.818 1.00 96.38 616 LEU A CA 1
ATOM 5082 C C . LEU A 1 616 ? 23.792 -3.539 -15.171 1.00 96.38 616 LEU A C 1
ATOM 5084 O O . LEU A 1 616 ? 23.001 -2.629 -14.906 1.00 96.38 616 LEU A O 1
ATOM 5088 N N . PRO A 1 617 ? 23.359 -4.702 -15.702 1.00 96.00 617 PRO A N 1
ATOM 5089 C CA . PRO A 1 617 ? 21.948 -4.915 -16.030 1.00 96.00 617 PRO A CA 1
ATOM 5090 C C . PRO A 1 617 ? 21.013 -4.725 -14.828 1.00 96.00 617 PRO A C 1
ATOM 5092 O O . PRO A 1 617 ? 19.956 -4.101 -14.948 1.00 96.00 617 PRO A O 1
ATOM 5095 N N . GLU A 1 618 ? 21.439 -5.190 -13.653 1.00 96.56 618 GLU A N 1
ATOM 5096 C CA . GLU A 1 618 ? 20.702 -5.045 -12.398 1.00 96.56 618 GLU A CA 1
ATOM 5097 C C . GLU A 1 618 ? 20.626 -3.578 -11.949 1.00 96.56 618 GLU A C 1
ATOM 5099 O O . GLU A 1 618 ? 19.552 -3.093 -11.587 1.00 96.56 618 GLU A O 1
ATOM 5104 N N . LEU A 1 619 ? 21.727 -2.823 -12.056 1.00 97.38 619 LEU A N 1
ATOM 5105 C CA . LEU A 1 619 ? 21.729 -1.388 -11.760 1.00 97.38 619 LEU A CA 1
ATOM 5106 C C . LEU A 1 619 ? 20.797 -0.610 -12.704 1.00 97.38 619 LEU A C 1
ATOM 5108 O O . LEU A 1 619 ? 20.012 0.225 -12.250 1.00 97.38 619 LEU A O 1
ATOM 5112 N N . ILE A 1 620 ? 20.832 -0.897 -14.011 1.00 97.19 620 ILE A N 1
ATOM 5113 C CA . ILE A 1 620 ? 19.925 -0.280 -14.992 1.00 97.19 620 ILE A CA 1
ATOM 5114 C C . ILE A 1 620 ? 18.466 -0.596 -14.646 1.00 97.19 620 ILE A C 1
ATOM 5116 O O . ILE A 1 620 ? 17.614 0.297 -14.686 1.00 97.19 620 ILE A O 1
ATOM 5120 N N . HIS A 1 621 ? 18.170 -1.845 -14.276 1.00 95.50 621 HIS A N 1
ATOM 5121 C CA . HIS A 1 621 ? 16.847 -2.241 -13.803 1.00 95.50 621 HIS A CA 1
ATOM 5122 C C . HIS A 1 621 ? 16.430 -1.451 -12.552 1.00 95.50 621 HIS A C 1
ATOM 5124 O O . HIS A 1 621 ? 15.348 -0.863 -12.537 1.00 95.50 621 HIS A O 1
ATOM 5130 N N . LYS A 1 622 ? 17.310 -1.333 -11.550 1.00 95.38 622 LYS A N 1
ATOM 5131 C CA . LYS A 1 622 ? 17.043 -0.597 -10.305 1.00 95.38 622 LYS A CA 1
ATOM 5132 C C . LYS A 1 622 ? 16.763 0.889 -10.534 1.00 95.38 622 LYS A C 1
ATOM 5134 O O . LYS A 1 622 ? 15.861 1.465 -9.924 1.00 95.38 622 LYS A O 1
ATOM 5139 N N . ILE A 1 623 ? 17.505 1.520 -11.445 1.00 96.69 623 ILE A N 1
ATOM 5140 C CA . ILE A 1 623 ? 17.281 2.915 -11.848 1.00 96.69 623 ILE A CA 1
ATOM 5141 C C . ILE A 1 623 ? 15.900 3.066 -12.507 1.00 96.69 623 ILE A C 1
ATOM 5143 O O . ILE A 1 623 ? 15.168 4.004 -12.188 1.00 96.69 623 ILE A O 1
ATOM 5147 N N . ARG A 1 624 ? 15.511 2.137 -13.388 1.00 94.38 624 ARG A N 1
ATOM 5148 C CA . ARG A 1 624 ? 14.183 2.135 -14.029 1.00 94.38 624 ARG A CA 1
ATOM 5149 C C . ARG A 1 624 ? 13.045 1.877 -13.038 1.00 94.38 624 ARG A C 1
ATOM 5151 O O . ARG A 1 624 ? 11.955 2.401 -13.235 1.00 94.38 624 ARG A O 1
ATOM 5158 N N . GLU A 1 625 ? 13.302 1.118 -11.976 1.00 90.94 625 GLU A N 1
ATOM 5159 C CA . GLU A 1 625 ? 12.337 0.852 -10.906 1.00 90.94 625 GLU A CA 1
ATOM 5160 C C . GLU A 1 625 ? 12.090 2.095 -10.032 1.00 90.94 625 GLU A C 1
ATOM 5162 O O . GLU A 1 625 ? 10.945 2.406 -9.710 1.00 90.94 625 GLU A O 1
ATOM 5167 N N . LEU A 1 626 ? 13.146 2.820 -9.634 1.00 92.44 626 LEU A N 1
ATOM 5168 C CA . LEU A 1 626 ? 13.053 3.802 -8.540 1.00 92.44 626 LEU A CA 1
ATOM 5169 C C . LEU A 1 626 ? 13.338 5.265 -8.921 1.00 92.44 626 LEU A C 1
ATOM 5171 O O . LEU A 1 626 ? 12.896 6.165 -8.200 1.00 92.44 626 LEU A O 1
ATOM 5175 N N . LEU A 1 627 ? 14.073 5.533 -10.007 1.00 94.75 627 LEU A N 1
ATOM 5176 C CA . LEU A 1 627 ? 14.494 6.887 -10.421 1.00 94.75 627 LEU A CA 1
ATOM 5177 C C . LEU A 1 627 ? 13.714 7.451 -11.613 1.00 94.75 627 LEU A C 1
ATOM 5179 O O . LEU A 1 627 ? 14.007 8.563 -12.051 1.00 94.75 627 LEU A O 1
ATOM 5183 N N . ILE A 1 628 ? 12.719 6.741 -12.142 1.00 95.06 628 ILE A N 1
ATOM 5184 C CA . ILE A 1 628 ? 11.848 7.282 -13.197 1.00 95.06 628 ILE A CA 1
ATOM 5185 C C . ILE A 1 628 ? 11.024 8.478 -12.705 1.00 95.06 628 ILE A C 1
ATOM 5187 O O . ILE A 1 628 ? 10.850 8.679 -11.503 1.00 95.06 628 ILE A O 1
ATOM 5191 N N . PHE A 1 629 ? 10.541 9.289 -13.648 1.00 94.81 629 PHE A N 1
ATOM 5192 C CA . PHE A 1 629 ? 9.768 10.490 -13.344 1.00 94.81 629 PHE A CA 1
ATOM 5193 C C . PHE A 1 629 ? 8.424 10.175 -12.694 1.00 94.81 629 PHE A C 1
ATOM 5195 O O . PHE A 1 629 ? 7.661 9.340 -13.189 1.00 94.81 629 PHE A O 1
ATOM 5202 N N . ASP A 1 630 ? 8.105 10.929 -11.649 1.00 93.00 630 ASP A N 1
ATOM 5203 C CA . ASP A 1 630 ? 6.833 10.849 -10.950 1.00 93.00 630 ASP A CA 1
ATOM 5204 C C . ASP A 1 630 ? 6.318 12.234 -10.523 1.00 93.00 630 ASP A C 1
ATOM 5206 O O . ASP A 1 630 ? 7.051 13.222 -10.519 1.00 93.00 630 ASP A O 1
ATOM 5210 N N . LYS A 1 631 ? 5.052 12.304 -10.109 1.00 89.88 631 LYS A N 1
ATOM 5211 C CA . LYS A 1 631 ? 4.395 13.514 -9.604 1.00 89.88 631 LYS A CA 1
ATOM 5212 C C . LYS A 1 631 ? 5.136 14.136 -8.417 1.00 89.88 631 LYS A C 1
ATOM 5214 O O . LYS A 1 631 ? 5.214 15.355 -8.309 1.00 89.88 631 LYS A O 1
ATOM 5219 N N . ASP A 1 632 ? 5.695 13.309 -7.533 1.00 88.12 632 ASP A N 1
ATOM 5220 C CA . ASP A 1 632 ? 6.416 13.789 -6.348 1.00 88.12 632 ASP A CA 1
ATOM 5221 C C . ASP A 1 632 ? 7.723 14.524 -6.720 1.00 88.12 632 ASP A C 1
ATOM 5223 O O . ASP A 1 632 ? 8.204 15.364 -5.957 1.00 88.12 632 ASP A O 1
ATOM 5227 N N . ASP A 1 633 ? 8.272 14.272 -7.915 1.00 92.94 633 ASP A N 1
ATOM 5228 C CA . ASP A 1 633 ? 9.481 14.939 -8.408 1.00 92.94 633 ASP A CA 1
ATOM 5229 C C . ASP A 1 633 ? 9.233 16.379 -8.870 1.00 92.94 633 ASP A C 1
ATOM 5231 O O . ASP A 1 633 ? 10.171 17.179 -8.933 1.00 92.94 633 ASP A O 1
ATOM 5235 N N . GLU A 1 634 ? 7.983 16.749 -9.161 1.00 92.50 634 GLU A N 1
ATOM 5236 C CA . GLU A 1 634 ? 7.640 18.122 -9.539 1.00 92.50 634 GLU A CA 1
ATOM 5237 C C . GLU A 1 634 ? 8.002 19.109 -8.419 1.00 92.50 634 GLU A C 1
ATOM 5239 O O . GLU A 1 634 ? 8.536 20.188 -8.684 1.00 92.50 634 GLU A O 1
ATOM 5244 N N . TYR A 1 635 ? 7.812 18.710 -7.155 1.00 89.44 635 TYR A N 1
ATOM 5245 C CA . TYR A 1 635 ? 8.131 19.539 -5.989 1.00 89.44 635 TYR A CA 1
ATOM 5246 C C . TYR A 1 635 ? 9.629 19.838 -5.845 1.00 89.44 635 TYR A C 1
ATOM 5248 O O . TYR A 1 635 ? 9.997 20.849 -5.246 1.00 89.44 635 TYR A O 1
ATOM 5256 N N . SER A 1 636 ? 10.500 18.980 -6.388 1.00 91.19 636 SER A N 1
ATOM 5257 C CA . SER A 1 636 ? 11.958 19.145 -6.357 1.00 91.19 636 SER A CA 1
ATOM 5258 C C . SER A 1 636 ? 12.539 19.589 -7.704 1.00 91.19 636 SER A C 1
ATOM 5260 O O . SER A 1 636 ? 13.760 19.587 -7.872 1.00 91.19 636 SER A O 1
ATOM 5262 N N . ASN A 1 637 ? 11.699 20.003 -8.664 1.00 93.75 637 ASN A N 1
ATOM 5263 C CA . ASN A 1 637 ? 12.105 20.305 -10.041 1.00 93.75 637 ASN A CA 1
ATOM 5264 C C . ASN A 1 637 ? 12.936 19.166 -10.661 1.00 93.75 637 ASN A C 1
ATOM 5266 O O . ASN A 1 637 ? 13.992 19.409 -11.263 1.00 93.75 637 ASN A O 1
ATOM 5270 N N . PHE A 1 638 ? 12.472 17.928 -10.469 1.00 95.50 638 PHE A N 1
ATOM 5271 C CA . PHE A 1 638 ? 13.079 16.712 -11.009 1.00 95.50 638 PHE A CA 1
ATOM 5272 C C . PHE A 1 638 ? 14.558 16.555 -10.644 1.00 95.50 638 PHE A C 1
ATOM 5274 O O . PHE A 1 638 ? 15.390 16.170 -11.472 1.00 95.50 638 PHE A O 1
ATOM 5281 N N . TYR A 1 639 ? 14.905 16.908 -9.402 1.00 96.31 639 TYR A N 1
ATOM 5282 C CA . TYR A 1 639 ? 16.283 16.883 -8.912 1.00 96.31 639 TYR A CA 1
ATOM 5283 C C . TYR A 1 639 ? 16.951 15.526 -9.160 1.00 96.31 639 TYR A C 1
ATOM 5285 O O . TYR A 1 639 ? 18.067 15.481 -9.671 1.00 96.31 639 TYR A O 1
ATOM 5293 N N . ARG A 1 640 ? 16.242 14.425 -8.883 1.00 96.81 640 ARG A N 1
ATOM 5294 C CA . ARG A 1 640 ? 16.805 13.071 -8.932 1.00 96.81 640 ARG A CA 1
ATOM 5295 C C . ARG A 1 640 ? 17.261 12.667 -10.329 1.00 96.81 640 ARG A C 1
ATOM 5297 O O . ARG A 1 640 ? 18.402 12.249 -10.522 1.00 96.81 640 ARG A O 1
ATOM 5304 N N . GLN A 1 641 ? 16.387 12.861 -11.315 1.00 97.44 641 GLN A N 1
ATOM 5305 C CA . GLN A 1 641 ? 16.662 12.528 -12.712 1.00 97.44 641 GLN A CA 1
ATOM 5306 C C . GLN A 1 641 ? 17.766 13.415 -13.283 1.00 97.44 641 GLN A C 1
ATOM 5308 O O . GLN A 1 641 ? 18.651 12.938 -13.992 1.00 97.44 641 GLN A O 1
ATOM 5313 N N . ARG A 1 642 ? 17.762 14.704 -12.925 1.00 97.19 642 ARG A N 1
ATOM 5314 C CA . ARG A 1 642 ? 18.818 15.639 -13.323 1.00 97.19 642 ARG A CA 1
ATOM 5315 C C . ARG A 1 642 ? 20.174 15.248 -12.743 1.00 97.19 642 ARG A C 1
ATOM 5317 O O . ARG A 1 642 ? 21.151 15.267 -13.480 1.00 97.19 642 ARG A O 1
ATOM 5324 N N . THR A 1 643 ? 20.239 14.858 -11.469 1.00 97.94 643 THR A N 1
ATOM 5325 C CA . THR A 1 643 ? 21.481 14.394 -10.832 1.00 97.94 643 THR A CA 1
ATOM 5326 C C . THR A 1 643 ? 22.048 13.161 -11.530 1.00 97.94 643 THR A C 1
ATOM 5328 O O . THR A 1 643 ? 23.240 13.145 -11.827 1.00 97.94 643 THR A O 1
ATOM 5331 N N . LEU A 1 644 ? 21.206 12.172 -11.849 1.00 98.44 644 LEU A N 1
ATOM 5332 C CA . LEU A 1 644 ? 21.617 10.988 -12.607 1.00 98.44 644 LEU A CA 1
ATOM 5333 C C . LEU A 1 644 ? 22.218 11.374 -13.968 1.00 98.44 644 LEU A C 1
ATOM 5335 O O . LEU A 1 644 ? 23.347 10.997 -14.275 1.00 98.44 644 LEU A O 1
ATOM 5339 N N . PHE A 1 645 ? 21.503 12.164 -14.772 1.00 98.44 645 PHE A N 1
ATOM 5340 C CA . PHE A 1 645 ? 21.982 12.528 -16.108 1.00 98.44 645 PHE A CA 1
ATOM 5341 C C . PHE A 1 645 ? 23.188 13.467 -16.086 1.00 98.44 645 PHE A C 1
ATOM 5343 O O . PHE A 1 645 ? 24.033 13.365 -16.966 1.00 98.44 645 PHE A O 1
ATOM 5350 N N . ASP A 1 646 ? 23.339 14.322 -15.073 1.00 98.12 646 ASP A N 1
ATOM 5351 C CA . ASP A 1 646 ? 24.549 15.134 -14.917 1.00 98.12 646 ASP A CA 1
ATOM 5352 C C . ASP A 1 646 ? 25.800 14.266 -14.651 1.00 98.12 646 ASP A C 1
ATOM 5354 O O . ASP A 1 646 ? 26.899 14.662 -15.038 1.00 98.12 646 ASP A O 1
ATOM 5358 N N . ILE A 1 647 ? 25.663 13.094 -14.012 1.00 98.44 647 ILE A N 1
ATOM 5359 C CA . ILE A 1 647 ? 26.759 12.117 -13.844 1.00 98.44 647 ILE A CA 1
ATOM 5360 C C . ILE A 1 647 ? 27.042 11.409 -15.173 1.00 98.44 647 ILE A C 1
ATOM 5362 O O . ILE A 1 647 ? 28.185 11.380 -15.627 1.00 98.44 647 ILE A O 1
ATOM 5366 N N . LEU A 1 648 ? 25.996 10.889 -15.820 1.00 98.62 648 LEU A N 1
ATOM 5367 C CA . LEU A 1 648 ? 26.104 10.138 -17.072 1.00 98.62 648 LEU A CA 1
ATOM 5368 C C . LEU A 1 648 ? 26.701 10.984 -18.208 1.00 98.62 648 LEU A C 1
ATOM 5370 O O . LEU A 1 648 ? 27.625 10.544 -18.888 1.00 98.62 648 LEU A O 1
ATOM 5374 N N . ILE A 1 649 ? 26.238 12.227 -18.369 1.00 98.44 649 ILE A N 1
ATOM 5375 C CA . ILE A 1 649 ? 26.730 13.158 -19.395 1.00 98.44 649 ILE A CA 1
ATOM 5376 C C . ILE A 1 649 ? 28.207 13.494 -19.170 1.00 98.44 649 ILE A C 1
ATOM 5378 O O . ILE A 1 649 ? 28.984 13.464 -20.120 1.00 98.44 649 ILE A O 1
ATOM 5382 N N . LYS A 1 650 ? 28.633 13.728 -17.921 1.00 97.62 650 LYS A N 1
ATOM 5383 C CA . LYS A 1 650 ? 30.062 13.916 -17.606 1.00 97.62 650 LYS A CA 1
ATOM 5384 C C . LYS A 1 650 ? 30.901 12.690 -17.958 1.00 97.62 650 LYS A C 1
ATOM 5386 O O . LYS A 1 650 ? 32.071 12.839 -18.296 1.00 97.62 650 LYS A O 1
ATOM 5391 N N . GLY A 1 651 ? 30.328 11.493 -17.841 1.00 96.25 651 GLY A N 1
ATOM 5392 C CA . GLY A 1 651 ? 30.953 10.253 -18.291 1.00 96.25 651 GLY A CA 1
ATOM 5393 C C . GLY A 1 651 ? 31.164 10.234 -19.803 1.00 96.25 651 GLY A C 1
ATOM 5394 O O . GLY A 1 651 ? 32.280 9.991 -20.255 1.00 96.25 651 GLY A O 1
ATOM 5395 N N . VAL A 1 652 ? 30.133 10.597 -20.573 1.00 96.94 652 VAL A N 1
ATOM 5396 C CA . VAL A 1 652 ? 30.220 10.734 -22.039 1.00 96.94 652 VAL A CA 1
ATOM 5397 C C . VAL A 1 652 ? 31.287 11.755 -22.440 1.00 96.94 652 VAL A C 1
ATOM 5399 O O . VAL A 1 652 ? 32.149 11.447 -23.257 1.00 96.94 652 VAL A O 1
ATOM 5402 N N . GLU A 1 653 ? 31.299 12.937 -21.817 1.00 95.56 653 GLU A N 1
ATOM 5403 C CA . GLU A 1 653 ? 32.295 13.994 -22.070 1.00 95.56 653 GLU A CA 1
ATOM 5404 C C . GLU A 1 653 ? 33.740 13.542 -21.790 1.00 95.56 653 GLU A C 1
ATOM 5406 O O . GLU A 1 653 ? 34.684 14.037 -22.406 1.00 95.56 653 GLU A O 1
ATOM 5411 N N . LYS A 1 654 ? 33.922 12.601 -20.857 1.00 95.38 654 LYS A N 1
ATOM 5412 C CA . LYS A 1 654 ? 35.224 12.032 -20.481 1.00 95.38 654 LYS A CA 1
ATOM 5413 C C . LYS A 1 654 ? 35.565 10.732 -21.213 1.00 95.38 654 LYS A C 1
ATOM 5415 O O . LYS A 1 654 ? 36.619 10.167 -20.934 1.00 95.38 654 LYS A O 1
ATOM 5420 N N . ASN A 1 655 ? 34.717 10.275 -22.136 1.00 92.69 655 ASN A N 1
ATOM 5421 C CA . ASN A 1 655 ? 34.827 8.975 -22.802 1.00 92.69 655 ASN A CA 1
ATOM 5422 C C . ASN A 1 655 ? 34.883 7.777 -21.831 1.00 92.69 655 ASN A C 1
ATOM 5424 O O . ASN A 1 655 ? 35.556 6.787 -22.106 1.00 92.69 655 ASN A O 1
ATOM 5428 N N . ASP A 1 656 ? 34.167 7.849 -20.709 1.00 94.25 656 ASP A N 1
ATOM 5429 C CA . ASP A 1 656 ? 34.005 6.725 -19.783 1.00 94.25 656 ASP A CA 1
ATOM 5430 C C . ASP A 1 656 ? 33.028 5.692 -20.371 1.00 94.25 656 ASP A C 1
ATOM 5432 O O . ASP A 1 656 ? 31.874 6.026 -20.648 1.00 94.25 656 ASP A O 1
ATOM 5436 N N . GLU A 1 657 ? 33.476 4.453 -20.595 1.00 93.88 657 GLU A N 1
ATOM 5437 C CA . GLU A 1 657 ? 32.685 3.432 -21.296 1.00 93.88 657 GLU A CA 1
ATOM 5438 C C . GLU A 1 657 ? 31.438 2.987 -20.522 1.00 93.88 657 GLU A C 1
ATOM 5440 O O . GLU A 1 657 ? 30.364 2.848 -21.113 1.00 93.88 657 GLU A O 1
ATOM 5445 N N . LEU A 1 658 ? 31.555 2.820 -19.203 1.00 95.75 658 LEU A N 1
ATOM 5446 C CA . LEU A 1 658 ? 30.460 2.397 -18.331 1.00 95.75 658 LEU A CA 1
ATOM 5447 C C . LEU A 1 658 ? 29.355 3.451 -18.306 1.00 95.75 658 LEU A C 1
ATOM 5449 O O . LEU A 1 658 ? 28.182 3.163 -18.570 1.00 95.75 658 LEU A O 1
ATOM 5453 N N . LEU A 1 659 ? 29.734 4.691 -17.999 1.00 97.25 659 LEU A N 1
ATOM 5454 C CA . LEU A 1 659 ? 28.790 5.796 -17.891 1.00 97.25 659 LEU A CA 1
ATOM 5455 C C . LEU A 1 659 ? 28.195 6.155 -19.252 1.00 97.25 659 LEU A C 1
ATOM 5457 O O . LEU A 1 659 ? 27.011 6.477 -19.326 1.00 97.25 659 LEU A O 1
ATOM 5461 N N . SER A 1 660 ? 28.973 6.046 -20.333 1.00 96.38 660 SER A N 1
ATOM 5462 C CA . SER A 1 660 ? 28.462 6.260 -21.688 1.00 96.38 660 SER A CA 1
ATOM 5463 C C . SER A 1 660 ? 27.445 5.194 -22.077 1.00 96.38 660 SER A C 1
ATOM 5465 O O . SER A 1 660 ? 26.342 5.533 -22.497 1.00 96.38 660 SER A O 1
ATOM 5467 N N . THR A 1 661 ? 27.764 3.911 -21.895 1.00 96.75 661 THR A N 1
ATOM 5468 C CA . THR A 1 661 ? 26.828 2.810 -22.179 1.00 96.75 661 THR A CA 1
ATOM 5469 C C . THR A 1 661 ? 25.528 2.989 -21.392 1.00 96.75 661 THR A C 1
ATOM 5471 O O . THR A 1 661 ? 24.431 2.914 -21.952 1.00 96.75 661 THR A O 1
ATOM 5474 N N . SER A 1 662 ? 25.648 3.356 -20.115 1.00 98.00 662 SER A N 1
ATOM 5475 C CA . SER A 1 662 ? 24.512 3.642 -19.237 1.00 98.00 662 SER A CA 1
ATOM 5476 C C . SER A 1 662 ? 23.710 4.872 -19.677 1.00 98.00 662 SER A C 1
ATOM 5478 O O . SER A 1 662 ? 22.482 4.844 -19.621 1.00 98.00 662 SER A O 1
ATOM 5480 N N . PHE A 1 663 ? 24.367 5.938 -20.155 1.00 98.56 663 PHE A N 1
ATOM 5481 C CA . PHE A 1 663 ? 23.710 7.121 -20.723 1.00 98.56 663 PHE A CA 1
ATOM 5482 C C . PHE A 1 663 ? 22.794 6.737 -21.883 1.00 98.56 663 PHE A C 1
ATOM 5484 O O . PHE A 1 663 ? 21.604 7.053 -21.849 1.00 98.56 663 PHE A O 1
ATOM 5491 N N . TYR A 1 664 ? 23.332 6.038 -22.887 1.00 98.00 664 TYR A N 1
ATOM 5492 C CA . TYR A 1 664 ? 22.571 5.664 -24.078 1.00 98.00 664 TYR A CA 1
ATOM 5493 C C . TYR A 1 664 ? 21.405 4.738 -23.740 1.00 98.00 664 TYR A C 1
ATOM 5495 O O . TYR A 1 664 ? 20.315 4.903 -24.286 1.00 98.00 664 TYR A O 1
ATOM 5503 N N . GLU A 1 665 ? 21.604 3.795 -22.820 1.00 97.38 665 GLU A N 1
ATOM 5504 C CA . GLU A 1 665 ? 20.556 2.858 -22.430 1.00 97.38 665 GLU A CA 1
ATOM 5505 C C . GLU A 1 665 ? 19.452 3.505 -21.579 1.00 97.38 665 GLU A C 1
ATOM 5507 O O . GLU A 1 665 ? 18.264 3.243 -21.784 1.00 97.38 665 GLU A O 1
ATOM 5512 N N . LEU A 1 666 ? 19.804 4.384 -20.639 1.00 98.06 666 LEU A N 1
ATOM 5513 C CA . LEU A 1 666 ? 18.819 5.078 -19.808 1.00 98.06 666 LEU A CA 1
ATOM 5514 C C . LEU A 1 666 ? 18.103 6.182 -20.590 1.00 98.06 666 LEU A C 1
ATOM 5516 O O . LEU A 1 666 ? 16.902 6.370 -20.402 1.00 98.06 666 LEU A O 1
ATOM 5520 N N . ALA A 1 667 ? 18.771 6.865 -21.524 1.00 98.12 667 ALA A N 1
ATOM 5521 C CA . ALA A 1 667 ? 18.136 7.867 -22.380 1.00 98.12 667 ALA A CA 1
ATOM 5522 C C . ALA A 1 667 ? 16.944 7.294 -23.169 1.00 98.12 667 ALA A C 1
ATOM 5524 O O . ALA A 1 667 ? 15.937 7.987 -23.310 1.00 98.12 667 ALA A O 1
ATOM 5525 N N . LYS A 1 668 ? 16.993 6.015 -23.581 1.00 95.81 668 LYS A N 1
ATOM 5526 C CA . LYS A 1 668 ? 15.852 5.308 -24.202 1.00 95.81 668 LYS A CA 1
ATOM 5527 C C . LYS A 1 668 ? 14.608 5.362 -23.312 1.00 95.81 668 LYS A C 1
ATOM 5529 O O . LYS A 1 668 ? 13.504 5.621 -23.773 1.00 95.81 668 LYS A O 1
ATOM 5534 N N . THR A 1 669 ? 14.784 5.173 -22.005 1.00 94.81 669 THR A N 1
ATOM 5535 C CA . THR A 1 669 ? 13.692 5.256 -21.029 1.00 94.81 669 THR A CA 1
ATOM 5536 C C . THR A 1 669 ? 13.282 6.704 -20.764 1.00 94.81 669 THR A C 1
ATOM 5538 O O . THR A 1 669 ? 12.102 7.036 -20.855 1.00 94.81 669 THR A O 1
ATOM 5541 N N . PHE A 1 670 ? 14.237 7.583 -20.454 1.00 96.25 670 PHE A N 1
ATOM 5542 C CA . PHE A 1 670 ? 13.958 8.942 -19.974 1.00 96.25 670 PHE A CA 1
ATOM 5543 C C . PHE A 1 670 ? 13.517 9.926 -21.070 1.00 96.25 670 PHE A C 1
ATOM 5545 O O . PHE A 1 670 ? 12.989 10.991 -20.746 1.00 96.25 670 PHE A O 1
ATOM 5552 N N . LEU A 1 671 ? 13.655 9.568 -22.352 1.00 95.69 671 LEU A N 1
ATOM 5553 C CA . LEU A 1 671 ? 13.048 10.308 -23.460 1.00 95.69 671 LEU A CA 1
ATOM 5554 C C . LEU A 1 671 ? 11.572 9.947 -23.711 1.00 95.69 671 LEU A C 1
ATOM 5556 O O . LEU A 1 671 ? 10.930 10.630 -24.512 1.00 95.69 671 LEU A O 1
ATOM 5560 N N . SER A 1 672 ? 11.007 8.969 -22.995 1.00 93.38 672 SER A N 1
ATOM 5561 C CA . SER A 1 672 ? 9.589 8.589 -23.096 1.00 93.38 672 SER A CA 1
ATOM 5562 C C . SER A 1 672 ? 8.630 9.733 -22.740 1.00 93.38 672 SER A C 1
ATOM 5564 O O . SER A 1 672 ? 8.954 10.641 -21.973 1.00 93.38 672 SER A O 1
ATOM 5566 N N . HIS A 1 673 ? 7.408 9.674 -23.278 1.00 92.44 673 HIS A N 1
ATOM 5567 C CA . HIS A 1 673 ? 6.370 10.691 -23.052 1.00 92.44 673 HIS A CA 1
ATOM 5568 C C . HIS A 1 673 ? 5.529 10.452 -21.785 1.00 92.44 673 HIS A C 1
ATOM 5570 O O . HIS A 1 673 ? 4.905 11.385 -21.273 1.00 92.44 673 HIS A O 1
ATOM 5576 N N . LYS A 1 674 ? 5.488 9.213 -21.283 1.00 91.44 674 LYS A N 1
ATOM 5577 C CA . LYS A 1 674 ? 4.756 8.818 -20.072 1.00 91.44 674 LYS A CA 1
ATOM 5578 C C . LYS A 1 674 ? 5.538 7.756 -19.302 1.00 91.44 674 LYS A C 1
ATOM 5580 O O . LYS A 1 674 ? 6.273 6.979 -19.905 1.00 91.44 674 LYS A O 1
ATOM 5585 N N . PHE A 1 675 ? 5.321 7.702 -17.992 1.00 92.31 675 PHE A N 1
ATOM 5586 C CA . PHE A 1 675 ? 5.968 6.765 -17.076 1.00 92.31 675 PHE A CA 1
ATOM 5587 C C . PHE A 1 675 ? 4.909 5.985 -16.299 1.00 92.31 675 PHE A C 1
ATOM 5589 O O . PHE A 1 675 ? 3.971 6.573 -15.760 1.00 92.31 675 PHE A O 1
ATOM 5596 N N . GLN A 1 676 ? 5.027 4.659 -16.274 1.00 90.94 676 GLN A N 1
ATOM 5597 C CA . GLN A 1 676 ? 4.146 3.806 -15.476 1.00 90.94 676 GLN A CA 1
ATOM 5598 C C . GLN A 1 676 ? 4.629 3.792 -14.030 1.00 90.94 676 GLN A C 1
ATOM 5600 O O . GLN A 1 676 ? 5.813 3.595 -13.776 1.00 90.94 676 GLN A O 1
ATOM 5605 N N . GLN A 1 677 ? 3.706 4.004 -13.097 1.00 89.69 677 GLN A N 1
ATOM 5606 C CA . GLN A 1 677 ? 3.991 4.071 -11.671 1.00 89.69 677 GLN A CA 1
ATOM 5607 C C . GLN A 1 677 ? 3.222 2.983 -10.933 1.00 89.69 677 GLN A C 1
ATOM 5609 O O . GLN A 1 677 ? 2.011 2.839 -11.114 1.00 89.69 677 GLN A O 1
ATOM 5614 N N . PHE A 1 678 ? 3.931 2.259 -10.069 1.00 85.88 678 PHE A N 1
ATOM 5615 C CA . PHE A 1 678 ? 3.375 1.274 -9.148 1.00 85.88 678 PHE A CA 1
ATOM 5616 C C . PHE A 1 678 ? 3.793 1.653 -7.729 1.00 85.88 678 PHE A C 1
ATOM 5618 O O . PHE A 1 678 ? 4.973 1.625 -7.388 1.00 85.88 678 PHE A O 1
ATOM 5625 N N . LYS A 1 679 ? 2.825 2.027 -6.891 1.00 81.31 679 LYS A N 1
ATOM 5626 C CA . LYS A 1 679 ? 3.059 2.385 -5.486 1.00 81.31 679 LYS A CA 1
ATOM 5627 C C . LYS A 1 679 ? 2.307 1.444 -4.558 1.00 81.31 679 LYS A C 1
ATOM 5629 O O . LYS A 1 679 ? 1.199 1.016 -4.867 1.00 81.31 679 LYS A O 1
ATOM 5634 N N . GLY A 1 680 ? 2.883 1.165 -3.391 1.00 71.94 680 GLY A N 1
ATOM 5635 C CA . GLY A 1 680 ? 2.164 0.494 -2.310 1.00 71.94 680 GLY A CA 1
ATOM 5636 C C . GLY A 1 680 ? 1.031 1.377 -1.783 1.00 71.94 680 GLY A C 1
ATOM 5637 O O . GLY A 1 680 ? 1.232 2.561 -1.512 1.00 71.94 680 GLY A O 1
ATOM 5638 N N . GLY A 1 681 ? -0.162 0.808 -1.658 1.00 66.19 681 GLY A N 1
ATOM 5639 C CA . GLY A 1 681 ? -1.315 1.407 -0.994 1.00 66.19 681 GLY A CA 1
ATOM 5640 C C . GLY A 1 681 ? -1.546 0.815 0.401 1.00 66.19 681 GLY A C 1
ATOM 5641 O O . GLY A 1 681 ? -0.780 -0.015 0.892 1.00 66.19 681 GLY A O 1
ATOM 5642 N N . ARG A 1 682 ? -2.618 1.245 1.077 1.00 65.75 682 ARG A N 1
ATOM 5643 C CA . ARG A 1 682 ? -3.002 0.688 2.390 1.00 65.75 682 ARG A CA 1
ATOM 5644 C C . ARG A 1 682 ? -3.600 -0.712 2.241 1.00 65.75 682 ARG A C 1
ATOM 5646 O O . ARG A 1 682 ? -4.167 -1.026 1.198 1.00 65.75 682 ARG A O 1
ATOM 5653 N N . LYS A 1 683 ? -3.516 -1.539 3.291 1.00 65.38 683 LYS A N 1
ATOM 5654 C CA . LYS A 1 683 ? -4.138 -2.881 3.354 1.00 65.38 683 LYS A CA 1
ATOM 5655 C C . LYS A 1 683 ? -3.752 -3.790 2.168 1.00 65.38 683 LYS A C 1
ATOM 5657 O O . LYS A 1 683 ? -4.615 -4.417 1.565 1.00 65.38 683 LYS A O 1
ATOM 5662 N N . ASN A 1 684 ? -2.461 -3.840 1.824 1.00 67.25 684 ASN A N 1
ATOM 5663 C CA . ASN A 1 684 ? -1.923 -4.612 0.689 1.00 67.25 684 ASN A CA 1
ATOM 5664 C C . ASN A 1 684 ? -2.521 -4.247 -0.686 1.00 67.25 684 ASN A C 1
ATOM 5666 O O . ASN A 1 684 ? -2.478 -5.053 -1.613 1.00 67.25 684 ASN A O 1
ATOM 5670 N N . SER A 1 685 ? -3.075 -3.042 -0.839 1.00 73.00 685 SER A N 1
ATOM 5671 C CA . SER A 1 685 ? -3.436 -2.514 -2.158 1.00 73.00 685 SER A CA 1
ATOM 5672 C C . SER A 1 685 ? -2.203 -1.975 -2.886 1.00 73.00 685 SER A C 1
ATOM 5674 O O . SER A 1 685 ? -1.174 -1.691 -2.273 1.00 73.00 685 SER A O 1
ATOM 5676 N N . PHE A 1 686 ? -2.310 -1.807 -4.201 1.00 77.12 686 PHE A N 1
ATOM 5677 C CA . PHE A 1 686 ? -1.335 -1.073 -4.999 1.00 77.12 686 PHE A CA 1
ATOM 5678 C C . PHE A 1 686 ? -2.046 0.024 -5.786 1.00 77.12 686 PHE A C 1
ATOM 5680 O O . PHE A 1 686 ? -3.197 -0.121 -6.195 1.00 77.12 686 PHE A O 1
ATOM 5687 N N . ILE A 1 687 ? -1.350 1.135 -5.989 1.00 80.19 687 ILE A N 1
ATOM 5688 C CA . ILE A 1 687 ? -1.796 2.239 -6.825 1.00 80.19 687 ILE A CA 1
ATOM 5689 C C . ILE A 1 687 ? -1.009 2.139 -8.122 1.00 80.19 687 ILE A C 1
ATOM 5691 O O . ILE A 1 687 ? 0.219 2.221 -8.113 1.00 80.19 687 ILE A O 1
ATOM 5695 N N . HIS A 1 688 ? -1.727 1.963 -9.226 1.00 88.44 688 HIS A N 1
ATOM 5696 C CA . HIS A 1 688 ? -1.162 1.972 -10.565 1.00 88.44 688 HIS A CA 1
ATOM 5697 C C . HIS A 1 688 ? -1.706 3.171 -11.339 1.00 88.44 688 HIS A C 1
ATOM 5699 O O . HIS A 1 688 ? -2.921 3.350 -11.443 1.00 88.44 688 HIS A O 1
ATOM 5705 N N . TYR A 1 689 ? -0.811 4.000 -11.870 1.00 89.31 689 TYR A N 1
ATOM 5706 C CA . TYR A 1 689 ? -1.174 5.127 -12.726 1.00 89.31 689 TYR A CA 1
ATOM 5707 C C . TYR A 1 689 ? -0.092 5.400 -13.764 1.00 89.31 689 TYR A C 1
ATOM 5709 O O . TYR A 1 689 ? 1.060 4.995 -13.624 1.00 89.31 689 TYR A O 1
ATOM 5717 N N . GLN A 1 690 ? -0.475 6.117 -14.817 1.00 90.19 690 GLN A N 1
ATOM 5718 C CA . GLN A 1 690 ? 0.463 6.655 -15.792 1.00 90.19 690 GLN A CA 1
ATOM 5719 C C . GLN A 1 690 ? 0.711 8.131 -15.497 1.00 90.19 690 GLN A C 1
ATOM 5721 O O . GLN A 1 690 ? -0.233 8.919 -15.425 1.00 90.19 690 GLN A O 1
ATOM 5726 N N . TYR A 1 691 ? 1.978 8.502 -15.357 1.00 92.75 691 TYR A N 1
ATOM 5727 C CA . TYR A 1 691 ? 2.418 9.878 -15.200 1.00 92.75 691 TYR A CA 1
ATOM 5728 C C . TYR A 1 691 ? 2.848 10.451 -16.562 1.00 92.75 691 TYR A C 1
ATOM 5730 O O . TYR A 1 691 ? 3.876 10.026 -17.102 1.00 92.75 691 TYR A O 1
ATOM 5738 N N . PRO A 1 692 ? 2.075 11.374 -17.168 1.00 92.38 692 PRO A N 1
ATOM 5739 C CA . PRO A 1 692 ? 2.498 12.069 -18.377 1.00 92.38 692 PRO A CA 1
ATOM 5740 C C . PRO A 1 692 ? 3.543 13.135 -18.042 1.00 92.38 692 PRO A C 1
ATOM 5742 O O . PRO A 1 692 ? 3.335 13.948 -17.144 1.00 92.38 692 PRO A O 1
ATOM 5745 N N . ILE A 1 693 ? 4.653 13.163 -18.785 1.00 92.31 693 ILE A N 1
ATOM 5746 C CA . ILE A 1 693 ? 5.706 14.154 -18.545 1.00 92.31 693 ILE A CA 1
ATOM 5747 C C . ILE A 1 693 ? 5.180 15.567 -18.889 1.00 92.31 693 ILE A C 1
ATOM 5749 O O . ILE A 1 693 ? 4.631 15.759 -19.982 1.00 92.31 693 ILE A O 1
ATOM 5753 N N . PRO A 1 694 ? 5.313 16.566 -17.995 1.00 92.94 694 PRO A N 1
ATOM 5754 C CA . PRO A 1 694 ? 4.868 17.927 -18.275 1.00 92.94 694 PRO A CA 1
ATOM 5755 C C . PRO A 1 694 ? 5.848 18.663 -19.198 1.00 92.94 694 PRO A C 1
ATOM 5757 O O . PRO A 1 694 ? 7.065 18.549 -19.054 1.00 92.94 694 PRO A O 1
ATOM 5760 N N . ASN A 1 695 ? 5.331 19.492 -20.107 1.00 94.25 695 ASN A N 1
ATOM 5761 C CA . ASN A 1 695 ? 6.149 20.379 -20.937 1.00 94.25 695 ASN A CA 1
ATOM 5762 C C . ASN A 1 695 ? 6.447 21.699 -20.207 1.00 94.25 695 ASN A C 1
ATOM 5764 O O . ASN A 1 695 ? 5.868 22.745 -20.491 1.00 94.25 695 ASN A O 1
ATOM 5768 N N . ASN A 1 696 ? 7.338 21.640 -19.219 1.00 94.56 696 ASN A N 1
ATOM 5769 C CA . ASN A 1 696 ? 7.822 22.816 -18.498 1.00 94.56 696 ASN A CA 1
ATOM 5770 C C . ASN A 1 696 ? 9.306 23.082 -18.789 1.00 94.56 696 ASN A C 1
ATOM 5772 O O . ASN A 1 696 ? 10.014 22.245 -19.350 1.00 94.56 696 ASN A O 1
ATOM 5776 N N . LYS A 1 697 ? 9.793 24.256 -18.370 1.00 96.00 697 LYS A N 1
ATOM 5777 C CA . LYS A 1 697 ? 11.176 24.693 -18.610 1.00 96.00 697 LYS A CA 1
ATOM 5778 C C . LYS A 1 697 ? 12.215 23.683 -18.107 1.00 96.00 697 LYS A C 1
ATOM 5780 O O . LYS A 1 697 ? 13.210 23.447 -18.780 1.00 96.00 697 LYS A O 1
ATOM 5785 N N . THR A 1 698 ? 11.984 23.066 -16.951 1.00 96.38 698 THR A N 1
ATOM 5786 C CA . THR A 1 698 ? 12.924 22.103 -16.364 1.00 96.38 698 THR A CA 1
ATOM 5787 C C . THR A 1 698 ? 13.033 20.829 -17.197 1.00 96.38 698 THR A C 1
ATOM 5789 O O . THR A 1 698 ? 14.141 20.347 -17.423 1.00 96.38 698 THR A O 1
ATOM 5792 N N . ILE A 1 699 ? 11.912 20.304 -17.696 1.00 97.12 699 ILE A N 1
ATOM 5793 C CA . ILE A 1 699 ? 11.913 19.149 -18.602 1.00 97.12 699 ILE A CA 1
ATOM 5794 C C . ILE A 1 699 ? 12.550 19.508 -19.948 1.00 97.12 699 ILE A C 1
ATOM 5796 O O . ILE A 1 699 ? 13.350 18.730 -20.463 1.00 97.12 699 ILE A O 1
ATOM 5800 N N . GLN A 1 700 ? 12.275 20.696 -20.490 1.00 97.69 700 GLN A N 1
ATOM 5801 C CA . GLN A 1 700 ? 12.919 21.177 -21.718 1.00 97.69 700 GLN A CA 1
ATOM 5802 C C . GLN A 1 700 ? 14.445 21.269 -21.568 1.00 97.69 700 GLN A C 1
ATOM 5804 O O . GLN A 1 700 ? 15.180 20.769 -22.418 1.00 97.69 700 GLN A O 1
ATOM 5809 N N . GLU A 1 701 ? 14.938 21.845 -20.467 1.00 97.94 701 GLU A N 1
ATOM 5810 C CA . GLU A 1 701 ? 16.371 21.900 -20.147 1.00 97.94 701 GLU A CA 1
ATOM 5811 C C . GLU A 1 701 ? 16.978 20.496 -20.003 1.00 97.94 701 GLU A C 1
ATOM 5813 O O . GLU A 1 701 ? 18.060 20.232 -20.529 1.00 97.94 701 GLU A O 1
ATOM 5818 N N . PHE A 1 702 ? 16.280 19.579 -19.326 1.00 98.19 702 PHE A N 1
ATOM 5819 C CA . PHE A 1 702 ? 16.710 18.189 -19.166 1.00 98.19 702 PHE A CA 1
ATOM 5820 C C . PHE A 1 702 ? 16.838 17.466 -20.516 1.00 98.19 702 PHE A C 1
ATOM 5822 O O . PHE A 1 702 ? 17.885 16.891 -20.807 1.00 98.19 702 PHE A O 1
ATOM 5829 N N . ARG A 1 703 ? 15.816 17.545 -21.375 1.00 97.75 703 ARG A N 1
ATOM 5830 C CA . ARG A 1 703 ? 15.837 16.915 -22.706 1.00 97.75 703 ARG A CA 1
ATOM 5831 C C . ARG A 1 703 ? 16.874 17.552 -23.627 1.00 97.75 703 ARG A C 1
ATOM 5833 O O . ARG A 1 703 ? 17.579 16.831 -24.321 1.00 97.75 703 ARG A O 1
ATOM 5840 N N . THR A 1 704 ? 17.038 18.877 -23.572 1.00 98.56 704 THR A N 1
ATOM 5841 C CA . THR A 1 704 ? 18.085 19.600 -24.320 1.00 98.56 704 THR A CA 1
ATOM 5842 C C . THR A 1 704 ? 19.471 19.042 -24.012 1.00 98.56 704 THR A C 1
ATOM 5844 O O . THR A 1 704 ? 20.259 18.825 -24.927 1.00 98.56 704 THR A O 1
ATOM 5847 N N . LYS A 1 705 ? 19.773 18.771 -22.733 1.00 98.38 705 LYS A N 1
ATOM 5848 C CA . LYS A 1 705 ? 21.045 18.149 -22.345 1.00 98.38 705 LYS A CA 1
ATOM 5849 C C . LYS A 1 705 ? 21.221 16.776 -22.996 1.00 98.38 705 LYS A C 1
ATOM 5851 O O . LYS A 1 705 ? 22.257 16.544 -23.602 1.00 98.38 705 LYS A O 1
ATOM 5856 N N . ILE A 1 706 ? 20.208 15.907 -22.929 1.00 98.56 706 ILE A N 1
ATOM 5857 C CA . ILE A 1 706 ? 20.268 14.570 -23.546 1.00 98.56 706 ILE A CA 1
ATOM 5858 C C . ILE A 1 706 ? 20.512 14.676 -25.055 1.00 98.56 706 ILE A C 1
ATOM 5860 O O . ILE A 1 706 ? 21.422 14.031 -25.569 1.00 98.56 706 ILE A O 1
ATOM 5864 N N . TRP A 1 707 ? 19.743 15.511 -25.756 1.00 98.56 707 TRP A N 1
ATOM 5865 C CA . TRP A 1 707 ? 19.867 15.671 -27.204 1.00 98.56 707 TRP A CA 1
ATOM 5866 C C . TRP A 1 707 ? 21.210 16.269 -27.633 1.00 98.56 707 TRP A C 1
ATOM 5868 O O . TRP A 1 707 ? 21.816 15.776 -28.580 1.00 98.56 707 TRP A O 1
ATOM 5878 N N . ASN A 1 708 ? 21.711 17.282 -26.924 1.00 98.31 708 ASN A N 1
ATOM 5879 C CA . ASN A 1 708 ? 23.016 17.880 -27.219 1.00 98.31 708 ASN A CA 1
ATOM 5880 C C . ASN A 1 708 ? 24.173 16.912 -26.932 1.00 98.31 708 ASN A C 1
ATOM 5882 O O . ASN A 1 708 ? 25.167 16.896 -27.658 1.00 98.31 708 ASN A O 1
ATOM 5886 N N . THR A 1 709 ? 24.061 16.089 -25.887 1.00 98.31 709 THR A N 1
ATOM 5887 C CA . THR A 1 709 ? 25.053 15.042 -25.615 1.00 98.31 709 THR A CA 1
ATOM 5888 C C . THR A 1 709 ? 25.005 13.956 -26.687 1.00 98.31 709 THR A C 1
ATOM 5890 O O . THR A 1 709 ? 26.059 13.546 -27.166 1.00 98.31 709 THR A O 1
ATOM 5893 N N . LEU A 1 710 ? 23.811 13.533 -27.120 1.00 98.00 710 LEU A N 1
ATOM 5894 C CA . LEU A 1 710 ? 23.646 12.585 -28.225 1.00 98.00 710 LEU A CA 1
ATOM 5895 C C . LEU A 1 710 ? 24.274 13.111 -29.522 1.00 98.00 710 LEU A C 1
ATOM 5897 O O . LEU A 1 710 ? 25.002 12.377 -30.177 1.00 98.00 710 LEU A O 1
ATOM 5901 N N . GLU A 1 711 ? 24.009 14.368 -29.879 1.00 97.81 711 GLU A N 1
ATOM 5902 C CA . GLU A 1 711 ? 24.553 14.992 -31.090 1.00 97.81 711 GLU A CA 1
ATOM 5903 C C . GLU A 1 711 ? 26.079 15.100 -31.035 1.00 97.81 711 GLU A C 1
ATOM 5905 O O . GLU A 1 711 ? 26.769 14.605 -31.921 1.00 97.81 711 GLU A O 1
ATOM 5910 N N . SER A 1 712 ? 26.626 15.647 -29.948 1.00 96.50 712 SER A N 1
ATOM 5911 C CA . SER A 1 712 ? 28.072 15.880 -29.845 1.00 96.50 712 SER A CA 1
ATOM 5912 C C . SER A 1 712 ? 28.907 14.599 -29.714 1.00 96.50 712 SER A C 1
ATOM 5914 O O . SER A 1 712 ? 30.101 14.620 -30.011 1.00 96.50 712 SER A O 1
ATOM 5916 N N . SER A 1 713 ? 28.301 13.482 -29.297 1.00 96.50 713 SER A N 1
ATOM 5917 C CA . SER A 1 713 ? 28.967 12.176 -29.172 1.00 96.50 713 SER A CA 1
ATOM 5918 C C . SER A 1 713 ? 28.530 11.144 -30.218 1.00 96.50 713 SER A C 1
ATOM 5920 O O . SER A 1 713 ? 28.919 9.979 -30.126 1.00 96.50 713 SER A O 1
ATOM 5922 N N . PHE A 1 714 ? 27.768 11.555 -31.239 1.00 96.75 714 PHE A N 1
ATOM 5923 C CA . PHE A 1 714 ? 27.256 10.640 -32.259 1.00 96.75 714 PHE A CA 1
ATOM 5924 C C . PHE A 1 714 ? 28.392 9.934 -33.009 1.00 96.75 714 PHE A C 1
ATOM 5926 O O . PHE A 1 714 ? 28.403 8.709 -33.105 1.00 96.75 714 PHE A O 1
ATOM 5933 N N . ASP A 1 715 ? 29.381 10.691 -33.489 1.00 94.69 715 ASP A N 1
ATOM 5934 C CA . ASP A 1 715 ? 30.463 10.156 -34.326 1.00 94.69 715 ASP A CA 1
ATOM 5935 C C . ASP A 1 715 ? 31.421 9.242 -33.549 1.00 94.69 715 ASP A C 1
ATOM 5937 O O . ASP A 1 715 ? 31.999 8.318 -34.120 1.00 94.69 715 ASP A O 1
ATOM 5941 N N . SER A 1 716 ? 31.585 9.467 -32.239 1.00 93.25 716 SER A N 1
ATOM 5942 C CA . SER A 1 716 ? 32.417 8.603 -31.395 1.00 93.25 716 SER A CA 1
ATOM 5943 C C . SER A 1 716 ? 31.712 7.300 -31.018 1.00 93.25 716 SER A C 1
ATOM 5945 O O . SER A 1 716 ? 32.382 6.306 -30.737 1.00 93.25 716 SER A O 1
ATOM 5947 N N . ARG A 1 717 ? 30.372 7.281 -31.010 1.00 94.06 717 ARG A N 1
ATOM 5948 C CA . ARG A 1 717 ? 29.554 6.133 -30.584 1.00 94.06 717 ARG A CA 1
ATOM 5949 C C . ARG A 1 717 ? 28.337 5.909 -31.501 1.00 94.06 717 ARG A C 1
ATOM 5951 O O . ARG A 1 717 ? 27.207 5.827 -31.010 1.00 94.06 717 ARG A O 1
ATOM 5958 N N . PRO A 1 718 ? 28.533 5.725 -32.820 1.00 94.62 718 PRO A N 1
ATOM 5959 C CA . PRO A 1 718 ? 27.444 5.762 -33.799 1.00 94.62 718 PRO A CA 1
ATOM 5960 C C . PRO A 1 718 ? 26.409 4.651 -33.594 1.00 94.62 718 PRO A C 1
ATOM 5962 O O . PRO A 1 718 ? 25.213 4.881 -33.751 1.00 94.62 718 PRO A O 1
ATOM 5965 N N . ILE A 1 719 ? 26.838 3.454 -33.176 1.00 94.00 719 ILE A N 1
ATOM 5966 C CA . ILE A 1 719 ? 25.939 2.311 -32.947 1.00 94.00 719 ILE A CA 1
ATOM 5967 C C . ILE A 1 719 ? 24.985 2.586 -31.772 1.00 94.00 719 ILE A C 1
ATOM 5969 O O . ILE A 1 719 ? 23.773 2.392 -31.895 1.00 94.00 719 ILE A O 1
ATOM 5973 N N . LEU A 1 720 ? 25.510 3.067 -30.639 1.00 95.06 720 LEU A N 1
ATOM 5974 C CA . LEU A 1 720 ? 24.711 3.379 -29.448 1.00 95.06 720 LEU A CA 1
ATOM 5975 C C . LEU A 1 720 ? 23.799 4.589 -29.686 1.00 95.06 720 LEU A C 1
ATOM 5977 O O . LEU A 1 720 ? 22.615 4.550 -29.342 1.00 95.06 720 LEU A O 1
ATOM 5981 N N . ALA A 1 721 ? 24.325 5.629 -30.334 1.00 96.75 721 ALA A N 1
ATOM 5982 C CA . ALA A 1 721 ? 23.576 6.829 -30.680 1.00 96.75 721 ALA A CA 1
ATOM 5983 C C . ALA A 1 721 ? 22.407 6.529 -31.618 1.00 96.75 721 ALA A C 1
ATOM 5985 O O . ALA A 1 721 ? 21.266 6.926 -31.364 1.00 96.75 721 ALA A O 1
ATOM 5986 N N . PHE A 1 722 ? 22.657 5.744 -32.662 1.00 96.81 722 PHE A N 1
ATOM 5987 C CA . PHE A 1 722 ? 21.612 5.347 -33.589 1.00 96.81 722 PHE A CA 1
ATOM 5988 C C . PHE A 1 722 ? 20.596 4.388 -32.946 1.00 96.81 722 PHE A C 1
ATOM 5990 O O . PHE A 1 722 ? 19.400 4.488 -33.219 1.00 96.81 722 PHE A O 1
ATOM 5997 N N . SER A 1 723 ? 21.021 3.518 -32.019 1.00 95.38 723 SER A N 1
ATOM 5998 C CA . SER A 1 723 ? 20.107 2.696 -31.208 1.00 95.38 723 SER A CA 1
ATOM 5999 C C . SER A 1 723 ? 19.139 3.547 -30.374 1.00 95.38 723 SER A C 1
ATOM 6001 O O . SER A 1 723 ? 17.944 3.239 -30.310 1.00 95.38 723 SER A O 1
ATOM 6003 N N . LEU A 1 724 ? 19.623 4.639 -29.770 1.00 96.50 724 LEU A N 1
ATOM 6004 C CA . LEU A 1 724 ? 18.784 5.588 -29.035 1.00 96.50 724 LEU A CA 1
ATOM 6005 C C . LEU A 1 724 ? 17.764 6.280 -29.954 1.00 96.50 724 LEU A C 1
ATOM 6007 O O . LEU A 1 724 ? 16.583 6.338 -29.613 1.00 96.50 724 LEU A O 1
ATOM 6011 N N . LEU A 1 725 ? 18.187 6.730 -31.141 1.00 96.12 725 LEU A N 1
ATOM 6012 C CA . LEU A 1 725 ? 17.280 7.306 -32.139 1.00 96.12 725 LEU A CA 1
ATOM 6013 C C . LEU A 1 725 ? 16.185 6.317 -32.554 1.00 96.12 725 LEU A C 1
ATOM 6015 O O . LEU A 1 725 ? 14.998 6.642 -32.493 1.00 96.12 725 LEU A O 1
ATOM 6019 N N . LYS A 1 726 ? 16.561 5.079 -32.903 1.00 94.06 726 LYS A N 1
ATOM 6020 C CA . LYS A 1 726 ? 15.592 4.026 -33.241 1.00 94.06 726 LYS A CA 1
ATOM 6021 C C . LYS A 1 726 ? 14.581 3.808 -32.120 1.00 94.06 726 LYS A C 1
ATOM 6023 O O . LYS A 1 726 ? 13.395 3.652 -32.400 1.00 94.06 726 LYS A O 1
ATOM 6028 N N . ASN A 1 727 ? 15.025 3.809 -30.862 1.00 93.06 727 ASN A N 1
ATOM 6029 C CA . ASN A 1 727 ? 14.129 3.653 -29.722 1.00 93.06 727 ASN A CA 1
ATOM 6030 C C . ASN A 1 727 ? 13.113 4.803 -29.620 1.00 93.06 727 ASN A C 1
ATOM 6032 O O . ASN A 1 727 ? 11.925 4.526 -29.469 1.00 93.06 727 ASN A O 1
ATOM 6036 N N . TYR A 1 728 ? 13.555 6.053 -29.792 1.00 92.44 728 TYR A N 1
ATOM 6037 C CA . TYR A 1 728 ? 12.670 7.223 -29.804 1.00 92.44 728 TYR A CA 1
ATOM 6038 C C . TYR A 1 728 ? 11.621 7.163 -30.930 1.00 92.44 728 TYR A C 1
ATOM 6040 O O . TYR A 1 728 ? 10.476 7.559 -30.728 1.00 92.44 728 TYR A O 1
ATOM 6048 N N . SER A 1 729 ? 11.980 6.604 -32.092 1.00 88.31 729 SER A N 1
ATOM 6049 C CA . SER A 1 729 ? 11.073 6.468 -33.246 1.00 88.31 729 SER A CA 1
ATOM 6050 C C . SER A 1 729 ? 9.994 5.387 -33.119 1.00 88.31 729 SER A C 1
ATOM 6052 O O . SER A 1 729 ? 9.160 5.244 -34.015 1.00 88.31 729 SER A O 1
ATOM 6054 N N . ARG A 1 730 ? 9.998 4.593 -32.039 1.00 84.38 730 ARG A N 1
ATOM 6055 C CA . ARG A 1 730 ? 9.030 3.505 -31.862 1.00 84.38 730 ARG A CA 1
ATOM 6056 C C . ARG A 1 730 ? 7.610 4.048 -31.704 1.00 84.38 730 ARG A C 1
ATOM 6058 O O . ARG A 1 730 ? 7.352 4.992 -30.962 1.00 84.38 730 ARG A O 1
ATOM 6065 N N . VAL A 1 731 ? 6.671 3.384 -32.372 1.00 78.38 731 VAL A N 1
ATOM 6066 C CA . VAL A 1 731 ? 5.239 3.692 -32.303 1.00 78.38 731 VAL A CA 1
ATOM 6067 C C . VAL A 1 731 ? 4.736 3.481 -30.875 1.00 78.38 731 VAL A C 1
ATOM 6069 O O . VAL A 1 731 ? 4.815 2.376 -30.342 1.00 78.38 731 VAL A O 1
ATOM 6072 N N . HIS A 1 732 ? 4.175 4.531 -30.274 1.00 73.50 732 HIS A N 1
ATOM 6073 C CA . HIS A 1 732 ? 3.549 4.482 -28.952 1.00 73.50 732 HIS A CA 1
ATOM 6074 C C . HIS A 1 732 ? 2.163 5.144 -29.011 1.00 73.50 732 HIS A C 1
ATOM 6076 O O . HIS A 1 732 ? 2.044 6.239 -29.558 1.00 73.50 732 HIS A O 1
ATOM 6082 N N . PRO A 1 733 ? 1.104 4.547 -28.433 1.00 69.06 733 PRO A N 1
ATOM 6083 C CA . PRO A 1 733 ? -0.256 5.104 -28.492 1.00 69.06 733 PRO A CA 1
ATOM 6084 C C . PRO A 1 733 ? -0.429 6.432 -27.730 1.00 69.06 733 PRO A C 1
ATOM 6086 O O . PRO A 1 733 ? -1.439 7.110 -27.876 1.00 69.06 733 PRO A O 1
ATOM 6089 N N . ASP A 1 734 ? 0.559 6.810 -26.920 1.00 71.06 734 ASP A N 1
ATOM 6090 C CA . ASP A 1 734 ? 0.429 7.755 -25.815 1.00 71.06 734 ASP A CA 1
ATOM 6091 C C . ASP A 1 734 ? 1.399 8.951 -25.918 1.00 71.06 734 ASP A C 1
ATOM 6093 O O . ASP A 1 734 ? 1.962 9.412 -24.922 1.00 71.06 734 ASP A O 1
ATOM 6097 N N . VAL A 1 735 ? 1.616 9.457 -27.134 1.00 86.12 735 VAL A N 1
ATOM 6098 C CA . VAL A 1 735 ? 2.534 10.575 -27.411 1.00 86.12 735 VAL A CA 1
ATOM 6099 C C . VAL A 1 735 ? 2.049 11.890 -26.792 1.00 86.12 735 VAL A C 1
ATOM 6101 O O . VAL A 1 735 ? 0.919 12.330 -27.012 1.00 86.12 735 VAL A O 1
ATOM 6104 N N . ASN A 1 736 ? 2.947 12.579 -26.080 1.00 90.81 736 ASN A N 1
ATOM 6105 C CA . ASN A 1 736 ? 2.755 13.977 -25.695 1.00 90.81 736 ASN A CA 1
ATOM 6106 C C . ASN A 1 736 ? 3.218 14.884 -26.850 1.00 90.81 736 ASN A C 1
ATOM 6108 O O . ASN A 1 736 ? 4.423 15.048 -27.061 1.00 90.81 736 ASN A O 1
ATOM 6112 N N . LYS A 1 737 ? 2.257 15.473 -27.578 1.00 91.94 737 LYS A N 1
ATOM 6113 C CA . LYS A 1 737 ? 2.514 16.323 -28.754 1.00 91.94 737 LYS A CA 1
ATOM 6114 C C . LYS A 1 737 ? 3.372 17.547 -28.435 1.00 91.94 737 LYS A C 1
ATOM 6116 O O . LYS A 1 737 ? 4.206 17.917 -29.249 1.00 91.94 737 LYS A O 1
ATOM 6121 N N . GLU A 1 738 ? 3.215 18.161 -27.266 1.00 94.44 738 GLU A N 1
ATOM 6122 C CA . GLU A 1 738 ? 3.997 19.352 -26.919 1.00 94.44 738 GLU A CA 1
ATOM 6123 C C . GLU A 1 738 ? 5.484 19.024 -26.732 1.00 94.44 738 GLU A C 1
ATOM 6125 O O . GLU A 1 738 ? 6.352 19.745 -27.218 1.00 94.44 738 GLU A O 1
ATOM 6130 N N . ILE A 1 739 ? 5.776 17.893 -26.084 1.00 95.06 739 ILE A N 1
ATOM 6131 C CA . ILE A 1 739 ? 7.145 17.389 -25.915 1.00 95.06 739 ILE A CA 1
ATOM 6132 C C . ILE A 1 739 ? 7.734 16.958 -27.258 1.00 95.06 739 ILE A C 1
ATOM 6134 O O . ILE A 1 739 ? 8.864 17.315 -27.570 1.00 95.06 739 ILE A O 1
ATOM 6138 N N . MET A 1 740 ? 6.959 16.243 -28.081 1.00 94.69 740 MET A N 1
ATOM 6139 C CA . MET A 1 740 ? 7.391 15.872 -29.431 1.00 94.69 740 MET A CA 1
ATOM 6140 C C . MET A 1 740 ? 7.729 17.117 -30.260 1.00 94.69 740 MET A C 1
ATOM 6142 O O . MET A 1 740 ? 8.795 17.178 -30.862 1.00 94.69 740 MET A O 1
ATOM 6146 N N . SER A 1 741 ? 6.871 18.141 -30.227 1.00 95.38 741 SER A N 1
ATOM 6147 C CA . SER A 1 741 ? 7.121 19.419 -30.899 1.00 95.38 741 SER A CA 1
ATOM 6148 C C . SER A 1 741 ? 8.431 20.068 -30.454 1.00 95.38 741 SER A C 1
ATOM 6150 O O . SER A 1 741 ? 9.104 20.687 -31.274 1.00 95.38 741 SER A O 1
ATOM 6152 N N . PHE A 1 742 ? 8.775 19.955 -29.169 1.00 96.94 742 PHE A N 1
ATOM 6153 C CA . PHE A 1 742 ? 10.022 20.481 -28.622 1.00 96.94 742 PHE A CA 1
ATOM 6154 C C . PHE A 1 742 ? 11.254 19.686 -29.081 1.00 96.94 742 PHE A C 1
ATOM 6156 O O . PHE A 1 742 ? 12.297 20.279 -29.343 1.00 96.94 742 PHE A O 1
ATOM 6163 N N . ASP A 1 743 ? 11.142 18.363 -29.199 1.00 96.88 743 ASP A N 1
ATOM 6164 C CA . ASP A 1 743 ? 12.257 17.490 -29.582 1.00 96.88 743 ASP A CA 1
ATOM 6165 C C . ASP A 1 743 ? 12.577 17.513 -31.082 1.00 96.88 743 ASP A C 1
ATOM 6167 O O . ASP A 1 743 ? 13.734 17.324 -31.458 1.00 96.88 743 ASP A O 1
ATOM 6171 N N . ILE A 1 744 ? 11.571 17.731 -31.942 1.00 96.69 744 ILE A N 1
ATOM 6172 C CA . ILE A 1 744 ? 11.709 17.659 -33.408 1.00 96.69 744 ILE A CA 1
ATOM 6173 C C . ILE A 1 744 ? 12.946 18.415 -33.930 1.00 96.69 744 ILE A C 1
ATOM 6175 O O . ILE A 1 744 ? 13.721 17.800 -34.665 1.00 96.69 744 ILE A O 1
ATOM 6179 N N . PRO A 1 745 ? 13.211 19.685 -33.557 1.00 97.44 745 PRO A N 1
ATOM 6180 C CA . PRO A 1 745 ? 14.387 20.409 -34.041 1.00 97.44 745 PRO A CA 1
ATOM 6181 C C . PRO A 1 745 ? 15.719 19.704 -33.749 1.00 97.44 745 PRO A C 1
ATOM 6183 O O . PRO A 1 745 ? 16.613 19.714 -34.595 1.00 97.44 745 PRO A O 1
ATOM 6186 N N . PHE A 1 746 ? 15.850 19.054 -32.588 1.00 98.19 746 PHE A N 1
ATOM 6187 C CA . PHE A 1 746 ? 17.052 18.299 -32.232 1.00 98.19 746 PHE A CA 1
ATOM 6188 C C . PHE A 1 746 ? 17.200 17.051 -33.100 1.00 98.19 746 PHE A C 1
ATOM 6190 O O . PHE A 1 746 ? 18.275 16.801 -33.645 1.00 98.19 746 PHE A O 1
ATOM 6197 N N . VAL A 1 747 ? 16.109 16.299 -33.271 1.00 97.38 747 VAL A N 1
ATOM 6198 C CA . VAL A 1 747 ? 16.090 15.084 -34.095 1.00 97.38 747 VAL A CA 1
ATOM 6199 C C . VAL A 1 747 ? 16.440 15.412 -35.547 1.00 97.38 747 VAL A C 1
ATOM 6201 O O . VAL A 1 747 ? 17.281 14.736 -36.136 1.00 97.38 747 VAL A O 1
ATOM 6204 N N . LEU A 1 748 ? 15.855 16.473 -36.114 1.00 96.94 748 LEU A N 1
ATOM 6205 C CA . LEU A 1 748 ? 16.154 16.913 -37.479 1.00 96.94 748 LEU A CA 1
ATOM 6206 C C . LEU A 1 748 ? 17.614 17.342 -37.640 1.00 96.94 748 LEU A C 1
ATOM 6208 O O . LEU A 1 748 ? 18.244 16.970 -38.625 1.00 96.94 748 LEU A O 1
ATOM 6212 N N . ASN A 1 749 ? 18.167 18.070 -36.666 1.00 97.00 749 ASN A N 1
ATOM 6213 C CA . ASN A 1 749 ? 19.573 18.467 -36.685 1.00 97.00 749 ASN A CA 1
ATOM 6214 C C . ASN A 1 749 ? 20.518 17.251 -36.662 1.00 97.00 749 ASN A C 1
ATOM 6216 O O . ASN A 1 749 ? 21.493 17.223 -37.409 1.00 97.00 749 ASN A O 1
ATOM 6220 N N . ILE A 1 750 ? 20.218 16.227 -35.855 1.00 97.75 750 ILE A N 1
ATOM 6221 C CA . ILE A 1 750 ? 21.022 14.994 -35.809 1.00 97.75 750 ILE A CA 1
ATOM 6222 C C . ILE A 1 750 ? 20.925 14.228 -37.134 1.00 97.75 750 ILE A C 1
ATOM 6224 O O . ILE A 1 750 ? 21.947 13.778 -37.655 1.00 97.75 750 ILE A O 1
ATOM 6228 N N . ILE A 1 751 ? 19.716 14.114 -37.703 1.00 97.00 751 ILE A N 1
ATOM 6229 C CA . ILE A 1 751 ? 19.505 13.502 -39.024 1.00 97.00 751 ILE A CA 1
ATOM 6230 C C . ILE A 1 751 ? 20.353 14.211 -40.081 1.00 97.00 751 ILE A C 1
ATOM 6232 O O . ILE A 1 751 ? 21.033 13.551 -40.864 1.00 97.00 751 ILE A O 1
ATOM 6236 N N . ASP A 1 752 ? 20.311 15.543 -40.106 1.00 95.00 752 ASP A N 1
ATOM 6237 C CA . ASP A 1 752 ? 20.977 16.329 -41.138 1.00 95.00 752 ASP A CA 1
ATOM 6238 C C . ASP A 1 752 ? 22.504 16.207 -41.076 1.00 95.00 752 ASP A C 1
ATOM 6240 O O . ASP A 1 752 ? 23.135 16.048 -42.123 1.00 95.00 752 ASP A O 1
ATOM 6244 N N . LYS A 1 753 ? 23.072 16.231 -39.861 1.00 96.19 753 LYS A N 1
ATOM 6245 C CA . LYS A 1 753 ? 24.522 16.221 -39.623 1.00 96.19 753 LYS A CA 1
ATOM 6246 C C . LYS A 1 753 ? 25.176 14.845 -39.697 1.00 96.19 753 LYS A C 1
ATOM 6248 O O . LYS A 1 753 ? 26.279 14.750 -40.225 1.00 96.19 753 LYS A O 1
ATOM 6253 N N . HIS A 1 754 ? 24.539 13.810 -39.146 1.00 96.75 754 HIS A N 1
ATOM 6254 C CA . HIS A 1 754 ? 25.217 12.533 -38.885 1.00 96.75 754 HIS A CA 1
ATOM 6255 C C . HIS A 1 754 ? 24.695 11.358 -39.713 1.00 96.75 754 HIS A C 1
ATOM 6257 O O . HIS A 1 754 ? 25.398 10.360 -39.870 1.00 96.75 754 HIS A O 1
ATOM 6263 N N . LEU A 1 755 ? 23.474 11.434 -40.252 1.00 96.94 755 LEU A N 1
ATOM 6264 C CA . LEU A 1 755 ? 22.933 10.337 -41.050 1.00 96.94 755 LEU A CA 1
ATOM 6265 C C . LEU A 1 755 ? 23.259 10.514 -42.539 1.00 96.94 755 LEU A C 1
ATOM 6267 O O . LEU A 1 755 ? 23.088 11.580 -43.128 1.00 96.94 755 LEU A O 1
ATOM 6271 N N . THR A 1 756 ? 23.684 9.416 -43.162 1.00 95.69 756 THR A N 1
ATOM 6272 C CA . THR A 1 756 ? 23.920 9.290 -44.612 1.00 95.69 756 THR A CA 1
ATOM 6273 C C . THR A 1 756 ? 22.808 8.502 -45.310 1.00 95.69 756 THR A C 1
ATOM 6275 O O . THR A 1 756 ? 22.241 7.586 -44.714 1.00 95.69 756 THR A O 1
ATOM 6278 N N . ASN A 1 757 ? 22.523 8.830 -46.573 1.00 95.38 757 ASN A N 1
ATOM 6279 C CA . ASN A 1 757 ? 21.593 8.089 -47.430 1.00 95.38 757 ASN A CA 1
ATOM 6280 C C . ASN A 1 757 ? 22.216 6.831 -48.069 1.00 95.38 757 ASN A C 1
ATOM 6282 O O . ASN A 1 757 ? 21.504 6.020 -48.653 1.00 95.38 757 ASN A O 1
ATOM 6286 N N . GLU A 1 758 ? 23.525 6.621 -47.928 1.00 94.62 758 GLU A N 1
ATOM 6287 C CA . GLU A 1 758 ? 24.195 5.389 -48.369 1.00 94.62 758 GLU A CA 1
ATOM 6288 C C . GLU A 1 758 ? 23.827 4.189 -47.480 1.00 94.62 758 GLU A C 1
ATOM 6290 O O . GLU A 1 758 ? 23.855 3.045 -47.923 1.00 94.62 758 GLU A O 1
ATOM 6295 N N . ASN A 1 759 ? 23.423 4.438 -46.230 1.00 94.06 759 ASN A N 1
ATOM 6296 C CA . ASN A 1 759 ? 23.063 3.395 -45.276 1.00 94.06 759 ASN A CA 1
ATOM 6297 C C . ASN A 1 759 ? 21.546 3.133 -45.290 1.00 94.06 759 ASN A C 1
ATOM 6299 O O . ASN A 1 759 ? 20.745 4.014 -44.974 1.00 94.06 759 ASN A O 1
ATOM 6303 N N . PHE A 1 760 ? 21.153 1.895 -45.600 1.00 93.94 760 PHE A N 1
ATOM 6304 C CA . PHE A 1 760 ? 19.754 1.455 -45.610 1.00 93.94 760 PHE A CA 1
ATOM 6305 C C . PHE A 1 760 ? 19.007 1.747 -44.299 1.00 93.94 760 PHE A C 1
ATOM 6307 O O . PHE A 1 760 ? 17.892 2.271 -44.324 1.00 93.94 760 PHE A O 1
ATOM 6314 N N . GLU A 1 761 ? 19.616 1.454 -43.151 1.00 93.38 761 GLU A N 1
ATOM 6315 C CA . GLU A 1 761 ? 18.972 1.629 -41.852 1.00 93.38 761 GLU A CA 1
ATOM 6316 C C . GLU A 1 761 ? 18.703 3.106 -41.551 1.00 93.38 761 GLU A C 1
ATOM 6318 O O . GLU A 1 761 ? 17.671 3.439 -40.965 1.00 93.38 761 GLU A O 1
ATOM 6323 N N . HIS A 1 762 ? 19.592 4.004 -41.987 1.00 96.12 762 HIS A N 1
ATOM 6324 C CA . HIS A 1 762 ? 19.380 5.446 -41.872 1.00 96.12 762 HIS A CA 1
ATOM 6325 C C . HIS A 1 762 ? 18.205 5.902 -42.739 1.00 96.12 762 HIS A C 1
ATOM 6327 O O . HIS A 1 762 ? 17.336 6.623 -42.248 1.00 96.12 762 HIS A O 1
ATOM 6333 N N . CYS A 1 763 ? 18.139 5.444 -43.995 1.00 95.88 763 CYS A N 1
ATOM 6334 C CA . CYS A 1 763 ? 17.008 5.721 -44.880 1.00 95.88 763 CYS A CA 1
ATOM 6335 C C . CYS A 1 763 ? 15.689 5.253 -44.254 1.00 95.88 763 CYS A C 1
ATOM 6337 O O . CYS A 1 763 ? 14.765 6.049 -44.088 1.00 95.88 763 CYS A O 1
ATOM 6339 N N . LYS A 1 764 ? 15.630 3.995 -43.803 1.00 93.31 764 LYS A N 1
ATOM 6340 C CA . LYS A 1 764 ? 14.457 3.416 -43.133 1.00 93.31 764 LYS A CA 1
ATOM 6341 C C . LYS A 1 764 ? 14.052 4.211 -41.888 1.00 93.31 764 LYS A C 1
ATOM 6343 O O . LYS A 1 764 ? 12.872 4.515 -41.713 1.00 93.31 764 LYS A O 1
ATOM 6348 N N . TYR A 1 765 ? 15.013 4.583 -41.041 1.00 95.19 765 TYR A N 1
ATOM 6349 C CA . TYR A 1 765 ? 14.764 5.386 -39.843 1.00 95.19 765 TYR A CA 1
ATOM 6350 C C . TYR A 1 765 ? 14.157 6.754 -40.177 1.00 95.19 765 TYR A C 1
ATOM 6352 O O . TYR A 1 765 ? 13.114 7.099 -39.624 1.00 95.19 765 TYR A O 1
ATOM 6360 N N . VAL A 1 766 ? 14.769 7.521 -41.089 1.00 96.56 766 VAL A N 1
ATOM 6361 C CA . VAL A 1 766 ? 14.310 8.880 -41.430 1.00 96.56 766 VAL A CA 1
ATOM 6362 C C . VAL A 1 766 ? 12.884 8.852 -41.975 1.00 96.56 766 VAL A C 1
ATOM 6364 O O . VAL A 1 766 ? 12.045 9.652 -41.558 1.00 96.56 766 VAL A O 1
ATOM 6367 N N . GLN A 1 767 ? 12.589 7.892 -42.851 1.00 93.44 767 GLN A N 1
ATOM 6368 C CA . GLN A 1 767 ? 11.266 7.720 -43.448 1.00 93.44 767 GLN A CA 1
ATOM 6369 C C . GLN A 1 767 ? 10.218 7.391 -42.379 1.00 93.44 767 GLN A C 1
ATOM 6371 O O . GLN A 1 767 ? 9.190 8.065 -42.282 1.00 93.44 767 GLN A O 1
ATOM 6376 N N . ASN A 1 768 ? 10.512 6.423 -41.506 1.00 91.81 768 ASN A N 1
ATOM 6377 C CA . ASN A 1 768 ? 9.619 6.040 -40.415 1.00 91.81 768 ASN A CA 1
ATOM 6378 C C . ASN A 1 768 ? 9.407 7.175 -39.404 1.00 91.81 768 ASN A C 1
ATOM 6380 O O . ASN A 1 768 ? 8.275 7.417 -38.986 1.00 91.81 768 ASN A O 1
ATOM 6384 N N . GLN A 1 769 ? 10.464 7.899 -39.037 1.00 94.06 769 GLN A N 1
ATOM 6385 C CA . GLN A 1 769 ? 10.399 8.982 -38.059 1.00 94.06 769 GLN A CA 1
ATOM 6386 C C . GLN A 1 769 ? 9.577 10.171 -38.575 1.00 94.06 769 GLN A C 1
ATOM 6388 O O . GLN A 1 769 ? 8.726 10.692 -37.852 1.00 94.06 769 GLN A O 1
ATOM 6393 N N . ILE A 1 770 ? 9.783 10.587 -39.829 1.00 94.06 770 ILE A N 1
ATOM 6394 C CA . ILE A 1 770 ? 9.001 11.669 -40.447 1.00 94.06 770 ILE A CA 1
ATOM 6395 C C . ILE A 1 770 ? 7.538 11.261 -40.585 1.00 94.06 770 ILE A C 1
ATOM 6397 O O . ILE A 1 770 ? 6.632 12.037 -40.276 1.00 94.06 770 ILE A O 1
ATOM 6401 N N . ARG A 1 771 ? 7.291 10.019 -40.999 1.00 90.50 771 ARG A N 1
ATOM 6402 C CA . ARG A 1 771 ? 5.945 9.462 -41.066 1.00 90.50 771 ARG A CA 1
ATOM 6403 C C . ARG A 1 771 ? 5.256 9.459 -39.702 1.00 90.50 771 ARG A C 1
ATOM 6405 O O . ARG A 1 771 ? 4.075 9.790 -39.606 1.00 90.50 771 ARG A O 1
ATOM 6412 N N . TRP A 1 772 ? 5.988 9.116 -38.647 1.00 90.75 772 TRP A N 1
ATOM 6413 C CA . TRP A 1 772 ? 5.479 9.152 -37.282 1.00 90.75 772 TRP A CA 1
ATOM 6414 C C . TRP A 1 772 ? 5.131 10.575 -36.831 1.00 90.75 772 TRP A C 1
ATOM 6416 O O . TRP A 1 772 ? 4.048 10.788 -36.291 1.00 90.75 772 TRP A O 1
ATOM 6426 N N . PHE A 1 773 ? 5.974 11.567 -37.138 1.00 92.94 773 PHE A N 1
ATOM 6427 C CA . PHE A 1 773 ? 5.654 12.978 -36.892 1.00 92.94 773 PHE A CA 1
ATOM 6428 C C . PHE A 1 773 ? 4.380 13.420 -37.631 1.00 92.94 773 PHE A C 1
ATOM 6430 O O . PHE A 1 773 ? 3.496 14.019 -37.014 1.00 92.94 773 PHE A O 1
ATOM 6437 N N . ARG A 1 774 ? 4.221 13.046 -38.908 1.00 91.31 774 ARG A N 1
ATOM 6438 C CA . ARG A 1 774 ? 3.009 13.341 -39.697 1.00 91.31 774 ARG A CA 1
ATOM 6439 C C . ARG A 1 774 ? 1.745 12.724 -39.110 1.00 91.31 774 ARG A C 1
ATOM 6441 O O . ARG A 1 774 ? 0.717 13.390 -39.052 1.00 91.31 774 ARG A O 1
ATOM 6448 N N . ARG A 1 775 ? 1.818 11.492 -38.596 1.00 89.12 775 ARG A N 1
ATOM 6449 C CA . ARG A 1 775 ? 0.691 10.844 -37.894 1.00 89.12 775 ARG A CA 1
ATOM 6450 C C . ARG A 1 775 ? 0.253 11.578 -36.622 1.00 89.12 775 ARG A C 1
ATOM 6452 O O . ARG A 1 775 ? -0.860 11.352 -36.156 1.00 89.12 775 ARG A O 1
ATOM 6459 N N . HIS A 1 776 ? 1.100 12.445 -36.073 1.00 89.94 776 HIS A N 1
ATOM 6460 C CA . HIS A 1 776 ? 0.791 13.294 -34.923 1.00 89.94 776 HIS A CA 1
ATOM 6461 C C . HIS A 1 776 ? 0.515 14.760 -35.289 1.00 89.94 776 HIS A C 1
ATOM 6463 O O . HIS A 1 776 ? 0.517 15.612 -34.399 1.00 89.94 776 HIS A O 1
ATOM 6469 N N . ASP A 1 777 ? 0.186 15.023 -36.558 1.00 91.12 777 ASP A N 1
ATOM 6470 C CA . ASP A 1 777 ? -0.186 16.330 -37.117 1.00 91.12 777 ASP A CA 1
ATOM 6471 C C . ASP A 1 777 ? 0.974 17.339 -37.223 1.00 91.12 777 ASP A C 1
ATOM 6473 O O . ASP A 1 777 ? 0.753 18.551 -37.221 1.00 91.12 777 ASP A O 1
ATOM 6477 N N . PHE A 1 778 ? 2.217 16.859 -37.338 1.00 92.50 778 PHE A N 1
ATOM 6478 C CA . PHE A 1 778 ? 3.363 17.698 -37.696 1.00 92.50 778 PHE A CA 1
ATOM 6479 C C . PHE A 1 778 ? 3.670 17.564 -39.189 1.00 92.50 778 PHE A C 1
ATOM 6481 O O . PHE A 1 778 ? 3.925 16.463 -39.668 1.00 92.50 778 PHE A O 1
ATOM 6488 N N . ASP A 1 779 ? 3.707 18.678 -39.919 1.00 90.69 779 ASP A N 1
ATOM 6489 C CA . ASP A 1 779 ? 4.114 18.700 -41.329 1.00 90.69 779 ASP A CA 1
ATOM 6490 C C . ASP A 1 779 ? 5.010 19.914 -41.598 1.00 90.69 779 ASP A C 1
ATOM 6492 O O . ASP A 1 779 ? 4.555 21.004 -41.947 1.00 90.69 779 ASP A O 1
ATOM 6496 N N . LEU A 1 780 ? 6.304 19.742 -41.321 1.00 92.62 780 LEU A N 1
ATOM 6497 C CA . LEU A 1 780 ? 7.310 20.787 -41.486 1.00 92.62 780 LEU A CA 1
ATOM 6498 C C . LEU A 1 780 ? 7.886 20.771 -42.915 1.00 92.62 780 LEU A C 1
ATOM 6500 O O . LEU A 1 780 ? 8.070 19.687 -43.477 1.00 92.62 780 LEU A O 1
ATOM 6504 N N . PRO A 1 781 ? 8.236 21.931 -43.510 1.00 89.75 781 PRO A N 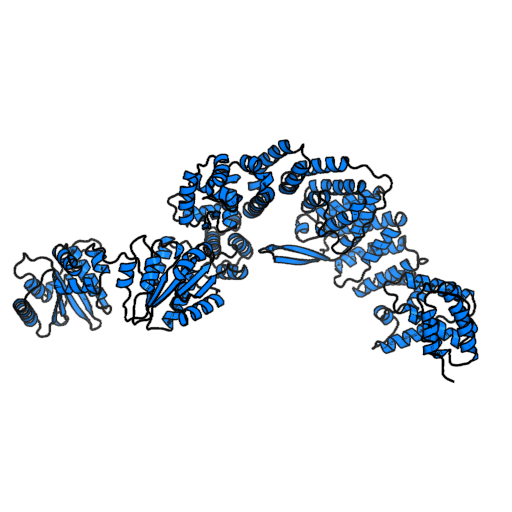1
ATOM 6505 C CA . PRO A 1 781 ? 8.809 21.995 -44.861 1.00 89.75 781 PRO A CA 1
ATOM 6506 C C . PRO A 1 781 ? 10.046 21.103 -45.065 1.00 89.75 781 PRO A C 1
ATOM 6508 O O . PRO A 1 781 ? 10.240 20.526 -46.138 1.00 89.75 781 PRO A O 1
ATOM 6511 N N . GLU A 1 782 ? 10.864 20.949 -44.025 1.00 91.44 782 GLU A N 1
ATOM 6512 C CA . GLU A 1 782 ? 12.082 20.140 -43.997 1.00 91.44 782 GLU A CA 1
ATOM 6513 C C . GLU A 1 782 ? 11.803 18.650 -44.234 1.00 91.44 782 GLU A C 1
ATOM 6515 O O . GLU A 1 782 ? 12.658 17.940 -44.767 1.00 91.44 782 GLU A O 1
ATOM 6520 N N . PHE A 1 783 ? 10.605 18.165 -43.890 1.00 94.00 783 PHE A N 1
ATOM 6521 C CA . PHE A 1 783 ? 10.247 16.751 -44.009 1.00 94.00 783 PHE A CA 1
ATOM 6522 C C . PHE A 1 783 ? 10.290 16.274 -45.457 1.00 94.00 783 PHE A C 1
ATOM 6524 O O . PHE A 1 783 ? 10.798 15.189 -45.737 1.00 94.00 783 PHE A O 1
ATOM 6531 N N . SER A 1 784 ? 9.809 17.092 -46.393 1.00 91.94 784 SER A N 1
ATOM 6532 C CA . SER A 1 784 ? 9.839 16.767 -47.823 1.00 91.94 784 SER A CA 1
ATOM 6533 C C . SER A 1 784 ? 11.270 16.697 -48.355 1.00 91.94 784 SER A C 1
ATOM 6535 O O . SER A 1 784 ? 11.601 15.811 -49.135 1.00 91.94 784 SER A O 1
ATOM 6537 N N . ASN A 1 785 ? 12.154 17.587 -47.896 1.00 93.62 785 ASN A N 1
ATOM 6538 C CA . ASN A 1 785 ? 13.567 17.544 -48.273 1.00 93.62 785 ASN A CA 1
ATOM 6539 C C . ASN A 1 785 ? 14.247 16.266 -47.753 1.00 93.62 785 ASN A C 1
ATOM 6541 O O . ASN A 1 785 ? 14.895 15.548 -48.510 1.00 93.62 785 ASN A O 1
ATOM 6545 N N . LEU A 1 786 ? 14.052 15.944 -46.472 1.00 94.31 786 LEU A N 1
ATOM 6546 C CA . LEU A 1 786 ? 14.661 14.768 -45.849 1.00 94.31 786 LEU A CA 1
ATOM 6547 C C . LEU A 1 786 ? 14.137 13.453 -46.434 1.00 94.31 786 LEU A C 1
ATOM 6549 O O . LEU A 1 786 ? 14.936 12.577 -46.751 1.00 94.31 786 LEU A O 1
ATOM 6553 N N . THR A 1 787 ? 12.823 13.327 -46.639 1.00 92.69 787 THR A N 1
ATOM 6554 C CA . THR A 1 787 ? 12.230 12.128 -47.262 1.00 92.69 787 THR A CA 1
ATOM 6555 C C . THR A 1 787 ? 12.681 11.923 -48.705 1.00 92.69 787 THR A C 1
ATOM 6557 O O . THR A 1 787 ? 12.788 10.779 -49.128 1.00 92.69 787 THR A O 1
ATOM 6560 N N . ASN A 1 788 ? 13.011 12.985 -49.446 1.00 93.50 788 ASN A N 1
ATOM 6561 C CA . ASN A 1 788 ? 13.594 12.858 -50.784 1.00 93.50 788 ASN A CA 1
ATOM 6562 C C . ASN A 1 788 ? 15.098 12.536 -50.748 1.00 93.50 788 ASN A C 1
ATOM 6564 O O . ASN A 1 788 ? 15.591 11.815 -51.610 1.00 93.50 788 ASN A O 1
ATOM 6568 N N . ARG A 1 789 ? 15.841 13.065 -49.764 1.00 95.06 789 ARG A N 1
ATOM 6569 C CA . ARG A 1 789 ? 17.294 12.848 -49.629 1.00 95.06 789 ARG A CA 1
ATOM 6570 C C . ARG A 1 789 ? 17.637 11.438 -49.148 1.00 95.06 789 ARG A C 1
ATOM 6572 O O . ARG A 1 789 ? 18.616 10.857 -49.609 1.00 95.06 789 ARG A O 1
ATOM 6579 N N . PHE A 1 790 ? 16.859 10.910 -48.206 1.00 96.44 790 PHE A N 1
ATOM 6580 C CA . PHE A 1 790 ? 17.083 9.616 -47.558 1.00 96.44 790 PHE A CA 1
ATOM 6581 C C . PHE A 1 790 ? 16.335 8.490 -48.276 1.00 96.44 790 PHE A C 1
ATOM 6583 O O . PHE A 1 790 ? 15.414 7.868 -47.739 1.00 96.44 790 PHE A O 1
ATOM 6590 N N . VAL A 1 791 ? 16.746 8.259 -49.521 1.00 94.88 791 VAL A N 1
ATOM 6591 C CA . VAL A 1 791 ? 16.295 7.169 -50.389 1.00 94.88 791 VAL A CA 1
ATOM 6592 C C . VAL A 1 791 ? 17.525 6.582 -51.073 1.00 94.88 791 VAL A C 1
ATOM 6594 O O . VAL A 1 791 ? 18.367 7.324 -51.575 1.00 94.88 791 VAL A O 1
ATOM 6597 N N . ASN A 1 792 ? 17.625 5.256 -51.096 1.00 95.06 792 ASN A N 1
ATOM 6598 C CA . ASN A 1 792 ? 18.618 4.514 -51.868 1.00 95.06 792 ASN A CA 1
ATOM 6599 C C . ASN A 1 792 ? 17.989 3.239 -52.448 1.00 95.06 792 ASN A C 1
ATOM 6601 O O . ASN A 1 792 ? 16.862 2.888 -52.093 1.00 95.06 792 ASN A O 1
ATOM 6605 N N . GLU A 1 793 ? 18.713 2.543 -53.324 1.00 93.19 793 GLU A N 1
ATOM 6606 C CA . GLU A 1 793 ? 18.201 1.351 -54.014 1.00 93.19 793 GLU A CA 1
ATOM 6607 C C . GLU A 1 793 ? 17.770 0.243 -53.042 1.00 93.19 793 GLU A C 1
ATOM 6609 O O . GLU A 1 793 ? 16.696 -0.335 -53.199 1.00 93.19 793 GLU A O 1
ATOM 6614 N N . THR A 1 794 ? 18.531 0.008 -51.969 1.00 94.50 794 THR A N 1
ATOM 6615 C CA . THR A 1 794 ? 18.180 -0.975 -50.930 1.00 94.50 794 THR A CA 1
ATOM 6616 C C . THR A 1 794 ? 16.867 -0.621 -50.222 1.00 94.50 794 THR A C 1
ATOM 6618 O O . THR A 1 794 ? 16.047 -1.497 -49.956 1.00 94.50 794 THR A O 1
ATOM 6621 N N . TYR A 1 795 ? 16.622 0.662 -49.942 1.00 94.56 795 TYR A N 1
ATOM 6622 C CA . TYR A 1 795 ? 15.366 1.133 -49.357 1.00 94.56 795 TYR A CA 1
ATOM 6623 C C . TYR A 1 795 ? 14.188 1.012 -50.337 1.00 94.56 795 TYR A C 1
ATOM 6625 O O . TYR A 1 795 ? 13.089 0.633 -49.935 1.00 94.56 795 TYR A O 1
ATOM 6633 N N . LEU A 1 796 ? 14.404 1.273 -51.628 1.00 93.38 796 LEU A N 1
ATOM 6634 C CA . LEU A 1 796 ? 13.380 1.058 -52.655 1.00 93.38 796 LEU A CA 1
ATOM 6635 C C . LEU A 1 796 ? 13.046 -0.432 -52.815 1.00 93.38 796 LEU A C 1
ATOM 6637 O O . LEU A 1 796 ? 11.873 -0.789 -52.936 1.00 93.38 796 LEU A O 1
ATOM 6641 N N . ALA A 1 797 ? 14.051 -1.309 -52.757 1.00 93.38 797 ALA A N 1
ATOM 6642 C CA . ALA A 1 797 ? 13.854 -2.755 -52.731 1.00 93.38 797 ALA A CA 1
ATOM 6643 C C . ALA A 1 797 ? 13.087 -3.199 -51.474 1.00 93.38 797 ALA A C 1
ATOM 6645 O O . ALA A 1 797 ? 12.150 -3.988 -51.578 1.00 93.38 797 ALA A O 1
ATOM 6646 N N . PHE A 1 798 ? 13.409 -2.635 -50.305 1.00 93.31 798 PHE A N 1
ATOM 6647 C CA . PHE A 1 798 ? 12.670 -2.863 -49.061 1.00 93.31 798 PHE A CA 1
ATOM 6648 C C . PHE A 1 798 ? 11.187 -2.522 -49.188 1.00 93.31 798 PHE A C 1
ATOM 6650 O O . PHE A 1 798 ? 10.355 -3.340 -48.810 1.00 93.31 798 PHE A O 1
ATOM 6657 N N . LEU A 1 799 ? 10.843 -1.359 -49.750 1.00 91.38 799 LEU A N 1
ATOM 6658 C CA . LEU A 1 799 ? 9.443 -0.966 -49.923 1.00 91.38 799 LEU A CA 1
ATOM 6659 C C . LEU A 1 799 ? 8.659 -1.978 -50.759 1.00 91.38 799 LEU A C 1
ATOM 6661 O O . LEU A 1 799 ? 7.507 -2.255 -50.439 1.00 91.38 799 LEU A O 1
ATOM 6665 N N . LYS A 1 800 ? 9.290 -2.567 -51.778 1.00 91.50 800 LYS A N 1
ATOM 6666 C CA . LYS A 1 800 ? 8.684 -3.596 -52.631 1.00 91.50 800 LYS A CA 1
ATOM 6667 C C . LYS A 1 800 ? 8.571 -4.947 -51.921 1.00 91.50 800 LYS A C 1
ATOM 6669 O O . LYS A 1 800 ? 7.553 -5.610 -52.059 1.00 91.50 800 LYS A O 1
ATOM 6674 N N . ILE A 1 801 ? 9.595 -5.351 -51.166 1.00 91.31 801 ILE A N 1
ATOM 6675 C CA . ILE A 1 801 ? 9.691 -6.684 -50.543 1.00 91.31 801 ILE A CA 1
ATOM 6676 C C . ILE A 1 801 ? 8.924 -6.780 -49.220 1.00 91.31 801 ILE A C 1
ATOM 6678 O O . ILE A 1 801 ? 8.430 -7.852 -48.892 1.00 91.31 801 ILE A O 1
ATOM 6682 N N . ASP A 1 802 ? 8.838 -5.709 -48.435 1.00 89.56 802 ASP A N 1
ATOM 6683 C CA . ASP A 1 802 ? 8.254 -5.746 -47.092 1.00 89.56 802 ASP A CA 1
ATOM 6684 C C . ASP A 1 802 ? 6.722 -5.610 -47.101 1.00 89.56 802 ASP A C 1
ATOM 6686 O O . ASP A 1 802 ? 6.161 -4.787 -47.829 1.00 89.56 802 ASP A O 1
ATOM 6690 N N . TRP A 1 803 ? 6.044 -6.371 -46.236 1.00 86.44 803 TRP A N 1
ATOM 6691 C CA . TRP A 1 803 ? 4.577 -6.420 -46.115 1.00 86.44 803 TRP A CA 1
ATOM 6692 C C . TRP A 1 803 ? 4.083 -5.569 -44.936 1.00 86.44 803 TRP A C 1
ATOM 6694 O O . TRP A 1 803 ? 3.651 -6.089 -43.903 1.00 86.44 803 TRP A O 1
ATOM 6704 N N . ASP A 1 804 ? 4.089 -4.245 -45.095 1.00 85.81 804 ASP A N 1
ATOM 6705 C CA . ASP A 1 804 ? 3.483 -3.325 -44.127 1.00 85.81 804 ASP A CA 1
ATOM 6706 C C . ASP A 1 804 ? 2.229 -2.676 -44.718 1.00 85.81 804 ASP A C 1
ATOM 6708 O O . ASP A 1 804 ? 2.266 -1.623 -45.350 1.00 85.81 804 ASP A O 1
ATOM 6712 N N . ARG A 1 805 ? 1.073 -3.281 -44.430 1.00 85.19 805 ARG A N 1
ATOM 6713 C CA . ARG A 1 805 ? -0.244 -2.782 -44.857 1.00 85.19 805 ARG A CA 1
ATOM 6714 C C . ARG A 1 805 ? -0.516 -1.357 -44.397 1.00 85.19 805 ARG A C 1
ATOM 6716 O O . ARG A 1 805 ? -1.212 -0.616 -45.081 1.00 85.19 805 ARG A O 1
ATOM 6723 N N . PHE A 1 806 ? -0.039 -0.977 -43.213 1.00 80.44 806 PHE A N 1
ATOM 6724 C CA . PHE A 1 806 ? -0.290 0.360 -42.699 1.00 80.44 806 PHE A CA 1
ATOM 6725 C C . PHE A 1 806 ? 0.561 1.378 -43.441 1.00 80.44 806 PHE A C 1
ATOM 6727 O O . PHE A 1 806 ? 0.061 2.464 -43.714 1.00 80.44 806 PHE A O 1
ATOM 6734 N N . ARG A 1 807 ? 1.823 1.062 -43.762 1.00 85.88 807 ARG A N 1
ATOM 6735 C CA . ARG A 1 807 ? 2.684 1.844 -44.671 1.00 85.88 807 ARG A CA 1
ATOM 6736 C C . ARG A 1 807 ? 2.116 1.960 -46.060 1.00 85.88 807 ARG A C 1
ATOM 6738 O O . ARG A 1 807 ? 1.907 3.068 -46.538 1.00 85.88 807 ARG A O 1
ATOM 6745 N N . ASP A 1 808 ? 1.791 0.832 -46.643 1.00 85.25 808 ASP A N 1
ATOM 6746 C CA . ASP A 1 808 ? 1.508 0.748 -48.059 1.00 85.25 808 ASP A CA 1
ATOM 6747 C C . ASP A 1 808 ? 0.130 1.334 -48.421 1.00 85.25 808 ASP A C 1
ATOM 6749 O O . ASP A 1 808 ? -0.115 1.624 -49.584 1.00 85.25 808 ASP A O 1
ATOM 6753 N N . LYS A 1 809 ? -0.743 1.630 -47.442 1.00 81.25 809 LYS A N 1
ATOM 6754 C CA . LYS A 1 809 ? -1.944 2.469 -47.651 1.00 81.25 809 LYS A CA 1
ATOM 6755 C C . LYS A 1 809 ? -1.647 3.880 -48.167 1.00 81.25 809 LYS A C 1
ATOM 6757 O O . LYS A 1 809 ? -2.549 4.537 -48.671 1.00 81.25 809 LYS A O 1
ATOM 6762 N N . GLU A 1 810 ? -0.418 4.369 -48.014 1.00 75.56 810 GLU A N 1
ATOM 6763 C CA . GLU A 1 810 ? 0.011 5.650 -48.596 1.00 75.56 810 GLU A CA 1
ATOM 6764 C C . GLU A 1 810 ? 0.374 5.517 -50.086 1.00 75.56 810 GLU A C 1
ATOM 6766 O O . GLU A 1 810 ? 0.452 6.523 -50.785 1.00 75.56 810 GLU A O 1
ATOM 6771 N N . MET A 1 811 ? 0.581 4.287 -50.573 1.00 74.38 811 MET A N 1
ATOM 6772 C CA . MET A 1 811 ? 0.984 3.966 -51.949 1.00 74.38 811 MET A CA 1
ATOM 6773 C C . MET A 1 811 ? -0.137 3.293 -52.753 1.00 74.38 811 MET A C 1
ATOM 6775 O O . MET A 1 811 ? -0.189 3.437 -53.973 1.00 74.38 811 MET A O 1
ATOM 6779 N N . TYR A 1 812 ? -1.046 2.590 -52.075 1.00 79.31 812 TYR A N 1
ATOM 6780 C CA . TYR A 1 812 ? -2.146 1.841 -52.670 1.00 79.31 812 TYR A CA 1
ATOM 6781 C C . TYR A 1 812 ? -3.488 2.227 -52.058 1.00 79.31 812 TYR A C 1
ATOM 6783 O O . TYR A 1 812 ? -3.639 2.284 -50.837 1.00 79.31 812 TYR A O 1
ATOM 6791 N N . GLU A 1 813 ? -4.496 2.369 -52.913 1.00 77.88 813 GLU A N 1
ATOM 6792 C CA . GLU A 1 813 ? -5.894 2.400 -52.493 1.00 77.88 813 GLU A CA 1
ATOM 6793 C C . GLU A 1 813 ? -6.437 0.965 -52.455 1.00 77.88 813 GLU A C 1
ATOM 6795 O O . GLU A 1 813 ? -6.576 0.317 -53.491 1.00 77.88 813 GLU A O 1
ATOM 6800 N N . PHE A 1 814 ? -6.720 0.451 -51.256 1.00 85.62 814 PHE A N 1
ATOM 6801 C CA . PHE A 1 814 ? -7.360 -0.851 -51.072 1.00 85.62 814 PHE A CA 1
ATOM 6802 C C . PHE A 1 814 ? -8.310 -0.849 -49.870 1.00 85.62 814 PHE A C 1
ATOM 6804 O O . PHE A 1 814 ? -8.003 -0.303 -48.804 1.00 85.62 814 PHE A O 1
ATOM 6811 N N . ASP A 1 815 ? -9.452 -1.515 -50.041 1.00 79.12 815 ASP A N 1
ATOM 6812 C CA . ASP A 1 815 ? -10.510 -1.594 -49.029 1.00 79.12 815 ASP A CA 1
ATOM 6813 C C . ASP A 1 815 ? -10.426 -2.865 -48.170 1.00 79.12 815 ASP A C 1
ATOM 6815 O O . ASP A 1 815 ? -10.840 -2.857 -47.008 1.00 79.12 815 ASP A O 1
ATOM 6819 N N . ASP A 1 816 ? -9.861 -3.953 -48.707 1.00 84.56 816 ASP A N 1
ATOM 6820 C CA . ASP A 1 816 ? -9.711 -5.224 -47.998 1.00 84.56 816 ASP A CA 1
ATOM 6821 C C . ASP A 1 816 ? -8.314 -5.844 -48.143 1.00 84.56 816 ASP A C 1
ATOM 6823 O O . ASP A 1 816 ? -7.467 -5.404 -48.923 1.00 84.56 816 ASP A O 1
ATOM 6827 N N . PHE A 1 817 ? -8.058 -6.873 -47.333 1.00 85.12 817 PHE A N 1
ATOM 6828 C CA . PHE A 1 817 ? -6.750 -7.518 -47.288 1.00 85.12 817 PHE A CA 1
ATOM 6829 C C . PHE A 1 817 ? -6.409 -8.282 -48.564 1.00 85.12 817 PHE A C 1
ATOM 6831 O O . PHE A 1 817 ? -5.240 -8.336 -48.910 1.00 85.12 817 PHE A O 1
ATOM 6838 N N . ARG A 1 818 ? -7.383 -8.862 -49.271 1.00 87.00 818 ARG A N 1
ATOM 6839 C CA . ARG A 1 818 ? -7.101 -9.669 -50.468 1.00 87.00 818 ARG A CA 1
ATOM 6840 C C . ARG A 1 818 ? -6.641 -8.791 -51.619 1.00 87.00 818 ARG A C 1
ATOM 6842 O O . ARG A 1 818 ? -5.747 -9.192 -52.359 1.00 87.00 818 ARG A O 1
ATOM 6849 N N . GLU A 1 819 ? -7.225 -7.604 -51.741 1.00 89.00 819 GLU A N 1
ATOM 6850 C CA . GLU A 1 819 ? -6.823 -6.657 -52.774 1.00 89.00 819 GLU A CA 1
ATOM 6851 C C . GLU A 1 819 ? -5.404 -6.131 -52.537 1.00 89.00 819 GLU A C 1
ATOM 6853 O O . GLU A 1 819 ? -4.617 -6.073 -53.479 1.00 89.00 819 GLU A O 1
ATOM 6858 N N . TYR A 1 820 ? -5.027 -5.861 -51.281 1.00 90.19 820 TYR A N 1
ATOM 6859 C CA . TYR A 1 820 ? -3.636 -5.541 -50.946 1.00 90.19 820 TYR A CA 1
ATOM 6860 C C . TYR A 1 820 ? -2.671 -6.664 -51.335 1.00 90.19 820 TYR A C 1
ATOM 6862 O O . TYR A 1 820 ? -1.678 -6.392 -52.001 1.00 90.19 820 TYR A O 1
ATOM 6870 N N . GLU A 1 821 ? -2.965 -7.919 -50.967 1.00 89.31 821 GLU A N 1
ATOM 6871 C CA . GLU A 1 821 ? -2.087 -9.048 -51.310 1.00 89.31 821 GLU A CA 1
ATOM 6872 C C . GLU A 1 821 ? -1.897 -9.160 -52.836 1.00 89.31 821 GLU A C 1
ATOM 6874 O O . GLU A 1 821 ? -0.778 -9.355 -53.304 1.00 89.31 821 GLU A O 1
ATOM 6879 N N . ARG A 1 822 ? -2.962 -8.950 -53.627 1.00 90.06 822 ARG A N 1
ATOM 6880 C CA . ARG A 1 822 ? -2.906 -8.976 -55.100 1.00 90.06 822 ARG A CA 1
ATOM 6881 C C . ARG A 1 822 ? -2.053 -7.843 -55.677 1.00 90.06 822 ARG A C 1
ATOM 6883 O O . ARG A 1 822 ? -1.271 -8.076 -56.598 1.00 90.06 822 ARG A O 1
ATOM 6890 N N . LEU A 1 823 ? -2.224 -6.619 -55.174 1.00 90.81 823 LEU A N 1
ATOM 6891 C CA . LEU A 1 823 ? -1.434 -5.461 -55.602 1.00 90.81 823 LEU A CA 1
ATOM 6892 C C . LEU A 1 823 ? 0.041 -5.643 -55.237 1.00 90.81 823 LEU A C 1
ATOM 6894 O O . LEU A 1 823 ? 0.912 -5.381 -56.065 1.00 90.81 823 LEU A O 1
ATOM 6898 N N . LYS A 1 824 ? 0.308 -6.158 -54.034 1.00 91.94 824 LYS A N 1
ATOM 6899 C CA . LYS A 1 824 ? 1.663 -6.389 -53.541 1.00 91.94 824 LYS A CA 1
ATOM 6900 C C . LYS A 1 824 ? 2.386 -7.475 -54.330 1.00 91.94 824 LYS A C 1
ATOM 6902 O O . LYS A 1 824 ? 3.519 -7.273 -54.757 1.00 91.94 824 LYS A O 1
ATOM 6907 N N . GLU A 1 825 ? 1.712 -8.592 -54.599 1.00 92.75 825 GLU A N 1
ATOM 6908 C CA . GLU A 1 825 ? 2.238 -9.644 -55.471 1.00 92.75 825 GLU A CA 1
ATOM 6909 C C . GLU A 1 825 ? 2.567 -9.093 -56.870 1.00 92.75 825 GLU A C 1
ATOM 6911 O O . GLU A 1 825 ? 3.659 -9.331 -57.387 1.00 92.75 825 GLU A O 1
ATOM 6916 N N . ALA A 1 826 ? 1.661 -8.314 -57.473 1.00 92.62 826 ALA A N 1
ATOM 6917 C CA . ALA A 1 826 ? 1.884 -7.725 -58.794 1.00 92.62 826 ALA A CA 1
ATOM 6918 C C . ALA A 1 826 ? 3.073 -6.741 -58.820 1.00 92.62 826 ALA A C 1
ATOM 6920 O O . ALA A 1 826 ? 3.866 -6.758 -59.768 1.00 92.62 826 ALA A O 1
ATOM 6921 N N . GLU A 1 827 ? 3.231 -5.908 -57.785 1.00 93.81 827 GLU A N 1
ATOM 6922 C CA . GLU A 1 827 ? 4.392 -5.022 -57.631 1.00 93.81 827 GLU A CA 1
ATOM 6923 C C . GLU A 1 827 ? 5.695 -5.826 -57.613 1.00 93.81 827 GLU A C 1
ATOM 6925 O O . GLU A 1 827 ? 6.615 -5.520 -58.371 1.00 93.81 827 GLU A O 1
ATOM 6930 N N . ILE A 1 828 ? 5.769 -6.869 -56.788 1.00 93.88 828 ILE A N 1
ATOM 6931 C CA . ILE A 1 828 ? 6.985 -7.671 -56.613 1.00 93.88 828 ILE A CA 1
ATOM 6932 C C . ILE A 1 828 ? 7.363 -8.373 -57.909 1.00 93.88 828 ILE A C 1
ATOM 6934 O O . ILE A 1 828 ? 8.497 -8.243 -58.371 1.00 93.88 828 ILE A O 1
ATOM 6938 N N . ARG A 1 829 ? 6.395 -9.046 -58.538 1.00 94.50 829 ARG A N 1
ATOM 6939 C CA . ARG A 1 829 ? 6.600 -9.740 -59.814 1.00 94.50 829 ARG A CA 1
ATOM 6940 C C . ARG A 1 829 ? 7.081 -8.787 -60.902 1.00 94.50 829 ARG A C 1
ATOM 6942 O O . ARG A 1 829 ? 7.989 -9.109 -61.653 1.00 94.50 829 ARG A O 1
ATOM 6949 N N . SER A 1 830 ? 6.513 -7.586 -60.986 1.00 93.69 830 SER A N 1
ATOM 6950 C CA . SER A 1 830 ? 6.942 -6.607 -61.994 1.00 93.69 830 SER A CA 1
ATOM 6951 C C . SER A 1 830 ? 8.288 -5.939 -61.681 1.00 93.69 830 SER A C 1
ATOM 6953 O O . SER A 1 830 ? 8.962 -5.487 -62.605 1.00 93.69 830 SER A O 1
ATOM 6955 N N . SER A 1 831 ? 8.690 -5.890 -60.408 1.00 93.00 831 SER A N 1
ATOM 6956 C CA . SER A 1 831 ? 9.853 -5.126 -59.948 1.00 93.00 831 SER A CA 1
ATOM 6957 C C . SER A 1 831 ? 11.188 -5.860 -60.019 1.00 93.00 831 SER A C 1
ATOM 6959 O O . SER A 1 831 ? 12.217 -5.188 -60.064 1.00 93.00 831 SER A O 1
ATOM 6961 N N . PHE A 1 832 ? 11.189 -7.193 -59.993 1.00 94.25 832 PHE A N 1
ATOM 6962 C CA . PHE A 1 832 ? 12.407 -8.006 -59.891 1.00 94.25 832 PHE A CA 1
ATOM 6963 C C . PHE A 1 832 ? 12.505 -8.998 -61.056 1.00 94.25 832 PHE A C 1
ATOM 6965 O O . PHE A 1 832 ? 12.439 -10.209 -60.865 1.00 94.25 832 PHE A O 1
ATOM 6972 N N . ILE A 1 833 ? 12.625 -8.474 -62.279 1.00 93.19 833 ILE A N 1
ATOM 6973 C CA . ILE A 1 833 ? 12.852 -9.272 -63.493 1.00 93.19 833 ILE A CA 1
ATOM 6974 C C . ILE A 1 833 ? 14.336 -9.226 -63.832 1.00 93.19 833 ILE A C 1
ATOM 6976 O O . ILE A 1 833 ? 14.833 -8.179 -64.240 1.00 93.19 833 ILE A O 1
ATOM 6980 N N . LEU A 1 834 ? 15.014 -10.353 -63.651 1.00 94.31 834 LEU A N 1
ATOM 6981 C CA . LEU A 1 834 ? 16.465 -10.470 -63.735 1.00 94.31 834 LEU A CA 1
ATOM 6982 C C . LEU A 1 834 ? 16.874 -11.033 -65.098 1.00 94.31 834 LEU A C 1
ATOM 6984 O O . LEU A 1 834 ? 16.127 -11.782 -65.735 1.00 94.31 834 LEU A O 1
ATOM 6988 N N . THR A 1 835 ? 18.060 -10.659 -65.568 1.00 91.62 835 THR A N 1
ATOM 6989 C CA . THR A 1 835 ? 18.522 -10.992 -66.924 1.00 91.62 835 THR A CA 1
ATOM 6990 C C . THR A 1 835 ? 19.882 -11.675 -66.979 1.00 91.62 835 THR A C 1
ATOM 6992 O O . THR A 1 835 ? 20.212 -12.267 -68.008 1.00 91.62 835 THR A O 1
ATOM 6995 N N . ASN A 1 836 ? 20.671 -11.599 -65.908 1.00 92.12 836 ASN A N 1
ATOM 6996 C CA . ASN A 1 836 ? 22.034 -12.116 -65.843 1.00 92.12 836 ASN A CA 1
ATOM 6997 C C . ASN A 1 836 ? 22.434 -12.474 -64.399 1.00 92.12 836 ASN A C 1
ATOM 6999 O O . ASN A 1 836 ? 21.722 -12.153 -63.451 1.00 92.12 836 ASN A O 1
ATOM 7003 N N . GLU A 1 837 ? 23.577 -13.145 -64.254 1.00 90.12 837 GLU A N 1
ATOM 7004 C CA . GLU A 1 837 ? 24.099 -13.629 -62.969 1.00 90.12 837 GLU A CA 1
ATOM 7005 C C . GLU A 1 837 ? 24.438 -12.494 -61.986 1.00 90.12 837 GLU A C 1
ATOM 7007 O O . GLU A 1 837 ? 24.183 -12.629 -60.790 1.00 90.12 837 GLU A O 1
ATOM 7012 N N . ASP A 1 838 ? 24.947 -11.355 -62.470 1.00 91.94 838 ASP A N 1
ATOM 7013 C CA . ASP A 1 838 ? 25.270 -10.204 -61.615 1.00 91.94 838 ASP A CA 1
ATOM 7014 C C . ASP A 1 838 ? 23.998 -9.643 -60.951 1.00 91.94 838 ASP A C 1
ATOM 7016 O O . ASP A 1 838 ? 23.965 -9.444 -59.739 1.00 91.94 838 ASP A O 1
ATOM 7020 N N . GLU A 1 839 ? 22.904 -9.498 -61.708 1.00 93.75 839 GLU A N 1
ATOM 7021 C CA . GLU A 1 839 ? 21.600 -9.065 -61.179 1.00 93.75 839 GLU A CA 1
ATOM 7022 C C . GLU A 1 839 ? 20.996 -10.064 -60.175 1.00 93.75 839 GLU A C 1
ATOM 7024 O O . GLU A 1 839 ? 20.327 -9.657 -59.222 1.00 93.75 839 GLU A O 1
ATOM 7029 N N . ILE A 1 840 ? 21.232 -11.369 -60.367 1.00 93.62 840 ILE A N 1
ATOM 7030 C CA . ILE A 1 840 ? 20.838 -12.420 -59.413 1.00 93.62 840 ILE A CA 1
ATOM 7031 C C . ILE A 1 840 ? 21.588 -12.252 -58.095 1.00 93.62 840 ILE A C 1
ATOM 7033 O O . ILE A 1 840 ? 20.966 -12.279 -57.030 1.00 93.62 840 ILE A O 1
ATOM 7037 N N . ASN A 1 841 ? 22.905 -12.058 -58.168 1.00 92.62 841 ASN A N 1
ATOM 7038 C CA . ASN A 1 841 ? 23.746 -11.856 -56.995 1.00 92.62 841 ASN A CA 1
ATOM 7039 C C . ASN A 1 841 ? 23.333 -10.588 -56.234 1.00 92.62 841 ASN A C 1
ATOM 7041 O O . ASN A 1 841 ? 23.048 -10.669 -55.039 1.00 92.62 841 ASN A O 1
ATOM 7045 N N . ASP A 1 842 ? 23.187 -9.459 -56.931 1.00 92.69 842 ASP A N 1
ATOM 7046 C CA . ASP A 1 842 ? 22.797 -8.178 -56.331 1.00 92.69 842 ASP A CA 1
ATOM 7047 C C . ASP A 1 842 ? 21.421 -8.247 -55.643 1.00 92.69 842 ASP A C 1
ATOM 7049 O O . ASP A 1 842 ? 21.244 -7.751 -54.520 1.00 92.69 842 ASP A O 1
ATOM 7053 N N . PHE A 1 843 ? 20.432 -8.879 -56.290 1.00 95.06 843 PHE A N 1
ATOM 7054 C CA . PHE A 1 843 ? 19.109 -9.080 -55.698 1.00 95.06 843 PHE A CA 1
ATOM 7055 C C . PHE A 1 843 ? 19.181 -9.966 -54.455 1.00 95.06 843 PHE A C 1
ATOM 7057 O O . PHE A 1 843 ? 18.599 -9.616 -53.425 1.00 95.06 843 PHE A O 1
ATOM 7064 N N . TYR A 1 844 ? 19.869 -11.106 -54.538 1.00 94.19 844 TYR A N 1
ATOM 7065 C CA . TYR A 1 844 ? 19.899 -12.080 -53.452 1.00 94.19 844 TYR A CA 1
ATOM 7066 C C . TYR A 1 844 ? 20.647 -11.547 -52.223 1.00 94.19 844 TYR A C 1
ATOM 7068 O O . TYR A 1 844 ? 20.142 -11.669 -51.103 1.00 94.19 844 TYR A O 1
ATOM 7076 N N . ASP A 1 845 ? 21.771 -10.855 -52.423 1.00 92.62 845 ASP A N 1
ATOM 7077 C CA . ASP A 1 845 ? 22.523 -10.203 -51.346 1.00 92.62 845 ASP A CA 1
ATOM 7078 C C . ASP A 1 845 ? 21.681 -9.105 -50.675 1.00 92.62 845 ASP A C 1
ATOM 7080 O O . ASP A 1 845 ? 21.593 -9.029 -49.443 1.00 92.62 845 ASP A O 1
ATOM 7084 N N . THR A 1 846 ? 20.972 -8.302 -51.478 1.00 93.50 846 THR A N 1
ATOM 7085 C CA . THR A 1 846 ? 20.014 -7.305 -50.975 1.00 93.50 846 THR A CA 1
ATOM 7086 C C . THR A 1 846 ? 18.883 -7.967 -50.188 1.00 93.50 846 THR A C 1
ATOM 7088 O O . THR A 1 846 ? 18.521 -7.503 -49.106 1.00 93.50 846 THR A O 1
ATOM 7091 N N . PHE A 1 847 ? 18.323 -9.068 -50.687 1.00 94.06 847 PHE A N 1
ATOM 7092 C CA . PHE A 1 847 ? 17.242 -9.790 -50.025 1.00 94.06 847 PHE A CA 1
ATOM 7093 C C . PHE A 1 847 ? 17.678 -10.359 -48.668 1.00 94.06 847 PHE A C 1
ATOM 7095 O O . PHE A 1 847 ? 16.947 -10.197 -47.687 1.00 94.06 847 PHE A O 1
ATOM 7102 N N . ILE A 1 848 ? 18.868 -10.965 -48.582 1.00 92.06 848 ILE A N 1
ATOM 7103 C CA . ILE A 1 848 ? 19.439 -11.468 -47.322 1.00 92.06 848 ILE A CA 1
ATOM 7104 C C . ILE A 1 848 ? 19.589 -10.327 -46.316 1.00 92.06 848 ILE A C 1
ATOM 7106 O O . ILE A 1 848 ? 19.126 -10.448 -45.178 1.00 92.06 848 ILE A O 1
ATOM 7110 N N . LEU A 1 849 ? 20.189 -9.207 -46.733 1.00 91.44 849 LEU A N 1
ATOM 7111 C CA . LEU A 1 849 ? 20.352 -8.025 -45.886 1.00 91.44 849 LEU A CA 1
ATOM 7112 C C . LEU A 1 849 ? 19.000 -7.565 -45.324 1.00 91.44 849 LEU A C 1
ATOM 7114 O O . LEU A 1 849 ? 18.850 -7.387 -44.113 1.00 91.44 849 LEU A O 1
ATOM 7118 N N . LEU A 1 850 ? 18.000 -7.418 -46.195 1.00 92.88 850 LEU A N 1
ATOM 7119 C CA . LEU A 1 850 ? 16.671 -6.958 -45.811 1.00 92.88 850 LEU A CA 1
ATOM 7120 C C . LEU A 1 850 ? 15.970 -7.943 -44.874 1.00 92.88 850 LEU A C 1
ATOM 7122 O O . LEU A 1 850 ? 15.404 -7.516 -43.867 1.00 92.88 850 LEU A O 1
ATOM 7126 N N . LYS A 1 851 ? 16.041 -9.246 -45.162 1.00 90.75 851 LYS A N 1
ATOM 7127 C CA . LYS A 1 851 ? 15.431 -10.296 -44.340 1.00 90.75 851 LYS A CA 1
ATOM 7128 C C . LYS A 1 851 ? 16.029 -10.346 -42.934 1.00 90.75 851 LYS A C 1
ATOM 7130 O O . LYS A 1 851 ? 15.284 -10.504 -41.968 1.00 90.75 851 LYS A O 1
ATOM 7135 N N . ASN A 1 852 ? 17.345 -10.175 -42.822 1.00 87.69 852 ASN A N 1
ATOM 7136 C CA . ASN A 1 852 ? 18.054 -10.157 -41.542 1.00 87.69 852 ASN A CA 1
ATOM 7137 C C . ASN A 1 852 ? 17.797 -8.869 -40.742 1.00 87.69 852 ASN A C 1
ATOM 7139 O O . ASN A 1 852 ? 17.866 -8.882 -39.517 1.00 87.69 852 ASN A O 1
ATOM 7143 N N . SER A 1 853 ? 17.478 -7.762 -41.420 1.00 84.44 853 SER A N 1
ATOM 7144 C CA . SER A 1 853 ? 17.162 -6.464 -40.798 1.00 84.44 853 SER A CA 1
ATOM 7145 C C . SER A 1 853 ? 15.701 -6.303 -40.338 1.00 84.44 853 SER A C 1
ATOM 7147 O O . SER A 1 853 ? 15.333 -5.271 -39.766 1.00 84.44 853 SER A O 1
ATOM 7149 N N . ALA A 1 854 ? 14.831 -7.268 -40.649 1.00 84.38 854 ALA A N 1
ATOM 7150 C CA . ALA A 1 854 ? 13.398 -7.170 -40.399 1.00 84.38 854 ALA A CA 1
ATOM 7151 C C . ALA A 1 854 ? 13.022 -7.707 -39.010 1.00 84.38 854 ALA A C 1
ATOM 7153 O O . ALA A 1 854 ? 13.329 -8.848 -38.676 1.00 84.38 854 ALA A O 1
ATOM 7154 N N . ASP A 1 855 ? 12.266 -6.916 -38.238 1.00 73.50 855 ASP A N 1
ATOM 7155 C CA . ASP A 1 855 ? 11.691 -7.358 -36.955 1.00 73.50 855 ASP A CA 1
ATOM 7156 C C . ASP A 1 855 ? 10.650 -8.483 -37.150 1.00 73.50 855 ASP A C 1
ATOM 7158 O O . ASP A 1 855 ? 10.451 -9.321 -36.273 1.00 73.50 855 ASP A O 1
ATOM 7162 N N . ASN A 1 856 ? 9.978 -8.507 -38.309 1.00 76.75 856 ASN A N 1
ATOM 7163 C CA . ASN A 1 856 ? 9.057 -9.561 -38.730 1.00 76.75 856 ASN A CA 1
ATOM 7164 C C . ASN A 1 856 ? 9.310 -9.913 -40.202 1.00 76.75 856 ASN A C 1
ATOM 7166 O O . ASN A 1 856 ? 9.047 -9.104 -41.088 1.00 76.75 856 ASN A O 1
ATOM 7170 N N . ASN A 1 857 ? 9.790 -11.127 -40.466 1.00 81.81 857 ASN A N 1
ATOM 7171 C CA . ASN A 1 857 ? 10.171 -11.580 -41.804 1.00 81.81 857 ASN A CA 1
ATOM 7172 C C . ASN A 1 857 ? 9.232 -12.650 -42.394 1.00 81.81 857 ASN A C 1
ATOM 7174 O O . ASN A 1 857 ? 9.572 -13.269 -43.403 1.00 81.81 857 ASN A O 1
ATOM 7178 N N . TRP A 1 858 ? 8.047 -12.871 -41.808 1.00 82.69 858 TRP A N 1
ATOM 7179 C CA . TRP A 1 858 ? 7.147 -13.966 -42.207 1.00 82.69 858 TRP A CA 1
ATOM 7180 C C . TRP A 1 858 ? 6.783 -13.964 -43.696 1.00 82.69 858 TRP A C 1
ATOM 7182 O O . TRP A 1 858 ? 6.693 -15.026 -44.307 1.00 82.69 858 TRP A O 1
ATOM 7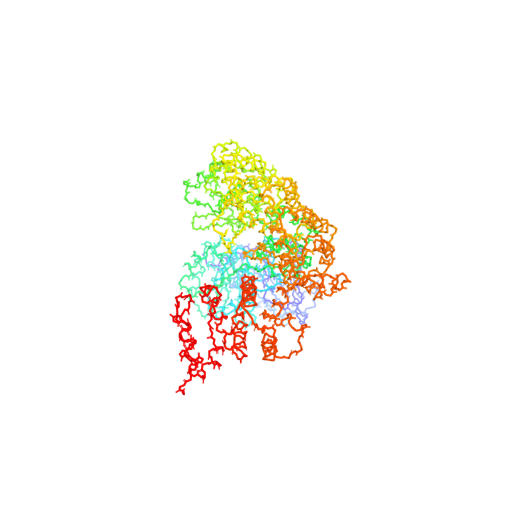192 N N . ASN A 1 859 ? 6.616 -12.784 -44.298 1.00 86.88 859 ASN A N 1
ATOM 7193 C CA . ASN A 1 859 ? 6.210 -12.657 -45.701 1.00 86.88 859 ASN A CA 1
ATOM 7194 C C . ASN A 1 859 ? 7.384 -12.589 -46.689 1.00 86.88 859 ASN A C 1
ATOM 7196 O O . ASN A 1 859 ? 7.160 -12.663 -47.894 1.00 86.88 859 ASN A O 1
ATOM 7200 N N . TYR A 1 860 ? 8.632 -12.521 -46.215 1.00 92.00 860 TYR A N 1
ATOM 7201 C CA . TYR A 1 860 ? 9.799 -12.442 -47.101 1.00 92.00 860 TYR A CA 1
ATOM 7202 C C . TYR A 1 860 ? 9.937 -13.689 -47.980 1.00 92.00 860 TYR A C 1
ATOM 7204 O O . TYR A 1 860 ? 10.298 -13.581 -49.147 1.00 92.00 860 TYR A O 1
ATOM 7212 N N . ASN A 1 861 ? 9.598 -14.872 -47.456 1.00 90.56 861 ASN A N 1
ATOM 7213 C CA . ASN A 1 861 ? 9.616 -16.098 -48.257 1.00 90.56 861 ASN A CA 1
ATOM 7214 C C . ASN A 1 861 ? 8.570 -16.076 -49.375 1.00 90.56 861 ASN A C 1
ATOM 7216 O O . ASN A 1 861 ? 8.854 -16.580 -50.454 1.00 90.56 861 ASN A O 1
ATOM 7220 N N . ASN A 1 862 ? 7.405 -15.460 -49.152 1.00 91.81 862 ASN A N 1
ATOM 7221 C CA . ASN A 1 862 ? 6.401 -15.290 -50.205 1.00 91.81 862 ASN A CA 1
ATOM 7222 C C . ASN A 1 862 ? 6.920 -14.338 -51.288 1.00 91.81 862 ASN A C 1
ATOM 7224 O O . ASN A 1 862 ? 6.780 -14.629 -52.471 1.00 91.81 862 ASN A O 1
ATOM 7228 N N . ALA A 1 863 ? 7.567 -13.238 -50.881 1.00 93.75 863 ALA A N 1
ATOM 7229 C CA . ALA A 1 863 ? 8.215 -12.301 -51.796 1.00 93.75 863 ALA A CA 1
ATOM 7230 C C . ALA A 1 863 ? 9.218 -13.021 -52.705 1.00 93.75 863 ALA A C 1
ATOM 7232 O O . ALA A 1 863 ? 9.133 -12.915 -53.925 1.00 93.75 863 ALA A O 1
ATOM 7233 N N . LEU A 1 864 ? 10.125 -13.794 -52.100 1.00 94.88 864 LEU A N 1
ATOM 7234 C CA . LEU A 1 864 ? 11.144 -14.551 -52.820 1.00 94.88 864 LEU A CA 1
ATOM 7235 C C . LEU A 1 864 ? 10.520 -15.593 -53.757 1.00 94.88 864 LEU A C 1
ATOM 7237 O O . LEU A 1 864 ? 10.936 -15.691 -54.907 1.00 94.88 864 LEU A O 1
ATOM 7241 N N . ASP A 1 865 ? 9.485 -16.308 -53.307 1.00 94.75 865 ASP A N 1
ATOM 7242 C CA . ASP A 1 865 ? 8.779 -17.295 -54.132 1.00 94.75 865 ASP A CA 1
ATOM 7243 C C . ASP A 1 865 ? 8.128 -16.654 -55.365 1.00 94.75 865 ASP A C 1
ATOM 7245 O O . ASP A 1 865 ? 8.192 -17.213 -56.454 1.00 94.75 865 ASP A O 1
ATOM 7249 N N . PHE A 1 866 ? 7.543 -15.459 -55.227 1.00 95.81 866 PHE A N 1
ATOM 7250 C CA . PHE A 1 866 ? 6.979 -14.724 -56.362 1.00 95.81 866 PHE A CA 1
ATOM 7251 C C . PHE A 1 866 ? 8.049 -14.241 -57.341 1.00 95.81 866 PHE A C 1
ATOM 7253 O O . PHE A 1 866 ? 7.829 -14.310 -58.550 1.00 95.81 866 PHE A O 1
ATOM 7260 N N . VAL A 1 867 ? 9.198 -13.771 -56.843 1.00 96.00 867 VAL A N 1
ATOM 7261 C CA . VAL A 1 867 ? 10.318 -13.355 -57.702 1.00 96.00 867 VAL A CA 1
ATOM 7262 C C . VAL A 1 867 ? 10.855 -14.545 -58.493 1.00 96.00 867 VAL A C 1
ATOM 7264 O O . VAL A 1 867 ? 11.024 -14.441 -59.707 1.00 96.00 867 VAL A O 1
ATOM 7267 N N . ILE A 1 868 ? 11.084 -15.685 -57.840 1.00 95.88 868 ILE A N 1
ATOM 7268 C CA . ILE A 1 868 ? 11.605 -16.885 -58.506 1.00 95.88 868 ILE A CA 1
ATOM 7269 C C . ILE A 1 868 ? 10.593 -17.407 -59.527 1.00 95.88 868 ILE A C 1
ATOM 7271 O O . ILE A 1 868 ? 10.952 -17.615 -60.683 1.00 95.88 868 ILE A O 1
ATOM 7275 N N . ASP A 1 869 ? 9.325 -17.553 -59.144 1.00 95.94 869 ASP A N 1
ATOM 7276 C CA . ASP A 1 869 ? 8.260 -18.022 -60.033 1.00 95.94 869 ASP A CA 1
ATOM 7277 C C . ASP A 1 869 ? 8.107 -17.147 -61.291 1.00 95.94 869 ASP A C 1
ATOM 7279 O O . ASP A 1 869 ? 7.988 -17.660 -62.408 1.00 95.94 869 ASP A O 1
ATOM 7283 N N . GLU A 1 870 ? 8.141 -15.822 -61.135 1.00 96.25 870 GLU A N 1
ATOM 7284 C CA . GLU A 1 870 ? 8.040 -14.887 -62.258 1.00 96.25 870 GLU A CA 1
ATOM 7285 C C . GLU A 1 870 ? 9.244 -14.994 -63.205 1.00 96.25 870 GLU A C 1
ATOM 7287 O O . GLU A 1 870 ? 9.072 -15.020 -64.429 1.00 96.25 870 GLU A O 1
ATOM 7292 N N . ASN A 1 871 ? 10.461 -15.102 -62.660 1.00 95.94 871 ASN A N 1
ATOM 7293 C CA . ASN A 1 871 ? 11.668 -15.264 -63.468 1.00 95.94 871 ASN A CA 1
ATOM 7294 C C . ASN A 1 871 ? 11.709 -16.632 -64.159 1.00 95.94 871 ASN A C 1
ATOM 7296 O O . ASN A 1 871 ? 11.983 -16.664 -65.355 1.00 95.94 871 ASN A O 1
ATOM 7300 N N . CYS A 1 872 ? 11.322 -17.726 -63.489 1.00 93.62 872 CYS A N 1
ATOM 7301 C CA . CYS A 1 872 ? 11.140 -19.044 -64.112 1.00 93.62 872 CYS A CA 1
ATOM 7302 C C . CYS A 1 872 ? 10.162 -18.986 -65.294 1.00 93.62 872 CYS A C 1
ATOM 7304 O O . CYS A 1 872 ? 10.435 -19.532 -66.362 1.00 93.62 872 CYS A O 1
ATOM 7306 N N . THR A 1 873 ? 9.036 -18.284 -65.118 1.00 92.62 873 THR A N 1
ATOM 7307 C CA . THR A 1 873 ? 7.991 -18.160 -66.145 1.00 92.62 873 THR A CA 1
ATOM 7308 C C . THR A 1 873 ? 8.487 -17.412 -67.386 1.00 92.62 873 THR A C 1
ATOM 7310 O O . THR A 1 873 ? 8.102 -17.749 -68.506 1.00 92.62 873 THR A O 1
ATOM 7313 N N . LYS A 1 874 ? 9.343 -16.396 -67.215 1.00 92.69 874 LYS A N 1
ATOM 7314 C CA . LYS A 1 874 ? 9.905 -15.618 -68.335 1.00 92.69 874 LYS A CA 1
ATOM 7315 C C . LYS A 1 874 ? 11.129 -16.273 -68.965 1.00 92.69 874 LYS A C 1
ATOM 7317 O O . LYS A 1 874 ? 11.279 -16.232 -70.186 1.00 92.69 874 LYS A O 1
ATOM 7322 N N . ASN A 1 875 ? 12.006 -16.838 -68.144 1.00 93.00 875 ASN A N 1
ATOM 7323 C CA . ASN A 1 875 ? 13.224 -17.521 -68.547 1.00 93.00 875 ASN A CA 1
ATOM 7324 C C . ASN A 1 875 ? 13.594 -18.583 -67.501 1.00 93.00 875 ASN A C 1
ATOM 7326 O O . ASN A 1 875 ? 14.163 -18.274 -66.454 1.00 93.00 875 ASN A O 1
ATOM 7330 N N . LEU A 1 876 ? 13.315 -19.848 -67.828 1.00 90.75 876 LEU A N 1
ATOM 7331 C CA . LEU A 1 876 ? 13.564 -20.980 -66.937 1.00 90.75 876 LEU A CA 1
ATOM 7332 C C . LEU A 1 876 ? 15.022 -21.046 -66.455 1.00 90.75 876 LEU A C 1
ATOM 7334 O O . LEU A 1 876 ? 15.243 -21.367 -65.296 1.00 90.75 876 LEU A O 1
ATOM 7338 N N . THR A 1 877 ? 16.004 -20.695 -67.293 1.00 92.50 877 THR A N 1
ATOM 7339 C CA . THR A 1 877 ? 17.423 -20.706 -66.902 1.00 92.50 877 THR A CA 1
ATOM 7340 C C . THR A 1 877 ? 17.705 -19.708 -65.780 1.00 92.50 877 THR A C 1
ATOM 7342 O O . THR A 1 877 ? 18.234 -20.106 -64.754 1.00 92.50 877 THR A O 1
ATOM 7345 N N . ILE A 1 878 ? 17.244 -18.458 -65.903 1.00 93.88 878 ILE A N 1
ATOM 7346 C CA . ILE A 1 878 ? 17.416 -17.433 -64.853 1.00 93.88 878 ILE A CA 1
ATOM 7347 C C . ILE A 1 878 ? 16.726 -17.849 -63.547 1.00 93.88 878 ILE A C 1
ATOM 7349 O O . ILE A 1 878 ? 17.253 -17.639 -62.456 1.00 93.88 878 ILE A O 1
ATOM 7353 N N . GLY A 1 879 ? 15.541 -18.454 -63.647 1.00 93.44 879 GLY A N 1
ATOM 7354 C CA . GLY A 1 879 ? 14.830 -18.982 -62.486 1.00 93.44 879 GLY A CA 1
ATOM 7355 C C . GLY A 1 879 ? 15.564 -20.137 -61.787 1.00 93.44 879 GLY A C 1
ATOM 7356 O O . GLY A 1 879 ? 15.605 -20.190 -60.558 1.00 93.44 879 GLY A O 1
ATOM 7357 N N . LEU A 1 880 ? 16.188 -21.035 -62.555 1.00 93.50 880 LEU A N 1
ATOM 7358 C CA . LEU A 1 880 ? 17.037 -22.107 -62.025 1.00 93.50 880 LEU A CA 1
ATOM 7359 C C . LEU A 1 880 ? 18.335 -21.566 -61.419 1.00 93.50 880 LEU A C 1
ATOM 7361 O O . LEU A 1 880 ? 18.753 -22.057 -60.373 1.00 93.50 880 LEU A O 1
ATOM 7365 N N . ASP A 1 881 ? 18.935 -20.537 -62.013 1.00 94.62 881 ASP A N 1
ATOM 7366 C CA . ASP A 1 881 ? 20.134 -19.881 -61.482 1.00 94.62 8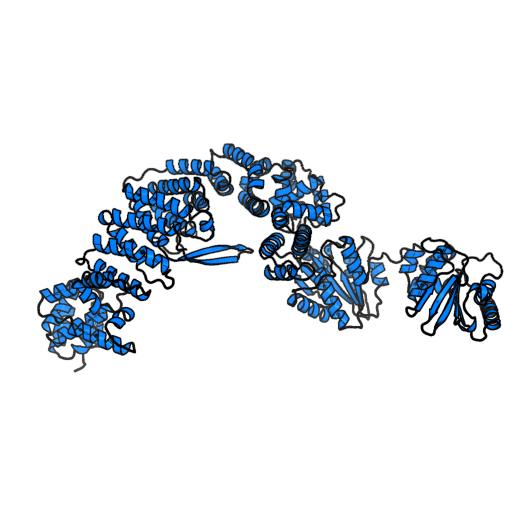81 ASP A CA 1
ATOM 7367 C C . ASP A 1 881 ? 19.844 -19.229 -60.113 1.00 94.62 881 ASP A C 1
ATOM 7369 O O . ASP A 1 881 ? 20.638 -19.359 -59.183 1.00 94.62 881 ASP A O 1
ATOM 7373 N N . LEU A 1 882 ? 18.661 -18.625 -59.925 1.00 94.62 882 LEU A N 1
ATOM 7374 C CA . LEU A 1 882 ? 18.198 -18.129 -58.617 1.00 94.62 882 LEU A CA 1
ATOM 7375 C C . LEU A 1 882 ? 18.076 -19.245 -57.566 1.00 94.62 882 LEU A C 1
ATOM 7377 O O . LEU A 1 882 ? 18.526 -19.082 -56.431 1.00 94.62 882 LEU A O 1
ATOM 7381 N N . LEU A 1 883 ? 17.470 -20.383 -57.926 1.00 94.56 883 LEU A N 1
ATOM 7382 C CA . LEU A 1 883 ? 17.370 -21.542 -57.030 1.00 94.56 883 LEU A CA 1
ATOM 7383 C C . LEU A 1 883 ? 18.756 -22.117 -56.705 1.00 94.56 883 LEU A C 1
ATOM 7385 O O . LEU A 1 883 ? 19.023 -22.459 -55.554 1.00 94.56 883 LEU A O 1
ATOM 7389 N N . THR A 1 884 ? 19.649 -22.159 -57.696 1.00 94.44 884 THR A N 1
ATOM 7390 C CA . THR A 1 884 ? 21.046 -22.580 -57.536 1.00 94.44 884 THR A CA 1
ATOM 7391 C C . THR A 1 884 ? 21.761 -21.678 -56.540 1.00 94.44 884 THR A C 1
ATOM 7393 O O . THR A 1 884 ? 22.351 -22.177 -55.586 1.00 94.44 884 THR A O 1
ATOM 7396 N N . LYS A 1 885 ? 21.618 -20.355 -56.674 1.00 94.25 885 LYS A N 1
ATOM 7397 C CA . LYS A 1 885 ? 22.218 -19.383 -55.754 1.00 94.25 885 LYS A CA 1
ATOM 7398 C C . LYS A 1 885 ? 21.778 -19.599 -54.303 1.00 94.25 885 LYS A C 1
ATOM 7400 O O . LYS A 1 885 ? 22.593 -19.475 -53.388 1.00 94.25 885 LYS A O 1
ATOM 7405 N N . ILE A 1 886 ? 20.508 -19.944 -54.077 1.00 94.12 886 ILE A N 1
ATOM 7406 C CA . ILE A 1 886 ? 19.988 -20.257 -52.736 1.00 94.12 886 ILE A CA 1
ATOM 7407 C C . ILE A 1 886 ? 20.650 -21.518 -52.176 1.00 94.12 886 ILE A C 1
ATOM 7409 O O . ILE A 1 886 ? 21.085 -21.513 -51.024 1.00 94.12 886 ILE A O 1
ATOM 7413 N N . ILE A 1 887 ? 20.761 -22.569 -52.993 1.00 93.94 887 ILE A N 1
ATOM 7414 C CA . ILE A 1 887 ? 21.403 -23.839 -52.628 1.00 93.94 887 ILE A CA 1
ATOM 7415 C C . ILE A 1 887 ? 22.893 -23.636 -52.317 1.00 93.94 887 ILE A C 1
ATOM 7417 O O . ILE A 1 887 ? 23.383 -24.139 -51.310 1.00 93.94 887 ILE A O 1
ATOM 7421 N N . GLU A 1 888 ? 23.611 -22.866 -53.137 1.00 93.06 888 GLU A N 1
ATOM 7422 C CA . GLU A 1 888 ? 25.031 -22.542 -52.930 1.00 93.06 888 GLU A CA 1
ATOM 7423 C C . GLU A 1 888 ? 25.287 -21.784 -51.621 1.00 93.06 888 GLU A C 1
ATOM 7425 O O . GLU A 1 888 ? 26.364 -21.898 -51.038 1.00 93.06 888 GLU A O 1
ATOM 7430 N N . ASN A 1 889 ? 24.292 -21.034 -51.142 1.00 91.38 889 ASN A N 1
ATOM 7431 C CA . ASN A 1 889 ? 24.324 -20.325 -49.864 1.00 91.38 889 ASN A CA 1
ATOM 7432 C C . ASN A 1 889 ? 23.665 -21.129 -48.734 1.00 91.38 889 ASN A C 1
ATOM 7434 O O . ASN A 1 889 ? 23.146 -20.526 -47.800 1.00 91.38 889 ASN A O 1
ATOM 7438 N N . ASP A 1 890 ? 23.630 -22.461 -48.837 1.00 92.75 890 ASP A N 1
ATOM 7439 C CA . ASP A 1 890 ? 23.087 -23.388 -47.831 1.00 92.75 890 ASP A CA 1
ATOM 7440 C C . ASP A 1 890 ? 21.659 -23.040 -47.367 1.00 92.75 890 ASP A C 1
ATOM 7442 O O . ASP A 1 890 ? 21.271 -23.322 -46.242 1.00 92.75 890 ASP A O 1
ATOM 7446 N N . ASN A 1 891 ? 20.871 -22.370 -48.217 1.00 91.25 891 ASN A N 1
ATOM 7447 C CA . ASN A 1 891 ? 19.530 -21.884 -47.891 1.00 91.25 891 ASN A CA 1
ATOM 7448 C C . ASN A 1 891 ? 19.446 -21.101 -46.557 1.00 91.25 891 ASN A C 1
ATOM 7450 O O . ASN A 1 891 ? 18.460 -21.213 -45.829 1.00 91.25 891 ASN A O 1
ATOM 7454 N N . LEU A 1 892 ? 20.426 -20.229 -46.273 1.00 87.88 892 LEU A N 1
ATOM 7455 C CA . LEU A 1 892 ? 20.457 -19.358 -45.077 1.00 87.88 892 LEU A CA 1
ATOM 7456 C C . LEU A 1 892 ? 19.160 -18.560 -44.834 1.00 87.88 892 LEU A C 1
ATOM 7458 O O . LEU A 1 892 ? 18.863 -18.134 -43.717 1.00 87.88 892 LEU A O 1
ATOM 7462 N N . VAL A 1 893 ? 18.370 -18.335 -45.886 1.00 89.06 893 VAL A N 1
ATOM 7463 C CA . VAL A 1 893 ? 17.081 -17.643 -45.814 1.00 89.06 893 VAL A CA 1
ATOM 7464 C C . VAL A 1 893 ? 15.922 -18.546 -45.386 1.00 89.06 893 VAL A C 1
ATOM 7466 O O . VAL A 1 893 ? 14.808 -18.041 -45.273 1.00 89.06 893 VAL A O 1
ATOM 7469 N N . ASN A 1 894 ? 16.118 -19.839 -45.120 1.00 90.62 894 ASN A N 1
ATOM 7470 C CA . ASN A 1 894 ? 15.047 -20.773 -44.749 1.00 90.62 894 ASN A CA 1
ATOM 7471 C C . ASN A 1 894 ? 13.855 -20.733 -45.727 1.00 90.62 894 ASN A C 1
ATOM 7473 O O . ASN A 1 894 ? 12.688 -20.647 -45.326 1.00 90.62 894 ASN A O 1
ATOM 7477 N N . TYR A 1 895 ? 14.141 -20.698 -47.026 1.00 93.44 895 TYR A N 1
ATOM 7478 C CA . TYR A 1 895 ? 13.135 -20.667 -48.084 1.00 93.44 895 TYR A CA 1
ATOM 7479 C C . TYR A 1 895 ? 12.706 -22.090 -48.460 1.00 93.44 895 TYR A C 1
ATOM 7481 O O . TYR A 1 895 ? 13.511 -23.019 -48.417 1.00 93.44 895 TYR A O 1
ATOM 7489 N N . VAL A 1 896 ? 11.429 -22.260 -48.817 1.00 94.25 896 VAL A N 1
ATOM 7490 C CA . VAL A 1 896 ? 10.865 -23.501 -49.369 1.00 94.25 896 VAL A CA 1
ATOM 7491 C C . VAL A 1 896 ? 9.954 -23.116 -50.545 1.00 94.25 896 VAL A C 1
ATOM 7493 O O . VAL A 1 896 ? 8.935 -22.460 -50.299 1.00 94.25 896 VAL A O 1
ATOM 7496 N N . PRO A 1 897 ? 10.283 -23.498 -51.795 1.00 93.94 897 PRO A N 1
ATOM 7497 C CA . PRO A 1 897 ? 9.485 -23.160 -52.969 1.00 93.94 897 PRO A CA 1
ATOM 7498 C C . PRO A 1 897 ? 8.098 -23.786 -52.901 1.00 93.94 897 PRO A C 1
ATOM 7500 O O . PRO A 1 897 ? 7.984 -24.992 -52.691 1.00 93.94 897 PRO A O 1
ATOM 7503 N N . ARG A 1 898 ? 7.035 -23.001 -53.101 1.00 93.50 898 ARG A N 1
ATOM 7504 C CA . ARG A 1 898 ? 5.653 -23.512 -53.167 1.00 93.50 898 ARG A CA 1
ATOM 7505 C C . ARG A 1 898 ? 4.961 -23.052 -54.434 1.00 93.50 898 ARG A C 1
ATOM 7507 O O . ARG A 1 898 ? 4.555 -23.868 -55.253 1.00 93.50 898 ARG A O 1
ATOM 7514 N N . VAL A 1 899 ? 4.842 -21.739 -54.610 1.00 92.25 899 VAL A N 1
ATOM 7515 C CA . VAL A 1 899 ? 4.233 -21.119 -55.789 1.00 92.25 899 VAL A CA 1
ATOM 7516 C C . VAL A 1 899 ? 5.064 -21.428 -57.025 1.00 92.25 899 VAL A C 1
ATOM 7518 O O . VAL A 1 899 ? 4.486 -21.851 -58.025 1.00 92.25 899 VAL A O 1
ATOM 7521 N N . THR A 1 900 ? 6.393 -21.314 -56.917 1.00 93.62 900 THR A N 1
ATOM 7522 C CA . THR A 1 900 ? 7.320 -21.695 -57.988 1.00 93.62 900 THR A CA 1
ATOM 7523 C C . THR A 1 900 ? 7.079 -23.142 -58.418 1.00 93.62 900 THR A C 1
ATOM 7525 O O . THR A 1 900 ? 6.770 -23.401 -59.575 1.00 93.62 900 THR A O 1
ATOM 7528 N N . PHE A 1 901 ? 7.121 -24.111 -57.500 1.00 94.62 901 PHE A N 1
ATOM 7529 C CA . PHE A 1 901 ? 6.941 -25.522 -57.869 1.00 94.62 901 PHE A CA 1
ATOM 7530 C C . PHE A 1 901 ? 5.542 -25.819 -58.416 1.00 94.62 901 PHE A C 1
ATOM 7532 O O . PHE A 1 901 ? 5.426 -26.418 -59.482 1.00 94.62 901 PHE A O 1
ATOM 7539 N N . ARG A 1 902 ? 4.486 -25.292 -57.787 1.00 92.88 902 ARG A N 1
ATOM 7540 C CA . ARG A 1 902 ? 3.101 -25.406 -58.277 1.00 92.88 902 ARG A CA 1
ATOM 7541 C C . ARG A 1 902 ? 2.926 -24.940 -59.722 1.00 92.88 902 ARG A C 1
ATOM 7543 O O . ARG A 1 902 ? 2.089 -25.469 -60.454 1.00 92.88 902 ARG A O 1
ATOM 7550 N N . ASN A 1 903 ? 3.641 -23.895 -60.121 1.00 91.19 903 ASN A N 1
ATOM 7551 C CA . ASN A 1 903 ? 3.479 -23.296 -61.438 1.00 91.19 903 ASN A CA 1
ATOM 7552 C C . ASN A 1 903 ? 4.426 -23.902 -62.480 1.00 91.19 903 ASN A C 1
ATOM 7554 O O . ASN A 1 903 ? 4.002 -24.065 -63.625 1.00 91.19 903 ASN A O 1
ATOM 7558 N N . GLN A 1 904 ? 5.658 -24.251 -62.092 1.00 91.69 904 GLN A N 1
ATOM 7559 C CA . GLN A 1 904 ? 6.715 -24.676 -63.014 1.00 91.69 904 GLN A CA 1
ATOM 7560 C C . GLN A 1 904 ? 6.782 -26.201 -63.238 1.00 91.69 904 GLN A C 1
ATOM 7562 O O . GLN A 1 904 ? 7.213 -26.631 -64.308 1.00 91.69 904 GLN A O 1
ATOM 7567 N N . LEU A 1 905 ? 6.299 -27.039 -62.308 1.00 91.56 905 LEU A N 1
ATOM 7568 C CA . LEU A 1 905 ? 6.329 -28.514 -62.419 1.00 91.56 905 LEU A CA 1
ATOM 7569 C C . LEU A 1 905 ? 5.212 -29.102 -63.304 1.00 91.56 905 LEU A C 1
ATOM 7571 O O . LEU A 1 905 ? 4.629 -30.137 -62.995 1.00 91.56 905 LEU A O 1
ATOM 7575 N N . LYS A 1 906 ? 4.915 -28.435 -64.423 1.00 87.38 906 LYS A N 1
ATOM 7576 C CA . LYS A 1 906 ? 3.868 -28.826 -65.390 1.00 87.38 906 LYS A CA 1
ATOM 7577 C C . LYS A 1 906 ? 4.415 -29.372 -66.708 1.00 87.38 906 LYS A C 1
ATOM 7579 O O . LYS A 1 906 ? 3.651 -29.733 -67.596 1.00 87.38 906 LYS A O 1
ATOM 7584 N N . SER A 1 907 ? 5.735 -29.343 -66.894 1.00 86.25 907 SER A N 1
ATOM 7585 C CA . SER A 1 907 ? 6.387 -29.834 -68.109 1.00 86.25 907 SER A CA 1
ATOM 7586 C C . SER A 1 907 ? 7.581 -30.708 -67.758 1.00 86.25 907 SER A C 1
ATOM 7588 O O . SER A 1 907 ? 8.372 -30.347 -66.888 1.00 86.25 907 SER A O 1
ATOM 7590 N N . GLU A 1 908 ? 7.744 -31.818 -68.477 1.00 85.88 908 GLU A N 1
ATOM 7591 C CA . GLU A 1 908 ? 8.808 -32.803 -68.239 1.00 85.88 908 GLU A CA 1
ATOM 7592 C C . GLU A 1 908 ? 10.209 -32.165 -68.220 1.00 85.88 908 GLU A C 1
ATOM 7594 O O . GLU A 1 908 ? 11.042 -32.498 -67.381 1.00 85.88 908 GLU A O 1
ATOM 7599 N N . ASN A 1 909 ? 10.459 -31.181 -69.092 1.00 87.06 909 ASN A N 1
ATOM 7600 C CA . ASN A 1 909 ? 11.739 -30.474 -69.137 1.00 87.06 909 ASN A CA 1
ATOM 7601 C C . ASN A 1 909 ? 12.027 -29.684 -67.846 1.00 87.06 909 ASN A C 1
ATOM 7603 O O . ASN A 1 909 ? 13.122 -29.786 -67.300 1.00 87.06 909 ASN A O 1
ATOM 7607 N N . ALA A 1 910 ? 11.055 -28.917 -67.341 1.00 87.44 910 ALA A N 1
ATOM 7608 C CA . ALA A 1 910 ? 11.228 -28.147 -66.108 1.00 87.44 910 ALA A CA 1
ATOM 7609 C C . ALA A 1 910 ? 11.312 -29.061 -64.875 1.00 87.44 910 ALA A C 1
ATOM 7611 O O . ALA A 1 910 ? 12.144 -28.832 -64.001 1.00 87.44 910 ALA A O 1
ATOM 7612 N N . VAL A 1 911 ? 10.503 -30.126 -64.841 1.00 91.12 911 VAL A N 1
ATOM 7613 C CA . VAL A 1 911 ? 10.511 -31.145 -63.781 1.00 91.12 911 VAL A CA 1
ATOM 7614 C C . VAL A 1 911 ? 11.891 -31.789 -63.655 1.00 91.12 911 VAL A C 1
ATOM 7616 O O . VAL A 1 911 ? 12.454 -31.804 -62.561 1.00 91.12 911 VAL A O 1
ATOM 7619 N N . ASN A 1 912 ? 12.465 -32.261 -64.767 1.00 91.12 912 ASN A N 1
ATOM 7620 C CA . ASN A 1 912 ? 13.775 -32.910 -64.759 1.00 91.12 912 ASN A CA 1
ATOM 7621 C C . ASN A 1 912 ? 14.888 -31.947 -64.322 1.00 91.12 912 ASN A C 1
ATOM 7623 O O . ASN A 1 912 ? 15.684 -32.305 -63.460 1.00 91.12 912 ASN A O 1
ATOM 7627 N N . GLN A 1 913 ? 14.916 -30.717 -64.850 1.00 92.81 913 GLN A N 1
ATOM 7628 C CA . GLN A 1 913 ? 15.950 -29.736 -64.497 1.00 92.81 913 GLN A CA 1
ATOM 7629 C C . GLN A 1 913 ? 15.882 -29.311 -63.022 1.00 92.81 913 GLN A C 1
ATOM 7631 O O . GLN A 1 913 ? 16.914 -29.244 -62.356 1.00 92.81 913 GLN A O 1
ATOM 7636 N N . ILE A 1 914 ? 14.679 -29.065 -62.488 1.00 93.12 914 ILE A N 1
ATOM 7637 C CA . ILE A 1 914 ? 14.493 -28.708 -61.072 1.00 93.12 914 ILE A CA 1
ATOM 7638 C C . ILE A 1 914 ? 14.866 -29.889 -60.167 1.00 93.12 914 ILE A C 1
ATOM 7640 O O . ILE A 1 914 ? 15.533 -29.693 -59.153 1.00 93.12 914 ILE A O 1
ATOM 7644 N N . TRP A 1 915 ? 14.472 -31.116 -60.523 1.00 94.25 915 TRP A N 1
ATOM 7645 C CA . TRP A 1 915 ? 14.815 -32.295 -59.726 1.00 94.25 915 TRP A CA 1
ATOM 7646 C C . TRP A 1 915 ? 16.321 -32.560 -59.710 1.00 94.25 915 TRP A C 1
ATOM 7648 O O . TRP A 1 915 ? 16.894 -32.783 -58.644 1.00 94.25 915 TRP A O 1
ATOM 7658 N N . GLU A 1 916 ? 16.977 -32.489 -60.871 1.00 93.38 916 GLU A N 1
ATOM 7659 C CA . GLU A 1 916 ? 18.432 -32.606 -60.965 1.00 93.38 916 GLU A CA 1
ATOM 7660 C C . GLU A 1 916 ? 19.120 -31.555 -60.091 1.00 93.38 916 GLU A C 1
ATOM 7662 O O . GLU A 1 916 ? 20.009 -31.911 -59.320 1.00 93.38 916 GLU A O 1
ATOM 7667 N N . LEU A 1 917 ? 18.664 -30.299 -60.136 1.00 93.44 917 LEU A N 1
ATOM 7668 C CA . LEU A 1 917 ? 19.194 -29.219 -59.306 1.00 93.44 917 LEU A CA 1
ATOM 7669 C C . LEU A 1 917 ? 19.095 -29.529 -57.800 1.00 93.44 917 LEU A C 1
ATOM 7671 O O . LEU A 1 917 ? 20.088 -29.414 -57.085 1.00 93.44 917 LEU A O 1
ATOM 7675 N N . ILE A 1 918 ? 17.932 -29.980 -57.313 1.00 92.56 918 ILE A N 1
ATOM 7676 C CA . ILE A 1 918 ? 17.735 -30.338 -55.891 1.00 92.56 918 ILE A CA 1
ATOM 7677 C C . ILE A 1 918 ? 18.679 -31.477 -55.469 1.00 92.56 918 ILE A C 1
ATOM 7679 O O . ILE A 1 918 ? 19.168 -31.517 -54.336 1.00 92.56 918 ILE A O 1
ATOM 7683 N N . GLN A 1 919 ? 18.955 -32.421 -56.372 1.00 93.25 919 GLN A N 1
ATOM 7684 C CA . GLN A 1 919 ? 19.793 -33.580 -56.074 1.00 93.25 919 GLN A CA 1
ATOM 7685 C C . GLN A 1 919 ? 21.302 -33.302 -56.144 1.00 93.25 919 GLN A C 1
ATOM 7687 O O . GLN A 1 919 ? 22.068 -34.065 -55.552 1.00 93.25 919 GLN A O 1
ATOM 7692 N N . GLN A 1 920 ? 21.736 -32.222 -56.804 1.00 86.12 920 GLN A N 1
ATOM 7693 C CA . GLN A 1 920 ? 23.155 -31.904 -57.024 1.00 86.12 920 GLN A CA 1
ATOM 7694 C C . GLN A 1 920 ? 23.947 -31.623 -55.738 1.00 86.12 920 GLN A C 1
ATOM 7696 O O . GLN A 1 920 ? 25.136 -31.944 -55.685 1.00 86.12 920 GLN A O 1
ATOM 7701 N N . SER A 1 921 ? 23.302 -31.087 -54.699 1.00 84.56 921 SER A N 1
ATOM 7702 C CA . SER A 1 921 ? 23.963 -30.670 -53.455 1.00 84.56 921 SER A CA 1
ATOM 7703 C C . SER A 1 921 ? 23.154 -31.055 -52.211 1.00 84.56 921 SER A C 1
ATOM 7705 O O . SER A 1 921 ? 21.967 -31.383 -52.284 1.00 84.56 921 SER A O 1
ATOM 7707 N N . GLN A 1 922 ? 23.815 -31.057 -51.053 1.00 90.75 922 GLN A N 1
ATOM 7708 C CA . GLN A 1 922 ? 23.168 -31.091 -49.737 1.00 90.75 922 GLN A CA 1
ATOM 7709 C C . GLN A 1 922 ? 23.105 -29.658 -49.204 1.00 90.75 922 GLN A C 1
ATOM 7711 O O . GLN A 1 922 ? 24.105 -28.953 -49.308 1.00 90.75 922 GLN A O 1
ATOM 7716 N N . PHE A 1 923 ? 21.947 -29.245 -48.688 1.00 93.69 923 PHE A N 1
ATOM 7717 C CA . PHE A 1 923 ? 21.698 -27.892 -48.182 1.00 93.69 923 PHE A CA 1
ATOM 7718 C C . PHE A 1 923 ? 20.576 -27.892 -47.129 1.00 93.69 923 PHE A C 1
ATOM 7720 O O . PHE A 1 923 ? 19.781 -28.838 -47.066 1.00 93.69 923 PHE A O 1
ATOM 7727 N N . GLU A 1 924 ? 20.485 -26.841 -46.312 1.00 92.56 924 GLU A N 1
ATOM 7728 C CA . GLU A 1 924 ? 19.450 -26.714 -45.279 1.00 92.56 924 GLU A CA 1
ATOM 7729 C C . GLU A 1 924 ? 18.019 -26.757 -45.864 1.00 92.56 924 GLU A C 1
ATOM 7731 O O . GLU A 1 924 ? 17.676 -26.060 -46.822 1.00 92.56 924 GLU A O 1
ATOM 7736 N N . ASN A 1 925 ? 17.139 -27.559 -45.255 1.00 92.19 925 ASN A N 1
ATOM 7737 C CA . ASN A 1 925 ? 15.753 -27.798 -45.690 1.00 92.19 925 ASN A CA 1
ATOM 7738 C C . ASN A 1 925 ? 15.588 -28.517 -47.045 1.00 92.19 925 ASN A C 1
ATOM 7740 O O . ASN A 1 925 ? 14.502 -28.452 -47.632 1.00 92.19 925 ASN A O 1
ATOM 7744 N N . LYS A 1 926 ? 16.602 -29.245 -47.532 1.00 94.75 926 LYS A N 1
ATOM 7745 C CA . LYS A 1 926 ? 16.489 -30.051 -48.759 1.00 94.75 926 LYS A CA 1
ATOM 7746 C C . LYS A 1 926 ? 15.288 -31.001 -48.741 1.00 94.75 926 LYS A C 1
ATOM 7748 O O . LYS A 1 926 ? 14.538 -31.040 -49.713 1.00 94.75 926 LYS A O 1
ATOM 7753 N N . GLU A 1 927 ? 15.047 -31.717 -47.644 1.00 94.81 927 GLU A N 1
ATOM 7754 C CA . GLU A 1 927 ? 13.923 -32.658 -47.545 1.00 94.81 927 GLU A CA 1
ATOM 7755 C C . GLU A 1 927 ? 12.569 -31.944 -47.682 1.00 94.81 927 GLU A C 1
ATOM 7757 O O . GLU A 1 927 ? 11.618 -32.504 -48.223 1.00 94.81 927 GLU A O 1
ATOM 7762 N N . LEU A 1 928 ? 12.471 -30.684 -47.238 1.00 95.44 928 LEU A N 1
ATOM 7763 C CA . LEU A 1 928 ? 11.263 -29.874 -47.417 1.00 95.44 928 LEU A CA 1
ATOM 7764 C C . LEU A 1 928 ? 11.084 -29.420 -48.870 1.00 95.44 928 LEU A C 1
ATOM 7766 O O . LEU A 1 928 ? 9.947 -29.315 -49.327 1.00 95.44 928 LEU A O 1
ATOM 7770 N N . TRP A 1 929 ? 12.173 -29.171 -49.604 1.00 95.94 929 TRP A N 1
ATOM 7771 C CA . TRP A 1 929 ? 12.110 -28.907 -51.045 1.00 95.94 929 TRP A CA 1
ATOM 7772 C C . TRP A 1 929 ? 11.683 -30.159 -51.809 1.00 95.94 929 TRP A C 1
ATOM 7774 O O . TRP A 1 929 ? 10.819 -30.061 -52.673 1.00 95.94 929 TRP A O 1
ATOM 7784 N N . GLU A 1 930 ? 12.222 -31.331 -51.463 1.00 95.38 930 GLU A N 1
ATOM 7785 C CA . GLU A 1 930 ? 11.816 -32.611 -52.056 1.00 95.38 930 GLU A CA 1
ATOM 7786 C C . GLU A 1 930 ? 10.333 -32.898 -51.802 1.00 95.38 930 GLU A C 1
ATOM 7788 O O . GLU A 1 930 ? 9.600 -33.215 -52.736 1.00 95.38 930 GLU A O 1
ATOM 7793 N N . LEU A 1 931 ? 9.860 -32.724 -50.564 1.00 95.50 931 LEU A N 1
ATOM 7794 C CA . LEU A 1 931 ? 8.440 -32.863 -50.235 1.00 95.50 931 LEU A CA 1
ATOM 7795 C C . LEU A 1 931 ? 7.578 -31.872 -51.021 1.00 95.50 931 LEU A C 1
ATOM 7797 O O . LEU A 1 931 ? 6.604 -32.280 -51.646 1.00 95.50 931 LEU A O 1
ATOM 7801 N N . SER A 1 932 ? 7.960 -30.591 -51.056 1.00 95.00 932 SER A N 1
ATOM 7802 C CA . SER A 1 932 ? 7.217 -29.582 -51.818 1.00 95.00 932 SER A CA 1
ATOM 7803 C C . SER A 1 932 ? 7.202 -29.883 -53.320 1.00 95.00 932 SER A C 1
ATOM 7805 O O . SER A 1 932 ? 6.208 -29.614 -53.990 1.00 95.00 932 SER A O 1
ATOM 7807 N N . PHE A 1 933 ? 8.277 -30.460 -53.861 1.00 94.94 933 PHE A N 1
ATOM 7808 C CA . PHE A 1 933 ? 8.341 -30.910 -55.248 1.00 94.94 933 PHE A CA 1
ATOM 7809 C C . PHE A 1 933 ? 7.322 -32.028 -55.505 1.00 94.94 933 PHE A C 1
ATOM 7811 O O . PHE A 1 933 ? 6.529 -31.920 -56.438 1.00 94.94 933 PHE A O 1
ATOM 7818 N N . TYR A 1 934 ? 7.280 -33.059 -54.652 1.00 93.31 934 TYR A N 1
ATOM 7819 C CA . TYR A 1 934 ? 6.311 -34.155 -54.777 1.00 93.31 934 TYR A CA 1
ATOM 7820 C C . TYR A 1 934 ? 4.859 -33.714 -54.558 1.00 93.31 934 TYR A C 1
ATOM 7822 O O . TYR A 1 934 ? 3.964 -34.266 -55.190 1.00 93.31 934 TYR A O 1
ATOM 7830 N N . ASP A 1 935 ? 4.616 -32.714 -53.711 1.00 92.81 935 ASP A N 1
ATOM 7831 C CA . ASP A 1 935 ? 3.273 -32.164 -53.485 1.00 92.81 935 ASP A CA 1
ATOM 7832 C C . ASP A 1 935 ? 2.713 -31.418 -54.713 1.00 92.81 935 ASP A C 1
ATOM 7834 O O . ASP A 1 935 ? 1.502 -31.206 -54.806 1.00 92.81 935 ASP A O 1
ATOM 7838 N N . HIS A 1 936 ? 3.579 -30.979 -55.635 1.00 92.56 936 HIS A N 1
ATOM 7839 C CA . HIS A 1 936 ? 3.221 -30.064 -56.724 1.00 92.56 936 HIS A CA 1
ATOM 7840 C C . HIS A 1 936 ? 3.565 -30.560 -58.134 1.00 92.56 936 HIS A C 1
ATOM 7842 O O . HIS A 1 936 ? 3.202 -29.883 -59.098 1.00 92.56 936 HIS A O 1
ATOM 7848 N N . ILE A 1 937 ? 4.259 -31.692 -58.271 1.00 89.62 937 ILE A N 1
ATOM 7849 C CA . ILE A 1 937 ? 4.483 -32.336 -59.567 1.00 89.62 937 ILE A CA 1
ATOM 7850 C C . ILE A 1 937 ? 3.147 -32.825 -60.140 1.00 89.62 937 ILE A C 1
ATOM 7852 O O . ILE A 1 937 ? 2.351 -33.441 -59.434 1.00 89.62 937 ILE A O 1
ATOM 7856 N N . ASP A 1 938 ? 2.880 -32.507 -61.407 1.00 79.88 938 ASP A N 1
ATOM 7857 C CA . ASP A 1 938 ? 1.659 -32.955 -62.084 1.00 79.88 938 ASP A CA 1
ATOM 7858 C C . ASP A 1 938 ? 1.752 -34.454 -62.435 1.00 79.88 938 ASP A C 1
ATOM 7860 O O . ASP A 1 938 ? 2.824 -34.952 -62.780 1.00 79.88 938 ASP A O 1
ATOM 7864 N N . ASP A 1 939 ? 0.629 -35.175 -62.373 1.00 67.25 939 ASP A N 1
ATOM 7865 C CA . ASP A 1 939 ? 0.545 -36.623 -62.661 1.00 67.25 939 ASP A CA 1
ATOM 7866 C C . ASP A 1 939 ? 0.628 -36.938 -64.175 1.00 67.25 939 ASP A C 1
ATOM 7868 O O . ASP A 1 939 ? 0.533 -38.103 -64.582 1.00 67.25 939 ASP A O 1
ATOM 7872 N N . THR A 1 940 ? 0.721 -35.903 -65.020 1.00 56.25 940 THR A N 1
ATOM 7873 C CA . THR A 1 940 ? 0.633 -35.990 -66.490 1.00 56.25 940 THR A CA 1
ATOM 7874 C C . THR A 1 940 ? 1.945 -36.265 -67.195 1.00 56.25 940 THR A C 1
ATOM 7876 O O . THR A 1 940 ? 2.919 -35.523 -66.931 1.00 56.25 940 THR A O 1
#